Protein AF-0000000085277217 (afdb_homodimer)

Radius of gyration: 43.05 Å; Cα contacts (8 Å, |Δi|>4): 4128; chains: 2; bounding box: 99×146×86 Å

pLDDT: mean 88.27, std 9.99, range [45.19, 98.56]

InterPro domains:
  IPR000998 MAM domain [PF00629] (3-196)
  IPR000998 MAM domain [PF00629] (200-363)
  IPR000998 MAM domain [PF00629] (376-547)
  IPR000998 MAM domain [PF00629] (560-728)
  IPR000998 MAM domain [PS50060] (1-198)
  IPR000998 MAM domain [PS50060] (198-364)
  IPR000998 MAM domain [PS50060] (374-548)
  IPR000998 MAM domain [PS50060] (558-728)
  IPR000998 MAM domain [SM00137] (1-198)
  IPR000998 MAM domain [SM00137] (200-364)
  IPR000998 MAM domain [SM00137] (371-548)
  IPR000998 MAM domain [SM00137] (555-728)
  IPR000998 MAM domain [cd06263] (3-196)
  IPR000998 MAM domain [cd06263] (200-362)
  IPR000998 MAM domain [cd06263] (376-546)
  IPR000998 MAM domain [cd06263] (560-727)
  IPR013320 Concanavalin A-like lectin/glucanase domain superfamily [SSF49899] (2-193)
  IPR013320 Concanavalin A-like lectin/glucanase domain superfamily [SSF49899] (196-362)
  IPR013320 Concanavalin A-like lectin/glucanase domain superfamily [SSF49899] (373-546)
  IPR013320 Concanavalin A-like lectin/glucanase domain superfamily [SSF49899] (557-727)

Foldseek 3Di:
DKCQQAFPPRGDPPQKDKAQLEQFEKDKDFLVCCVPQNAANHGDPPRHRGGIWIKTKQLDDGDDDPVHRPHNKIKIKHPKDFFQALLFWKKKKKKAKDALWWFKKWKKKFAQPPVPDVDDDPNVSCVVPPCPRIDTQDMDGDHPNNDIFMDMTTDGDHGIIMMMIMTHTDDPPDPRSNIIIMMIMGTIDIDRSLVVQLWFQQQPHNRQKDWDPPFQDEKDKDAADPDPQADARGGQVCVVVVDPGGMWIKDQLDPPHAAFGKTKIKHPKDFFDDQAKWKKKKKKKAWGHQWAAKKWKWKQAPVPRDTDTFFMDGDHDDRHIDMWMTIDGGRGIIMIMIMGGTGHDRRHMMIMGGMDMGMDGFFTPPLVGRLLWCWDQCQVHNSQKDWDDPVVVPFDFEKDKDQLVVDPPPNAGDPVRHSRGIWIWTDQDQDDAFLGKYKIKHPKDAADQFKKKKKWKKAKAFPDADPLGFFFWKKWKWKWFQDPVRDIDTHTFWMDTGHDDRDTDMWMTMDHDRHIIMMMIMTGGTRPRGGIIIIIGTMGMDTGGHDTPPPVGGDFQQWFQCSPHRRQKDKPFPDPPKEKGWDDPVDDDPPDARSRNRHRTGWIKIFAAAPPDPKGKIKIKGPKGFFDPVQAKKKKKKKKWWWWADQWKKKWKWKAADDPPDPPPCRPGDTHTFDMDTCNVVPDPDIDIDMDMTIGRRNGIMMMMIMIIDNGIMMMIGGIDMGTHGDD/DKCQQAFPPRGDPPQKDKAQLEQFEKDKDFLVCCVPQRAANHGDPPRHRGGIWIKTKQLDDGDDDPPHHDHNKIKIKHPKDFFQALLFWKKKKKKAKDALWWFKKWKKKFAQPPVPDPDDDPRVSCVPPPCPRIDTQDMDGDHPNRDIDMDMTTDGDHGIIMMMIITHTDDNPDPSSNMIMMMIMGTIDIDRSLVVQLWFQCSNHNRQKDWDPPFQDEKDKDQADPDPQATAGGGQVCVVVVDDGGMWIKDFCDPPHAAFGKTKIKHDKDFFDDQAKWKKKKKKKAWGHQWAAKKWKWKQAPVVRDTDTQFMDTDHDDRHIDMWMTIDGGRGMIMIMIMGGTGHDRRHMMIMGGMDMGMDGFFTPPLVGRLQWCWDQCQVHNSQKDWDDPVVVPFDFEKDKDQLVPDPPPNAGDPVRHSRGIWIWTDQDQPDAFLGKYKIKHPKDAADQFKKKKKWKKAKAFPDADPLGFAFWKKWKWKWFQDPVRDIDTHTFWMDAGHDDRDIDMWMTMDHDRHTIMIMIMTGGTRPNGRIIIIIGTMGMGTGDHDTPPPVGGDFQQWFQCSPHRRQKDKPFPDPPKEKGWDDPVDDDPPDARSRRRHRTGWIKIFAAAQPDDWGKIKIKGDKGFFDPVQAKKKKKKKKWWDWDDQWKKKWKWKAADDPPDPPPCRPGDTHTFDMDTCNPPPDPDIDIDMDMTIGGRNHIMMMMIIIIDNGIMMMIGGIDMGTHGDD

Structure (mmCIF, N/CA/C/O backbone):
data_AF-0000000085277217-model_v1
#
loop_
_entity.id
_entity.type
_entity.pdbx_description
1 polymer 'MAM domain-containing protein'
#
loop_
_atom_site.group_PDB
_atom_site.id
_atom_site.type_symbol
_atom_site.label_atom_id
_atom_site.label_alt_id
_atom_site.label_comp_id
_atom_site.label_asym_id
_atom_site.label_entity_id
_atom_site.label_seq_id
_atom_site.pdbx_PDB_ins_code
_atom_site.Cartn_x
_atom_site.Cartn_y
_atom_site.Cartn_z
_atom_site.occupancy
_atom_site.B_iso_or_equiv
_atom_site.auth_seq_id
_atom_site.auth_comp_id
_atom_site.auth_asym_id
_atom_site.auth_atom_id
_atom_site.pdbx_PDB_model_num
ATOM 1 N N . ASP A 1 1 ? 28.391 7.121 17.609 1 71.56 1 ASP A N 1
ATOM 2 C CA . ASP A 1 1 ? 29.422 8.148 17.719 1 71.56 1 ASP A CA 1
ATOM 3 C C . ASP A 1 1 ? 28.812 9.547 17.609 1 71.56 1 ASP A C 1
ATOM 5 O O . ASP A 1 1 ? 28.188 9.883 16.594 1 71.56 1 ASP A O 1
ATOM 9 N N . THR A 1 2 ? 28.766 10.219 18.719 1 86.75 2 THR A N 1
ATOM 10 C C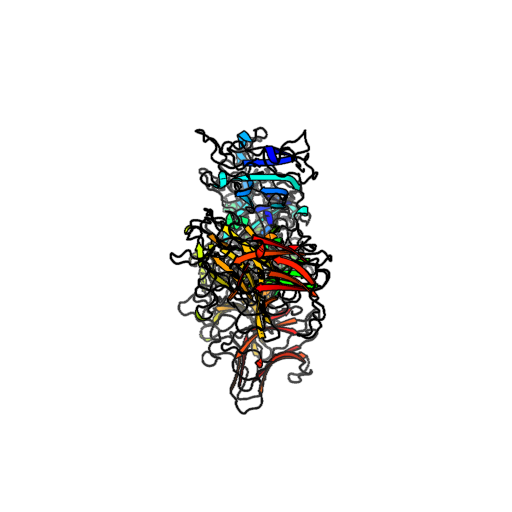A . THR A 1 2 ? 28.172 11.547 18.797 1 86.75 2 THR A CA 1
ATOM 11 C C . THR A 1 2 ? 29.25 12.625 18.719 1 86.75 2 THR A C 1
ATOM 13 O O . THR A 1 2 ? 30.281 12.516 19.375 1 86.75 2 THR A O 1
ATOM 16 N N . CYS A 1 3 ? 29.094 13.539 17.781 1 95.31 3 CYS A N 1
ATOM 17 C CA . CYS A 1 3 ? 29.922 14.734 17.734 1 95.31 3 CYS A CA 1
ATOM 18 C C . CYS A 1 3 ? 29.281 15.883 18.484 1 95.31 3 CYS A C 1
ATOM 20 O O . CYS A 1 3 ? 28.359 16.531 17.984 1 95.31 3 CYS A O 1
ATOM 22 N N . ASP A 1 4 ? 29.781 16.219 19.641 1 94.94 4 ASP A N 1
ATOM 23 C CA . ASP A 1 4 ? 29.266 17.328 20.422 1 94.94 4 ASP A CA 1
ATOM 24 C C . ASP A 1 4 ? 30.156 18.562 20.266 1 94.94 4 ASP A C 1
ATOM 26 O O . ASP A 1 4 ? 29.969 19.562 20.969 1 94.94 4 ASP A O 1
ATOM 30 N N . PHE A 1 5 ? 31.219 18.438 19.453 1 96.38 5 PHE A N 1
ATOM 31 C CA . PHE A 1 5 ? 32.125 19.484 19.031 1 96.38 5 PHE A CA 1
ATOM 32 C C . PHE A 1 5 ? 33.062 19.906 20.172 1 96.38 5 PHE A C 1
ATOM 34 O O . PHE A 1 5 ? 33.781 20.891 20.062 1 96.38 5 PHE A O 1
ATOM 41 N N . GLY A 1 6 ? 32.969 19.297 21.312 1 95.06 6 GLY A N 1
ATOM 42 C CA . GLY A 1 6 ? 33.906 19.484 22.406 1 95.06 6 GLY A CA 1
ATOM 43 C C . GLY A 1 6 ? 33.625 20.719 23.25 1 95.06 6 GLY A C 1
ATOM 44 O O . GLY A 1 6 ? 32.5 21.203 23.266 1 95.06 6 GLY A O 1
ATOM 45 N N . THR A 1 7 ? 34.625 21.031 24.031 1 94.81 7 THR A N 1
ATOM 46 C CA . THR A 1 7 ? 34.531 22.203 24.891 1 94.81 7 THR A CA 1
ATOM 47 C C . THR A 1 7 ? 35.781 23.062 24.766 1 94.81 7 THR A C 1
ATOM 49 O O . THR A 1 7 ? 36.875 22.547 24.5 1 94.81 7 THR A O 1
ATOM 52 N N . SER A 1 8 ? 35.562 24.375 24.906 1 90.62 8 SER A N 1
ATOM 53 C CA . SER A 1 8 ? 36.688 25.266 24.828 1 90.62 8 SER A CA 1
ATOM 54 C C . SER A 1 8 ? 37.781 24.875 25.828 1 90.62 8 SER A C 1
ATOM 56 O O . SER A 1 8 ? 37.469 24.578 26.984 1 90.62 8 SER A O 1
ATOM 58 N N . PRO A 1 9 ? 39.062 24.766 25.406 1 90.5 9 PRO A N 1
ATOM 59 C CA . PRO A 1 9 ? 39.594 25.312 24.141 1 90.5 9 PRO A CA 1
ATOM 60 C C . PRO A 1 9 ? 39.688 24.25 23.047 1 90.5 9 PRO A C 1
ATOM 62 O O . PRO A 1 9 ? 40.188 24.547 21.953 1 90.5 9 PRO A O 1
ATOM 65 N N . THR A 1 10 ? 39.219 23.062 23.312 1 93.69 10 THR A N 1
ATOM 66 C CA . THR A 1 10 ? 39.344 22 22.328 1 93.69 10 THR A CA 1
ATOM 67 C C . THR A 1 10 ? 38.062 21.844 21.531 1 93.69 10 THR A C 1
ATOM 69 O O . THR A 1 10 ? 37.344 20.859 21.656 1 93.69 10 THR A O 1
ATOM 72 N N . ILE A 1 11 ? 37.719 22.781 20.734 1 95 11 ILE A N 1
ATOM 73 C CA . ILE A 1 11 ? 36.531 22.75 19.875 1 95 11 ILE A CA 1
ATOM 74 C C . ILE A 1 11 ? 36.938 22.344 18.469 1 95 11 ILE A C 1
ATOM 76 O O . ILE A 1 11 ? 37.906 22.844 17.906 1 95 11 ILE A O 1
ATOM 80 N N . SER A 1 12 ? 36.312 21.375 17.938 1 95.56 12 SER A N 1
ATOM 81 C CA . SER A 1 12 ? 36.594 20.906 16.594 1 95.56 12 SER A CA 1
ATOM 82 C C . SER A 1 12 ? 35.344 20.406 15.898 1 95.56 12 SER A C 1
ATOM 84 O O . SER A 1 12 ? 34.281 20.281 16.531 1 95.56 12 SER A O 1
ATOM 86 N N . LEU A 1 13 ? 35.406 20.172 14.672 1 96.62 13 LEU A N 1
ATOM 87 C CA . LEU A 1 13 ? 34.281 19.641 13.883 1 96.62 13 LEU A CA 1
ATOM 88 C C . LEU A 1 13 ? 34.281 18.125 13.898 1 96.62 13 LEU A C 1
ATOM 90 O O . LEU A 1 13 ? 33.625 17.484 13.062 1 96.62 13 LEU A O 1
ATOM 94 N N . CYS A 1 14 ? 35.062 17.531 14.867 1 95.81 14 CYS A N 1
ATOM 95 C CA . CYS A 1 14 ? 35.156 16.078 14.992 1 95.81 14 CYS A CA 1
ATOM 96 C C . CYS A 1 14 ? 35.625 15.461 13.688 1 95.81 14 CYS A C 1
ATOM 98 O O . CYS A 1 14 ? 36.594 15.922 13.078 1 95.81 14 CYS A O 1
ATOM 100 N N . LYS A 1 15 ? 34.969 14.375 13.188 1 93.25 15 LYS A N 1
ATOM 101 C CA . LYS A 1 15 ? 35.344 13.703 11.953 1 93.25 15 LYS A CA 1
ATOM 102 C C . LYS A 1 15 ? 34.594 14.25 10.75 1 93.25 15 LYS A C 1
ATOM 104 O O . LYS A 1 15 ? 34.688 13.711 9.648 1 93.25 15 LYS A O 1
ATOM 109 N N . TRP A 1 16 ? 33.812 15.312 11.039 1 95.38 16 TRP A N 1
ATOM 110 C CA . TRP A 1 16 ? 33.094 15.945 9.938 1 95.38 16 TRP A CA 1
ATOM 111 C C . TRP A 1 16 ? 34 16.906 9.172 1 95.38 16 TRP A C 1
ATOM 113 O O . TRP A 1 16 ? 34.844 17.578 9.773 1 95.38 16 TRP A O 1
ATOM 123 N N . THR A 1 17 ? 33.75 17 7.805 1 93.75 17 THR A N 1
ATOM 124 C CA . THR A 1 17 ? 34.656 17.781 6.977 1 93.75 17 THR A CA 1
ATOM 125 C C . THR A 1 17 ? 33.906 18.781 6.109 1 93.75 17 THR A C 1
ATOM 127 O O . THR A 1 17 ? 32.844 18.453 5.551 1 93.75 17 THR A O 1
ATOM 130 N N . ASN A 1 18 ? 34.406 19.984 6.039 1 94.56 18 ASN A N 1
ATOM 131 C CA . ASN A 1 18 ? 33.875 20.969 5.117 1 94.56 18 ASN A CA 1
ATOM 132 C C . ASN A 1 18 ? 34.188 20.625 3.666 1 94.56 18 ASN A C 1
ATOM 134 O O . ASN A 1 18 ? 35.312 20.219 3.355 1 94.56 18 ASN A O 1
ATOM 138 N N . LEU A 1 19 ? 33.219 20.75 2.91 1 91.62 19 LEU A N 1
ATOM 139 C CA . LEU A 1 19 ? 33.469 20.531 1.488 1 91.62 19 LEU A CA 1
ATOM 140 C C . LEU A 1 19 ? 34.062 21.797 0.85 1 91.62 19 LEU A C 1
ATOM 142 O O . LEU A 1 19 ? 33.5 22.891 0.984 1 91.62 19 LEU A O 1
ATOM 146 N N . LYS A 1 20 ? 35.031 21.609 0.015 1 86.5 20 LYS A N 1
ATOM 147 C CA . LYS A 1 20 ? 35.75 22.734 -0.575 1 86.5 20 LYS A CA 1
ATOM 148 C C . LYS A 1 20 ? 35.031 23.25 -1.824 1 86.5 20 LYS A C 1
ATOM 150 O O . LYS A 1 20 ? 35.344 24.328 -2.328 1 86.5 20 LYS A O 1
ATOM 155 N N . VAL A 1 21 ? 34.094 22.531 -2.238 1 85.69 21 VAL A N 1
ATOM 156 C CA . VAL A 1 21 ? 33.375 22.938 -3.439 1 85.69 21 VAL A CA 1
ATOM 157 C C . VAL A 1 21 ? 32.438 24.094 -3.111 1 85.69 21 VAL A C 1
ATOM 159 O O . VAL A 1 21 ? 31.922 24.75 -4.016 1 85.69 21 VAL A O 1
ATOM 162 N N . THR A 1 22 ? 32.25 24.359 -1.837 1 87.88 22 THR A N 1
ATOM 163 C CA . THR A 1 22 ? 31.422 25.484 -1.436 1 87.88 22 THR A CA 1
ATOM 164 C C . THR A 1 22 ? 32.25 26.703 -1.111 1 87.88 22 THR A C 1
ATOM 166 O O . THR A 1 22 ? 33.406 26.578 -0.679 1 87.88 22 THR A O 1
ATOM 169 N N . GLN A 1 23 ? 31.672 27.859 -1.291 1 84.38 23 GLN A N 1
ATOM 170 C CA . GLN A 1 23 ? 32.375 29.109 -1.03 1 84.38 23 GLN A CA 1
ATOM 171 C C . GLN A 1 23 ? 32.406 29.422 0.465 1 84.38 23 GLN A C 1
ATOM 173 O O . GLN A 1 23 ? 33.344 30.078 0.941 1 84.38 23 GLN A O 1
ATOM 178 N N . LEU A 1 24 ? 31.406 29.031 1.042 1 89.31 24 LEU A N 1
ATOM 179 C CA . LEU A 1 24 ? 31.297 29.266 2.479 1 89.31 24 LEU A CA 1
ATOM 180 C C . LEU A 1 24 ? 31.453 27.969 3.256 1 89.31 24 LEU A C 1
ATOM 182 O O . LEU A 1 24 ? 31.297 26.875 2.697 1 89.31 24 LEU A O 1
ATOM 186 N N . GLN A 1 25 ? 31.844 28.156 4.59 1 92.5 25 GLN A N 1
ATOM 187 C CA . GLN A 1 25 ? 32.156 26.953 5.363 1 92.5 25 GLN A CA 1
ATOM 188 C C . GLN A 1 25 ? 31.562 27.047 6.77 1 92.5 25 GLN A C 1
ATOM 190 O O . GLN A 1 25 ? 31.312 28.141 7.273 1 92.5 25 GLN A O 1
ATOM 195 N N . TRP A 1 26 ? 31.344 25.875 7.285 1 96.69 26 TRP A N 1
ATOM 196 C CA . TRP A 1 26 ? 31.031 25.766 8.703 1 96.69 26 TRP A CA 1
ATOM 197 C C . TRP A 1 26 ? 32.281 25.984 9.555 1 96.69 26 TRP A C 1
ATOM 199 O O . TRP A 1 26 ? 33.406 25.703 9.109 1 96.69 26 TRP A O 1
ATOM 209 N N . GLN A 1 27 ? 32.094 26.484 10.727 1 95.81 27 GLN A N 1
ATOM 210 C CA . GLN A 1 27 ? 33.219 26.703 11.648 1 95.81 27 GLN A CA 1
ATOM 211 C C . GLN A 1 27 ? 32.875 26.219 13.055 1 95.81 27 GLN A C 1
ATOM 213 O O . GLN A 1 27 ? 31.719 26.344 13.484 1 95.81 27 GLN A O 1
ATOM 218 N N . ALA A 1 28 ? 33.875 25.656 13.719 1 96.69 28 ALA A N 1
ATOM 219 C CA . ALA A 1 28 ? 33.688 25.312 15.125 1 96.69 28 ALA A CA 1
ATOM 220 C C . ALA A 1 28 ? 33.75 26.547 16.016 1 96.69 28 ALA A C 1
ATOM 222 O O . ALA A 1 28 ? 34.594 27.422 15.82 1 96.69 28 ALA A O 1
ATOM 223 N N . SER A 1 29 ? 32.781 26.672 16.812 1 96.5 29 SER A N 1
ATOM 224 C CA . SER A 1 29 ? 32.688 27.828 17.703 1 96.5 29 SER A CA 1
ATOM 225 C C . SER A 1 29 ? 32.062 27.469 19.031 1 96.5 29 SER A C 1
ATOM 227 O O . SER A 1 29 ? 31.859 26.297 19.328 1 96.5 29 SER A O 1
ATOM 229 N N . SER A 1 30 ? 31.922 28.453 19.953 1 96.25 30 SER A N 1
ATOM 230 C CA . SER A 1 30 ? 31.297 28.281 21.266 1 96.25 30 SER A CA 1
ATOM 231 C C . SER A 1 30 ? 30.453 29.5 21.641 1 96.25 30 SER A C 1
ATOM 233 O O . SER A 1 30 ? 30.453 30.5 20.922 1 96.25 30 SER A O 1
ATOM 235 N N . GLY A 1 31 ? 29.812 29.391 22.75 1 94.75 31 GLY A N 1
ATOM 236 C CA . GLY A 1 31 ? 28.953 30.469 23.219 1 94.75 31 GLY A CA 1
ATOM 237 C C . GLY A 1 31 ? 29.703 31.75 23.516 1 94.75 31 GLY A C 1
ATOM 238 O O . GLY A 1 31 ? 29.141 32.844 23.406 1 94.75 31 GLY A O 1
ATOM 239 N N . GLN A 1 32 ? 30.922 31.625 23.766 1 94.56 32 GLN A N 1
ATOM 240 C CA . GLN A 1 32 ? 31.734 32.781 24.062 1 94.56 32 GLN A CA 1
ATOM 241 C C . GLN A 1 32 ? 31.891 33.688 22.844 1 94.56 32 GLN A C 1
ATOM 243 O O . GLN A 1 32 ? 32.094 34.906 22.984 1 94.56 32 GLN A O 1
ATOM 248 N N . ASN A 1 33 ? 31.734 33.125 21.766 1 93.75 33 ASN A N 1
ATOM 249 C CA . ASN A 1 33 ? 31.922 33.875 20.516 1 93.75 33 ASN A CA 1
ATOM 250 C C . ASN A 1 33 ? 30.594 34.344 19.938 1 93.75 33 ASN A C 1
ATOM 252 O O . ASN A 1 33 ? 30.531 34.812 18.797 1 93.75 33 ASN A O 1
ATOM 256 N N . ALA A 1 34 ? 29.562 34.156 20.672 1 93.94 34 ALA A N 1
ATOM 257 C CA . ALA A 1 34 ? 28.219 34.406 20.156 1 93.94 34 ALA A CA 1
ATOM 258 C C . ALA A 1 34 ? 28.094 35.812 19.609 1 93.94 34 ALA A C 1
ATOM 260 O O . ALA A 1 34 ? 27.438 36.062 18.594 1 93.94 34 ALA A O 1
ATOM 261 N N . PHE A 1 35 ? 28.719 36.781 20.297 1 90.75 35 PHE A N 1
ATOM 262 C CA . PHE A 1 35 ? 28.562 38.156 19.906 1 90.75 35 PHE A CA 1
ATOM 263 C C . PHE A 1 35 ? 29.703 38.625 19.016 1 90.75 35 PHE A C 1
ATOM 265 O O . PHE A 1 35 ? 29.625 39.656 18.375 1 90.75 35 PHE A O 1
ATOM 272 N N . TRP A 1 36 ? 30.688 37.812 18.938 1 90.88 36 TRP A N 1
ATOM 273 C CA . TRP A 1 36 ? 31.844 38.125 18.109 1 90.88 36 TRP A CA 1
ATOM 274 C C . TRP A 1 36 ? 31.688 37.531 16.703 1 90.88 36 TRP A C 1
ATOM 276 O O . TRP A 1 36 ? 31.766 38.281 15.719 1 90.88 36 TRP A O 1
ATOM 286 N N . LEU A 1 37 ? 31.359 36.312 16.578 1 88.94 37 LEU A N 1
ATOM 287 C CA . LEU A 1 37 ? 31.25 35.625 15.305 1 88.94 37 LEU A CA 1
ATOM 288 C C . LEU A 1 37 ? 29.797 35.281 14.984 1 88.94 37 LEU A C 1
ATOM 290 O O . LEU A 1 37 ? 29.469 35 13.828 1 88.94 37 LEU A O 1
ATOM 294 N N . GLY A 1 38 ? 28.984 35.375 15.945 1 90.62 38 GLY A N 1
ATOM 295 C CA . GLY A 1 38 ? 27.609 34.906 15.781 1 90.62 38 GLY A CA 1
ATOM 296 C C . GLY A 1 38 ? 27.391 33.531 16.344 1 90.62 38 GLY A C 1
ATOM 297 O O . GLY A 1 38 ? 28.344 32.812 16.688 1 90.62 38 GLY A O 1
ATOM 298 N N . GLY A 1 39 ? 26.078 33.125 16.484 1 94.44 39 GLY A N 1
ATOM 299 C CA . GLY A 1 39 ? 25.703 31.812 17 1 94.44 39 GLY A CA 1
ATOM 300 C C . GLY A 1 39 ? 24.984 31.875 18.344 1 94.44 39 GLY A C 1
ATOM 301 O O . GLY A 1 39 ? 24.875 32.938 18.938 1 94.44 39 GLY A O 1
ATOM 302 N N . PRO A 1 40 ? 24.641 30.703 18.797 1 96.06 40 PRO A N 1
ATOM 303 C CA . PRO A 1 40 ? 23.953 30.656 20.094 1 96.06 40 PRO A CA 1
ATOM 304 C C . PRO A 1 40 ? 24.891 30.891 21.266 1 96.06 40 PRO A C 1
ATOM 306 O O . PRO A 1 40 ? 26.094 30.625 21.172 1 96.06 40 PRO A O 1
ATOM 309 N N . GLN A 1 41 ? 24.328 31.266 22.375 1 95.44 41 GLN A N 1
ATOM 310 C CA . GLN A 1 41 ? 25.141 31.609 23.547 1 95.44 41 GLN A CA 1
ATOM 311 C C . GLN A 1 41 ? 25.531 30.359 24.328 1 95.44 41 GLN A C 1
ATOM 313 O O . GLN A 1 41 ? 26.453 30.391 25.141 1 95.44 41 GLN A O 1
ATOM 318 N N . GLU A 1 42 ? 24.781 29.344 24.078 1 95.88 42 GLU A N 1
ATOM 319 C CA . GLU A 1 42 ? 25.062 28.078 24.734 1 95.88 42 GLU A CA 1
ATOM 320 C C . GLU A 1 42 ? 24.906 26.906 23.766 1 95.88 42 GLU A C 1
ATOM 322 O O . GLU A 1 42 ? 24.219 27.016 22.75 1 95.88 42 GLU A O 1
ATOM 327 N N . ASP A 1 43 ? 25.625 25.859 24.047 1 95.06 43 ASP A N 1
ATOM 328 C CA . ASP A 1 43 ? 25.438 24.641 23.281 1 95.06 43 ASP A CA 1
ATOM 329 C C . ASP A 1 43 ? 24.406 23.734 23.969 1 95.06 43 ASP A C 1
ATOM 331 O O . ASP A 1 43 ? 23.891 24.062 25.031 1 95.06 43 ASP A O 1
ATOM 335 N N . VAL A 1 44 ? 24.031 22.734 23.328 1 95.19 44 VAL A N 1
ATOM 336 C CA . VAL A 1 44 ? 23.031 21.828 23.859 1 95.19 44 VAL A CA 1
ATOM 337 C C . VAL A 1 44 ? 23.703 20.812 24.797 1 95.19 44 VAL A C 1
ATOM 339 O O . VAL A 1 44 ? 23.141 20.453 25.828 1 95.19 44 VAL A O 1
ATOM 342 N N . SER A 1 45 ? 24.906 20.359 24.578 1 92.94 45 SER A N 1
ATOM 343 C CA . SER A 1 45 ? 25.594 19.281 25.266 1 92.94 45 SER A CA 1
ATOM 344 C C . SER A 1 45 ? 25.922 19.672 26.703 1 92.94 45 SER A C 1
ATOM 346 O O . SER A 1 45 ? 25.688 18.891 27.625 1 92.94 45 SER A O 1
ATOM 348 N N . TYR A 1 46 ? 26.422 20.828 26.875 1 91.62 46 TYR A N 1
ATOM 349 C CA . TYR A 1 46 ? 26.891 21.25 28.203 1 91.62 46 TYR A CA 1
ATOM 350 C C . TYR A 1 46 ? 25.984 22.328 28.781 1 91.62 46 TYR A C 1
ATOM 352 O O . TYR A 1 46 ? 25.984 22.547 29.984 1 91.62 46 TYR A O 1
ATOM 360 N N . GLY A 1 47 ? 25.344 23.047 27.938 1 93.06 47 GLY A N 1
ATOM 361 C CA . GLY A 1 47 ? 24.406 24.062 28.391 1 93.06 47 GLY A CA 1
ATOM 362 C C . GLY A 1 47 ? 25.078 25.297 28.938 1 93.06 47 GLY A C 1
ATOM 363 O O . GLY A 1 47 ? 24.547 25.969 29.828 1 93.06 47 GLY A O 1
ATOM 364 N N . ASP A 1 48 ? 26.328 25.469 28.469 1 92.88 48 ASP A N 1
ATOM 365 C CA . ASP A 1 48 ? 27.078 26.625 28.953 1 92.88 48 ASP A CA 1
ATOM 366 C C . ASP A 1 48 ? 27.766 27.344 27.797 1 92.88 48 ASP A C 1
ATOM 368 O O . ASP A 1 48 ? 27.562 27 26.625 1 92.88 48 ASP A O 1
ATOM 372 N N . THR A 1 49 ? 28.547 28.406 28.125 1 94.5 49 THR A N 1
ATOM 373 C CA . THR A 1 49 ? 29.156 29.25 27.094 1 94.5 49 THR A CA 1
ATOM 374 C C . THR A 1 49 ? 30.438 28.609 26.562 1 94.5 49 THR A C 1
ATOM 376 O O . THR A 1 49 ? 30.953 29.016 25.531 1 94.5 49 THR A O 1
ATOM 379 N N . LEU A 1 50 ? 30.906 27.562 27.234 1 95.56 50 LEU A N 1
ATOM 380 C CA . LEU A 1 50 ? 32.188 26.953 26.828 1 95.56 50 LEU A CA 1
ATOM 381 C C . LEU A 1 50 ? 31.938 25.812 25.844 1 95.56 50 LEU A C 1
ATOM 383 O O . LEU A 1 50 ? 32.844 25.406 25.125 1 95.56 50 LEU A O 1
ATOM 387 N N . GLY A 1 51 ? 30.75 25.344 25.906 1 95.94 51 GLY A N 1
ATOM 388 C CA . GLY A 1 51 ? 30.438 24.219 25.047 1 95.94 51 GLY A CA 1
ATOM 389 C C . GLY A 1 51 ? 30.531 24.562 23.562 1 95.94 51 GLY A C 1
ATOM 390 O O . GLY A 1 51 ? 30.172 25.656 23.156 1 95.94 51 GLY A O 1
ATOM 391 N N . GLY A 1 52 ? 30.984 23.625 22.797 1 96.25 52 GLY A N 1
ATOM 392 C CA . GLY A 1 52 ? 31.203 23.859 21.375 1 96.25 52 GLY A CA 1
ATOM 393 C C . GLY A 1 52 ? 30.016 23.469 20.516 1 96.25 52 GLY A C 1
ATOM 394 O O . GLY A 1 52 ? 29.203 22.641 20.922 1 96.25 52 GLY A O 1
ATOM 395 N N . TYR A 1 53 ? 29.859 24.062 19.359 1 97.81 53 TYR A N 1
ATOM 396 C CA . TYR A 1 53 ? 28.938 23.766 18.281 1 97.81 53 TYR A CA 1
ATOM 397 C C . TYR A 1 53 ? 29.5 24.203 16.938 1 97.81 53 TYR A C 1
ATOM 399 O O . TYR A 1 53 ? 30.547 24.859 16.875 1 97.81 53 TYR A O 1
ATOM 407 N N . SER A 1 54 ? 28.938 23.75 15.922 1 97.56 54 SER A N 1
ATOM 408 C CA . SER A 1 54 ? 29.312 24.234 14.594 1 97.56 54 SER A CA 1
ATOM 409 C C . SER A 1 54 ? 28.406 25.375 14.148 1 97.56 54 SER A C 1
ATOM 411 O O . SER A 1 54 ? 27.203 25.359 14.406 1 97.56 54 SER A O 1
ATOM 413 N N . VAL A 1 55 ? 28.984 26.406 13.531 1 97.31 55 VAL A N 1
ATOM 414 C CA . VAL A 1 55 ? 28.172 27.547 13.148 1 97.31 55 VAL A CA 1
ATOM 415 C C . VAL A 1 55 ? 28.562 28.016 11.75 1 97.31 55 VAL A C 1
ATOM 417 O O . VAL A 1 55 ? 29.734 27.906 11.359 1 97.31 55 VAL A O 1
ATOM 420 N N . PHE A 1 56 ? 27.625 28.422 11.008 1 95.25 56 PHE A N 1
ATOM 421 C CA . PHE A 1 56 ? 27.781 29.078 9.711 1 95.25 56 PHE A CA 1
ATOM 422 C C . PHE A 1 56 ? 27.188 30.484 9.758 1 95.25 56 PHE A C 1
ATOM 424 O O . PHE A 1 56 ? 25.969 30.656 9.898 1 95.25 56 PHE A O 1
ATOM 431 N N . GLU A 1 57 ? 28.078 31.422 9.711 1 92.69 57 GLU A N 1
ATOM 432 C CA . GLU A 1 57 ? 27.641 32.812 9.625 1 92.69 57 GLU A CA 1
ATOM 433 C C . GLU A 1 57 ? 27.156 33.156 8.219 1 92.69 57 GLU A C 1
ATOM 435 O O . GLU A 1 57 ? 27.938 33.188 7.277 1 92.69 57 GLU A O 1
ATOM 440 N N . THR A 1 58 ? 25.906 33.562 8.062 1 92.06 58 THR A N 1
ATOM 441 C CA . THR A 1 58 ? 25.25 33.5 6.766 1 92.06 58 THR A CA 1
ATOM 442 C C . THR A 1 58 ? 25.344 34.875 6.062 1 92.06 58 THR A C 1
ATOM 444 O O . THR A 1 58 ? 24.953 35 4.906 1 92.06 58 THR A O 1
ATOM 447 N N . SER A 1 59 ? 25.875 35.938 6.727 1 88.5 59 SER A N 1
ATOM 448 C CA . SER A 1 59 ? 25.922 37.25 6.086 1 88.5 59 SER A CA 1
ATOM 449 C C . SER A 1 59 ? 27.188 37.406 5.262 1 88.5 59 SER A C 1
ATOM 451 O O . SER A 1 59 ? 27.344 38.406 4.539 1 88.5 59 SER A O 1
ATOM 453 N N . GLN A 1 60 ? 28.016 36.406 5.324 1 84.25 60 GLN A N 1
ATOM 454 C CA . GLN A 1 60 ? 29.266 36.5 4.562 1 84.25 60 GLN A CA 1
ATOM 455 C C . GLN A 1 60 ? 28.984 36.438 3.061 1 84.25 60 GLN A C 1
ATOM 457 O O . GLN A 1 60 ? 28.172 35.656 2.602 1 84.25 60 GLN A O 1
ATOM 462 N N . ILE A 1 61 ? 29.594 37.375 2.34 1 80.88 61 ILE A N 1
ATOM 463 C CA . ILE A 1 61 ? 29.484 37.375 0.886 1 80.88 61 ILE A CA 1
ATOM 464 C C . ILE A 1 61 ? 30.781 36.875 0.26 1 80.88 61 ILE A C 1
ATOM 466 O O . ILE A 1 61 ? 31.859 37.406 0.519 1 80.88 61 ILE A O 1
ATOM 470 N N . PRO A 1 62 ? 30.547 35.75 -0.499 1 73.56 62 PRO A N 1
ATOM 471 C CA . PRO A 1 62 ? 31.781 35.25 -1.09 1 73.56 62 PRO A CA 1
ATOM 472 C C . PRO A 1 62 ? 32.375 36.188 -2.148 1 73.56 62 PRO A C 1
ATOM 474 O O . PRO A 1 62 ? 31.625 36.875 -2.842 1 73.56 62 PRO A O 1
ATOM 477 N N . GLU A 1 63 ? 33.625 36.344 -2.145 1 68.69 63 GLU A N 1
ATOM 478 C CA . GLU A 1 63 ? 34.312 37.062 -3.221 1 68.69 63 GLU A CA 1
ATOM 479 C C . GLU A 1 63 ? 34.406 36.188 -4.48 1 68.69 63 GLU A C 1
ATOM 481 O O . GLU A 1 63 ? 34.906 35.062 -4.434 1 68.69 63 GLU A O 1
ATOM 486 N N . ARG A 1 64 ? 33.5 36.344 -5.387 1 60.75 64 ARG A N 1
ATOM 487 C CA . ARG A 1 64 ? 33.5 35.562 -6.621 1 60.75 64 ARG A CA 1
ATOM 488 C C . ARG A 1 64 ? 34.875 35.594 -7.281 1 60.75 64 ARG A C 1
ATOM 490 O O . ARG A 1 64 ? 35.344 36.656 -7.691 1 60.75 64 ARG A O 1
ATOM 497 N N . LYS A 1 65 ? 35.688 34.75 -7.016 1 56.09 65 LYS A N 1
ATOM 498 C CA . LYS A 1 65 ? 36.875 34.625 -7.867 1 56.09 65 LYS A CA 1
ATOM 499 C C . LYS A 1 65 ? 36.594 33.719 -9.062 1 56.09 65 LYS A C 1
ATOM 501 O O . LYS A 1 65 ? 35.719 32.812 -8.984 1 56.09 65 LYS A O 1
ATOM 506 N N . ILE A 1 66 ? 37.156 34 -10.227 1 55.62 66 ILE A N 1
ATOM 507 C CA . ILE A 1 66 ? 37.125 33.156 -11.422 1 55.62 66 ILE A CA 1
ATOM 508 C C . ILE A 1 66 ? 37.531 31.734 -11.055 1 55.62 66 ILE A C 1
ATOM 510 O O . ILE A 1 66 ? 38.5 31.516 -10.359 1 55.62 66 ILE A O 1
ATOM 514 N N . GLY A 1 67 ? 36.688 30.641 -11.375 1 58.12 67 GLY A N 1
ATOM 515 C CA . GLY A 1 67 ? 36.938 29.234 -11.094 1 58.12 67 GLY A CA 1
ATOM 516 C C . GLY A 1 67 ? 36.281 28.781 -9.789 1 58.12 67 GLY A C 1
ATOM 517 O O . GLY A 1 67 ? 36.531 27.656 -9.328 1 58.12 67 GLY A O 1
ATOM 518 N N . GLN A 1 68 ? 35.75 29.719 -9.141 1 57.22 68 GLN A N 1
ATOM 519 C CA . GLN A 1 68 ? 35.25 29.484 -7.785 1 57.22 68 GLN A CA 1
ATOM 520 C C . GLN A 1 68 ? 34.062 28.562 -7.789 1 57.22 68 GLN A C 1
ATOM 522 O O . GLN A 1 68 ? 33.312 28.5 -8.766 1 57.22 68 GLN A O 1
ATOM 527 N N . PRO A 1 69 ? 33.969 28.016 -6.582 1 63 69 PRO A N 1
ATOM 528 C CA . PRO A 1 69 ? 32.938 27 -6.387 1 63 69 PRO A CA 1
ATOM 529 C C . PRO A 1 69 ? 31.516 27.531 -6.598 1 63 69 PRO A C 1
ATOM 531 O O . PRO A 1 69 ? 31.25 28.703 -6.316 1 63 69 PRO A O 1
ATOM 534 N N . ALA A 1 70 ? 30.703 26.734 -7.207 1 66.69 70 ALA A N 1
ATOM 535 C CA . ALA A 1 70 ? 29.406 27.047 -7.789 1 66.69 70 ALA A CA 1
ATOM 536 C C . ALA A 1 70 ? 28.344 27.234 -6.703 1 66.69 70 ALA A C 1
ATOM 538 O O . ALA A 1 70 ? 27.359 27.953 -6.902 1 66.69 70 ALA A O 1
ATOM 539 N N . PHE A 1 71 ? 28.641 26.797 -5.422 1 78.56 71 PHE A N 1
ATOM 540 C CA . PHE A 1 71 ? 27.531 26.828 -4.477 1 78.56 71 PHE A CA 1
ATOM 541 C C . PHE A 1 71 ? 27.75 27.875 -3.4 1 78.56 71 PHE A C 1
ATOM 543 O O . PHE A 1 71 ? 28.781 27.875 -2.732 1 78.56 71 PHE A O 1
ATOM 550 N N . GLU A 1 72 ? 26.875 28.828 -3.232 1 83 72 GLU A N 1
ATOM 551 C CA . GLU A 1 72 ? 26.953 29.828 -2.164 1 83 72 GLU A CA 1
ATOM 552 C C . GLU A 1 72 ? 26.438 29.25 -0.844 1 83 72 GLU A C 1
ATOM 554 O O . GLU A 1 72 ? 25.781 29.953 -0.074 1 83 72 GLU A O 1
ATOM 559 N N . SER A 1 73 ? 26.609 28.047 -0.519 1 91.62 73 SER A N 1
ATOM 560 C CA . SER A 1 73 ? 26.188 27.375 0.712 1 91.62 73 SER A CA 1
ATOM 561 C C . SER A 1 73 ? 27.391 26.812 1.476 1 91.62 73 SER A C 1
ATOM 563 O O . SER A 1 73 ? 28.531 26.984 1.051 1 91.62 73 SER A O 1
ATOM 565 N N . ALA A 1 74 ? 27.203 26.438 2.672 1 94.88 74 ALA A N 1
ATOM 566 C CA . ALA A 1 74 ? 28.188 25.703 3.465 1 94.88 74 ALA A CA 1
ATOM 567 C C . ALA A 1 74 ? 27.781 24.234 3.629 1 94.88 74 ALA A C 1
ATOM 569 O O . ALA A 1 74 ? 26.625 23.953 3.945 1 94.88 74 ALA A O 1
ATOM 570 N N . MET A 1 75 ? 28.734 23.406 3.348 1 96.12 75 MET A N 1
ATOM 571 C CA . MET A 1 75 ? 28.422 21.984 3.389 1 96.12 75 MET A CA 1
ATOM 572 C C . MET A 1 75 ? 29.359 21.25 4.328 1 96.12 75 MET A C 1
ATOM 574 O O . MET A 1 75 ? 30.594 21.344 4.188 1 96.12 75 MET A O 1
ATOM 578 N N . LEU A 1 76 ? 28.797 20.609 5.293 1 96.69 76 LEU A N 1
ATOM 579 C CA . LEU A 1 76 ? 29.531 19.781 6.246 1 96.69 76 LEU A CA 1
ATOM 580 C C . LEU A 1 76 ? 29.219 18.297 6.023 1 96.69 76 LEU A C 1
ATOM 582 O O . LEU A 1 76 ? 28.078 17.859 6.18 1 96.69 76 LEU A O 1
ATOM 586 N N . MET A 1 77 ? 30.25 17.516 5.727 1 96 77 MET A N 1
ATOM 587 C CA . MET A 1 77 ? 30.062 16.141 5.273 1 96 77 MET A CA 1
ATOM 588 C C . MET A 1 77 ? 30.5 15.156 6.348 1 96 77 MET A C 1
ATOM 590 O O . MET A 1 77 ? 31.516 15.359 7.008 1 96 77 MET A O 1
ATOM 594 N N . SER A 1 78 ? 29.75 14.086 6.531 1 95.69 78 SER A N 1
ATOM 595 C CA . SER A 1 78 ? 30.078 13.031 7.484 1 95.69 78 SER A CA 1
ATOM 596 C C . SER A 1 78 ? 31.109 12.07 6.91 1 95.69 78 SER A C 1
ATOM 598 O O . SER A 1 78 ? 31.375 12.078 5.703 1 95.69 78 SER A O 1
ATOM 600 N N . PRO A 1 79 ? 31.734 11.266 7.84 1 92.5 79 PRO A N 1
ATOM 601 C CA . PRO A 1 79 ? 32.531 10.156 7.305 1 92.5 79 PRO A CA 1
ATOM 602 C C . PRO A 1 79 ? 31.703 9.188 6.465 1 92.5 79 PRO A C 1
ATOM 604 O O . PRO A 1 79 ? 30.484 9.125 6.609 1 92.5 79 PRO A O 1
ATOM 607 N N . THR A 1 80 ? 32.375 8.477 5.613 1 92.5 80 THR A N 1
ATOM 608 C CA . THR A 1 80 ? 31.719 7.52 4.734 1 92.5 80 THR A CA 1
ATOM 609 C C . THR A 1 80 ? 31.078 6.391 5.543 1 92.5 80 THR A C 1
ATOM 611 O O . THR A 1 80 ? 31.672 5.902 6.504 1 92.5 80 THR A O 1
ATOM 614 N N . ARG A 1 81 ? 29.906 6.051 5.105 1 92.44 81 ARG A N 1
ATOM 615 C CA . ARG A 1 81 ? 29.172 4.957 5.742 1 92.44 81 ARG A CA 1
ATOM 616 C C . ARG A 1 81 ? 28.828 3.871 4.727 1 92.44 81 ARG A C 1
ATOM 618 O O . ARG A 1 81 ? 28.594 4.16 3.553 1 92.44 81 ARG A O 1
ATOM 625 N N . ASN A 1 82 ? 28.812 2.656 5.215 1 91.44 82 ASN A N 1
ATOM 626 C CA . ASN A 1 82 ? 28.391 1.551 4.363 1 91.44 82 ASN A CA 1
ATOM 627 C C . ASN A 1 82 ? 26.875 1.469 4.258 1 91.44 82 ASN A C 1
ATOM 629 O O . ASN A 1 82 ? 26.156 2.346 4.758 1 91.44 82 ASN A O 1
ATOM 633 N N . SER A 1 83 ? 26.375 0.431 3.527 1 89.5 83 SER A N 1
ATOM 634 C CA . SER A 1 83 ? 24.938 0.215 3.41 1 89.5 83 SER A CA 1
ATOM 635 C C . SER A 1 83 ? 24.281 0.112 4.781 1 89.5 83 SER A C 1
ATOM 637 O O . SER A 1 83 ? 24.844 -0.49 5.699 1 89.5 83 SER A O 1
ATOM 639 N N . THR A 1 84 ? 23.141 0.709 4.918 1 90.56 84 THR A N 1
ATOM 640 C CA . THR A 1 84 ? 22.438 0.688 6.195 1 90.56 84 THR A CA 1
ATOM 641 C C . THR A 1 84 ? 21.688 -0.627 6.375 1 90.56 84 THR A C 1
ATOM 643 O O . THR A 1 84 ? 21.297 -0.977 7.492 1 90.56 84 THR A O 1
ATOM 646 N N . GLY A 1 85 ? 21.453 -1.381 5.203 1 87.44 85 GLY A N 1
ATOM 647 C CA . GLY A 1 85 ? 20.531 -2.5 5.262 1 87.44 85 GLY A CA 1
ATOM 648 C C . GLY A 1 85 ? 19.078 -2.072 5.422 1 87.44 85 GLY A C 1
ATOM 649 O O . GLY A 1 85 ? 18.781 -0.876 5.465 1 87.44 85 GLY A O 1
ATOM 650 N N . PRO A 1 86 ? 18.203 -3.049 5.543 1 88.19 86 PRO A N 1
ATOM 651 C CA . PRO A 1 86 ? 16.781 -2.729 5.621 1 88.19 86 PRO A CA 1
ATOM 652 C C . PRO A 1 86 ? 16.391 -2.043 6.934 1 88.19 86 PRO A C 1
ATOM 654 O O . PRO A 1 86 ? 15.391 -1.33 6.992 1 88.19 86 PRO A O 1
ATOM 657 N N . LYS A 1 87 ? 17.141 -2.238 7.953 1 87.06 87 LYS A N 1
ATOM 658 C CA . LYS A 1 87 ? 16.828 -1.632 9.242 1 87.06 87 LYS A CA 1
ATOM 659 C C . LYS A 1 87 ? 17.047 -0.122 9.211 1 87.06 87 LYS A C 1
ATOM 661 O O . LYS A 1 87 ? 16.438 0.615 9.992 1 87.06 87 LYS A O 1
ATOM 666 N N . GLY A 1 88 ? 17.953 0.306 8.375 1 90.25 88 GLY A N 1
ATOM 667 C CA . GLY A 1 88 ? 18.203 1.73 8.211 1 90.25 88 GLY A CA 1
ATOM 668 C C . GLY A 1 88 ? 19.109 2.309 9.281 1 90.25 88 GLY A C 1
ATOM 669 O O . GLY A 1 88 ? 19.859 1.576 9.922 1 90.25 88 GLY A O 1
ATOM 670 N N . MET A 1 89 ? 19.094 3.637 9.32 1 92.31 89 MET A N 1
ATOM 671 C CA . MET A 1 89 ? 19.906 4.395 10.266 1 92.31 89 MET A CA 1
ATOM 672 C C . MET A 1 89 ? 19.156 5.629 10.766 1 92.31 89 MET A C 1
ATOM 674 O O . MET A 1 89 ? 18.266 6.137 10.078 1 92.31 89 MET A O 1
ATOM 678 N N . CYS A 1 90 ? 19.484 6 12.031 1 93.38 90 CYS A N 1
ATOM 679 C CA . CYS A 1 90 ? 18.891 7.191 12.633 1 93.38 90 CYS A CA 1
ATOM 680 C C . CYS A 1 90 ? 19.953 8.273 12.836 1 93.38 90 CYS A C 1
ATOM 682 O O . CYS A 1 90 ? 21 8.023 13.438 1 93.38 90 CYS A O 1
ATOM 684 N N . ILE A 1 91 ? 19.656 9.453 12.297 1 94.06 91 ILE A N 1
ATOM 685 C CA . ILE A 1 91 ? 20.516 10.594 12.57 1 94.06 91 ILE A CA 1
ATOM 686 C C . ILE A 1 91 ? 19.797 11.602 13.453 1 94.06 91 ILE A C 1
ATOM 688 O O . ILE A 1 91 ? 18.656 11.977 13.172 1 94.06 91 ILE A O 1
ATOM 692 N N . LYS A 1 92 ? 20.453 11.938 14.508 1 93.94 92 LYS A N 1
ATOM 693 C CA . LYS A 1 92 ? 19.938 12.953 15.422 1 93.94 92 LYS A CA 1
ATOM 694 C C . LYS A 1 92 ? 20.859 14.172 15.469 1 93.94 92 LYS A C 1
ATOM 696 O O . LYS A 1 92 ? 22.094 14.031 15.43 1 93.94 92 LYS A O 1
ATOM 701 N N . PHE A 1 93 ? 20.281 15.305 15.531 1 95.94 93 PHE A N 1
ATOM 702 C CA . PHE A 1 93 ? 21.047 16.547 15.617 1 95.94 93 PHE A CA 1
ATOM 703 C C . PHE A 1 93 ? 20.219 17.656 16.219 1 95.94 93 PHE A C 1
ATOM 705 O O . PHE A 1 93 ? 19 17.531 16.359 1 95.94 93 PHE A O 1
ATOM 712 N N . TRP A 1 94 ? 20.938 18.625 16.703 1 96.56 94 TRP A N 1
ATOM 713 C CA . TRP A 1 94 ? 20.297 19.859 17.156 1 96.56 94 TRP A CA 1
ATOM 714 C C . TRP A 1 94 ? 20.688 21.031 16.266 1 96.56 94 TRP A C 1
ATOM 716 O O . TRP A 1 94 ? 21.828 21.109 15.789 1 96.56 94 TRP A O 1
ATOM 726 N N . TYR A 1 95 ? 19.719 21.906 16.031 1 97.06 95 TYR A N 1
ATOM 727 C CA . TYR A 1 95 ? 20.016 23.047 15.18 1 97.06 95 TYR A CA 1
ATOM 728 C C . TYR A 1 95 ? 19.422 24.328 15.75 1 97.06 95 TYR A C 1
ATOM 730 O O . TYR A 1 95 ? 18.484 24.281 16.547 1 97.06 95 TYR A O 1
ATOM 738 N N . SER A 1 96 ? 20 25.391 15.422 1 96.75 96 SER A N 1
ATOM 739 C CA . SER A 1 96 ? 19.547 26.734 15.75 1 96.75 96 SER A CA 1
ATOM 740 C C . SER A 1 96 ? 19.75 27.688 14.578 1 96.75 96 SER A C 1
ATOM 742 O O . SER A 1 96 ? 20.812 27.688 13.945 1 96.75 96 SER A O 1
ATOM 744 N N . MET A 1 97 ? 18.734 28.422 14.227 1 95.38 97 MET A N 1
ATOM 745 C CA . MET A 1 97 ? 18.781 29.391 13.141 1 95.38 97 MET A CA 1
ATOM 746 C C . MET A 1 97 ? 18.219 30.734 13.586 1 95.38 97 MET A C 1
ATOM 748 O O . MET A 1 97 ? 17.078 30.812 14.078 1 95.38 97 MET A O 1
ATOM 752 N N . ALA A 1 98 ? 18.953 31.734 13.375 1 93.62 98 ALA A N 1
ATOM 753 C CA . ALA A 1 98 ? 18.484 33.062 13.766 1 93.62 98 ALA A CA 1
ATOM 754 C C . ALA A 1 98 ? 19.109 34.125 12.891 1 93.62 98 ALA A C 1
ATOM 756 O O . ALA A 1 98 ? 20.188 33.938 12.32 1 93.62 98 ALA A O 1
ATOM 757 N N . GLY A 1 99 ? 18.406 35.25 12.812 1 91.25 99 GLY A N 1
ATOM 758 C CA . GLY A 1 99 ? 18.859 36.375 12.008 1 91.25 99 GLY A CA 1
ATOM 759 C C . GLY A 1 99 ? 18.094 36.531 10.703 1 91.25 99 GLY A C 1
ATOM 760 O O . GLY A 1 99 ? 17.141 35.812 10.453 1 91.25 99 GLY A O 1
ATOM 761 N N . LEU A 1 100 ? 18.5 37.438 9.797 1 89.75 100 LEU A N 1
ATOM 762 C CA . LEU A 1 100 ? 17.75 37.719 8.586 1 89.75 100 LEU A CA 1
ATOM 763 C C . LEU A 1 100 ? 18.422 37.125 7.363 1 89.75 100 LEU A C 1
ATOM 765 O O . LEU A 1 100 ? 17.781 36.969 6.316 1 89.75 100 LEU A O 1
ATOM 769 N N . SER A 1 101 ? 19.672 36.656 7.566 1 92.62 101 SER A N 1
ATOM 770 C CA . SER A 1 101 ? 20.406 36.25 6.379 1 92.62 101 SER A CA 1
ATOM 771 C C . SER A 1 101 ? 20.281 34.75 6.129 1 92.62 101 SER A C 1
ATOM 773 O O . SER A 1 101 ? 20.625 34.281 5.051 1 92.62 101 SER A O 1
ATOM 775 N N . PRO A 1 102 ? 19.922 33.938 7.125 1 93.06 102 PRO A N 1
ATOM 776 C CA . PRO A 1 102 ? 19.719 32.5 6.824 1 93.06 102 PRO A CA 1
ATOM 777 C C . PRO A 1 102 ? 18.469 32.25 6 1 93.06 102 PRO A C 1
ATOM 779 O O . PRO A 1 102 ? 17.438 32.906 6.211 1 93.06 102 PRO A O 1
ATOM 782 N N . ASP A 1 103 ? 18.562 31.266 5.109 1 91.81 103 ASP A N 1
ATOM 783 C CA . ASP A 1 103 ? 17.406 30.859 4.32 1 91.81 103 ASP A CA 1
ATOM 784 C C . ASP A 1 103 ? 16.891 29.5 4.781 1 91.81 103 ASP A C 1
ATOM 786 O O . ASP A 1 103 ? 15.703 29.344 5.098 1 91.81 103 ASP A O 1
ATOM 790 N N . ARG A 1 104 ? 17.797 28.453 4.746 1 94.19 104 ARG A N 1
ATOM 791 C CA . ARG A 1 104 ? 17.328 27.125 5.129 1 94.19 104 ARG A CA 1
ATOM 792 C C . ARG A 1 104 ? 18.5 26.219 5.484 1 94.19 104 ARG A C 1
ATOM 794 O O . ARG A 1 104 ? 19.641 26.516 5.168 1 94.19 104 ARG A O 1
ATOM 801 N N . LEU A 1 105 ? 18.172 25.141 6.215 1 96.12 105 LEU A N 1
ATOM 802 C CA . LEU A 1 105 ? 19.078 24.031 6.535 1 96.12 105 LEU A CA 1
ATOM 803 C C . LEU A 1 105 ? 18.594 22.734 5.895 1 96.12 105 LEU A C 1
ATOM 805 O O . LEU A 1 105 ? 17.406 22.406 5.98 1 96.12 105 LEU A O 1
ATOM 809 N N . ARG A 1 106 ? 19.531 22.031 5.234 1 96.56 106 ARG A N 1
ATOM 810 C CA . ARG A 1 106 ? 19.188 20.766 4.59 1 96.56 106 ARG A CA 1
ATOM 811 C C . ARG A 1 106 ? 20.141 19.656 5.008 1 96.56 106 ARG A C 1
ATOM 813 O O . ARG A 1 106 ? 21.312 19.922 5.336 1 96.56 106 ARG A O 1
ATOM 820 N N . VAL A 1 107 ? 19.609 18.5 4.988 1 96.81 107 VAL A N 1
ATOM 821 C CA . VAL A 1 107 ? 20.438 17.297 5.133 1 96.81 107 VAL A CA 1
ATOM 822 C C . VAL A 1 107 ? 20.359 16.469 3.855 1 96.81 107 VAL A C 1
ATOM 824 O O . VAL A 1 107 ? 19.281 16.047 3.449 1 96.81 107 VAL A O 1
ATOM 827 N N . LEU A 1 108 ? 21.547 16.234 3.287 1 96.62 108 LEU A N 1
ATOM 828 C CA . LEU A 1 108 ? 21.625 15.547 1.999 1 96.62 108 LEU A CA 1
ATOM 829 C C . LEU A 1 108 ? 22.281 14.18 2.145 1 96.62 108 LEU A C 1
ATOM 831 O O . LEU A 1 108 ? 23.219 14.016 2.924 1 96.62 108 LEU A O 1
ATOM 835 N N . LEU A 1 109 ? 21.703 13.227 1.448 1 95.19 109 LEU A N 1
ATOM 836 C CA . LEU A 1 109 ? 22.359 11.938 1.271 1 95.19 109 LEU A CA 1
ATOM 837 C C . LEU A 1 109 ? 23.172 11.914 -0.025 1 95.19 109 LEU A C 1
ATOM 839 O O . LEU A 1 109 ? 22.625 12.156 -1.104 1 95.19 109 LEU A O 1
ATOM 843 N N . HIS A 1 110 ? 24.453 11.664 0.1 1 94.69 110 HIS A N 1
ATOM 844 C CA . HIS A 1 110 ? 25.344 11.625 -1.059 1 94.69 110 HIS A CA 1
ATOM 845 C C . HIS A 1 110 ? 25.844 10.211 -1.318 1 94.69 110 HIS A C 1
ATOM 847 O O . HIS A 1 110 ? 26.578 9.648 -0.505 1 94.69 110 HIS A O 1
ATOM 853 N N . PRO A 1 111 ? 25.516 9.625 -2.473 1 90.56 111 PRO A N 1
ATOM 854 C CA . PRO A 1 111 ? 26.031 8.305 -2.818 1 90.56 111 PRO A CA 1
ATOM 855 C C . PRO A 1 111 ? 27.531 8.32 -3.145 1 90.56 111 PRO A C 1
ATOM 857 O O . PRO A 1 111 ? 28 9.211 -3.85 1 90.56 111 PRO A O 1
ATOM 860 N N . MET A 1 112 ? 28.219 7.391 -2.49 1 87.81 112 MET A N 1
ATOM 861 C CA . MET A 1 112 ? 29.656 7.273 -2.771 1 87.81 112 MET A CA 1
ATOM 862 C C . MET A 1 112 ? 29.922 6.18 -3.799 1 87.81 112 MET A C 1
ATOM 864 O O . MET A 1 112 ? 29.391 5.07 -3.68 1 87.81 112 MET A O 1
ATOM 868 N N . MET A 1 113 ? 30.109 6.359 -5.086 1 70.44 113 MET A N 1
ATOM 869 C CA . MET A 1 113 ? 30.344 5.371 -6.133 1 70.44 113 MET A CA 1
ATOM 870 C C . MET A 1 113 ? 31.516 4.465 -5.785 1 70.44 113 MET A C 1
ATOM 872 O O . MET A 1 113 ? 32.469 4.906 -5.145 1 70.44 113 MET A O 1
ATOM 876 N N . GLY A 1 114 ? 31.422 3.1 -5.641 1 57.47 114 GLY A N 1
ATOM 877 C CA . GLY A 1 114 ? 32.281 1.984 -5.266 1 57.47 114 GLY A CA 1
ATOM 878 C C . GLY A 1 114 ? 33.75 2.215 -5.594 1 57.47 114 GLY A C 1
ATOM 879 O O . GLY A 1 114 ? 34.625 1.552 -5.043 1 57.47 114 GLY A O 1
ATOM 880 N N . ASN A 1 115 ? 34.094 2.773 -6.762 1 48.88 115 ASN A N 1
ATOM 881 C CA . ASN A 1 115 ? 35.5 2.711 -7.055 1 48.88 115 ASN A CA 1
ATOM 882 C C . ASN A 1 115 ? 36.312 3.65 -6.156 1 48.88 115 ASN A C 1
ATOM 884 O O . ASN A 1 115 ? 37.312 4.215 -6.582 1 48.88 115 ASN A O 1
ATOM 888 N N . VAL A 1 116 ? 35.75 4.098 -5.184 1 50.62 116 VAL A N 1
ATOM 889 C CA . VAL A 1 116 ? 36.625 5.012 -4.434 1 50.62 116 VAL A CA 1
ATOM 890 C C . VAL A 1 116 ? 37.781 4.242 -3.832 1 50.62 116 VAL A C 1
ATOM 892 O O . VAL A 1 116 ? 37.594 3.361 -2.99 1 50.62 116 VAL A O 1
ATOM 895 N N . SER A 1 117 ? 38.75 4.102 -4.406 1 45.19 117 SER A N 1
ATOM 896 C CA . SER A 1 117 ? 40.031 3.643 -3.865 1 45.19 117 SER A CA 1
ATOM 897 C C . SER A 1 117 ? 40.219 4.137 -2.438 1 45.19 117 SER A C 1
ATOM 899 O O . SER A 1 117 ? 39.969 5.305 -2.137 1 45.19 117 SER A O 1
ATOM 901 N N . SER A 1 118 ? 40.125 3.357 -1.35 1 49.62 118 SER A N 1
ATOM 902 C CA . SER A 1 118 ? 40.344 3.42 0.089 1 49.62 118 SER A CA 1
ATOM 903 C C . SER A 1 118 ? 41.25 4.609 0.456 1 49.62 118 SER A C 1
ATOM 905 O O . SER A 1 118 ? 41.344 4.969 1.63 1 49.62 118 SER A O 1
ATOM 907 N N . GLY A 1 119 ? 41.875 5.168 -0.572 1 52.72 119 GLY A N 1
ATOM 908 C CA . GLY A 1 119 ? 42.938 6.02 -0.057 1 52.72 119 GLY A CA 1
ATOM 909 C C . GLY A 1 119 ? 42.781 7.48 -0.44 1 52.72 119 GLY A C 1
ATOM 910 O O . GLY A 1 119 ? 43.656 8.305 -0.154 1 52.72 119 GLY A O 1
ATOM 911 N N . GLY A 1 120 ? 41.688 7.805 -1.125 1 59.66 120 GLY A N 1
ATOM 912 C CA . GLY A 1 120 ? 41.719 9.195 -1.538 1 59.66 120 GLY A CA 1
ATOM 913 C C . GLY A 1 120 ? 41.062 10.133 -0.555 1 59.66 120 GLY A C 1
ATOM 914 O O . GLY A 1 120 ? 40.25 9.703 0.275 1 59.66 120 GLY A O 1
ATOM 915 N N . SER A 1 121 ? 41.562 11.328 -0.357 1 74.25 121 SER A N 1
ATOM 916 C CA . SER A 1 121 ? 41 12.391 0.472 1 74.25 121 SER A CA 1
ATOM 917 C C . SER A 1 121 ? 39.594 12.766 0.012 1 74.25 121 SER A C 1
ATOM 919 O O . SER A 1 121 ? 39.25 12.555 -1.148 1 74.25 121 SER A O 1
ATOM 921 N N . VAL A 1 122 ? 38.688 13.109 0.934 1 79.38 122 VAL A N 1
ATOM 922 C CA . VAL A 1 122 ? 37.344 13.578 0.65 1 79.38 122 VAL A CA 1
ATOM 923 C C . VAL A 1 122 ? 37.375 14.602 -0.477 1 79.38 122 VAL A C 1
ATOM 925 O O . VAL A 1 122 ? 36.5 14.617 -1.343 1 79.38 122 VAL A O 1
ATOM 928 N N . ASP A 1 123 ? 38.438 15.352 -0.49 1 80.56 123 ASP A N 1
ATOM 929 C CA . ASP A 1 123 ? 38.562 16.391 -1.506 1 80.56 123 ASP A CA 1
ATOM 930 C C . ASP A 1 123 ? 38.688 15.781 -2.9 1 80.56 123 ASP A C 1
ATOM 932 O O . ASP A 1 123 ? 38.156 16.312 -3.871 1 80.56 123 ASP A O 1
ATOM 936 N N . ASP A 1 124 ? 39.312 14.75 -2.93 1 79.31 124 ASP A N 1
ATOM 937 C CA . ASP A 1 124 ? 39.531 14.086 -4.219 1 79.31 124 ASP A CA 1
ATOM 938 C C . ASP A 1 124 ? 38.219 13.414 -4.688 1 79.31 124 ASP A C 1
ATOM 940 O O . ASP A 1 124 ? 37.906 13.438 -5.879 1 79.31 124 ASP A O 1
ATOM 944 N N . MET A 1 125 ? 37.594 12.977 -3.738 1 82 125 MET A N 1
ATOM 945 C CA . MET A 1 125 ? 36.375 12.242 -4.059 1 82 125 MET A CA 1
ATOM 946 C C . MET A 1 125 ? 35.281 13.188 -4.52 1 82 125 MET A C 1
ATOM 948 O O . MET A 1 125 ? 34.406 12.797 -5.289 1 82 125 MET A O 1
ATOM 952 N N . MET A 1 126 ? 35.375 14.461 -4.082 1 85.81 126 MET A N 1
ATOM 953 C CA . MET A 1 126 ? 34.25 15.391 -4.309 1 85.81 126 MET A CA 1
ATOM 954 C C . MET A 1 126 ? 34.625 16.438 -5.348 1 85.81 126 MET A C 1
ATOM 956 O O . MET A 1 126 ? 33.938 17.469 -5.473 1 85.81 126 MET A O 1
ATOM 960 N N . ARG A 1 127 ? 35.688 16.281 -6.152 1 78.06 127 ARG A N 1
ATOM 961 C CA . ARG A 1 127 ? 36.188 17.25 -7.129 1 78.06 127 ARG A CA 1
ATOM 962 C C . ARG A 1 127 ? 35.125 17.547 -8.188 1 78.06 127 ARG A C 1
ATOM 964 O O . ARG A 1 127 ? 34.969 18.688 -8.617 1 78.06 127 ARG A O 1
ATOM 971 N N . ASN A 1 128 ? 34.312 16.531 -8.555 1 78.81 128 ASN A N 1
ATOM 972 C CA . ASN A 1 128 ? 33.312 16.734 -9.586 1 78.81 128 ASN A CA 1
ATOM 973 C C . ASN A 1 128 ? 31.906 16.797 -8.992 1 78.81 128 ASN A C 1
ATOM 975 O O . ASN A 1 128 ? 30.922 16.5 -9.672 1 78.81 128 ASN A O 1
ATOM 979 N N . TYR A 1 129 ? 31.875 17.25 -7.77 1 86.62 129 TYR A N 1
ATOM 980 C CA . TYR A 1 129 ? 30.594 17.344 -7.09 1 86.62 129 TYR A CA 1
ATOM 981 C C . TYR A 1 129 ? 29.703 18.406 -7.738 1 86.62 129 TYR A C 1
ATOM 983 O O . TYR A 1 129 ? 30.125 19.562 -7.91 1 86.62 129 TYR A O 1
ATOM 991 N N . ASP A 1 130 ? 28.5 18.062 -8.234 1 84.69 130 ASP A N 1
ATOM 992 C CA . ASP A 1 130 ? 27.562 19.016 -8.797 1 84.69 130 ASP A CA 1
ATOM 993 C C . ASP A 1 130 ? 26.203 18.953 -8.102 1 84.69 130 ASP A C 1
ATOM 995 O O . ASP A 1 130 ? 25.25 19.625 -8.508 1 84.69 130 ASP A O 1
ATOM 999 N N . GLY A 1 131 ? 26.125 18.094 -7.133 1 85.75 131 GLY A N 1
ATOM 1000 C CA . GLY A 1 131 ? 24.922 18 -6.324 1 85.75 131 GLY A CA 1
ATOM 1001 C C . GLY A 1 131 ? 23.828 17.188 -6.98 1 85.75 131 GLY A C 1
ATOM 1002 O O . GLY A 1 131 ? 22.781 16.922 -6.371 1 85.75 131 GLY A O 1
ATOM 1003 N N . SER A 1 132 ? 23.906 16.734 -8.172 1 83.69 132 SER A N 1
ATOM 1004 C CA . SER A 1 132 ? 22.859 16.062 -8.922 1 83.69 132 SER A CA 1
ATOM 1005 C C . SER A 1 132 ? 22.562 14.68 -8.336 1 83.69 132 SER A C 1
ATOM 1007 O O . SER A 1 132 ? 21.438 14.18 -8.438 1 83.69 132 SER A O 1
ATOM 1009 N N . GLY A 1 133 ? 23.469 14.102 -7.723 1 83.81 133 GLY A N 1
ATOM 1010 C CA . GLY A 1 133 ? 23.25 12.773 -7.168 1 83.81 133 GLY A CA 1
ATOM 1011 C C . GLY A 1 133 ? 22.766 12.805 -5.73 1 83.81 133 GLY A C 1
ATOM 1012 O O . GLY A 1 133 ? 22.438 11.758 -5.164 1 83.81 133 GLY A O 1
ATOM 1013 N N . ASP A 1 134 ? 22.609 13.984 -5.16 1 91.19 134 ASP A N 1
ATOM 1014 C CA . ASP A 1 134 ? 22.234 14.094 -3.754 1 91.19 134 ASP A CA 1
ATOM 1015 C C . ASP A 1 134 ? 20.719 13.953 -3.58 1 91.19 134 ASP A C 1
ATOM 1017 O O . ASP A 1 134 ? 19.953 14.344 -4.461 1 91.19 134 ASP A O 1
ATOM 1021 N N . GLU A 1 135 ? 20.422 13.344 -2.529 1 90.31 135 GLU A N 1
ATOM 1022 C CA . GLU A 1 135 ? 19.016 13.25 -2.141 1 90.31 135 GLU A CA 1
ATOM 1023 C C . GLU A 1 135 ? 18.734 14.062 -0.877 1 90.31 135 GLU A C 1
ATOM 1025 O O . GLU A 1 135 ? 19.438 13.914 0.125 1 90.31 135 GLU A O 1
ATOM 1030 N N . VAL A 1 136 ? 17.734 14.922 -0.94 1 92.25 136 VAL A N 1
ATOM 1031 C CA . VAL A 1 136 ? 17.375 15.711 0.235 1 92.25 136 VAL A CA 1
ATOM 1032 C C . VAL A 1 136 ? 16.562 14.852 1.2 1 92.25 136 VAL A C 1
ATOM 1034 O O . VAL A 1 136 ? 15.445 14.445 0.881 1 92.25 136 VAL A O 1
ATOM 1037 N N . LEU A 1 137 ? 17.062 14.641 2.373 1 91.12 137 LEU A N 1
ATOM 1038 C CA . LEU A 1 137 ? 16.391 13.836 3.381 1 91.12 137 LEU A CA 1
ATOM 1039 C C . LEU A 1 137 ? 15.523 14.703 4.289 1 91.12 137 LEU A C 1
ATOM 1041 O O . LEU A 1 137 ? 14.531 14.227 4.844 1 91.12 137 LEU A O 1
ATOM 1045 N N . TRP A 1 138 ? 15.992 15.922 4.48 1 91.81 138 TRP A N 1
ATOM 1046 C CA . TRP A 1 138 ? 15.359 16.812 5.445 1 91.81 138 TRP A CA 1
ATOM 1047 C C . TRP A 1 138 ? 15.664 18.281 5.117 1 91.81 138 TRP A C 1
ATOM 1049 O O . TRP A 1 138 ? 16.75 18.594 4.633 1 91.81 138 TRP A O 1
ATOM 1059 N N . GLU A 1 139 ? 14.711 19.109 5.395 1 92.06 139 GLU A N 1
ATOM 1060 C CA . GLU A 1 139 ? 14.883 20.531 5.16 1 92.06 139 GLU A CA 1
ATOM 1061 C C . GLU A 1 139 ? 14.078 21.359 6.16 1 92.06 139 GLU A C 1
ATOM 1063 O O . GLU A 1 139 ? 12.961 20.984 6.527 1 92.06 139 GLU A O 1
ATOM 1068 N N . GLU A 1 140 ? 14.664 22.422 6.637 1 91.94 140 GLU A N 1
ATOM 1069 C CA . GLU A 1 140 ? 14 23.344 7.539 1 91.94 140 GLU A CA 1
ATOM 1070 C C . GLU A 1 140 ? 14.273 24.797 7.141 1 91.94 140 GLU A C 1
ATOM 1072 O O . GLU A 1 140 ? 15.414 25.156 6.84 1 91.94 140 GLU A O 1
ATOM 1077 N N . ARG A 1 141 ? 13.211 25.609 7.137 1 89.5 141 ARG A N 1
ATOM 1078 C CA . ARG A 1 141 ? 13.352 27 6.746 1 89.5 141 ARG A CA 1
ATOM 1079 C C . ARG A 1 141 ? 12.977 27.938 7.895 1 89.5 141 ARG A C 1
ATOM 1081 O O . ARG A 1 141 ? 13.383 29.094 7.914 1 89.5 141 ARG A O 1
ATOM 1088 N N . ASP A 1 142 ? 12.266 27.438 8.852 1 84.44 142 ASP A N 1
ATOM 1089 C CA . ASP A 1 142 ? 11.781 28.281 9.93 1 84.44 142 ASP A CA 1
ATOM 1090 C C . ASP A 1 142 ? 12.898 28.641 10.906 1 84.44 142 ASP A C 1
ATOM 1092 O O . ASP A 1 142 ? 13.68 27.766 11.305 1 84.44 142 ASP A O 1
ATOM 1096 N N . MET A 1 143 ? 12.914 29.922 11.258 1 87.06 143 MET A N 1
ATOM 1097 C CA . MET A 1 143 ? 13.891 30.359 12.258 1 87.06 143 MET A CA 1
ATOM 1098 C C . MET A 1 143 ? 13.508 29.859 13.648 1 87.06 143 MET A C 1
ATOM 1100 O O . MET A 1 143 ? 12.328 29.75 13.969 1 87.06 143 MET A O 1
ATOM 1104 N N . THR A 1 144 ? 14.523 29.609 14.453 1 88.06 144 THR A N 1
ATOM 1105 C CA . THR A 1 144 ? 14.258 29.125 15.805 1 88.06 144 THR A CA 1
ATOM 1106 C C . THR A 1 144 ? 14.438 30.25 16.828 1 88.06 144 THR A C 1
ATOM 1108 O O . THR A 1 144 ? 14.398 30.016 18.031 1 88.06 144 THR A O 1
ATOM 1111 N N . ALA A 1 145 ? 14.688 31.391 16.375 1 81.19 145 ALA A N 1
ATOM 1112 C CA . ALA A 1 145 ? 14.875 32.562 17.234 1 81.19 145 ALA A CA 1
ATOM 1113 C C . ALA A 1 145 ? 15.961 32.312 18.266 1 81.19 145 ALA A C 1
ATOM 1115 O O . ALA A 1 145 ? 15.82 32.75 19.422 1 81.19 145 ALA A O 1
ATOM 1116 N N . GLY A 1 146 ? 16.922 31.531 17.859 1 85.88 146 GLY A N 1
ATOM 1117 C CA . GLY A 1 146 ? 18.062 31.328 18.734 1 85.88 146 GLY A CA 1
ATOM 1118 C C . GLY A 1 146 ? 17.922 30.078 19.594 1 85.88 146 GLY A C 1
ATOM 1119 O O . GLY A 1 146 ? 18.891 29.641 20.219 1 85.88 146 GLY A O 1
ATOM 1120 N N . ASP A 1 147 ? 16.719 29.516 19.688 1 89.38 147 ASP A N 1
ATOM 1121 C CA . ASP A 1 147 ? 16.516 28.297 20.469 1 89.38 147 ASP A CA 1
ATOM 1122 C C . ASP A 1 147 ? 17.062 27.078 19.734 1 89.38 147 ASP A C 1
ATOM 1124 O O . ASP A 1 147 ? 17.156 27.094 18.5 1 89.38 147 ASP A O 1
ATOM 1128 N N . TRP A 1 148 ? 17.516 26.094 20.547 1 94.5 148 TRP A N 1
ATOM 1129 C CA . TRP A 1 148 ? 17.922 24.828 19.953 1 94.5 148 TRP A CA 1
ATOM 1130 C C . TRP A 1 148 ? 16.734 23.906 19.734 1 94.5 148 TRP A C 1
ATOM 1132 O O . TRP A 1 148 ? 15.883 23.766 20.625 1 94.5 148 TRP A O 1
ATOM 1142 N N . LYS A 1 149 ? 16.594 23.406 18.547 1 91.81 149 LYS A N 1
ATOM 1143 C CA . LYS A 1 149 ? 15.562 22.422 18.219 1 91.81 149 LYS A CA 1
ATOM 1144 C C . LYS A 1 149 ? 16.188 21.109 17.766 1 91.81 149 LYS A C 1
ATOM 1146 O O . LYS A 1 149 ? 17.25 21.094 17.156 1 91.81 149 LYS A O 1
ATOM 1151 N N . GLU A 1 150 ? 15.508 20.062 18.094 1 91.62 150 GLU A N 1
ATOM 1152 C CA . GLU A 1 150 ? 16.031 18.75 17.75 1 91.62 150 GLU A CA 1
ATOM 1153 C C . GLU A 1 150 ? 15.523 18.297 16.375 1 91.62 150 GLU A C 1
ATOM 1155 O O . GLU A 1 150 ? 14.344 18.484 16.062 1 91.62 150 GLU A O 1
ATOM 1160 N N . GLY A 1 151 ? 16.422 17.812 15.562 1 91.12 151 GLY A N 1
ATOM 1161 C CA . GLY A 1 151 ? 16.094 17.141 14.312 1 91.12 151 GLY A CA 1
ATOM 1162 C C . GLY A 1 151 ? 16.391 15.664 14.336 1 91.12 151 GLY A C 1
ATOM 1163 O O . GLY A 1 151 ? 17.391 15.234 14.922 1 91.12 151 GLY A O 1
ATOM 1164 N N . GLN A 1 152 ? 15.484 14.867 13.789 1 91.31 152 GLN A N 1
ATOM 1165 C CA . GLN A 1 152 ? 15.68 13.43 13.648 1 91.31 152 GLN A CA 1
ATOM 1166 C C . GLN A 1 152 ? 15.32 12.969 12.234 1 91.31 152 GLN A C 1
ATOM 1168 O O . GLN A 1 152 ? 14.352 13.445 11.648 1 91.31 152 GLN A O 1
ATOM 1173 N N . ILE A 1 153 ? 16.172 12.102 11.742 1 91.31 153 ILE A N 1
ATOM 1174 C CA . ILE A 1 153 ? 15.953 11.57 10.398 1 91.31 153 ILE A CA 1
ATOM 1175 C C . ILE A 1 153 ? 16.188 10.055 10.406 1 91.31 153 ILE A C 1
ATOM 1177 O O . ILE A 1 153 ? 17.172 9.578 10.953 1 91.31 153 ILE A O 1
ATOM 1181 N N . ALA A 1 154 ? 15.25 9.312 9.93 1 91.5 154 ALA A N 1
ATOM 1182 C CA . ALA A 1 154 ? 15.445 7.891 9.656 1 91.5 154 ALA A CA 1
ATOM 1183 C C . ALA A 1 154 ? 15.57 7.633 8.156 1 91.5 154 ALA A C 1
ATOM 1185 O O . ALA A 1 1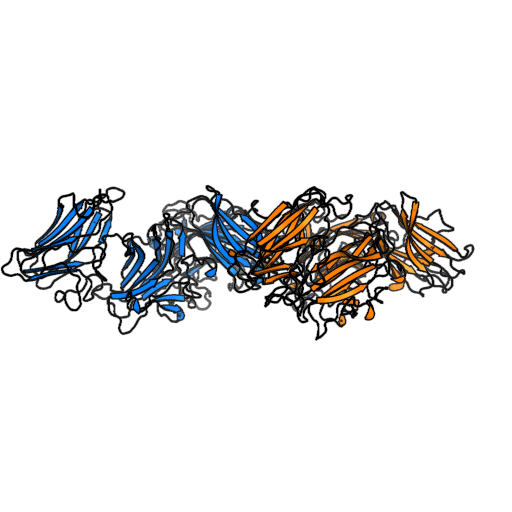54 ? 14.758 8.117 7.367 1 91.5 154 ALA A O 1
ATOM 1186 N N . TYR A 1 155 ? 16.641 6.918 7.727 1 90.44 155 TYR A N 1
ATOM 1187 C CA . TYR A 1 155 ? 16.812 6.652 6.305 1 90.44 155 TYR A CA 1
ATOM 1188 C C . TYR A 1 155 ? 17.422 5.277 6.078 1 90.44 155 TYR A C 1
ATOM 1190 O O . TYR A 1 155 ? 18.016 4.691 6.992 1 90.44 155 TYR A O 1
ATOM 1198 N N . ALA A 1 156 ? 17.156 4.727 4.902 1 89.62 156 ALA A N 1
ATOM 1199 C CA . ALA A 1 156 ? 17.781 3.484 4.445 1 89.62 156 ALA A CA 1
ATOM 1200 C C . ALA A 1 156 ? 18.406 3.662 3.07 1 89.62 156 ALA A C 1
ATOM 1202 O O . ALA A 1 156 ? 17.859 4.344 2.207 1 89.62 156 ALA A O 1
ATOM 1203 N N . TYR A 1 157 ? 19.625 3.199 2.992 1 90.12 157 TYR A N 1
ATOM 1204 C CA . TYR A 1 157 ? 20.344 3.301 1.725 1 90.12 157 TYR A CA 1
ATOM 1205 C C . TYR A 1 157 ? 21.188 2.053 1.468 1 90.12 157 TYR A C 1
ATOM 1207 O O . TYR A 1 157 ? 21.828 1.533 2.379 1 90.12 157 TYR A O 1
ATOM 1215 N N . GLY A 1 158 ? 21.219 1.553 0.249 1 86.5 158 GLY A N 1
ATOM 1216 C CA . GLY A 1 158 ? 21.766 0.24 -0.05 1 86.5 158 GLY A CA 1
ATOM 1217 C C . GLY A 1 158 ? 23.234 0.281 -0.437 1 86.5 158 GLY A C 1
ATOM 1218 O O . GLY A 1 158 ? 23.875 -0.762 -0.543 1 86.5 158 GLY A O 1
ATOM 1219 N N . ASN A 1 159 ? 23.797 1.485 -0.606 1 87.94 159 ASN A N 1
ATOM 1220 C CA . ASN A 1 159 ? 25.188 1.614 -1.029 1 87.94 159 ASN A CA 1
ATOM 1221 C C . ASN A 1 159 ? 25.984 2.475 -0.058 1 87.94 159 ASN A C 1
ATOM 1223 O O . ASN A 1 159 ? 25.438 3.006 0.908 1 87.94 159 ASN A O 1
ATOM 1227 N N . THR A 1 160 ? 27.266 2.49 -0.265 1 92.12 160 THR A N 1
ATOM 1228 C CA . THR A 1 160 ? 28.125 3.385 0.515 1 92.12 160 THR A CA 1
ATOM 1229 C C . THR A 1 160 ? 27.719 4.84 0.286 1 92.12 160 THR A C 1
ATOM 1231 O O . THR A 1 160 ? 27.438 5.242 -0.844 1 92.12 160 THR A O 1
ATOM 1234 N N . HIS A 1 161 ? 27.641 5.562 1.399 1 93.25 161 HIS A N 1
ATOM 1235 C CA . HIS A 1 161 ? 27.125 6.926 1.283 1 93.25 161 HIS A CA 1
ATOM 1236 C C . HIS A 1 161 ? 27.672 7.816 2.395 1 93.25 161 HIS A C 1
ATOM 1238 O O . HIS A 1 161 ? 28.391 7.34 3.281 1 93.25 161 HIS A O 1
ATOM 1244 N N . SER A 1 162 ? 27.406 9.109 2.256 1 95 162 SER A N 1
ATOM 1245 C CA . SER A 1 162 ? 27.688 10.125 3.271 1 95 162 SER A CA 1
ATOM 1246 C C . SER A 1 162 ? 26.516 11.094 3.408 1 95 162 SER A C 1
ATOM 1248 O O . SER A 1 162 ? 25.688 11.211 2.502 1 95 162 SER A O 1
ATOM 1250 N N . LEU A 1 163 ? 26.453 11.695 4.562 1 96.25 163 LEU A N 1
ATOM 1251 C CA . LEU A 1 163 ? 25.438 12.734 4.77 1 96.25 163 LEU A CA 1
ATOM 1252 C C . LEU A 1 163 ? 26.094 14.117 4.762 1 96.25 163 LEU A C 1
ATOM 1254 O O . LEU A 1 163 ? 27.203 14.289 5.242 1 96.25 163 LEU A O 1
ATOM 1258 N N . ILE A 1 164 ? 25.375 15.047 4.234 1 97 164 ILE A N 1
ATOM 1259 C CA . ILE A 1 164 ? 25.859 16.422 4.156 1 97 164 ILE A CA 1
ATOM 1260 C C . ILE A 1 164 ? 24.859 17.359 4.805 1 97 164 ILE A C 1
ATOM 1262 O O . ILE A 1 164 ? 23.672 17.359 4.438 1 97 164 ILE A O 1
ATOM 1266 N N . PHE A 1 165 ? 25.297 18.094 5.809 1 97.81 165 PHE A N 1
ATOM 1267 C CA . PHE A 1 165 ? 24.516 19.219 6.305 1 97.81 165 PHE A CA 1
ATOM 1268 C C . PHE A 1 165 ? 24.828 20.484 5.504 1 97.81 165 PHE A C 1
ATOM 1270 O O . PHE A 1 165 ? 25.969 20.969 5.508 1 97.81 165 PHE A O 1
ATOM 1277 N N . GLU A 1 166 ? 23.828 20.984 4.898 1 96.94 166 GLU A N 1
ATOM 1278 C CA . GLU A 1 166 ? 24.016 22.172 4.055 1 96.94 166 GLU A CA 1
ATOM 1279 C C . GLU A 1 166 ? 23.25 23.359 4.617 1 96.94 166 GLU A C 1
ATOM 1281 O O . GLU A 1 166 ? 22.031 23.312 4.777 1 96.94 166 GLU A O 1
ATOM 1286 N N . GLY A 1 167 ? 23.969 24.391 5.004 1 96.38 167 GLY A N 1
ATOM 1287 C CA . GLY A 1 167 ? 23.375 25.672 5.332 1 96.38 167 GLY A CA 1
ATOM 1288 C C . GLY A 1 167 ? 23.312 26.625 4.148 1 96.38 167 GLY A C 1
ATOM 1289 O O . GLY A 1 167 ? 24.312 26.844 3.471 1 96.38 167 GLY A O 1
ATOM 1290 N N . ILE A 1 168 ? 22.188 27.125 3.934 1 94.31 168 ILE A N 1
ATOM 1291 C CA . ILE A 1 168 ? 21.984 27.984 2.771 1 94.31 168 ILE A CA 1
ATOM 1292 C C . ILE A 1 168 ? 21.547 29.375 3.225 1 94.31 168 ILE A C 1
ATOM 1294 O O . ILE A 1 168 ? 20.547 29.516 3.92 1 94.31 168 ILE A O 1
ATOM 1298 N N . PRO A 1 169 ? 22.281 30.391 2.867 1 93.44 169 PRO A N 1
ATOM 1299 C CA . PRO A 1 169 ? 21.859 31.781 3.117 1 93.44 169 PRO A CA 1
ATOM 1300 C C . PRO A 1 169 ? 20.891 32.312 2.055 1 93.44 169 PRO A C 1
ATOM 1302 O O . PRO A 1 169 ? 20.719 31.672 1.011 1 93.44 169 PRO A O 1
ATOM 1305 N N . VAL A 1 170 ? 20.281 33.438 2.412 1 88.88 170 VAL A N 1
ATOM 1306 C CA . VAL A 1 170 ? 19.469 34.094 1.386 1 88.88 170 VAL A CA 1
ATOM 1307 C C . VAL A 1 170 ? 20.359 34.531 0.228 1 88.88 170 VAL A C 1
ATOM 1309 O O . VAL A 1 170 ? 21.578 34.656 0.386 1 88.88 170 VAL A O 1
ATOM 1312 N N . ASP A 1 171 ? 19.75 34.844 -0.843 1 86.19 171 ASP A N 1
ATOM 1313 C CA . ASP A 1 171 ? 20.5 35.219 -2.035 1 86.19 171 ASP A CA 1
ATOM 1314 C C . ASP A 1 171 ? 21.281 36.531 -1.799 1 86.19 171 ASP A C 1
ATOM 1316 O O . ASP A 1 171 ? 20.828 37.406 -1.058 1 86.19 171 ASP A O 1
ATOM 1320 N N . THR A 1 172 ? 22.391 36.625 -2.479 1 85.75 172 THR A N 1
ATOM 1321 C CA . THR A 1 172 ? 23.25 37.812 -2.328 1 85.75 172 THR A CA 1
ATOM 1322 C C . THR A 1 172 ? 22.516 39.062 -2.742 1 85.75 172 THR A C 1
ATOM 1324 O O . THR A 1 172 ? 22.844 40.156 -2.281 1 85.75 172 THR A O 1
ATOM 1327 N N . SER A 1 173 ? 21.594 38.906 -3.617 1 81.69 173 SER A N 1
ATOM 1328 C CA . SER A 1 173 ? 20.844 40.031 -4.117 1 81.69 173 SER A CA 1
ATOM 1329 C C . SER A 1 173 ? 19.766 40.469 -3.127 1 81.69 173 SER A C 1
ATOM 1331 O O . SER A 1 173 ? 19.234 41.594 -3.227 1 81.69 173 SER A O 1
ATOM 1333 N N . ASP A 1 174 ? 19.562 39.656 -2.158 1 82.44 174 ASP A N 1
ATOM 1334 C CA . ASP A 1 174 ? 18.547 39.969 -1.156 1 82.44 174 ASP A CA 1
ATOM 1335 C C . ASP A 1 174 ? 19.078 40.969 -0.127 1 82.44 174 ASP A C 1
ATOM 1337 O O . ASP A 1 174 ? 20.172 40.781 0.409 1 82.44 174 ASP A O 1
ATOM 1341 N N . LEU A 1 175 ? 18.312 41.969 0.14 1 80.88 175 LEU A N 1
ATOM 1342 C CA . LEU A 1 175 ? 18.719 43 1.071 1 80.88 175 LEU A CA 1
ATOM 1343 C C . LEU A 1 175 ? 18.953 42.438 2.465 1 80.88 175 LEU A C 1
ATOM 1345 O O . LEU A 1 175 ? 19.766 42.938 3.23 1 80.88 175 LEU A O 1
ATOM 1349 N N . SER A 1 176 ? 18.281 41.406 2.801 1 84.44 176 SER A N 1
ATOM 1350 C CA . SER A 1 176 ? 18.406 40.781 4.117 1 84.44 176 SER A CA 1
ATOM 1351 C C . SER A 1 176 ? 19.766 40.125 4.305 1 84.44 176 SER A C 1
ATOM 1353 O O . SER A 1 176 ? 20.172 39.844 5.434 1 84.44 176 SER A O 1
ATOM 1355 N N . ARG A 1 177 ? 20.422 39.938 3.229 1 87.44 177 ARG A N 1
ATOM 1356 C CA . ARG A 1 177 ? 21.734 39.344 3.295 1 87.44 177 ARG A CA 1
ATOM 1357 C C . ARG A 1 177 ? 22.703 40.188 4.105 1 87.44 177 ARG A C 1
ATOM 1359 O O . ARG A 1 177 ? 23.641 39.656 4.711 1 87.44 177 ARG A O 1
ATOM 1366 N N . ARG A 1 178 ? 22.453 41.469 4.113 1 84.19 178 ARG A N 1
ATOM 1367 C CA . ARG A 1 178 ? 23.359 42.375 4.77 1 84.19 178 ARG A CA 1
ATOM 1368 C C . ARG A 1 178 ? 23.188 42.344 6.281 1 84.19 178 ARG A C 1
ATOM 1370 O O . ARG A 1 178 ? 24.062 42.812 7.023 1 84.19 178 ARG A O 1
ATOM 1377 N N . PHE A 1 179 ? 22.141 41.75 6.629 1 86.5 179 PHE A N 1
ATOM 1378 C CA . PHE A 1 179 ? 21.875 41.656 8.062 1 86.5 179 PHE A CA 1
ATOM 1379 C C . PHE A 1 179 ? 22.375 40.344 8.625 1 86.5 179 PHE A C 1
ATOM 1381 O O . PHE A 1 179 ? 22.203 39.281 8.016 1 86.5 179 PHE A O 1
ATOM 1388 N N . ARG A 1 180 ? 23 40.438 9.703 1 89 180 ARG A N 1
ATOM 1389 C CA . ARG A 1 180 ? 23.688 39.312 10.289 1 89 180 ARG A CA 1
ATOM 1390 C C . ARG A 1 180 ? 22.688 38.188 10.656 1 89 180 ARG A C 1
ATOM 1392 O O . ARG A 1 180 ? 21.5 38.469 10.883 1 89 180 ARG A O 1
ATOM 1399 N N . GLY A 1 181 ? 23.188 36.938 10.633 1 93.5 181 GLY A N 1
ATOM 1400 C CA . GLY A 1 181 ? 22.469 35.719 11.008 1 93.5 181 GLY A CA 1
ATOM 1401 C C . GLY A 1 181 ? 23.359 34.5 11 1 93.5 181 GLY A C 1
ATOM 1402 O O . GLY A 1 181 ? 24.531 34.562 10.625 1 93.5 181 GLY A O 1
ATOM 1403 N N . TYR A 1 182 ? 22.797 33.344 11.547 1 95.94 182 TYR A N 1
ATOM 1404 C CA . TYR A 1 182 ? 23.609 32.156 11.609 1 95.94 182 TYR A CA 1
ATOM 1405 C C . TYR A 1 182 ? 22.75 30.891 11.523 1 95.94 182 TYR A C 1
ATOM 1407 O O . TYR A 1 182 ? 21.531 30.953 11.711 1 95.94 182 TYR A O 1
ATOM 1415 N N . ILE A 1 183 ? 23.297 29.828 11.164 1 97.12 183 ILE A N 1
ATOM 1416 C CA . ILE A 1 183 ? 22.812 28.453 11.32 1 97.12 183 ILE A CA 1
ATOM 1417 C C . ILE A 1 183 ? 23.812 27.641 12.141 1 97.12 183 ILE A C 1
ATOM 1419 O O . ILE A 1 183 ? 25.016 27.625 11.844 1 97.12 183 ILE A O 1
ATOM 1423 N N . ALA A 1 184 ? 23.344 27.031 13.203 1 98.12 184 ALA A N 1
ATOM 1424 C CA . ALA A 1 184 ? 24.25 26.281 14.086 1 98.12 184 ALA A CA 1
ATOM 1425 C C . ALA A 1 184 ? 23.781 24.844 14.25 1 98.12 184 ALA A C 1
ATOM 1427 O O . ALA A 1 184 ? 22.594 24.547 14.172 1 98.12 184 ALA A O 1
ATOM 1428 N N . LEU A 1 185 ? 24.734 23.953 14.406 1 97.88 185 LEU A N 1
ATOM 1429 C CA . LEU A 1 185 ? 24.5 22.531 14.625 1 97.88 185 LEU A CA 1
ATOM 1430 C C . LEU A 1 185 ? 25.203 22.047 15.891 1 97.88 185 LEU A C 1
ATOM 1432 O O . LEU A 1 185 ? 26.312 22.5 16.203 1 97.88 185 LEU A O 1
ATOM 1436 N N . ASP A 1 186 ? 24.562 21.172 16.562 1 97.75 186 ASP A N 1
ATOM 1437 C CA . ASP A 1 186 ? 25.156 20.562 17.75 1 97.75 186 ASP A CA 1
ATOM 1438 C C . ASP A 1 186 ? 24.703 19.109 17.906 1 97.75 186 ASP A C 1
ATOM 1440 O O . ASP A 1 186 ? 23.672 18.719 17.359 1 97.75 186 ASP A O 1
ATOM 1444 N N . GLU A 1 187 ? 25.531 18.312 18.484 1 96.62 187 GLU A N 1
ATOM 1445 C CA . GLU A 1 187 ? 25.25 16.922 18.844 1 96.62 187 GLU A CA 1
ATOM 1446 C C . GLU A 1 187 ? 24.859 16.109 17.625 1 96.62 187 GLU A C 1
ATOM 1448 O O . GLU A 1 187 ? 23.812 15.461 17.609 1 96.62 187 GLU A O 1
ATOM 1453 N N . LEU A 1 188 ? 25.734 16.078 16.656 1 96.62 188 LEU A N 1
ATOM 1454 C CA . LEU A 1 188 ? 25.516 15.219 15.5 1 96.62 188 LEU A CA 1
ATOM 1455 C C . LEU A 1 188 ? 25.781 13.758 15.844 1 96.62 188 LEU A C 1
ATOM 1457 O O . LEU A 1 188 ? 26.891 13.406 16.281 1 96.62 188 LEU A O 1
ATOM 1461 N N . SER A 1 189 ? 24.719 12.953 15.68 1 94.69 189 SER A N 1
ATOM 1462 C CA . SER A 1 189 ? 24.891 11.57 16.109 1 94.69 189 SER A CA 1
ATOM 1463 C C . SER A 1 189 ? 24.188 10.602 15.164 1 94.69 189 SER A C 1
ATOM 1465 O O . SER A 1 189 ? 23.047 10.82 14.781 1 94.69 189 SER A O 1
ATOM 1467 N N . PHE A 1 190 ? 24.984 9.555 14.734 1 94.25 190 PHE A N 1
ATOM 1468 C CA . PHE A 1 190 ? 24.375 8.391 14.102 1 94.25 190 PHE A CA 1
ATOM 1469 C C . PHE A 1 190 ? 23.969 7.359 15.148 1 94.25 190 PHE A C 1
ATOM 1471 O O . PHE A 1 190 ? 24.812 6.789 15.836 1 94.25 190 PHE A O 1
ATOM 1478 N N . ALA A 1 191 ? 22.703 7.211 15.227 1 91.56 191 ALA A N 1
ATOM 1479 C CA . ALA A 1 191 ? 22.188 6.352 16.297 1 91.56 191 ALA A CA 1
ATOM 1480 C C . ALA A 1 191 ? 21.547 5.086 15.719 1 91.56 191 ALA A C 1
ATOM 1482 O O . ALA A 1 191 ? 21.375 4.965 14.5 1 91.56 191 ALA A O 1
ATOM 1483 N N . ASP A 1 192 ? 21.281 4.16 16.672 1 89.31 192 ASP A N 1
ATOM 1484 C CA . ASP A 1 192 ? 20.562 2.945 16.312 1 89.31 192 ASP A CA 1
ATOM 1485 C C . ASP A 1 192 ? 19.172 3.275 15.766 1 89.31 192 ASP A C 1
ATOM 1487 O O . ASP A 1 192 ? 18.484 4.172 16.281 1 89.31 192 ASP A O 1
ATOM 1491 N N . PRO A 1 193 ? 18.812 2.533 14.766 1 87.19 193 PRO A N 1
ATOM 1492 C CA . PRO A 1 193 ? 17.5 2.814 14.156 1 87.19 193 PRO A CA 1
ATOM 1493 C C . PRO A 1 193 ? 16.359 2.758 15.156 1 87.19 193 PRO A C 1
ATOM 1495 O O . PRO A 1 193 ? 15.32 3.398 14.953 1 87.19 193 PRO A O 1
ATOM 1498 N N . THR A 1 194 ? 16.5 2.09 16.25 1 86.06 194 THR A N 1
ATOM 1499 C CA . THR A 1 194 ? 15.438 1.96 17.234 1 86.06 194 THR A CA 1
ATOM 1500 C C . THR A 1 194 ? 15.172 3.297 17.922 1 86.06 194 THR A C 1
ATOM 1502 O O . THR A 1 194 ? 14.094 3.506 18.5 1 86.06 194 THR A O 1
ATOM 1505 N N . GLN A 1 195 ? 16.094 4.207 17.828 1 86.75 195 GLN A N 1
ATOM 1506 C CA . GLN A 1 195 ? 15.93 5.512 18.453 1 86.75 195 GLN A CA 1
ATOM 1507 C C . GLN A 1 195 ? 15 6.41 17.641 1 86.75 195 GLN A C 1
ATOM 1509 O O . GLN A 1 195 ? 14.484 7.402 18.156 1 86.75 195 GLN A O 1
ATOM 1514 N N . CYS A 1 196 ? 14.852 6.094 16.375 1 86.31 196 CYS A N 1
ATOM 1515 C CA . CYS A 1 196 ? 13.922 6.805 15.516 1 86.31 196 CYS A CA 1
ATOM 1516 C C . CYS A 1 196 ? 12.781 5.895 15.062 1 86.31 196 CYS A C 1
ATOM 1518 O O . CYS A 1 196 ? 12.344 5.961 13.914 1 86.31 196 CYS A O 1
ATOM 1520 N N . SER A 1 197 ? 12.414 5.016 15.875 1 77.38 197 SER A N 1
ATOM 1521 C CA . SER A 1 197 ? 11.602 3.896 15.422 1 77.38 197 SER A CA 1
ATOM 1522 C C . SER A 1 197 ? 10.172 4.34 15.117 1 77.38 197 SER A C 1
ATOM 1524 O O . SER A 1 197 ? 9.383 3.572 14.562 1 77.38 197 SER A O 1
ATOM 1526 N N . VAL A 1 198 ? 9.828 5.59 15.484 1 86.12 198 VAL A N 1
ATOM 1527 C CA . VAL A 1 198 ? 8.5 6.066 15.109 1 86.12 198 VAL A CA 1
ATOM 1528 C C . VAL A 1 198 ? 8.484 6.438 13.633 1 86.12 198 VAL A C 1
ATOM 1530 O O . VAL A 1 198 ? 7.43 6.418 12.992 1 86.12 198 VAL A O 1
ATOM 1533 N N . PHE A 1 199 ? 9.68 6.816 13.211 1 90.75 199 PHE A N 1
ATOM 1534 C CA . PHE A 1 199 ? 9.812 6.977 11.766 1 90.75 199 PHE A CA 1
ATOM 1535 C C . PHE A 1 199 ? 9.82 5.621 11.07 1 90.75 199 PHE A C 1
ATOM 1537 O O . PHE A 1 199 ? 10.352 4.648 11.602 1 90.75 199 PHE A O 1
ATOM 1544 N N . CYS A 1 200 ? 9.156 5.551 9.945 1 92.62 200 CYS A N 1
ATOM 1545 C CA . CYS A 1 200 ? 9.141 4.23 9.328 1 92.62 200 CYS A CA 1
ATOM 1546 C C . CYS A 1 200 ? 9.094 4.344 7.805 1 92.62 200 CYS A C 1
ATOM 1548 O O . CYS A 1 200 ? 8.203 5.004 7.258 1 92.62 200 CYS A O 1
ATOM 1550 N N . ASN A 1 201 ? 10.047 3.768 7.105 1 90.69 201 ASN A N 1
ATOM 1551 C CA . ASN A 1 201 ? 10.047 3.648 5.652 1 90.69 201 ASN A CA 1
ATOM 1552 C C . ASN A 1 201 ? 9.617 2.254 5.203 1 90.69 201 ASN A C 1
ATOM 1554 O O . ASN A 1 201 ? 9.5 1.989 4.008 1 90.69 201 ASN A O 1
ATOM 1558 N N . PHE A 1 202 ? 9.461 1.269 6.105 1 92.81 202 PHE A N 1
ATOM 1559 C CA . PHE A 1 202 ? 8.891 -0.065 5.957 1 92.81 202 PHE A CA 1
ATOM 1560 C C . PHE A 1 202 ? 9.828 -0.97 5.168 1 92.81 202 PHE A C 1
ATOM 1562 O O . PHE A 1 202 ? 9.406 -1.997 4.633 1 92.81 202 PHE A O 1
ATOM 1569 N N . GLU A 1 203 ? 11.094 -0.604 5.059 1 89.62 203 GLU A N 1
ATOM 1570 C CA . GLU A 1 203 ? 12.07 -1.428 4.355 1 89.62 203 GLU A CA 1
ATOM 1571 C C . GLU A 1 203 ? 12.406 -2.686 5.152 1 89.62 203 GLU A C 1
ATOM 1573 O O . GLU A 1 203 ? 12.695 -3.734 4.57 1 89.62 203 GLU A O 1
ATOM 1578 N N . GLY A 1 204 ? 12.5 -2.545 6.457 1 86.88 204 GLY A N 1
ATOM 1579 C CA . GLY A 1 204 ? 12.867 -3.656 7.32 1 86.88 204 GLY A CA 1
ATOM 1580 C C . GLY A 1 204 ? 11.711 -4.18 8.148 1 86.88 204 GLY A C 1
ATOM 1581 O O . GLY A 1 204 ? 11.922 -4.887 9.133 1 86.88 204 GLY A O 1
ATOM 1582 N N . GLY A 1 205 ? 10.539 -3.799 7.762 1 90.44 205 GLY A N 1
ATOM 1583 C CA . GLY A 1 205 ? 9.375 -4.176 8.547 1 90.44 205 GLY A CA 1
ATOM 1584 C C . GLY A 1 205 ? 8.523 -2.99 8.961 1 90.44 205 GLY A C 1
ATOM 1585 O O . GLY A 1 205 ? 8.484 -1.974 8.266 1 90.44 205 GLY A O 1
ATOM 1586 N N . THR A 1 206 ? 7.766 -3.15 10.07 1 93.19 206 THR A N 1
ATOM 1587 C CA . THR A 1 206 ? 6.844 -2.107 10.5 1 93.19 206 THR A CA 1
ATOM 1588 C C . THR A 1 206 ? 7.488 -1.214 11.555 1 93.19 206 THR A C 1
ATOM 1590 O O . THR A 1 206 ? 6.793 -0.518 12.297 1 93.19 206 THR A O 1
ATOM 1593 N N . CYS A 1 207 ? 8.844 -1.318 11.641 1 92.25 207 CYS A N 1
ATOM 1594 C CA . CYS A 1 207 ? 9.555 -0.531 12.641 1 92.25 207 CYS A CA 1
ATOM 1595 C C . CYS A 1 207 ? 8.992 -0.773 14.031 1 92.25 207 CYS A C 1
ATOM 1597 O O . CYS A 1 207 ? 8.844 -1.92 14.453 1 92.25 207 CYS A O 1
ATOM 1599 N N . SER A 1 208 ? 8.609 0.261 14.766 1 93.75 208 SER A N 1
ATOM 1600 C CA . SER A 1 208 ? 8.07 0.048 16.094 1 93.75 208 SER A CA 1
ATOM 1601 C C . SER A 1 208 ? 6.543 0.049 16.078 1 93.75 208 SER A C 1
ATOM 1603 O O . SER A 1 208 ? 5.906 -0.014 17.141 1 93.75 208 SER A O 1
ATOM 1605 N N . TRP A 1 209 ? 5.957 0.151 14.914 1 96.31 209 TRP A N 1
ATOM 1606 C CA . TRP A 1 209 ? 4.5 0.112 14.805 1 96.31 209 TRP A CA 1
ATOM 1607 C C . TRP A 1 209 ? 3.982 -1.313 14.961 1 96.31 209 TRP A C 1
ATOM 1609 O O . TRP A 1 209 ? 4.586 -2.26 14.453 1 96.31 209 TRP A O 1
ATOM 1619 N N . THR A 1 210 ? 2.832 -1.47 15.617 1 97.06 210 THR A N 1
ATOM 1620 C CA . THR A 1 210 ? 2.291 -2.793 15.914 1 97.06 210 THR A CA 1
ATOM 1621 C C . THR A 1 210 ? 0.857 -2.916 15.406 1 97.06 210 THR A C 1
ATOM 1623 O O . THR A 1 210 ? 0.156 -1.911 15.258 1 97.06 210 THR A O 1
ATOM 1626 N N . GLN A 1 211 ? 0.459 -4.141 15.133 1 97.5 211 GLN A N 1
ATOM 1627 C CA . GLN A 1 211 ? -0.91 -4.422 14.711 1 97.5 211 GLN A CA 1
ATOM 1628 C C . GLN A 1 211 ? -1.881 -4.297 15.883 1 97.5 211 GLN A C 1
ATOM 1630 O O . GLN A 1 211 ? -1.584 -4.738 17 1 97.5 211 GLN A O 1
ATOM 1635 N N . ASP A 1 212 ? -2.934 -3.633 15.539 1 96 212 ASP A N 1
ATOM 1636 C CA . ASP A 1 212 ? -3.984 -3.529 16.547 1 96 212 ASP A CA 1
ATOM 1637 C C . ASP A 1 212 ? -4.82 -4.805 16.609 1 96 212 ASP A C 1
ATOM 1639 O O . ASP A 1 212 ? -4.859 -5.57 15.641 1 96 212 ASP A O 1
ATOM 1643 N N . THR A 1 213 ? -5.441 -5.098 17.688 1 92.5 213 THR A N 1
ATOM 1644 C CA . THR A 1 213 ? -6.285 -6.277 17.844 1 92.5 213 THR A CA 1
ATOM 1645 C C . THR A 1 213 ? -7.758 -5.91 17.688 1 92.5 213 THR A C 1
ATOM 1647 O O . THR A 1 213 ? -8.602 -6.785 17.484 1 92.5 213 THR A O 1
ATOM 1650 N N . ASN A 1 214 ? -8.016 -4.66 17.828 1 90.06 214 ASN A N 1
ATOM 1651 C CA . ASN A 1 214 ? -9.398 -4.203 17.703 1 90.06 214 ASN A CA 1
ATOM 1652 C C . ASN A 1 214 ? -9.742 -3.855 16.266 1 90.06 214 ASN A C 1
ATOM 1654 O O . ASN A 1 214 ? -10.102 -2.715 15.953 1 90.06 214 ASN A O 1
ATOM 1658 N N . ASP A 1 215 ? -9.578 -4.695 15.383 1 93.69 215 ASP A N 1
ATOM 1659 C CA . ASP A 1 215 ? -9.898 -4.512 13.969 1 93.69 215 ASP A CA 1
ATOM 1660 C C . ASP A 1 215 ? -10.266 -5.844 13.312 1 93.69 215 ASP A C 1
ATOM 1662 O O . ASP A 1 215 ? -10.531 -6.828 14 1 93.69 215 ASP A O 1
ATOM 1666 N N . ASP A 1 216 ? -10.445 -5.863 12.031 1 93.56 216 ASP A N 1
ATOM 1667 C CA . ASP A 1 216 ? -10.953 -7.035 11.32 1 93.56 216 ASP A CA 1
ATOM 1668 C C . ASP A 1 216 ? -9.82 -7.82 10.672 1 93.56 216 ASP A C 1
ATOM 1670 O O . ASP A 1 216 ? -9.953 -9.016 10.422 1 93.56 216 ASP A O 1
ATOM 1674 N N . PHE A 1 217 ? -8.734 -7.191 10.359 1 95.19 217 PHE A N 1
ATOM 1675 C CA . PHE A 1 217 ? -7.562 -7.809 9.75 1 95.19 217 PHE A CA 1
ATOM 1676 C C . PHE A 1 217 ? -6.332 -6.93 9.93 1 95.19 217 PHE A C 1
ATOM 1678 O O . PHE A 1 217 ? -6.359 -5.965 10.703 1 95.19 217 PHE A O 1
ATOM 1685 N N . ASP A 1 218 ? -5.199 -7.27 9.312 1 97.56 218 ASP A N 1
ATOM 1686 C CA . ASP A 1 218 ? -3.955 -6.578 9.625 1 97.56 218 ASP A CA 1
ATOM 1687 C C . ASP A 1 218 ? -3.369 -5.91 8.383 1 97.56 218 ASP A C 1
ATOM 1689 O O . ASP A 1 218 ? -3.664 -6.316 7.258 1 97.56 218 ASP A O 1
ATOM 1693 N N . TRP A 1 219 ? -2.619 -4.844 8.688 1 97.88 219 TRP A N 1
ATOM 1694 C CA . TRP A 1 219 ? -1.753 -4.305 7.641 1 97.88 219 TRP A CA 1
ATOM 1695 C C . TRP A 1 219 ? -0.666 -5.309 7.266 1 97.88 219 TRP A C 1
ATOM 1697 O O . TRP A 1 219 ? -0.231 -6.102 8.102 1 97.88 219 TRP A O 1
ATOM 1707 N N . THR A 1 220 ? -0.273 -5.312 6.004 1 95.44 220 THR A N 1
ATOM 1708 C CA . THR A 1 220 ? 0.78 -6.215 5.551 1 95.44 220 THR A CA 1
ATOM 1709 C C . THR A 1 220 ? 1.856 -5.445 4.789 1 95.44 220 THR A C 1
ATOM 1711 O O . THR A 1 220 ? 1.637 -4.305 4.375 1 95.44 220 THR A O 1
ATOM 1714 N N . LEU A 1 221 ? 3.033 -6.008 4.766 1 94.75 221 LEU A N 1
ATOM 1715 C CA . LEU A 1 221 ? 4.141 -5.402 4.035 1 94.75 221 LEU A CA 1
ATOM 1716 C C . LEU A 1 221 ? 4.203 -5.93 2.605 1 94.75 221 LEU A C 1
ATOM 1718 O O . LEU A 1 221 ? 3.824 -7.074 2.344 1 94.75 221 LEU A O 1
ATOM 1722 N N . SER A 1 222 ? 4.582 -5.031 1.678 1 92.69 222 SER A N 1
ATOM 1723 C CA . SER A 1 222 ? 4.719 -5.43 0.281 1 92.69 222 SER A CA 1
ATOM 1724 C C . SER A 1 222 ? 5.824 -4.641 -0.413 1 92.69 222 SER A C 1
ATOM 1726 O O . SER A 1 222 ? 6.262 -3.602 0.086 1 92.69 222 SER A O 1
ATOM 1728 N N . ARG A 1 223 ? 6.281 -5.176 -1.542 1 90.56 223 ARG A N 1
ATOM 1729 C CA . ARG A 1 223 ? 7.25 -4.496 -2.395 1 90.56 223 ARG A CA 1
ATOM 1730 C C . ARG A 1 223 ? 6.621 -4.078 -3.719 1 90.56 223 ARG A C 1
ATOM 1732 O O . ARG A 1 223 ? 7.25 -3.389 -4.523 1 90.56 223 ARG A O 1
ATOM 1739 N N . GLY A 1 224 ? 5.434 -4.516 -3.889 1 89.81 224 GLY A N 1
ATOM 1740 C CA . GLY A 1 224 ? 4.719 -4.207 -5.117 1 89.81 224 GLY A CA 1
ATOM 1741 C C . GLY A 1 224 ? 3.396 -4.938 -5.242 1 89.81 224 GLY A C 1
ATOM 1742 O O . GLY A 1 224 ? 3.285 -6.102 -4.844 1 89.81 224 GLY A O 1
ATOM 1743 N N . SER A 1 225 ? 2.482 -4.293 -5.949 1 90.56 225 SER A N 1
ATOM 1744 C CA . SER A 1 225 ? 1.161 -4.883 -6.141 1 90.56 225 SER A CA 1
ATOM 1745 C C . SER A 1 225 ? 1.188 -5.965 -7.215 1 90.56 225 SER A C 1
ATOM 1747 O O . SER A 1 225 ? 1.938 -5.859 -8.188 1 90.56 225 SER A O 1
ATOM 1749 N N . LEU A 1 226 ? 0.38 -7.023 -7.012 1 87.88 226 LEU A N 1
ATOM 1750 C CA . LEU A 1 226 ? 0.199 -8.07 -8.008 1 87.88 226 LEU A CA 1
ATOM 1751 C C . LEU A 1 226 ? -0.989 -7.758 -8.914 1 87.88 226 LEU A C 1
ATOM 1753 O O . LEU A 1 226 ? -1.334 -8.555 -9.789 1 87.88 226 LEU A O 1
ATOM 1757 N N . ASN A 1 227 ? -1.641 -6.637 -8.656 1 89.44 227 ASN A N 1
ATOM 1758 C CA . ASN A 1 227 ? -2.807 -6.188 -9.414 1 89.44 227 ASN A CA 1
ATOM 1759 C C . ASN A 1 227 ? -2.627 -4.758 -9.914 1 89.44 227 ASN A C 1
ATOM 1761 O O . ASN A 1 227 ? -2.633 -3.811 -9.125 1 89.44 227 ASN A O 1
ATOM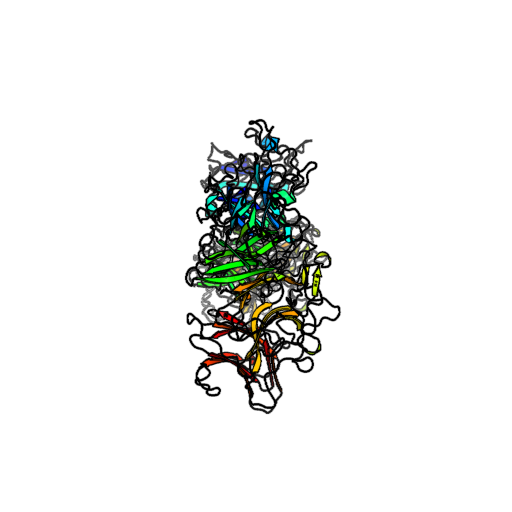 1765 N N . PRO A 1 228 ? -2.502 -4.621 -11.281 1 89.75 228 PRO A N 1
ATOM 1766 C CA . PRO A 1 228 ? -2.254 -3.287 -11.836 1 89.75 228 PRO A CA 1
ATOM 1767 C C . PRO A 1 228 ? -3.432 -2.336 -11.641 1 89.75 228 PRO A C 1
ATOM 1769 O O . PRO A 1 228 ? -3.305 -1.132 -11.875 1 89.75 228 PRO A O 1
ATOM 1772 N N . SER A 1 229 ? -4.562 -2.865 -11.211 1 92.56 229 SER A N 1
ATOM 1773 C CA . SER A 1 229 ? -5.758 -2.037 -11.078 1 92.56 229 SER A CA 1
ATOM 1774 C C . SER A 1 229 ? -5.91 -1.512 -9.656 1 92.56 229 SER A C 1
ATOM 1776 O O . SER A 1 229 ? -6.863 -0.79 -9.352 1 92.56 229 SER A O 1
ATOM 1778 N N . THR A 1 230 ? -5.008 -1.913 -8.789 1 93.69 230 THR A N 1
ATOM 1779 C CA . THR A 1 230 ? -5.02 -1.402 -7.426 1 93.69 230 THR A CA 1
ATOM 1780 C C . THR A 1 230 ? -3.652 -1.574 -6.77 1 93.69 230 THR A C 1
ATOM 1782 O O . THR A 1 230 ? -2.846 -2.395 -7.211 1 93.69 230 THR A O 1
ATOM 1785 N N . GLY A 1 231 ? -3.328 -0.748 -5.773 1 92.56 231 GLY A N 1
ATOM 1786 C CA . GLY A 1 231 ? -2.055 -0.815 -5.07 1 92.56 231 GLY A CA 1
ATOM 1787 C C . GLY A 1 231 ? -0.896 -0.273 -5.887 1 92.56 231 GLY A C 1
ATOM 1788 O O . GLY A 1 231 ? -0.935 -0.292 -7.121 1 92.56 231 GLY A O 1
ATOM 1789 N N . PRO A 1 232 ? 0.111 0.221 -5.219 1 94.06 232 PRO A N 1
ATOM 1790 C CA . PRO A 1 232 ? 1.266 0.774 -5.93 1 94.06 232 PRO A CA 1
ATOM 1791 C C . PRO A 1 232 ? 2.197 -0.307 -6.473 1 94.06 232 PRO A C 1
ATOM 1793 O O . PRO A 1 232 ? 2.412 -1.329 -5.816 1 94.06 232 PRO A O 1
ATOM 1796 N N . PRO A 1 233 ? 2.754 -0.062 -7.645 1 91.25 233 PRO A N 1
ATOM 1797 C CA . PRO A 1 233 ? 3.725 -1.019 -8.18 1 91.25 233 PRO A CA 1
ATOM 1798 C C . PRO A 1 233 ? 5.023 -1.052 -7.383 1 91.25 233 PRO A C 1
ATOM 1800 O O . PRO A 1 233 ? 5.723 -2.07 -7.375 1 91.25 233 PRO A O 1
ATOM 1803 N N . ARG A 1 234 ? 5.328 0.115 -6.762 1 92.12 234 ARG A N 1
ATOM 1804 C CA . ARG A 1 234 ? 6.562 0.271 -6 1 92.12 234 ARG A CA 1
ATOM 1805 C C . ARG A 1 234 ? 6.355 1.195 -4.805 1 92.12 234 ARG A C 1
ATOM 1807 O O . ARG A 1 234 ? 5.305 1.828 -4.676 1 92.12 234 ARG A O 1
ATOM 1814 N N . ASP A 1 235 ? 7.34 1.185 -3.895 1 91.69 235 ASP A N 1
ATOM 1815 C CA . ASP A 1 235 ? 7.277 2.111 -2.77 1 91.69 235 ASP A CA 1
ATOM 1816 C C . ASP A 1 235 ? 7.438 3.555 -3.236 1 91.69 235 ASP A C 1
ATOM 1818 O O . ASP A 1 235 ? 7.723 3.807 -4.41 1 91.69 235 ASP A O 1
ATOM 1822 N N . ARG A 1 236 ? 7.254 4.438 -2.369 1 89.06 236 ARG A N 1
ATOM 1823 C CA . ARG A 1 236 ? 7.25 5.852 -2.723 1 89.06 236 ARG A CA 1
ATOM 1824 C C . ARG A 1 236 ? 8.602 6.285 -3.275 1 89.06 236 ARG A C 1
ATOM 1826 O O . ARG A 1 236 ? 8.672 6.996 -4.281 1 89.06 236 ARG A O 1
ATOM 1833 N N . SER A 1 237 ? 9.734 5.941 -2.592 1 82 237 SER A N 1
ATOM 1834 C CA . SER A 1 237 ? 11.062 6.367 -3.01 1 82 237 SER A CA 1
ATOM 1835 C C . SER A 1 237 ? 11.414 5.809 -4.383 1 82 237 SER A C 1
ATOM 1837 O O . SER A 1 237 ? 11.914 6.539 -5.246 1 82 237 SER A O 1
ATOM 1839 N N . SER A 1 238 ? 11.094 4.504 -4.59 1 78.88 238 SER A N 1
ATOM 1840 C CA . SER A 1 238 ? 11.422 3.859 -5.859 1 78.88 238 SER A CA 1
ATOM 1841 C C . SER A 1 238 ? 10.453 4.281 -6.961 1 78.88 238 SER A C 1
ATOM 1843 O O . SER A 1 238 ? 10.828 4.328 -8.133 1 78.88 238 SER A O 1
ATOM 1845 N N . PHE A 1 239 ? 9.266 4.512 -6.59 1 73.56 239 PHE A N 1
ATOM 1846 C CA . PHE A 1 239 ? 8.266 4.98 -7.547 1 73.56 239 PHE A CA 1
ATOM 1847 C C . PHE A 1 239 ? 8.719 6.281 -8.203 1 73.56 239 PHE A C 1
ATOM 1849 O O . PHE A 1 239 ? 8.531 6.469 -9.406 1 73.56 239 PHE A O 1
ATOM 1856 N N . ALA A 1 240 ? 9.422 7.035 -7.43 1 66.56 240 ALA A N 1
ATOM 1857 C CA . ALA A 1 240 ? 9.875 8.336 -7.914 1 66.56 240 ALA A CA 1
ATOM 1858 C C . ALA A 1 240 ? 11.195 8.219 -8.656 1 66.56 240 ALA A C 1
ATOM 1860 O O . ALA A 1 240 ? 11.414 8.898 -9.664 1 66.56 240 ALA A O 1
ATOM 1861 N N . LYS A 1 241 ? 12.109 7.273 -8.219 1 69.25 241 LYS A N 1
ATOM 1862 C CA . LYS A 1 241 ? 13.469 7.234 -8.742 1 69.25 241 LYS A CA 1
ATOM 1863 C C . LYS A 1 241 ? 13.734 5.934 -9.492 1 69.25 241 LYS A C 1
ATOM 1865 O O . LYS A 1 241 ? 14.844 5.711 -9.984 1 69.25 241 LYS A O 1
ATOM 1870 N N . ASP A 1 242 ? 12.75 5.055 -9.609 1 66.5 242 ASP A N 1
ATOM 1871 C CA . ASP A 1 242 ? 12.859 3.756 -10.266 1 66.5 242 ASP A CA 1
ATOM 1872 C C . ASP A 1 242 ? 13.969 2.916 -9.633 1 66.5 242 ASP A C 1
ATOM 1874 O O . ASP A 1 242 ? 14.805 2.352 -10.336 1 66.5 242 ASP A O 1
ATOM 1878 N N . GLU A 1 243 ? 14 3.004 -8.289 1 73.62 243 GLU A N 1
ATOM 1879 C CA . GLU A 1 243 ? 14.969 2.213 -7.535 1 73.62 243 GLU A CA 1
ATOM 1880 C C . GLU A 1 243 ? 14.477 0.785 -7.324 1 73.62 243 GLU A C 1
ATOM 1882 O O . GLU A 1 243 ? 13.273 0.524 -7.391 1 73.62 243 GLU A O 1
ATOM 1887 N N . MET A 1 244 ? 15.461 -0.077 -7.074 1 72.25 244 MET A N 1
ATOM 1888 C CA . MET A 1 244 ? 15.164 -1.503 -6.988 1 72.25 244 MET A CA 1
ATOM 1889 C C . MET A 1 244 ? 14.734 -1.883 -5.574 1 72.25 244 MET A C 1
ATOM 1891 O O . MET A 1 244 ? 14.133 -2.938 -5.363 1 72.25 244 MET A O 1
ATOM 1895 N N . MET A 1 245 ? 14.977 -0.917 -4.676 1 78.56 245 MET A N 1
ATOM 1896 C CA . MET A 1 245 ? 14.797 -1.312 -3.281 1 78.56 245 MET A CA 1
ATOM 1897 C C . MET A 1 245 ? 13.602 -0.598 -2.664 1 78.56 245 MET A C 1
ATOM 1899 O O . MET A 1 245 ? 13.164 0.438 -3.166 1 78.56 245 MET A O 1
ATOM 1903 N N . GLY A 1 246 ? 13.078 -1.398 -1.654 1 87.25 246 GLY A N 1
ATOM 1904 C CA . GLY A 1 246 ? 12.125 -0.699 -0.804 1 87.25 246 GLY A CA 1
ATOM 1905 C C . GLY A 1 246 ? 10.789 -1.407 -0.696 1 87.25 246 GLY A C 1
ATOM 1906 O O . GLY A 1 246 ? 10.367 -2.098 -1.628 1 87.25 246 GLY A O 1
ATOM 1907 N N . GLY A 1 247 ? 10.188 -1.198 0.408 1 91.62 247 GLY A N 1
ATOM 1908 C CA . GLY A 1 247 ? 8.859 -1.731 0.673 1 91.62 247 GLY A CA 1
ATOM 1909 C C . GLY A 1 247 ? 7.91 -0.704 1.26 1 91.62 247 GLY A C 1
ATOM 1910 O O . GLY A 1 247 ? 8.273 0.463 1.421 1 91.62 247 GLY A O 1
ATOM 1911 N N . TYR A 1 248 ? 6.668 -1.062 1.423 1 95.88 248 TYR A N 1
ATOM 1912 C CA . TYR A 1 248 ? 5.625 -0.226 2.008 1 95.88 248 TYR A CA 1
ATOM 1913 C C . TYR A 1 248 ? 4.602 -1.072 2.756 1 95.88 248 TYR A C 1
ATOM 1915 O O . TYR A 1 248 ? 4.609 -2.301 2.652 1 95.88 248 TYR A O 1
ATOM 1923 N N . ALA A 1 249 ? 3.832 -0.448 3.537 1 97.56 249 ALA A N 1
ATOM 1924 C CA . ALA A 1 249 ? 2.723 -1.127 4.203 1 97.56 249 ALA A CA 1
ATOM 1925 C C . ALA A 1 249 ? 1.414 -0.909 3.449 1 97.56 249 ALA A C 1
ATOM 1927 O O . ALA A 1 249 ? 1.193 0.159 2.873 1 97.56 249 ALA A O 1
ATOM 1928 N N . PHE A 1 250 ? 0.557 -1.906 3.424 1 97.69 250 PHE A N 1
ATOM 1929 C CA . PHE A 1 250 ? -0.716 -1.729 2.734 1 97.69 250 PHE A CA 1
ATOM 1930 C C . PHE A 1 250 ? -1.779 -2.654 3.314 1 97.69 250 PHE A C 1
ATOM 1932 O O . PHE A 1 250 ? -1.459 -3.604 4.035 1 97.69 250 PHE A O 1
ATOM 1939 N N . ILE A 1 251 ? -3.018 -2.355 3.076 1 97.81 251 ILE A N 1
ATOM 1940 C CA . ILE A 1 251 ? -4.121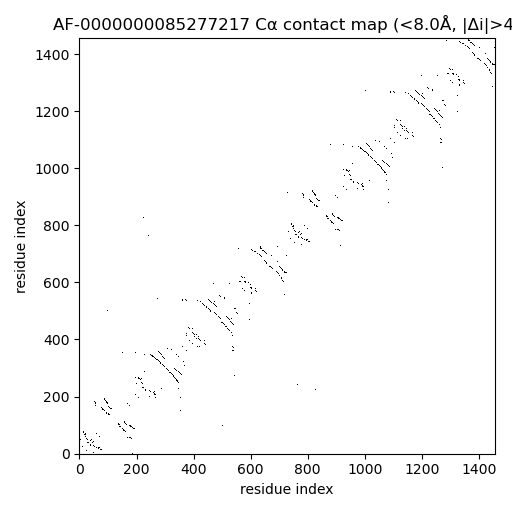 -3.27 3.361 1 97.81 251 ILE A CA 1
ATOM 1941 C C . ILE A 1 251 ? -4.535 -3.988 2.08 1 97.81 251 ILE A C 1
ATOM 1943 O O . ILE A 1 251 ? -4.621 -3.373 1.014 1 97.81 251 ILE A O 1
ATOM 1947 N N . ASP A 1 252 ? -4.625 -5.25 2.182 1 96.19 252 ASP A N 1
ATOM 1948 C CA . ASP A 1 252 ? -5.109 -6.078 1.081 1 96.19 252 ASP A CA 1
ATOM 1949 C C . ASP A 1 252 ? -6.633 -6.191 1.109 1 96.19 252 ASP A C 1
ATOM 1951 O O . ASP A 1 252 ? -7.195 -6.855 1.983 1 96.19 252 ASP A O 1
ATOM 1955 N N . SER A 1 253 ? -7.277 -5.605 0.126 1 95.5 253 SER A N 1
ATOM 1956 C CA . SER A 1 253 ? -8.734 -5.566 0.109 1 95.5 253 SER A CA 1
ATOM 1957 C C . SER A 1 253 ? -9.32 -6.824 -0.521 1 95.5 253 SER A C 1
ATOM 1959 O O . SER A 1 253 ? -10.539 -6.969 -0.622 1 95.5 253 SER A O 1
ATOM 1961 N N . GLY A 1 254 ? -8.547 -7.715 -0.923 1 91.94 254 GLY A N 1
ATOM 1962 C CA . GLY A 1 254 ? -9.016 -8.93 -1.562 1 91.94 254 GLY A CA 1
ATOM 1963 C C . GLY A 1 254 ? -9.672 -9.898 -0.594 1 91.94 254 GLY A C 1
ATOM 1964 O O . GLY A 1 254 ? -9.586 -9.719 0.623 1 91.94 254 GLY A O 1
ATOM 1965 N N . TYR A 1 255 ? -10.266 -10.969 -1.114 1 89.88 255 TYR A N 1
ATOM 1966 C CA . TYR A 1 255 ? -10.883 -12.023 -0.314 1 89.88 255 TYR A CA 1
ATOM 1967 C C . TYR A 1 255 ? -9.938 -12.5 0.78 1 89.88 255 TYR A C 1
ATOM 1969 O O . TYR A 1 255 ? -8.734 -12.672 0.541 1 89.88 255 TYR A O 1
ATOM 1977 N N . PRO A 1 256 ? -10.422 -12.578 1.993 1 91.12 256 PRO A N 1
ATOM 1978 C CA . PRO A 1 256 ? -11.82 -12.648 2.416 1 91.12 256 PRO A CA 1
ATOM 1979 C C . PRO A 1 256 ? -12.32 -11.336 3.006 1 91.12 256 PRO A C 1
ATOM 1981 O O . PRO A 1 256 ? -13.305 -11.328 3.756 1 91.12 256 PRO A O 1
ATOM 1984 N N . ARG A 1 257 ? -11.633 -10.312 2.652 1 92.56 257 ARG A N 1
ATOM 1985 C CA . ARG A 1 257 ? -12.07 -9.031 3.195 1 92.56 257 ARG A CA 1
ATOM 1986 C C . ARG A 1 257 ? -13.406 -8.609 2.596 1 92.56 257 ARG A C 1
ATOM 1988 O O . ARG A 1 257 ? -13.688 -8.891 1.429 1 92.56 257 ARG A O 1
ATOM 1995 N N . ARG A 1 258 ? -14.258 -7.844 3.479 1 92.31 258 ARG A N 1
ATOM 1996 C CA . ARG A 1 258 ? -15.586 -7.348 3.107 1 92.31 258 ARG A CA 1
ATOM 1997 C C . ARG A 1 258 ? -15.641 -5.824 3.18 1 92.31 258 ARG A C 1
ATOM 1999 O O . ARG A 1 258 ? -14.812 -5.199 3.848 1 92.31 258 ARG A O 1
ATOM 2006 N N . PRO A 1 259 ? -16.609 -5.316 2.346 1 92.81 259 PRO A N 1
ATOM 2007 C CA . PRO A 1 259 ? -16.75 -3.867 2.477 1 92.81 259 PRO A CA 1
ATOM 2008 C C . PRO A 1 259 ? -16.922 -3.42 3.928 1 92.81 259 PRO A C 1
ATOM 2010 O O . PRO A 1 259 ? -17.688 -4.016 4.676 1 92.81 259 PRO A O 1
ATOM 2013 N N . GLY A 1 260 ? -16.094 -2.422 4.336 1 93.81 260 GLY A N 1
ATOM 2014 C CA . GLY A 1 260 ? -16.219 -1.873 5.676 1 93.81 260 GLY A CA 1
ATOM 2015 C C . GLY A 1 260 ? -15.234 -2.471 6.66 1 93.81 260 GLY A C 1
ATOM 2016 O O . GLY A 1 260 ? -15.047 -1.94 7.758 1 93.81 260 GLY A O 1
ATOM 2017 N N . ASP A 1 261 ? -14.57 -3.617 6.246 1 95.31 261 ASP A N 1
ATOM 2018 C CA . ASP A 1 261 ? -13.547 -4.184 7.125 1 95.31 261 ASP A CA 1
ATOM 2019 C C . ASP A 1 261 ? -12.445 -3.17 7.406 1 95.31 261 ASP A C 1
ATOM 2021 O O . ASP A 1 261 ? -12.039 -2.42 6.52 1 95.31 261 ASP A O 1
ATOM 2025 N N . ARG A 1 262 ? -11.945 -3.207 8.633 1 96.62 262 ARG A N 1
ATOM 2026 C CA . ARG A 1 262 ? -10.961 -2.223 9.062 1 96.62 262 ARG A CA 1
ATOM 2027 C C . ARG A 1 262 ? -9.664 -2.898 9.492 1 96.62 262 ARG A C 1
ATOM 2029 O O . ARG A 1 262 ? -9.68 -3.963 10.117 1 96.62 262 ARG A O 1
ATOM 2036 N N . ALA A 1 263 ? -8.562 -2.32 9.133 1 98.25 263 ALA A N 1
ATOM 2037 C CA . ALA A 1 263 ? -7.234 -2.686 9.625 1 98.25 263 ALA A CA 1
ATOM 2038 C C . ALA A 1 263 ? -6.562 -1.508 10.328 1 98.25 263 ALA A C 1
ATOM 2040 O O . ALA A 1 263 ? -6.621 -0.375 9.844 1 98.25 263 ALA A O 1
ATOM 2041 N N . ARG A 1 264 ? -5.945 -1.75 11.484 1 98.38 264 ARG A N 1
ATOM 2042 C CA . ARG A 1 264 ? -5.367 -0.685 12.297 1 98.38 264 ARG A CA 1
ATOM 2043 C C . ARG A 1 264 ? -3.902 -0.964 12.609 1 98.38 264 ARG A C 1
ATOM 2045 O O . ARG A 1 264 ? -3.543 -2.082 12.977 1 98.38 264 ARG A O 1
ATOM 2052 N N . LEU A 1 265 ? -3.041 -0.059 12.336 1 98.31 265 LEU A N 1
ATOM 2053 C CA . LEU A 1 265 ? -1.625 -0.057 12.688 1 98.31 265 LEU A CA 1
ATOM 2054 C C . LEU A 1 265 ? -1.323 1.019 13.727 1 98.31 265 LEU A C 1
ATOM 2056 O O . LEU A 1 265 ? -1.623 2.195 13.516 1 98.31 265 LEU A O 1
ATOM 2060 N N . MET A 1 266 ? -0.65 0.672 14.844 1 97.88 266 MET A N 1
ATOM 2061 C CA . MET A 1 266 ? -0.523 1.576 15.984 1 97.88 266 MET A CA 1
ATOM 2062 C C . MET A 1 266 ? 0.94 1.913 16.25 1 97.88 266 MET A C 1
ATOM 2064 O O . MET A 1 266 ? 1.805 1.037 16.188 1 97.88 266 MET A O 1
ATOM 2068 N N . SER A 1 267 ? 1.164 3.174 16.594 1 96.75 267 SER A N 1
ATOM 2069 C CA . SER A 1 267 ? 2.492 3.619 17 1 96.75 267 SER A CA 1
ATOM 2070 C C . SER A 1 267 ? 2.793 3.213 18.438 1 96.75 267 SER A C 1
ATOM 2072 O O . SER A 1 267 ? 1.904 2.756 19.172 1 96.75 267 SER A O 1
ATOM 2074 N N . PRO A 1 268 ? 4.109 3.355 18.828 1 94.5 268 PRO A N 1
ATOM 2075 C CA . PRO A 1 268 ? 4.375 3.289 20.266 1 94.5 268 PRO A CA 1
ATOM 2076 C C . PRO A 1 268 ? 3.693 4.414 21.047 1 94.5 268 PRO A C 1
ATOM 2078 O O . PRO A 1 268 ? 3.18 5.359 20.438 1 94.5 268 PRO A O 1
ATOM 2081 N N . GLU A 1 269 ? 3.656 4.215 22.312 1 95.44 269 GLU A N 1
ATOM 2082 C CA . GLU A 1 269 ? 3.004 5.203 23.156 1 95.44 269 GLU A CA 1
ATOM 2083 C C . GLU A 1 269 ? 3.822 6.488 23.234 1 95.44 269 GLU A C 1
ATOM 2085 O O . GLU A 1 269 ? 5.043 6.445 23.391 1 95.44 269 GLU A O 1
ATOM 2090 N N . PHE A 1 270 ? 3.148 7.629 22.984 1 94 270 PHE A N 1
ATOM 2091 C CA . PHE A 1 270 ? 3.711 8.961 23.172 1 94 270 PHE A CA 1
ATOM 2092 C C . PHE A 1 270 ? 3.273 9.547 24.516 1 94 270 PHE A C 1
ATOM 2094 O O . PHE A 1 270 ? 2.182 9.242 25 1 94 270 PHE A O 1
ATOM 2101 N N . GLN A 1 271 ? 4.164 10.336 24.984 1 93.19 271 GLN A N 1
ATOM 2102 C CA . GLN A 1 271 ? 3.729 11.172 26.094 1 93.19 271 GLN A CA 1
ATOM 2103 C C . GLN A 1 271 ? 2.924 12.367 25.609 1 93.19 271 GLN A C 1
ATOM 2105 O O . GLN A 1 271 ? 2.855 12.625 24.406 1 93.19 271 GLN A O 1
ATOM 2110 N N . ASN A 1 272 ? 2.352 13.062 26.547 1 92.88 272 ASN A N 1
ATOM 2111 C CA . ASN A 1 272 ? 1.618 14.273 26.188 1 92.88 272 ASN A CA 1
ATOM 2112 C C . ASN A 1 272 ? 2.521 15.289 25.5 1 92.88 272 ASN A C 1
ATOM 2114 O O . ASN A 1 272 ? 3.715 15.375 25.797 1 92.88 272 ASN A O 1
ATOM 2118 N N . THR A 1 273 ? 2.002 16 24.594 1 91.06 273 THR A N 1
ATOM 2119 C CA . THR A 1 273 ? 2.76 17.062 23.938 1 91.06 273 THR A CA 1
ATOM 2120 C C . THR A 1 273 ? 2.793 18.328 24.781 1 91.06 273 THR A C 1
ATOM 2122 O O . THR A 1 273 ? 1.872 18.578 25.562 1 91.06 273 THR A O 1
ATOM 2125 N N . ASN A 1 274 ? 3.908 19.047 24.594 1 88.44 274 ASN A N 1
ATOM 2126 C CA . ASN A 1 274 ? 3.91 20.391 25.156 1 88.44 274 ASN A CA 1
ATOM 2127 C C . ASN A 1 274 ? 2.865 21.281 24.5 1 88.44 274 ASN A C 1
ATOM 2129 O O . ASN A 1 274 ? 2.771 21.312 23.266 1 88.44 274 ASN A O 1
ATOM 2133 N N . PRO A 1 275 ? 2.062 21.875 25.312 1 85.69 275 PRO A N 1
ATOM 2134 C CA . PRO A 1 275 ? 0.997 22.703 24.734 1 85.69 275 PRO A CA 1
ATOM 2135 C C . PRO A 1 275 ? 1.513 23.703 23.703 1 85.69 275 PRO A C 1
ATOM 2137 O O . PRO A 1 275 ? 0.805 24.016 22.734 1 85.69 275 PRO A O 1
ATOM 2140 N N . ASP A 1 276 ? 2.678 24.203 23.844 1 87 276 ASP A N 1
ATOM 2141 C CA . ASP A 1 276 ? 3.227 25.203 22.938 1 87 276 ASP A CA 1
ATOM 2142 C C . ASP A 1 276 ? 4.066 24.547 21.844 1 87 276 ASP A C 1
ATOM 2144 O O . ASP A 1 276 ? 4.691 25.234 21.047 1 87 276 ASP A O 1
ATOM 2148 N N . SER A 1 277 ? 4.086 23.234 21.984 1 85.88 277 SER A N 1
ATOM 2149 C CA . SER A 1 277 ? 4.957 22.562 21.031 1 85.88 277 SER A CA 1
ATOM 2150 C C . SER A 1 277 ? 4.285 21.312 20.453 1 85.88 277 SER A C 1
ATOM 2152 O O . SER A 1 277 ? 4.738 20.188 20.703 1 85.88 277 SER A O 1
ATOM 2154 N N . PRO A 1 278 ? 3.289 21.516 19.641 1 91 278 PRO A N 1
ATOM 2155 C CA . PRO A 1 278 ? 2.709 20.375 18.953 1 91 278 PRO A CA 1
ATOM 2156 C C . PRO A 1 278 ? 3.676 19.719 17.953 1 91 278 PRO A C 1
ATOM 2158 O O . PRO A 1 278 ? 4.781 20.234 17.75 1 91 278 PRO A O 1
ATOM 2161 N N . ILE A 1 279 ? 3.273 18.562 17.484 1 91.44 279 ILE A N 1
ATOM 2162 C CA . ILE A 1 279 ? 4.141 17.906 16.516 1 91.44 279 ILE A CA 1
ATOM 2163 C C . ILE A 1 279 ? 3.404 17.781 15.18 1 91.44 279 ILE A C 1
ATOM 2165 O O . ILE A 1 279 ? 2.174 17.844 15.133 1 91.44 279 ILE A O 1
ATOM 2169 N N . CYS A 1 280 ? 4.184 17.672 14.164 1 92.38 280 CYS A N 1
ATOM 2170 C CA . CYS A 1 280 ? 3.658 17.484 12.812 1 92.38 280 CYS A CA 1
ATOM 2171 C C . CYS A 1 280 ? 4.055 16.125 12.258 1 92.38 280 CYS A C 1
ATOM 2173 O O . CYS A 1 280 ? 5.242 15.812 12.156 1 92.38 280 CYS A O 1
ATOM 2175 N N . MET A 1 281 ? 3.076 15.305 11.906 1 95.12 281 MET A N 1
ATOM 2176 C CA . MET A 1 281 ? 3.361 14.023 11.266 1 95.12 281 MET A CA 1
ATOM 2177 C C . MET A 1 281 ? 3.135 14.102 9.758 1 95.12 281 MET A C 1
ATOM 2179 O O . MET A 1 281 ? 2.111 14.609 9.305 1 95.12 281 MET A O 1
ATOM 2183 N N . ARG A 1 282 ? 4.098 13.641 9.086 1 94.75 282 ARG A N 1
ATOM 2184 C CA . ARG A 1 282 ? 4.016 13.539 7.629 1 94.75 282 ARG A CA 1
ATOM 2185 C C . ARG A 1 282 ? 4.156 12.094 7.172 1 94.75 282 ARG A C 1
ATOM 2187 O O . ARG A 1 282 ? 4.93 11.328 7.746 1 94.75 282 ARG A O 1
ATOM 2194 N N . PHE A 1 283 ? 3.416 11.656 6.176 1 96.5 283 PHE A N 1
ATOM 2195 C CA . PHE A 1 283 ? 3.471 10.312 5.605 1 96.5 283 PHE A CA 1
ATOM 2196 C C . PHE A 1 283 ? 3.047 10.328 4.141 1 96.5 283 PHE A C 1
ATOM 2198 O O . PHE A 1 283 ? 2.58 11.359 3.637 1 96.5 283 PHE A O 1
ATOM 2205 N N . TRP A 1 284 ? 3.342 9.281 3.48 1 96.44 284 TRP A N 1
ATOM 2206 C CA . TRP A 1 284 ? 2.883 9.133 2.102 1 96.44 284 TRP A CA 1
ATOM 2207 C C . TRP A 1 284 ? 1.833 8.031 1.994 1 96.44 284 TRP A C 1
ATOM 2209 O O . TRP A 1 284 ? 1.904 7.027 2.703 1 96.44 284 TRP A O 1
ATOM 2219 N N . THR A 1 285 ? 0.84 8.25 1.123 1 97.69 285 THR A N 1
ATOM 2220 C CA . THR A 1 285 ? -0.212 7.258 0.944 1 97.69 285 THR A CA 1
ATOM 2221 C C . THR A 1 285 ? -0.507 7.043 -0.538 1 97.69 285 THR A C 1
ATOM 2223 O O . THR A 1 285 ? -0.206 7.906 -1.367 1 97.69 285 THR A O 1
ATOM 2226 N N . HIS A 1 286 ? -0.879 5.914 -0.925 1 97.44 286 HIS A N 1
ATOM 2227 C CA . HIS A 1 286 ? -1.323 5.492 -2.25 1 97.44 286 HIS A CA 1
ATOM 2228 C C . HIS A 1 286 ? -2.707 4.855 -2.189 1 97.44 286 HIS A C 1
ATOM 2230 O O . HIS A 1 286 ? -2.9 3.844 -1.513 1 97.44 286 HIS A O 1
ATOM 2236 N N . MET A 1 287 ? -3.65 5.473 -2.814 1 97.31 287 MET A N 1
ATOM 2237 C CA . MET A 1 287 ? -5.047 5.043 -2.797 1 97.31 287 MET A CA 1
ATOM 2238 C C . MET A 1 287 ? -5.598 4.934 -4.215 1 97.31 287 MET A C 1
ATOM 2240 O O . MET A 1 287 ? -6.457 5.727 -4.613 1 97.31 287 MET A O 1
ATOM 2244 N N . PHE A 1 288 ? -5.152 3.891 -4.941 1 96.06 288 PHE A N 1
ATOM 2245 C CA . PHE A 1 288 ? -5.547 3.684 -6.332 1 96.06 288 PHE A CA 1
ATOM 2246 C C . PHE A 1 288 ? -6.414 2.438 -6.469 1 96.06 288 PHE A C 1
ATOM 2248 O O . PHE A 1 288 ? -6.023 1.354 -6.031 1 96.06 288 PHE A O 1
ATOM 2255 N N . GLY A 1 289 ? -7.562 2.662 -7.113 1 95.56 289 GLY A N 1
ATOM 2256 C CA . GLY A 1 289 ? -8.484 1.576 -7.398 1 95.56 289 GLY A CA 1
ATOM 2257 C C . GLY A 1 289 ? -9.938 1.956 -7.184 1 95.56 289 GLY A C 1
ATOM 2258 O O . GLY A 1 289 ? -10.242 2.789 -6.328 1 95.56 289 GLY A O 1
ATOM 2259 N N . ASN A 1 290 ? -10.82 1.294 -7.844 1 92.94 290 ASN A N 1
ATOM 2260 C CA . ASN A 1 290 ? -12.25 1.586 -7.797 1 92.94 290 ASN A CA 1
ATOM 2261 C C . ASN A 1 290 ? -12.844 1.266 -6.43 1 92.94 290 ASN A C 1
ATOM 2263 O O . ASN A 1 290 ? -13.82 1.884 -6.012 1 92.94 290 ASN A O 1
ATOM 2267 N N . GLY A 1 291 ? -12.195 0.376 -5.68 1 94.56 291 GLY A N 1
ATOM 2268 C CA . GLY A 1 291 ? -12.742 -0.081 -4.414 1 94.56 291 GLY A CA 1
ATOM 2269 C C . GLY A 1 291 ? -12.062 0.541 -3.209 1 94.56 291 GLY A C 1
ATOM 2270 O O . GLY A 1 291 ? -12.078 -0.032 -2.117 1 94.56 291 GLY A O 1
ATOM 2271 N N . ILE A 1 292 ? -11.461 1.646 -3.359 1 96.38 292 ILE A N 1
ATOM 2272 C CA . ILE A 1 292 ? -10.797 2.297 -2.238 1 96.38 292 ILE A CA 1
ATOM 2273 C C . ILE A 1 292 ? -11.836 2.787 -1.233 1 96.38 292 ILE A C 1
ATOM 2275 O O . ILE A 1 292 ? -12.828 3.412 -1.613 1 96.38 292 ILE A O 1
ATOM 2279 N N . GLY A 1 293 ? -11.672 2.49 0.016 1 97.38 293 GLY A N 1
ATOM 2280 C CA . GLY A 1 293 ? -12.531 2.988 1.082 1 97.38 293 GLY A CA 1
ATOM 2281 C C . GLY A 1 293 ? -12.023 4.277 1.701 1 97.38 293 GLY A C 1
ATOM 2282 O O . GLY A 1 293 ? -11.977 5.316 1.04 1 97.38 293 GLY A O 1
ATOM 2283 N N . THR A 1 294 ? -11.594 4.07 3.016 1 98 294 THR A N 1
ATOM 2284 C CA . THR A 1 294 ? -11.203 5.262 3.756 1 98 294 THR A CA 1
ATOM 2285 C C . THR A 1 294 ? -9.883 5.035 4.488 1 98 294 THR A C 1
ATOM 2287 O O . THR A 1 294 ? -9.625 3.938 4.98 1 98 294 THR A O 1
ATOM 2290 N N . LEU A 1 295 ? -8.992 5.969 4.477 1 98.19 295 LEU A N 1
ATOM 2291 C CA . LEU A 1 295 ? -7.816 6.02 5.336 1 98.19 295 LEU A CA 1
ATOM 2292 C C . LEU A 1 295 ? -7.98 7.078 6.422 1 98.19 295 LEU A C 1
ATOM 2294 O O . LEU A 1 295 ? -8.336 8.227 6.125 1 98.19 295 LEU A O 1
ATOM 2298 N N . ARG A 1 296 ? -7.73 6.719 7.684 1 97.88 296 ARG A N 1
ATOM 2299 C CA . ARG A 1 296 ? -7.848 7.641 8.805 1 97.88 296 ARG A CA 1
ATOM 2300 C C . ARG A 1 296 ? -6.57 7.648 9.641 1 97.88 296 ARG A C 1
ATOM 2302 O O . ARG A 1 296 ? -5.871 6.633 9.727 1 97.88 296 ARG A O 1
ATOM 2309 N N . VAL A 1 297 ? -6.25 8.773 10.148 1 97.5 297 VAL A N 1
ATOM 2310 C CA . VAL A 1 297 ? -5.293 8.906 11.242 1 97.5 297 VAL A CA 1
ATOM 2311 C C . VAL A 1 297 ? -6.027 9.227 12.539 1 97.5 297 VAL A C 1
ATOM 2313 O O . VAL A 1 297 ? -6.781 10.203 12.609 1 97.5 297 VAL A O 1
ATOM 2316 N N . ILE A 1 298 ? -5.758 8.438 13.547 1 97.19 298 ILE A N 1
ATOM 2317 C CA . ILE A 1 298 ? -6.52 8.508 14.789 1 97.19 298 ILE A CA 1
ATOM 2318 C C . ILE A 1 298 ? -5.566 8.688 15.969 1 97.19 298 ILE A C 1
ATOM 2320 O O . ILE A 1 298 ? -4.496 8.078 16.016 1 97.19 298 ILE A O 1
ATOM 2324 N N . ILE A 1 299 ? -5.934 9.562 16.859 1 95.62 299 ILE A N 1
ATOM 2325 C CA . ILE A 1 299 ? -5.258 9.641 18.156 1 95.62 299 ILE A CA 1
ATOM 2326 C C . ILE A 1 299 ? -5.996 8.773 19.172 1 95.62 299 ILE A C 1
ATOM 2328 O O . ILE A 1 299 ? -7.168 9.023 19.469 1 95.62 299 ILE A O 1
ATOM 2332 N N . TYR A 1 300 ? -5.312 7.766 19.609 1 97.19 300 TYR A N 1
ATOM 2333 C CA . TYR A 1 300 ? -5.832 6.891 20.672 1 97.19 300 TYR A CA 1
ATOM 2334 C C . TYR A 1 300 ? -5.387 7.371 22.047 1 97.19 300 TYR A C 1
ATOM 2336 O O . TYR A 1 300 ? -4.199 7.312 22.375 1 97.19 300 TYR A O 1
ATOM 2344 N N . ASP A 1 301 ? -6.336 7.75 22.828 1 95.94 301 ASP A N 1
ATOM 2345 C CA . ASP A 1 301 ? -6.027 8.195 24.188 1 95.94 301 ASP A CA 1
ATOM 2346 C C . ASP A 1 301 ? -5.793 7 25.109 1 95.94 301 ASP A C 1
ATOM 2348 O O . ASP A 1 301 ? -6.719 6.238 25.406 1 95.94 301 ASP A O 1
ATOM 2352 N N . VAL A 1 302 ? -4.641 6.871 25.609 1 96 302 VAL A N 1
ATOM 2353 C CA . VAL A 1 302 ? -4.25 5.703 26.391 1 96 302 VAL A CA 1
ATOM 2354 C C . VAL A 1 302 ? -5.035 5.668 27.703 1 96 302 VAL A C 1
ATOM 2356 O O . VAL A 1 302 ? -5.379 4.594 28.203 1 96 302 VAL A O 1
ATOM 2359 N N . ASN A 1 303 ? -5.348 6.797 28.25 1 94.94 303 ASN A N 1
ATOM 2360 C CA . ASN A 1 303 ? -6.047 6.875 29.516 1 94.94 303 ASN A CA 1
ATOM 2361 C C . ASN A 1 303 ? -7.523 6.52 29.375 1 94.94 303 ASN A C 1
ATOM 2363 O O . ASN A 1 303 ? -8.07 5.754 30.172 1 94.94 303 ASN A O 1
ATOM 2367 N N . THR A 1 304 ? -8.211 7.012 28.391 1 94.25 304 THR A N 1
ATOM 2368 C CA . THR A 1 304 ? -9.648 6.836 28.234 1 94.25 304 THR A CA 1
ATOM 2369 C C . THR A 1 304 ? -9.961 5.691 27.281 1 94.25 304 THR A C 1
ATOM 2371 O O . THR A 1 304 ? -11.078 5.172 27.266 1 94.25 304 THR A O 1
ATOM 2374 N N . GLY A 1 305 ? -9.023 5.387 26.438 1 93.81 305 GLY A N 1
ATOM 2375 C CA . GLY A 1 305 ? -9.258 4.363 25.438 1 93.81 305 GLY A CA 1
ATOM 2376 C C . GLY A 1 305 ? -10.109 4.848 24.281 1 93.81 305 GLY A C 1
ATOM 2377 O O . GLY A 1 305 ? -10.664 4.043 23.531 1 93.81 305 GLY A O 1
ATOM 2378 N N . LYS A 1 306 ? -10.227 6.074 24.156 1 94.5 306 LYS A N 1
ATOM 2379 C CA . LYS A 1 306 ? -11.102 6.633 23.141 1 94.5 306 LYS A CA 1
ATOM 2380 C C . LYS A 1 306 ? -10.312 6.992 21.875 1 94.5 306 LYS A C 1
ATOM 2382 O O . LYS A 1 306 ? -9.148 7.391 21.969 1 94.5 306 LYS A O 1
ATOM 2387 N N . ASP A 1 307 ? -10.977 6.906 20.75 1 95.19 307 ASP A N 1
ATOM 2388 C CA . ASP A 1 307 ? -10.43 7.258 19.438 1 95.19 307 ASP A CA 1
ATOM 2389 C C . ASP A 1 307 ? -10.875 8.656 19.016 1 95.19 307 ASP A C 1
ATOM 2391 O O . ASP A 1 307 ? -12.047 9.016 19.172 1 95.19 307 ASP A O 1
ATOM 2395 N N . ASN A 1 308 ? -9.938 9.492 18.547 1 92.38 308 ASN A N 1
ATOM 2396 C CA . ASN A 1 308 ? -10.227 10.781 17.938 1 92.38 308 ASN A CA 1
ATOM 2397 C C . ASN A 1 308 ? -9.656 10.891 16.531 1 92.38 308 ASN A C 1
ATOM 2399 O O . ASN A 1 308 ? -8.438 10.945 16.359 1 92.38 308 ASN A O 1
ATOM 2403 N N . VAL A 1 309 ? -10.531 10.938 15.562 1 94.06 309 VAL A N 1
ATOM 2404 C CA . VAL A 1 309 ? -10.086 11.031 14.172 1 94.06 309 VAL A CA 1
ATOM 2405 C C . VAL A 1 309 ? -9.586 12.438 13.883 1 94.06 309 VAL A C 1
ATOM 2407 O O . VAL A 1 309 ? -10.328 13.414 14.023 1 94.06 309 VAL A O 1
ATOM 2410 N N . ILE A 1 310 ? -8.297 12.578 13.391 1 92 310 ILE A N 1
ATOM 2411 C CA . ILE A 1 310 ? -7.734 13.914 13.18 1 92 310 ILE A CA 1
ATOM 2412 C C . ILE A 1 310 ? -7.438 14.117 11.695 1 92 310 ILE A C 1
ATOM 2414 O O . ILE A 1 310 ? -7.152 15.234 11.258 1 92 310 ILE A O 1
ATOM 2418 N N . TRP A 1 311 ? -7.465 13.109 10.922 1 94.75 311 TRP A N 1
ATOM 2419 C CA . TRP A 1 311 ? -7.203 13.133 9.484 1 94.75 311 TRP A CA 1
ATOM 2420 C C . TRP A 1 311 ? -7.973 12.023 8.773 1 94.75 311 TRP A C 1
ATOM 2422 O O . TRP A 1 311 ? -8.039 10.891 9.266 1 94.75 311 TRP A O 1
ATOM 2432 N N . LYS A 1 312 ? -8.641 12.328 7.656 1 95.94 312 LYS A N 1
ATOM 2433 C CA . LYS A 1 312 ? -9.445 11.312 6.965 1 95.94 312 LYS A CA 1
ATOM 2434 C C . LYS A 1 312 ? -9.555 11.625 5.477 1 95.94 312 LYS A C 1
ATOM 2436 O O . LYS A 1 312 ? -9.844 12.766 5.094 1 95.94 312 LYS A O 1
ATOM 2441 N N . ILE A 1 313 ? -9.297 10.625 4.652 1 95.56 313 ILE A N 1
ATOM 2442 C CA . ILE A 1 313 ? -9.516 10.727 3.213 1 95.56 313 ILE A CA 1
ATOM 2443 C C . ILE A 1 313 ? -10.25 9.492 2.711 1 95.56 313 ILE A C 1
ATOM 2445 O O . ILE A 1 313 ? -9.969 8.375 3.145 1 95.56 313 ILE A O 1
ATOM 2449 N N . SER A 1 314 ? -11.25 9.695 1.822 1 95.75 314 SER A N 1
ATOM 2450 C CA . SER A 1 314 ? -12.016 8.602 1.24 1 95.75 314 SER A CA 1
ATOM 2451 C C . SER A 1 314 ? -11.969 8.641 -0.284 1 95.75 314 SER A C 1
ATOM 2453 O O . SER A 1 314 ? -11.875 9.719 -0.877 1 95.75 314 SER A O 1
ATOM 2455 N N . GLY A 1 315 ? -11.992 7.445 -0.889 1 93.94 315 GLY A N 1
ATOM 2456 C CA . GLY A 1 315 ? -12.117 7.348 -2.336 1 93.94 315 GLY A CA 1
ATOM 2457 C C . GLY A 1 315 ? -10.773 7.273 -3.045 1 93.94 315 GLY A C 1
ATOM 2458 O O . GLY A 1 315 ? -9.727 7.445 -2.422 1 93.94 315 GLY A O 1
ATOM 2459 N N . GLU A 1 316 ? -10.781 6.973 -4.281 1 92.5 316 GLU A N 1
ATOM 2460 C CA . GLU A 1 316 ? -9.586 6.777 -5.09 1 92.5 316 GLU A CA 1
ATOM 2461 C C . GLU A 1 316 ? -8.906 8.109 -5.402 1 92.5 316 GLU A C 1
ATOM 2463 O O . GLU A 1 316 ? -9.578 9.125 -5.57 1 92.5 316 GLU A O 1
ATOM 2468 N N . ALA A 1 317 ? -7.547 8.109 -5.422 1 90.38 317 ALA A N 1
ATOM 2469 C CA . ALA A 1 317 ? -6.777 9.312 -5.707 1 90.38 317 ALA A CA 1
ATOM 2470 C C . ALA A 1 317 ? -5.781 9.078 -6.84 1 90.38 317 ALA A C 1
ATOM 2472 O O . ALA A 1 317 ? -4.684 9.641 -6.836 1 90.38 317 ALA A O 1
ATOM 2473 N N . GLY A 1 318 ? -6.07 8.188 -7.773 1 90.56 318 GLY A N 1
ATOM 2474 C CA . GLY A 1 318 ? -5.191 7.961 -8.906 1 90.56 318 GLY A CA 1
ATOM 2475 C C . GLY A 1 318 ? -3.988 7.098 -8.578 1 90.56 318 GLY A C 1
ATOM 2476 O O . GLY A 1 318 ? -3.719 6.828 -7.402 1 90.56 318 GLY A O 1
ATOM 2477 N N . ASN A 1 319 ? -3.193 6.75 -9.594 1 91.75 319 ASN A N 1
ATOM 2478 C CA . ASN A 1 319 ? -2.043 5.867 -9.445 1 91.75 319 ASN A CA 1
ATOM 2479 C C . ASN A 1 319 ? -0.769 6.648 -9.141 1 91.75 319 ASN A C 1
ATOM 2481 O O . ASN A 1 319 ? 0.174 6.641 -9.938 1 91.75 319 ASN A O 1
ATOM 2485 N N . ALA A 1 320 ? -0.761 7.289 -8.023 1 94.5 320 ALA A N 1
ATOM 2486 C CA . ALA A 1 320 ? 0.375 8.078 -7.555 1 94.5 320 ALA A CA 1
ATOM 2487 C C . ALA A 1 320 ? 0.425 8.125 -6.031 1 94.5 320 ALA A C 1
ATOM 2489 O O . ALA A 1 320 ? -0.584 7.891 -5.363 1 94.5 320 ALA A O 1
ATOM 2490 N N . TRP A 1 321 ? 1.663 8.328 -5.512 1 95.25 321 TRP A N 1
ATOM 2491 C CA . TRP A 1 321 ? 1.827 8.547 -4.082 1 95.25 321 TRP A CA 1
ATOM 2492 C C . TRP A 1 321 ? 1.547 10 -3.719 1 95.25 321 TRP A C 1
ATOM 2494 O O . TRP A 1 321 ? 1.937 10.914 -4.449 1 95.25 321 TRP A O 1
ATOM 2504 N N . TYR A 1 322 ? 0.832 10.227 -2.602 1 94.5 322 TYR A N 1
ATOM 2505 C CA . TYR A 1 322 ? 0.524 11.578 -2.131 1 94.5 322 TYR A CA 1
ATOM 2506 C C . TYR A 1 322 ? 0.998 11.773 -0.696 1 94.5 322 TYR A C 1
ATOM 2508 O O . TYR A 1 322 ? 0.952 10.844 0.113 1 94.5 322 TYR A O 1
ATOM 2516 N N . GLN A 1 323 ? 1.406 12.969 -0.476 1 93.75 323 GLN A N 1
ATOM 2517 C CA . GLN A 1 323 ? 1.877 13.281 0.869 1 93.75 323 GLN A CA 1
ATOM 2518 C C . GLN A 1 323 ? 0.721 13.703 1.771 1 93.75 323 GLN A C 1
ATOM 2520 O O . GLN A 1 323 ? -0.088 14.555 1.396 1 93.75 323 GLN A O 1
ATOM 2525 N N . GLY A 1 324 ? 0.583 13.062 2.906 1 94.31 324 GLY A N 1
ATOM 2526 C CA . GLY A 1 324 ? -0.308 13.477 3.979 1 94.31 324 GLY A CA 1
ATOM 2527 C C . GLY A 1 324 ? 0.42 14.117 5.141 1 94.31 324 GLY A C 1
ATOM 2528 O O . GLY A 1 324 ? 1.57 13.781 5.426 1 94.31 324 GLY A O 1
ATOM 2529 N N . GLN A 1 325 ? -0.266 15.062 5.742 1 94.12 325 GLN A N 1
ATOM 2530 C CA . GLN A 1 325 ? 0.287 15.734 6.914 1 94.12 325 GLN A CA 1
ATOM 2531 C C . GLN A 1 325 ? -0.812 16.094 7.906 1 94.12 325 GLN A C 1
ATOM 2533 O O . GLN A 1 325 ? -1.935 16.422 7.508 1 94.12 325 GLN A O 1
ATOM 2538 N N . VAL A 1 326 ? -0.47 16.062 9.18 1 94.06 326 VAL A N 1
ATOM 2539 C CA . VAL A 1 326 ? -1.47 16.375 10.203 1 94.06 326 VAL A CA 1
ATOM 2540 C C . VAL A 1 326 ? -0.778 16.844 11.484 1 94.06 326 VAL A C 1
ATOM 2542 O O . VAL A 1 326 ? 0.235 16.266 11.891 1 94.06 326 VAL A O 1
ATOM 2545 N N . PRO A 1 327 ? -1.236 17.984 12.047 1 92.88 327 PRO A N 1
ATOM 2546 C CA . PRO A 1 327 ? -0.724 18.375 13.359 1 92.88 327 PRO A CA 1
ATOM 2547 C C . PRO A 1 327 ? -1.249 17.5 14.492 1 92.88 327 PRO A C 1
ATOM 2549 O O . PRO A 1 327 ? -2.41 17.078 14.469 1 92.88 327 PRO A O 1
ATOM 2552 N N . ILE A 1 328 ? -0.424 17.25 15.43 1 93.25 328 ILE A N 1
ATOM 2553 C CA . ILE A 1 328 ? -0.813 16.391 16.547 1 93.25 328 ILE A CA 1
ATOM 2554 C C . ILE A 1 328 ? -0.53 17.094 17.859 1 93.25 328 ILE A C 1
ATOM 2556 O O . ILE A 1 328 ? 0.581 17.594 18.094 1 93.25 328 ILE A O 1
ATOM 2560 N N . SER A 1 329 ? -1.503 17.188 18.609 1 91.94 329 SER A N 1
ATOM 2561 C CA . SER A 1 329 ? -1.426 17.719 19.969 1 91.94 329 SER A CA 1
ATOM 2562 C C . SER A 1 329 ? -2.311 16.906 20.922 1 91.94 329 SER A C 1
ATOM 2564 O O . SER A 1 329 ? -3.42 16.516 20.562 1 91.94 329 SER A O 1
ATOM 2566 N N . SER A 1 330 ? -1.739 16.562 22.094 1 92.19 330 SER A N 1
ATOM 2567 C CA . SER A 1 330 ? -2.506 15.805 23.078 1 92.19 330 SER A CA 1
ATOM 2568 C C . SER A 1 330 ? -2.092 16.156 24.5 1 92.19 330 SER A C 1
ATOM 2570 O O . SER A 1 330 ? -0.9 16.297 24.797 1 92.19 330 SER A O 1
ATOM 2572 N N . SER A 1 331 ? -3.068 16.328 25.391 1 90.06 331 SER A N 1
ATOM 2573 C CA . SER A 1 331 ? -2.805 16.641 26.797 1 90.06 331 SER A CA 1
ATOM 2574 C C . SER A 1 331 ? -2.57 15.375 27.609 1 90.06 331 SER A C 1
ATOM 2576 O O . SER A 1 331 ? -2.18 15.438 28.766 1 90.06 331 SER A O 1
ATOM 2578 N N . SER A 1 332 ? -2.803 14.258 26.984 1 92.94 332 SER A N 1
ATOM 2579 C CA . SER A 1 332 ? -2.594 12.961 27.609 1 92.94 332 SER A CA 1
ATOM 2580 C C . SER A 1 332 ? -1.729 12.055 26.734 1 92.94 332 SER A C 1
ATOM 2582 O O . SER A 1 332 ? -1.558 12.32 25.547 1 92.94 332 SER A O 1
ATOM 2584 N N . PRO A 1 333 ? -1.171 11 27.422 1 96.25 333 PRO A N 1
ATOM 2585 C CA . PRO A 1 333 ? -0.456 10.031 26.594 1 96.25 333 PRO A CA 1
ATOM 2586 C C . PRO A 1 333 ? -1.335 9.43 25.484 1 96.25 333 PRO A C 1
ATOM 2588 O O . PRO A 1 333 ? -2.529 9.211 25.703 1 96.25 333 PRO A O 1
ATOM 2591 N N . PHE A 1 334 ? -0.651 9.188 24.406 1 96.56 334 PHE A N 1
ATOM 2592 C CA . PHE A 1 334 ? -1.475 8.766 23.281 1 96.56 334 PHE A CA 1
ATOM 2593 C C . PHE A 1 334 ? -0.683 7.863 22.328 1 96.56 334 PHE A C 1
ATOM 2595 O O . PHE A 1 334 ? 0.531 7.711 22.484 1 96.56 334 PHE A O 1
ATOM 2602 N N . LYS A 1 335 ? -1.453 7.203 21.453 1 97.19 335 LYS A N 1
ATOM 2603 C CA . LYS A 1 335 ? -0.906 6.492 20.297 1 97.19 335 LYS A CA 1
ATOM 2604 C C . LYS A 1 335 ? -1.517 7 19 1 97.19 335 LYS A C 1
ATOM 2606 O O . LYS A 1 335 ? -2.629 7.531 19 1 97.19 335 LYS A O 1
ATOM 2611 N N . ILE A 1 336 ? -0.747 6.961 18 1 97.5 336 ILE A N 1
ATOM 2612 C CA . ILE A 1 336 ? -1.245 7.289 16.672 1 97.5 336 ILE A CA 1
ATOM 2613 C C . ILE A 1 336 ? -1.677 6.012 15.953 1 97.5 336 ILE A C 1
ATOM 2615 O O . ILE A 1 336 ? -0.951 5.016 15.953 1 97.5 336 ILE A O 1
ATOM 2619 N N . VAL A 1 337 ? -2.834 6.004 15.336 1 98.31 337 VAL A N 1
ATOM 2620 C CA . VAL A 1 337 ? -3.355 4.82 14.664 1 98.31 337 VAL A CA 1
ATOM 2621 C C . VAL A 1 337 ? -3.641 5.141 13.195 1 98.31 337 VAL A C 1
ATOM 2623 O O . VAL A 1 337 ? -4.34 6.109 12.891 1 98.31 337 VAL A O 1
ATOM 2626 N N . PHE A 1 338 ? -3.074 4.375 12.289 1 98.56 338 PHE A N 1
ATOM 2627 C CA . PHE A 1 338 ? -3.514 4.363 10.898 1 98.56 338 PHE A CA 1
ATOM 2628 C C . PHE A 1 338 ? -4.605 3.322 10.688 1 98.56 338 PHE A C 1
ATOM 2630 O O . PHE A 1 338 ? -4.387 2.129 10.906 1 98.56 338 PHE A O 1
ATOM 2637 N N . GLU A 1 339 ? -5.742 3.746 10.258 1 98.56 339 GLU A N 1
ATOM 2638 C CA . GLU A 1 339 ? -6.84 2.824 9.992 1 98.56 339 GLU A CA 1
ATOM 2639 C C . GLU A 1 339 ? -7.223 2.83 8.516 1 98.56 339 GLU A C 1
ATOM 2641 O O . GLU A 1 339 ? -7.527 3.883 7.953 1 98.56 339 GLU A O 1
ATOM 2646 N N . GLY A 1 340 ? -7.117 1.719 7.891 1 98.38 340 GLY A N 1
ATOM 2647 C CA . GLY A 1 340 ? -7.621 1.526 6.539 1 98.38 340 GLY A CA 1
ATOM 2648 C C . GLY A 1 340 ? -8.938 0.768 6.496 1 98.38 340 GLY A C 1
ATOM 2649 O O . GLY A 1 340 ? -9.094 -0.246 7.176 1 98.38 340 GLY A O 1
ATOM 2650 N N . VAL A 1 341 ? -9.82 1.264 5.719 1 98 341 VAL A N 1
ATOM 2651 C CA . VAL A 1 341 ? -11.133 0.644 5.582 1 98 341 VAL A CA 1
ATOM 2652 C C . VAL A 1 341 ? -11.336 0.173 4.141 1 98 341 VAL A C 1
ATOM 2654 O O . VAL A 1 341 ? -11.094 0.925 3.195 1 98 341 VAL A O 1
ATOM 2657 N N . VAL A 1 342 ? -11.812 -1.063 4.02 1 97 342 VAL A N 1
ATOM 2658 C CA . VAL A 1 342 ? -12.055 -1.639 2.699 1 97 342 VAL A CA 1
ATOM 2659 C C . VAL A 1 342 ? -13.305 -1.005 2.082 1 97 342 VAL A C 1
ATOM 2661 O O . VAL A 1 342 ? -14.312 -0.808 2.766 1 97 342 VAL A O 1
ATOM 2664 N N . GLY A 1 343 ? -13.219 -0.666 0.79 1 95.56 343 GLY A N 1
ATOM 2665 C CA . GLY A 1 343 ? -14.336 -0.086 0.065 1 95.56 343 GLY A CA 1
ATOM 2666 C C . GLY A 1 343 ? -15.305 -1.125 -0.477 1 95.56 343 GLY A C 1
ATOM 2667 O O . GLY A 1 343 ? -15.5 -2.176 0.138 1 95.56 343 GLY A O 1
ATOM 2668 N N . ASN A 1 344 ? -15.867 -0.82 -1.628 1 90.31 344 ASN A N 1
ATOM 2669 C CA . ASN A 1 344 ? -17.031 -1.563 -2.109 1 90.31 344 ASN A CA 1
ATOM 2670 C C . ASN A 1 344 ? -16.609 -2.842 -2.832 1 90.31 344 ASN A C 1
ATOM 2672 O O . ASN A 1 344 ? -17.438 -3.719 -3.074 1 90.31 344 ASN A O 1
ATOM 2676 N N . ASN A 1 345 ? -15.398 -2.906 -3.236 1 90.81 345 ASN A N 1
ATOM 2677 C CA . ASN A 1 345 ? -14.922 -4.102 -3.924 1 90.81 345 ASN A CA 1
ATOM 2678 C C . ASN A 1 345 ? -13.453 -4.379 -3.613 1 90.81 345 ASN A C 1
ATOM 2680 O O . ASN A 1 345 ? -12.867 -3.752 -2.727 1 90.81 345 ASN A O 1
ATOM 2684 N N . ASN A 1 346 ? -12.875 -5.336 -4.301 1 92.12 346 ASN A N 1
ATOM 2685 C CA . ASN A 1 346 ? -11.547 -5.828 -3.924 1 92.12 346 ASN A CA 1
ATOM 2686 C C . ASN A 1 346 ? -10.438 -5 -4.566 1 92.12 346 ASN A C 1
ATOM 2688 O O . ASN A 1 346 ? -9.266 -5.375 -4.508 1 92.12 346 ASN A O 1
ATOM 2692 N N . LEU A 1 347 ? -10.812 -3.922 -5.262 1 94.75 347 LEU A N 1
ATOM 2693 C CA . LEU A 1 347 ? -9.828 -3.025 -5.855 1 94.75 347 LEU A CA 1
ATOM 2694 C C . LEU A 1 347 ? -9.609 -1.803 -4.973 1 94.75 347 LEU A C 1
ATOM 2696 O O . LEU A 1 347 ? -9.688 -0.667 -5.445 1 94.75 347 LEU A O 1
ATOM 2700 N N . GLY A 1 348 ? -9.289 -2.121 -3.715 1 96.25 348 GLY A N 1
ATOM 2701 C CA . GLY A 1 348 ? -9.227 -1.03 -2.754 1 96.25 348 GLY A CA 1
ATOM 2702 C C . GLY A 1 348 ? -8.016 -1.109 -1.845 1 96.25 348 GLY A C 1
ATOM 2703 O O . GLY A 1 348 ? -8.117 -0.87 -0.64 1 96.25 348 GLY A O 1
ATOM 2704 N N . ASP A 1 349 ? -6.844 -1.5 -2.373 1 97.31 349 ASP A N 1
ATOM 2705 C CA . ASP A 1 349 ? -5.625 -1.54 -1.569 1 97.31 349 ASP A CA 1
ATOM 2706 C C . ASP A 1 349 ? -5.16 -0.131 -1.207 1 97.31 349 ASP A C 1
ATOM 2708 O O . ASP A 1 349 ? -5.051 0.734 -2.078 1 97.31 349 ASP A O 1
ATOM 2712 N N . ILE A 1 350 ? -4.988 0.128 0.061 1 98.31 350 ILE A N 1
ATOM 2713 C CA . ILE A 1 350 ? -4.473 1.398 0.563 1 98.31 350 ILE A CA 1
ATOM 2714 C C . ILE A 1 350 ? -3.066 1.202 1.12 1 98.31 350 ILE A C 1
ATOM 2716 O O . ILE A 1 350 ? -2.834 0.309 1.938 1 98.31 350 ILE A O 1
ATOM 2720 N N . ALA A 1 351 ? -2.141 1.999 0.636 1 98.19 351 ALA A N 1
ATOM 2721 C CA . ALA A 1 351 ? -0.756 1.842 1.074 1 98.19 351 ALA A CA 1
ATOM 2722 C C . ALA A 1 351 ? -0.256 3.1 1.777 1 98.19 351 ALA A C 1
ATOM 2724 O O . ALA A 1 351 ? -0.741 4.203 1.512 1 98.19 351 ALA A O 1
ATOM 2725 N N . ILE A 1 352 ? 0.636 2.982 2.748 1 98.06 352 ILE A N 1
ATOM 2726 C CA . ILE A 1 352 ? 1.322 4.082 3.414 1 98.06 352 ILE A CA 1
ATOM 2727 C C . ILE A 1 352 ? 2.83 3.844 3.389 1 98.06 352 ILE A C 1
ATOM 2729 O O . ILE A 1 352 ? 3.281 2.695 3.338 1 98.06 352 ILE A O 1
ATOM 2733 N N . ASP A 1 353 ? 3.553 4.891 3.352 1 96.31 353 ASP A N 1
ATOM 2734 C CA . ASP A 1 353 ? 5.012 4.824 3.307 1 96.31 353 ASP A CA 1
ATOM 2735 C C . ASP A 1 353 ? 5.637 6.086 3.898 1 96.31 353 ASP A C 1
ATOM 2737 O O . ASP A 1 353 ? 4.984 7.129 3.979 1 96.31 353 ASP A O 1
ATOM 2741 N N . GLU A 1 354 ? 6.801 5.973 4.434 1 93.06 354 GLU A N 1
ATOM 2742 C CA . GLU A 1 354 ? 7.652 7.07 4.879 1 93.06 354 GLU A CA 1
ATOM 2743 C C . GLU A 1 354 ? 6.938 7.941 5.91 1 93.06 354 GLU A C 1
ATOM 2745 O O . GLU A 1 354 ? 6.699 9.125 5.672 1 93.06 354 GLU A O 1
ATOM 2750 N N . ILE A 1 355 ? 6.781 7.453 7.086 1 95.56 355 ILE A N 1
ATOM 2751 C CA . ILE A 1 355 ? 6.215 8.195 8.211 1 95.56 355 ILE A CA 1
ATOM 2752 C C . ILE A 1 355 ? 7.312 8.984 8.914 1 95.56 355 ILE A C 1
ATOM 2754 O O . ILE A 1 355 ? 8.328 8.43 9.32 1 95.56 355 ILE A O 1
ATOM 2758 N N . THR A 1 356 ? 7.117 10.289 9.031 1 92.75 356 THR A N 1
ATOM 2759 C CA . THR A 1 356 ? 8.062 11.156 9.727 1 92.75 356 THR A CA 1
ATOM 2760 C C . THR A 1 356 ? 7.34 12.086 10.688 1 92.75 356 THR A C 1
ATOM 2762 O O . THR A 1 356 ? 6.18 12.438 10.461 1 92.75 356 THR A O 1
ATOM 2765 N N . ILE A 1 357 ? 7.992 12.469 11.766 1 91.19 357 ILE A N 1
ATOM 2766 C CA . ILE A 1 357 ? 7.445 13.383 12.758 1 91.19 357 ILE A CA 1
ATOM 2767 C C . ILE A 1 357 ? 8.445 14.516 13.023 1 91.19 357 ILE A C 1
ATOM 2769 O O . ILE A 1 357 ? 9.633 14.266 13.227 1 91.19 357 ILE A O 1
ATOM 2773 N N . LYS A 1 358 ? 7.953 15.703 12.977 1 86.69 358 LYS A N 1
ATOM 2774 C CA . LYS A 1 358 ? 8.781 16.875 13.266 1 86.69 358 LYS A CA 1
ATOM 2775 C C . LYS A 1 358 ? 8.141 17.734 14.352 1 86.69 358 LYS A C 1
ATOM 2777 O O . LYS A 1 358 ? 6.93 17.688 14.555 1 86.69 358 LYS A O 1
ATOM 2782 N N . GLN A 1 359 ? 8.992 18.484 14.93 1 84.31 359 GLN A N 1
ATOM 2783 C CA . GLN A 1 359 ? 8.492 19.438 15.922 1 84.31 359 GLN A CA 1
ATOM 2784 C C . GLN A 1 359 ? 7.84 20.641 15.258 1 84.31 359 GLN A C 1
ATOM 2786 O O . GLN A 1 359 ? 8.328 21.125 14.234 1 84.31 359 GLN A O 1
ATOM 2791 N N . GLY A 1 360 ? 6.785 21.031 15.93 1 84.88 360 GLY A N 1
ATOM 2792 C CA . GLY A 1 360 ? 6.059 22.172 15.398 1 84.88 360 GLY A CA 1
ATOM 2793 C C . GLY A 1 360 ? 4.754 21.781 14.727 1 84.88 360 GLY A C 1
ATOM 2794 O O . GLY A 1 360 ? 4.559 20.625 14.359 1 84.88 360 GLY A O 1
ATOM 2795 N N . ALA A 1 361 ? 3.939 22.734 14.508 1 87.31 361 ALA A N 1
ATOM 2796 C CA . ALA A 1 361 ? 2.648 22.469 13.875 1 87.31 361 ALA A CA 1
ATOM 2797 C C . ALA A 1 361 ? 2.746 22.594 12.359 1 87.31 361 ALA A C 1
ATOM 2799 O O . ALA A 1 361 ? 3.66 23.234 11.836 1 87.31 361 ALA A O 1
ATOM 2800 N N . CYS A 1 362 ? 1.844 21.922 11.695 1 90.31 362 CYS A N 1
ATOM 2801 C CA . CYS A 1 362 ? 1.69 22.047 10.25 1 90.31 362 CYS A CA 1
ATOM 2802 C C . CYS A 1 362 ? 0.225 21.938 9.852 1 90.31 362 CYS A C 1
ATOM 2804 O O . CYS A 1 362 ? -0.544 21.219 10.477 1 90.31 362 CYS A O 1
ATOM 2806 N N . PRO A 1 363 ? -0.069 22.734 8.828 1 92.19 363 PRO A N 1
ATOM 2807 C CA . PRO A 1 363 ? -1.443 22.578 8.352 1 92.19 363 PRO A CA 1
ATOM 2808 C C . PRO A 1 363 ? -1.7 21.188 7.758 1 92.19 363 PRO A C 1
ATOM 2810 O O . PRO A 1 363 ? -0.829 20.625 7.09 1 92.19 363 PRO A O 1
ATOM 2813 N N . SER A 1 364 ? -2.859 20.703 7.984 1 92.56 364 SER A N 1
ATOM 2814 C CA . SER A 1 364 ? -3.213 19.391 7.438 1 92.56 364 SER A CA 1
ATOM 2815 C C . SER A 1 364 ? -3.164 19.406 5.914 1 92.56 364 SER A C 1
ATOM 2817 O O . SER A 1 364 ? -3.529 20.391 5.281 1 92.56 364 SER A O 1
ATOM 2819 N N . ALA A 1 365 ? -2.666 18.391 5.371 1 90.75 365 ALA A N 1
ATOM 2820 C CA . ALA A 1 365 ? -2.641 18.203 3.924 1 90.75 365 ALA A CA 1
ATOM 2821 C C . ALA A 1 365 ? -3.07 16.781 3.559 1 90.75 365 ALA A C 1
ATOM 2823 O O . ALA A 1 365 ? -2.666 15.812 4.211 1 90.75 365 ALA A O 1
ATOM 2824 N N . PRO A 1 366 ? -3.852 16.453 2.506 1 89.81 366 PRO A N 1
ATOM 2825 C CA . PRO A 1 366 ? -4.539 17.516 1.782 1 89.81 366 PRO A CA 1
ATOM 2826 C C . PRO A 1 366 ? -5.582 18.234 2.639 1 89.81 366 PRO A C 1
ATOM 2828 O O . PRO A 1 366 ? -6.012 17.703 3.666 1 89.81 366 PRO A O 1
ATOM 2831 N N . GLN A 1 367 ? -5.945 19.359 2.229 1 84.38 367 GLN A N 1
ATOM 2832 C CA . GLN A 1 367 ? -6.848 20.203 3.016 1 84.38 367 GLN A CA 1
ATOM 2833 C C . GLN A 1 367 ? -8.18 19.484 3.262 1 84.38 367 GLN A C 1
ATOM 2835 O O . GLN A 1 367 ? -8.781 19.656 4.324 1 84.38 367 GLN A O 1
ATOM 2840 N N . VAL A 1 368 ? -8.562 18.719 2.334 1 85 368 VAL A N 1
ATOM 2841 C CA . VAL A 1 368 ? -9.867 18.062 2.412 1 85 368 VAL A CA 1
ATOM 2842 C C . VAL A 1 368 ? -9.852 17.016 3.521 1 85 368 VAL A C 1
ATOM 2844 O O . VAL A 1 368 ? -10.906 16.594 4 1 85 368 VAL A O 1
ATOM 2847 N N . ALA A 1 369 ? -8.711 16.578 3.92 1 89.38 369 ALA A N 1
ATOM 2848 C CA . ALA A 1 369 ? -8.594 15.531 4.93 1 89.38 369 ALA A CA 1
ATOM 2849 C C . ALA A 1 369 ? -9 16.047 6.309 1 89.38 369 ALA A C 1
ATOM 2851 O O . ALA A 1 369 ? -9.328 15.266 7.199 1 89.38 369 ALA A O 1
ATOM 2852 N N . ALA A 1 370 ? -8.828 17.344 6.551 1 79.31 370 ALA A N 1
ATOM 2853 C CA . ALA A 1 370 ? -9.211 17.953 7.82 1 79.31 370 ALA A CA 1
ATOM 2854 C C . ALA A 1 370 ? -10.336 18.969 7.617 1 79.31 370 ALA A C 1
ATOM 2856 O O . ALA A 1 370 ? -10.273 20.094 8.125 1 79.31 370 ALA A O 1
ATOM 2857 N N . ALA A 1 371 ? -11.289 18.547 7.004 1 62.34 371 ALA A N 1
ATOM 2858 C CA . ALA A 1 371 ? -12.336 19.469 6.582 1 62.34 371 ALA A CA 1
ATOM 2859 C C . ALA A 1 371 ? -12.914 20.234 7.773 1 62.34 371 ALA A C 1
ATOM 2861 O O . ALA A 1 371 ? -13.336 21.375 7.645 1 62.34 371 ALA A O 1
ATOM 2862 N N . LYS A 1 372 ? -12.805 19.641 8.805 1 64.75 372 LYS A N 1
ATOM 2863 C CA . LYS A 1 372 ? -13.422 20.344 9.93 1 64.75 372 LYS A CA 1
ATOM 2864 C C . LYS A 1 372 ? -12.406 21.203 10.664 1 64.75 372 LYS A C 1
ATOM 2866 O O . LYS A 1 372 ? -12.758 21.953 11.578 1 64.75 372 LYS A O 1
ATOM 2871 N N . SER A 1 373 ? -11.172 21.062 10.094 1 71.06 373 SER A N 1
ATOM 2872 C CA . SER A 1 373 ? -10.148 21.875 10.727 1 71.06 373 SER A CA 1
ATOM 2873 C C . SER A 1 373 ? -9.93 23.172 9.969 1 71.06 373 SER A C 1
ATOM 2875 O O . SER A 1 373 ? -10.219 23.266 8.773 1 71.06 373 SER A O 1
ATOM 2877 N N . GLY A 1 374 ? -10.109 24.391 10.562 1 83.94 374 GLY A N 1
ATOM 2878 C CA . GLY A 1 374 ? -9.773 25.719 10.047 1 83.94 374 GLY A CA 1
ATOM 2879 C C . GLY A 1 374 ? -8.367 25.812 9.5 1 83.94 374 GLY A C 1
ATOM 2880 O O . GLY A 1 374 ? -7.863 26.906 9.242 1 83.94 374 GLY A O 1
ATOM 2881 N N . ASP A 1 375 ? -7.711 24.578 9.078 1 90 375 ASP A N 1
ATOM 2882 C CA . ASP A 1 375 ? -6.355 24.578 8.539 1 90 375 ASP A CA 1
ATOM 2883 C C . ASP A 1 375 ? -6.34 25.094 7.102 1 90 375 ASP A C 1
ATOM 2885 O O . ASP A 1 375 ? -7.238 24.781 6.316 1 90 375 ASP A O 1
ATOM 2889 N N . CYS A 1 376 ? -5.27 25.906 6.824 1 93.12 376 CYS A N 1
ATOM 2890 C CA . CYS A 1 376 ? -5.219 26.406 5.453 1 93.12 376 CYS A CA 1
ATOM 2891 C C . CYS A 1 376 ? -3.812 26.859 5.086 1 93.12 376 CYS A C 1
ATOM 2893 O O . CYS A 1 376 ? -3.201 27.641 5.809 1 93.12 376 CYS A O 1
ATOM 2895 N N . THR A 1 377 ? -3.273 26.359 4.008 1 92.75 377 THR A N 1
ATOM 2896 C CA . THR A 1 377 ? -2.012 26.844 3.455 1 92.75 377 THR A CA 1
ATOM 2897 C C . THR A 1 377 ? -2.262 27.875 2.359 1 92.75 377 THR A C 1
ATOM 2899 O O . THR A 1 377 ? -1.338 28.578 1.938 1 92.75 377 THR A O 1
ATOM 2902 N N . PHE A 1 378 ? -3.52 27.922 1.814 1 94.19 378 PHE A N 1
ATOM 2903 C CA . PHE A 1 378 ? -4.004 28.859 0.803 1 94.19 378 PHE A CA 1
ATOM 2904 C C . PHE A 1 378 ? -3.414 28.531 -0.563 1 94.19 378 PHE A C 1
ATOM 2906 O O . PHE A 1 378 ? -3.525 29.312 -1.501 1 94.19 378 PHE A O 1
ATOM 2913 N N . GLU A 1 379 ? -2.752 27.344 -0.717 1 92.75 379 GLU A N 1
ATOM 2914 C CA . GLU A 1 379 ? -2.113 26.984 -1.979 1 92.75 379 GLU A CA 1
ATOM 2915 C C . GLU A 1 379 ? -3.15 26.625 -3.041 1 92.75 379 GLU A C 1
ATOM 2917 O O . GLU A 1 379 ? -2.926 26.859 -4.234 1 92.75 379 GLU A O 1
ATOM 2922 N N . VAL A 1 380 ? -4.242 26.016 -2.641 1 89.19 380 VAL A N 1
ATOM 2923 C CA . VAL A 1 380 ? -5.262 25.562 -3.574 1 89.19 380 VAL A CA 1
ATOM 2924 C C . VAL A 1 380 ? -6.438 26.531 -3.582 1 89.19 380 VAL A C 1
ATOM 2926 O O . VAL A 1 380 ? -6.91 26.938 -4.645 1 89.19 380 VAL A O 1
ATOM 2929 N N . ASP A 1 381 ? -6.93 26.891 -2.416 1 92.06 381 ASP A N 1
ATOM 2930 C CA . ASP A 1 381 ? -8.031 27.812 -2.219 1 92.06 381 ASP A CA 1
ATOM 2931 C C . ASP A 1 381 ? -8.023 28.391 -0.805 1 92.06 381 ASP A C 1
ATOM 2933 O O . ASP A 1 381 ? -6.988 28.391 -0.134 1 92.06 381 ASP A O 1
ATOM 2937 N N . GLU A 1 382 ? -9.086 29 -0.402 1 93.44 382 GLU A N 1
ATOM 2938 C CA . GLU A 1 382 ? -9.141 29.672 0.897 1 93.44 382 GLU A CA 1
ATOM 2939 C C . GLU A 1 382 ? -9.68 28.734 1.975 1 93.44 382 GLU A C 1
ATOM 2941 O O . GLU A 1 382 ? -9.938 29.156 3.104 1 93.44 382 GLU A O 1
ATOM 2946 N N . CYS A 1 383 ? -9.82 27.531 1.707 1 91.06 383 CYS A N 1
ATOM 2947 C CA . CYS A 1 383 ? -10.125 26.453 2.641 1 91.06 383 CYS A CA 1
ATOM 2948 C C . CYS A 1 383 ? -11.398 26.75 3.422 1 91.06 383 CYS A C 1
ATOM 2950 O O . CYS A 1 383 ? -11.492 26.438 4.609 1 91.06 383 CYS A O 1
ATOM 2952 N N . GLY A 1 384 ? -12.312 27.438 2.891 1 89.69 384 GLY A N 1
ATOM 2953 C CA . GLY A 1 384 ? -13.562 27.719 3.562 1 89.69 384 GLY A CA 1
ATOM 2954 C C . GLY A 1 384 ? -13.562 29.062 4.273 1 89.69 384 GLY A C 1
ATOM 2955 O O . GLY A 1 384 ? -14.602 29.531 4.754 1 89.69 384 GLY A O 1
ATOM 2956 N N . TRP A 1 385 ? -12.352 29.688 4.441 1 94.25 385 TRP A N 1
ATOM 2957 C CA . TRP A 1 385 ? -12.336 31.062 4.949 1 94.25 385 TRP A CA 1
ATOM 2958 C C . TRP A 1 385 ? -12.992 32 3.961 1 94.25 385 TRP A C 1
ATOM 2960 O O . TRP A 1 385 ? -12.812 31.891 2.748 1 94.25 385 TRP A O 1
ATOM 2970 N N . THR A 1 386 ? -13.758 33 4.547 1 95 386 THR A N 1
ATOM 2971 C CA . THR A 1 386 ? -14.523 33.875 3.645 1 95 386 THR A CA 1
ATOM 2972 C C . THR A 1 386 ? -14.477 35.312 4.102 1 95 386 THR A C 1
ATOM 2974 O O . THR A 1 386 ? -14.281 35.594 5.289 1 95 386 THR A O 1
ATOM 2977 N N . ASN A 1 387 ? -14.586 36.125 3.096 1 95.94 387 ASN A N 1
ATOM 2978 C CA . ASN A 1 387 ? -14.797 37.562 3.363 1 95.94 387 ASN A CA 1
ATOM 2979 C C . ASN A 1 387 ? -16.266 37.875 3.617 1 95.94 387 ASN A C 1
ATOM 2981 O O . ASN A 1 387 ? -17.156 37.281 2.979 1 95.94 387 ASN A O 1
ATOM 2985 N N . PRO A 1 388 ? -16.438 38.688 4.586 1 92.81 388 PRO A N 1
ATOM 2986 C CA . PRO A 1 388 ? -17.844 39.062 4.766 1 92.81 388 PRO A CA 1
ATOM 2987 C C . PRO A 1 388 ? -18.422 39.781 3.562 1 92.81 388 PRO A C 1
ATOM 2989 O O . PRO A 1 388 ? -17.703 40.531 2.877 1 92.81 388 PRO A O 1
ATOM 2992 N N . GLY A 1 389 ? -19.781 39.625 3.34 1 87.62 389 GLY A N 1
ATOM 2993 C CA . GLY A 1 389 ? -20.438 40.312 2.242 1 87.62 389 GLY A CA 1
ATOM 2994 C C . GLY A 1 389 ? -20.531 41.812 2.447 1 87.62 389 GLY A C 1
ATOM 2995 O O . GLY A 1 389 ? -20.484 42.281 3.582 1 87.62 389 GLY A O 1
ATOM 2996 N N . PRO A 1 390 ? -20.672 42.5 1.374 1 83.25 390 PRO A N 1
ATOM 2997 C CA . PRO A 1 390 ? -20.812 43.938 1.5 1 83.25 390 PRO A CA 1
ATOM 2998 C C . PRO A 1 390 ? -22.031 44.375 2.312 1 83.25 390 PRO A C 1
ATOM 3000 O O . PRO A 1 390 ? -22.031 45.438 2.938 1 83.25 390 PRO A O 1
ATOM 3003 N N . ARG A 1 391 ? -23 43.594 2.436 1 74.75 391 ARG A N 1
ATOM 3004 C CA . ARG A 1 391 ? -24.25 43.938 3.125 1 74.75 391 ARG A CA 1
ATOM 3005 C C . ARG A 1 391 ? -24.062 43.875 4.637 1 74.75 391 ARG A C 1
ATOM 3007 O O . ARG A 1 391 ? -24.812 44.5 5.387 1 74.75 391 ARG A O 1
ATOM 3014 N N . ASP A 1 392 ? -23.047 43.219 5.027 1 78.19 392 ASP A N 1
ATOM 3015 C CA . ASP A 1 392 ? -22.828 43.031 6.461 1 78.19 392 ASP A CA 1
ATOM 3016 C C . ASP A 1 392 ? -22.141 44.281 7.062 1 78.19 392 ASP A C 1
ATOM 3018 O O . ASP A 1 392 ? -22.203 44.469 8.273 1 78.19 392 ASP A O 1
ATOM 3022 N N . ARG A 1 393 ? -21.641 45.156 6.34 1 79.12 393 ARG A N 1
ATOM 3023 C CA . ARG A 1 393 ? -20.953 46.375 6.723 1 79.12 393 ARG A CA 1
ATOM 3024 C C . ARG A 1 393 ? -19.953 46.125 7.84 1 79.12 393 ARG A C 1
ATOM 3026 O O . ARG A 1 393 ? -19.875 46.906 8.797 1 79.12 393 ARG A O 1
ATOM 3033 N N . MET A 1 394 ? -19.297 44.969 7.738 1 81.25 394 MET A N 1
ATOM 3034 C CA . MET A 1 394 ? -18.328 44.594 8.773 1 81.25 394 MET A CA 1
ATOM 3035 C C . MET A 1 394 ? -16.938 45.125 8.445 1 81.25 394 MET A C 1
ATOM 3037 O O . MET A 1 394 ? -16.109 45.312 9.344 1 81.25 394 MET A O 1
ATOM 3041 N N . ASP A 1 395 ? -16.672 45.281 7.133 1 83.81 395 ASP A N 1
ATOM 3042 C CA . ASP A 1 395 ? -15.344 45.75 6.719 1 83.81 395 ASP A CA 1
ATOM 3043 C C . ASP A 1 395 ? -15.43 46.594 5.445 1 83.81 395 ASP A C 1
ATOM 3045 O O . ASP A 1 395 ? -16.5 46.688 4.836 1 83.81 395 ASP A O 1
ATOM 3049 N N . GLU A 1 396 ? -14.398 47.281 5.184 1 84.62 396 GLU A N 1
ATOM 3050 C CA . GLU A 1 396 ? -14.352 48.219 4.047 1 84.62 396 GLU A CA 1
ATOM 3051 C C . GLU A 1 396 ? -13.664 47.562 2.848 1 84.62 396 GLU A C 1
ATOM 3053 O O . GLU A 1 396 ? -13.836 48.031 1.713 1 84.62 396 GLU A O 1
ATOM 3058 N N . MET A 1 397 ? -12.883 46.531 3.133 1 89.56 397 MET A N 1
ATOM 3059 C CA . MET A 1 397 ? -12.156 45.844 2.07 1 89.56 397 MET A CA 1
ATOM 3060 C C . MET A 1 397 ? -12.07 44.344 2.355 1 89.56 397 MET A C 1
ATOM 3062 O O . MET A 1 397 ? -12.492 43.875 3.418 1 89.56 397 MET A O 1
ATOM 3066 N N . ASP A 1 398 ? -11.555 43.625 1.361 1 92.69 398 ASP A N 1
ATOM 3067 C CA . ASP A 1 398 ? -11.492 42.188 1.503 1 92.69 398 ASP A CA 1
ATOM 3068 C C . ASP A 1 398 ? -10.047 41.688 1.405 1 92.69 398 ASP A C 1
ATOM 3070 O O . ASP A 1 398 ? -9.234 42.281 0.695 1 92.69 398 ASP A O 1
ATOM 3074 N N . TRP A 1 399 ? -9.797 40.688 2.223 1 95.62 399 TRP A N 1
ATOM 3075 C CA . TRP A 1 399 ? -8.547 39.969 2.002 1 95.62 399 TRP A CA 1
ATOM 3076 C C . TRP A 1 399 ? -8.516 39.344 0.611 1 95.62 399 TRP A C 1
ATOM 3078 O O . TRP A 1 399 ? -9.547 38.875 0.103 1 95.62 399 TRP A O 1
ATOM 3088 N N . VAL A 1 400 ? -7.324 39.25 0.012 1 95.5 400 VAL A N 1
ATOM 3089 C CA . VAL A 1 400 ? -7.203 38.688 -1.329 1 95.5 400 VAL A CA 1
ATOM 3090 C C . VAL A 1 400 ? -6.109 37.625 -1.347 1 95.5 400 VAL A C 1
ATOM 3092 O O . VAL A 1 400 ? -5.012 37.844 -0.835 1 95.5 400 VAL A O 1
ATOM 3095 N N . ARG A 1 401 ? -6.461 36.438 -1.795 1 96.25 401 ARG A N 1
ATOM 3096 C CA . ARG A 1 401 ? -5.469 35.406 -2.035 1 96.25 401 ARG A CA 1
ATOM 3097 C C . ARG A 1 401 ? -4.551 35.781 -3.193 1 96.25 401 ARG A C 1
ATOM 3099 O O . ARG A 1 401 ? -5.02 36.031 -4.305 1 96.25 401 ARG A O 1
ATOM 3106 N N . THR A 1 402 ? -3.266 35.812 -2.992 1 95.44 402 THR A N 1
ATOM 3107 C CA . THR A 1 402 ? -2.309 36.312 -3.967 1 95.44 402 THR A CA 1
ATOM 3108 C C . THR A 1 402 ? -1.121 35.375 -4.109 1 95.44 402 THR A C 1
ATOM 3110 O O . THR A 1 402 ? -0.639 34.812 -3.121 1 95.44 402 THR A O 1
ATOM 3113 N N . VAL A 1 403 ? -0.704 35.188 -5.312 1 95.38 403 VAL A N 1
ATOM 3114 C CA . VAL A 1 403 ? 0.524 34.438 -5.555 1 95.38 403 VAL A CA 1
ATOM 3115 C C . VAL A 1 403 ? 1.734 35.344 -5.273 1 95.38 403 VAL A C 1
ATOM 3117 O O . VAL A 1 403 ? 1.731 36.531 -5.605 1 95.38 403 VAL A O 1
ATOM 3120 N N . ALA A 1 404 ? 2.73 34.844 -4.699 1 92.31 404 ALA A N 1
ATOM 3121 C CA . ALA A 1 404 ? 3.887 35.625 -4.27 1 92.31 404 ALA A CA 1
ATOM 3122 C C . ALA A 1 404 ? 4.57 36.281 -5.461 1 92.31 404 ALA A C 1
ATOM 3124 O O . ALA A 1 404 ? 5.113 37.375 -5.34 1 92.31 404 ALA A O 1
ATOM 3125 N N . ALA A 1 405 ? 4.566 35.656 -6.555 1 90.75 405 ALA A N 1
ATOM 3126 C CA . ALA A 1 405 ? 5.211 36.188 -7.758 1 90.75 405 ALA A CA 1
ATOM 3127 C C . ALA A 1 405 ? 4.613 37.531 -8.164 1 90.75 405 ALA A C 1
ATOM 3129 O O . ALA A 1 405 ? 5.297 38.344 -8.766 1 90.75 405 ALA A O 1
ATOM 3130 N N . ASP A 1 406 ? 3.453 37.781 -7.816 1 89.38 406 ASP A N 1
ATOM 3131 C CA . ASP A 1 406 ? 2.756 39 -8.219 1 89.38 406 ASP A CA 1
ATOM 3132 C C . ASP A 1 406 ? 2.914 40.094 -7.168 1 89.38 406 ASP A C 1
ATOM 3134 O O . ASP A 1 406 ? 2.396 41.188 -7.336 1 89.38 406 ASP A O 1
ATOM 3138 N N . SER A 1 407 ? 3.549 39.75 -6.117 1 86.69 407 SER A N 1
ATOM 3139 C CA . SER A 1 407 ? 3.691 40.719 -5.035 1 86.69 407 SER A CA 1
ATOM 3140 C C . SER A 1 407 ? 5.141 41.156 -4.879 1 86.69 407 SER A C 1
ATOM 3142 O O . SER A 1 407 ? 6.066 40.375 -5.094 1 86.69 407 SER A O 1
ATOM 3144 N N . ARG A 1 408 ? 5.301 42.344 -4.562 1 83.06 408 ARG A N 1
ATOM 3145 C CA . ARG A 1 408 ? 6.645 42.844 -4.301 1 83.06 408 ARG A CA 1
ATOM 3146 C C . ARG A 1 408 ? 7.184 42.312 -2.977 1 83.06 408 ARG A C 1
ATOM 3148 O O . ARG A 1 408 ? 8.375 42.062 -2.85 1 83.06 408 ARG A O 1
ATOM 3155 N N . VAL A 1 409 ? 6.328 42.375 -1.995 1 86.81 409 VAL A N 1
ATOM 3156 C CA . VAL A 1 409 ? 6.633 41.844 -0.67 1 86.81 409 VAL A CA 1
ATOM 3157 C C . VAL A 1 409 ? 5.367 41.25 -0.041 1 86.81 409 VAL A C 1
ATOM 3159 O O . VAL A 1 409 ? 4.301 41.875 -0.11 1 86.81 409 VAL A O 1
ATOM 3162 N N . PRO A 1 410 ? 5.523 40.125 0.59 1 89.38 410 PRO A N 1
ATOM 3163 C CA . PRO A 1 410 ? 6.648 39.188 0.606 1 89.38 410 PRO A CA 1
ATOM 3164 C C . PRO A 1 410 ? 6.844 38.469 -0.731 1 89.38 410 PRO A C 1
ATOM 3166 O O . PRO A 1 410 ? 5.867 38.188 -1.427 1 89.38 410 PRO A O 1
ATOM 3169 N N . ILE A 1 411 ? 8.039 38.094 -1.051 1 88 411 ILE A N 1
ATOM 3170 C CA . ILE A 1 411 ? 8.352 37.562 -2.371 1 88 411 ILE A CA 1
ATOM 3171 C C . ILE A 1 411 ? 8.156 36.062 -2.369 1 88 411 ILE A C 1
ATOM 3173 O O . ILE A 1 411 ? 8.242 35.406 -3.418 1 88 411 ILE A O 1
ATOM 3177 N N . ARG A 1 412 ? 7.945 35.531 -1.205 1 90.25 412 ARG A N 1
ATOM 3178 C CA . ARG A 1 412 ? 7.695 34.094 -1.061 1 90.25 412 ARG A CA 1
ATOM 3179 C C . ARG A 1 412 ? 6.598 33.812 -0.034 1 90.25 412 ARG A C 1
ATOM 3181 O O . ARG A 1 412 ? 6.438 34.594 0.921 1 90.25 412 ARG A O 1
ATOM 3188 N N . ASP A 1 413 ? 5.906 32.781 -0.24 1 93.06 413 ASP A N 1
ATOM 3189 C CA . ASP A 1 413 ? 4.961 32.344 0.789 1 93.06 413 ASP A CA 1
ATOM 3190 C C . ASP A 1 413 ? 5.66 31.547 1.884 1 93.06 413 ASP A C 1
ATOM 3192 O O . ASP A 1 413 ? 6.855 31.266 1.786 1 93.06 413 ASP A O 1
ATOM 3196 N N . HIS A 1 414 ? 4.996 31.281 2.855 1 91.94 414 HIS A N 1
ATOM 3197 C CA . HIS A 1 414 ? 5.609 30.516 3.941 1 91.94 414 HIS A CA 1
ATOM 3198 C C . HIS A 1 414 ? 5.543 29.016 3.672 1 91.94 414 HIS A C 1
ATOM 3200 O O . HIS A 1 414 ? 6.445 28.281 4.059 1 91.94 414 HIS A O 1
ATOM 3206 N N . SER A 1 415 ? 4.523 28.531 3.098 1 89.81 415 SER A N 1
ATOM 3207 C CA . SER A 1 415 ? 4.262 27.109 2.898 1 89.81 415 SER A CA 1
ATOM 3208 C C . SER A 1 415 ? 5.309 26.484 1.987 1 89.81 415 SER A C 1
ATOM 3210 O O . SER A 1 415 ? 6.055 25.594 2.412 1 89.81 415 SER A O 1
ATOM 3212 N N . MET A 1 416 ? 5.457 26.938 0.762 1 86.44 416 MET A N 1
ATOM 3213 C CA . MET A 1 416 ? 6.371 26.375 -0.233 1 86.44 416 MET A CA 1
ATOM 3214 C C . MET A 1 416 ? 7.734 27.062 -0.162 1 86.44 416 MET A C 1
ATOM 3216 O O . MET A 1 416 ? 8.742 26.5 -0.595 1 86.44 416 MET A O 1
ATOM 3220 N N . GLY A 1 417 ? 7.684 28.234 0.301 1 87.06 417 GLY A N 1
ATOM 3221 C CA . GLY A 1 417 ? 8.914 29 0.341 1 87.06 417 GLY A CA 1
ATOM 3222 C C . GLY A 1 417 ? 9.398 29.438 -1.032 1 87.06 417 GLY A C 1
ATOM 3223 O O . GLY A 1 417 ? 10.594 29.625 -1.246 1 87.06 417 GLY A O 1
ATOM 3224 N N . THR A 1 418 ? 8.5 29.469 -1.966 1 87.94 418 THR A N 1
ATOM 3225 C CA . THR A 1 418 ? 8.859 29.844 -3.33 1 87.94 418 THR A CA 1
ATOM 3226 C C . THR A 1 418 ? 7.922 30.922 -3.85 1 87.94 418 THR A C 1
ATOM 3228 O O . THR A 1 418 ? 6.953 31.297 -3.182 1 87.94 418 THR A O 1
ATOM 3231 N N . GLN A 1 419 ? 8.188 31.375 -5.074 1 91.75 419 GLN A N 1
ATOM 3232 C CA . GLN A 1 419 ? 7.395 32.438 -5.695 1 91.75 419 GLN A CA 1
ATOM 3233 C C . GLN A 1 419 ? 6.074 31.875 -6.23 1 91.75 419 GLN A C 1
ATOM 3235 O O . GLN A 1 419 ? 5.148 32.656 -6.516 1 91.75 419 GLN A O 1
ATOM 3240 N N . GLN A 1 420 ? 6.031 30.641 -6.238 1 92.62 420 GLN A N 1
ATOM 3241 C CA . GLN A 1 420 ? 4.82 30.016 -6.766 1 92.62 420 GLN A CA 1
ATOM 3242 C C . GLN A 1 420 ? 3.781 29.812 -5.668 1 92.62 420 GLN A C 1
ATOM 3244 O O . GLN A 1 420 ? 2.627 29.484 -5.949 1 92.62 420 GLN A O 1
ATOM 3249 N N . GLY A 1 421 ? 4.148 30.047 -4.477 1 94.31 421 GLY A N 1
ATOM 3250 C CA . GLY A 1 421 ? 3.234 29.844 -3.367 1 94.31 421 GLY A CA 1
ATOM 3251 C C . GLY A 1 421 ? 2.215 30.953 -3.213 1 94.31 421 GLY A C 1
ATOM 3252 O O . GLY A 1 421 ? 2.404 32.062 -3.736 1 94.31 421 GLY A O 1
ATOM 3253 N N . TYR A 1 422 ? 1.123 30.656 -2.496 1 95.75 422 TYR A N 1
ATOM 3254 C CA . TYR A 1 422 ? 0.035 31.609 -2.291 1 95.75 422 TYR A CA 1
ATOM 3255 C C . TYR A 1 422 ? -0.09 31.984 -0.82 1 95.75 422 TYR A C 1
ATOM 3257 O O . TYR A 1 422 ? 0.286 31.203 0.061 1 95.75 422 TYR A O 1
ATOM 3265 N N . TYR A 1 423 ? -0.532 33.156 -0.573 1 96.75 423 TYR A N 1
ATOM 3266 C CA . TYR A 1 423 ? -0.877 33.656 0.756 1 96.75 423 TYR A CA 1
ATOM 3267 C C . TYR A 1 423 ? -2.006 34.688 0.683 1 96.75 423 TYR A C 1
ATOM 3269 O O . TYR A 1 423 ? -2.438 35.062 -0.407 1 96.75 423 TYR A O 1
ATOM 3277 N N . MET A 1 424 ? -2.572 35.094 1.809 1 97.06 424 MET A N 1
ATOM 3278 C CA . MET A 1 424 ? -3.609 36.125 1.871 1 97.06 424 MET A CA 1
ATOM 3279 C C . MET A 1 424 ? -3.006 37.5 2.188 1 97.06 424 MET A C 1
ATOM 3281 O O . MET A 1 424 ? -2.117 37.594 3.035 1 97.06 424 MET A O 1
ATOM 3285 N N . THR A 1 425 ? -3.436 38.469 1.482 1 95.62 425 THR A N 1
ATOM 3286 C CA . THR A 1 425 ? -2.961 39.844 1.747 1 95.62 425 THR A CA 1
ATOM 3287 C C . THR A 1 425 ? -4.098 40.844 1.601 1 95.62 425 THR A C 1
ATOM 3289 O O . THR A 1 425 ? -5.184 40.5 1.138 1 95.62 425 THR A O 1
ATOM 3292 N N . MET A 1 426 ? -3.857 42 2.156 1 90.94 426 MET A N 1
ATOM 3293 C CA . MET A 1 426 ? -4.809 43.094 2.021 1 90.94 426 MET A CA 1
ATOM 3294 C C . MET A 1 426 ? -4.484 43.969 0.8 1 90.94 426 MET A C 1
ATOM 3296 O O . MET A 1 426 ? -3.318 44.25 0.533 1 90.94 426 MET A O 1
ATOM 3300 N N . PRO A 1 427 ? -5.547 44.25 0.037 1 83.69 427 PRO A N 1
ATOM 3301 C CA . PRO A 1 427 ? -5.289 45.062 -1.15 1 83.69 427 PRO A CA 1
ATOM 3302 C C . PRO A 1 427 ? -4.742 46.438 -0.806 1 83.69 427 PRO A C 1
ATOM 3304 O O . PRO A 1 427 ? -5.082 47 0.239 1 83.69 427 PRO A O 1
ATOM 3307 N N . ARG A 1 428 ? -3.801 46.875 -1.773 1 77.88 428 ARG A N 1
ATOM 3308 C CA . ARG A 1 428 ? -3.215 48.188 -1.632 1 77.88 428 ARG A CA 1
ATOM 3309 C C . ARG A 1 428 ? -3.811 49.156 -2.645 1 77.88 428 ARG A C 1
ATOM 3311 O O . ARG A 1 428 ? -3.77 48.938 -3.852 1 77.88 428 ARG A O 1
ATOM 3318 N N . GLY A 1 429 ? -4.988 49.688 -2.422 1 64.5 429 GLY A N 1
ATOM 3319 C CA . GLY A 1 429 ? -5.586 50.594 -3.4 1 64.5 429 GLY A CA 1
ATOM 3320 C C . GLY A 1 429 ? -5.223 52.031 -3.176 1 64.5 429 GLY A C 1
ATOM 3321 O O . GLY A 1 429 ? -4.633 52.375 -2.148 1 64.5 429 GLY A O 1
ATOM 3322 N N . THR A 1 430 ? -5.336 52.875 -4.258 1 58.81 430 THR A N 1
ATOM 3323 C CA . THR A 1 430 ? -5.035 54.312 -4.289 1 58.81 430 THR A CA 1
ATOM 3324 C C . THR A 1 430 ? -5.883 55.062 -3.264 1 58.81 430 THR A C 1
ATOM 3326 O O . THR A 1 430 ? -5.492 56.156 -2.797 1 58.81 430 THR A O 1
ATOM 3329 N N . VAL A 1 431 ? -6.969 54.594 -2.859 1 59.62 431 VAL A N 1
ATOM 3330 C CA . VAL A 1 431 ? -7.887 55.375 -2.049 1 59.62 431 VAL A CA 1
ATOM 3331 C C . VAL A 1 431 ? -7.949 54.812 -0.633 1 59.62 431 VAL A C 1
ATOM 3333 O O . VAL A 1 431 ? -8.938 55 0.081 1 59.62 431 VAL A O 1
ATOM 3336 N N . GLN A 1 432 ? -6.934 54.25 -0.124 1 62.91 432 GLN A N 1
ATOM 3337 C CA . GLN A 1 432 ? -7.023 53.656 1.198 1 62.91 432 GLN A CA 1
ATOM 3338 C C . GLN A 1 432 ? -6.867 54.688 2.299 1 62.91 432 GLN A C 1
ATOM 3340 O O . GLN A 1 432 ? -6 55.562 2.219 1 62.91 432 GLN A O 1
ATOM 3345 N N . ARG A 1 433 ? -8.016 54.719 3.129 1 71.81 433 ARG A N 1
ATOM 3346 C CA . ARG A 1 433 ? -8 55.625 4.27 1 71.81 433 ARG A CA 1
ATOM 3347 C C . ARG A 1 433 ? -7.551 54.906 5.539 1 71.81 433 ARG A C 1
ATOM 3349 O O . ARG A 1 433 ? -7.789 53.719 5.699 1 71.81 433 ARG A O 1
ATOM 3356 N N . GLY A 1 434 ? -6.785 55.562 6.289 1 75.12 434 GLY A N 1
ATOM 3357 C CA . GLY A 1 434 ? -6.469 55.031 7.605 1 75.12 434 GLY A CA 1
ATOM 3358 C C . GLY A 1 434 ? -7.695 54.594 8.383 1 75.12 434 GLY A C 1
ATOM 3359 O O . GLY A 1 434 ? -8.711 55.281 8.398 1 75.12 434 GLY A O 1
ATOM 3360 N N . GLY A 1 435 ? -7.645 53.188 8.867 1 77.44 435 GLY A N 1
ATOM 3361 C CA . GLY A 1 435 ? -8.766 52.656 9.633 1 77.44 435 GLY A CA 1
ATOM 3362 C C . GLY A 1 435 ? -9.594 51.656 8.859 1 77.44 435 GLY A C 1
ATOM 3363 O O . GLY A 1 435 ? -10.445 50.969 9.438 1 77.44 435 GLY A O 1
ATOM 3364 N N . ASP A 1 436 ? -9.312 51.625 7.543 1 82.62 436 ASP A N 1
ATOM 3365 C CA . ASP A 1 436 ? -10.047 50.656 6.762 1 82.62 436 ASP A CA 1
ATOM 3366 C C . ASP A 1 436 ? -9.75 49.219 7.258 1 82.62 436 ASP A C 1
ATOM 3368 O O . ASP A 1 436 ? -8.602 48.906 7.586 1 82.62 436 ASP A O 1
ATOM 3372 N N . ARG A 1 437 ? -10.812 48.469 7.266 1 89.19 437 ARG A N 1
ATOM 3373 C CA . ARG A 1 437 ? -10.695 47.125 7.816 1 89.19 437 ARG A CA 1
ATOM 3374 C C . ARG A 1 437 ? -10.969 46.062 6.75 1 89.19 437 ARG A C 1
ATOM 3376 O O . ARG A 1 437 ? -11.727 46.312 5.809 1 89.19 437 ARG A O 1
ATOM 3383 N N . ALA A 1 438 ? -10.266 44.969 6.961 1 92.81 438 ALA A N 1
ATOM 3384 C CA . ALA A 1 438 ? -10.555 43.75 6.207 1 92.81 438 ALA A CA 1
ATOM 3385 C C . ALA A 1 438 ? -10.727 42.562 7.137 1 92.81 438 ALA A C 1
ATOM 3387 O O . ALA A 1 438 ? -9.898 42.312 8.016 1 92.81 438 ALA A O 1
ATOM 3388 N N . TRP A 1 439 ? -11.844 41.812 6.879 1 94.94 439 TRP A N 1
ATOM 3389 C CA . TRP A 1 439 ? -12.117 40.656 7.719 1 94.94 439 TRP A CA 1
ATOM 3390 C C . TRP A 1 439 ? -11.977 39.375 6.922 1 94.94 439 TRP A C 1
ATOM 3392 O O . TRP A 1 439 ? -12.312 39.312 5.738 1 94.94 439 TRP A O 1
ATOM 3402 N N . LEU A 1 440 ? -11.414 38.406 7.508 1 96.62 440 LEU A N 1
ATOM 3403 C CA . LEU A 1 440 ? -11.391 37.031 7.027 1 96.62 440 LEU A CA 1
ATOM 3404 C C . LEU A 1 440 ? -11.969 36.062 8.07 1 96.62 440 LEU A C 1
ATOM 3406 O O . LEU A 1 440 ? -11.414 35.906 9.156 1 96.62 440 LEU A O 1
ATOM 3410 N N . LEU A 1 441 ? -13.039 35.406 7.699 1 96.06 441 LEU A N 1
ATOM 3411 C CA . LEU A 1 441 ? -13.812 34.625 8.672 1 96.06 441 LEU A CA 1
ATOM 3412 C C . LEU A 1 441 ? -13.633 33.125 8.469 1 96.06 441 LEU A C 1
ATOM 3414 O O . LEU A 1 441 ? -13.594 32.656 7.332 1 96.06 441 LEU A O 1
ATOM 3418 N N . SER A 1 442 ? -13.531 32.469 9.602 1 94.94 442 SER A N 1
ATOM 3419 C CA . SER A 1 442 ? -13.516 31.016 9.555 1 94.94 442 SER A CA 1
ATOM 3420 C C . SER A 1 442 ? -14.922 30.453 9.461 1 94.94 442 SER A C 1
ATOM 3422 O O . SER A 1 442 ? -15.906 31.188 9.555 1 94.94 442 SER A O 1
ATOM 3424 N N . ARG A 1 443 ? -15.039 29.109 9.266 1 89.81 443 ARG A N 1
ATOM 3425 C CA . ARG A 1 443 ? -16.297 28.406 9.477 1 89.81 443 ARG A CA 1
ATOM 3426 C C . ARG A 1 443 ? -16.656 28.359 10.961 1 89.81 443 ARG A C 1
ATOM 3428 O O . ARG A 1 443 ? -15.82 28.641 11.812 1 89.81 443 ARG A O 1
ATOM 3435 N N . THR A 1 444 ? -17.875 28.062 11.172 1 92.81 444 THR A N 1
ATOM 3436 C CA . THR A 1 444 ? -18.312 27.984 12.562 1 92.81 444 THR A CA 1
ATOM 3437 C C . THR A 1 444 ? -17.594 26.844 13.289 1 92.81 444 THR A C 1
ATOM 3439 O O . THR A 1 444 ? -17.578 25.703 12.805 1 92.81 444 THR A O 1
ATOM 3442 N N . ILE A 1 445 ? -16.984 27.203 14.352 1 91.75 445 ILE A N 1
ATOM 3443 C CA . ILE A 1 445 ? -16.312 26.219 15.203 1 91.75 445 ILE A CA 1
ATOM 3444 C C . ILE A 1 445 ? -17.203 25.875 16.391 1 91.75 445 ILE A C 1
ATOM 3446 O O . ILE A 1 445 ? -17.734 26.766 17.062 1 91.75 445 ILE A O 1
ATOM 3450 N N . GLU A 1 446 ? -17.328 24.609 16.625 1 89.69 446 GLU A N 1
ATOM 3451 C CA . GLU A 1 446 ? -18.172 24.156 17.734 1 89.69 446 GLU A CA 1
ATOM 3452 C C . GLU A 1 446 ? -17.562 24.5 19.078 1 89.69 446 GLU A C 1
ATOM 3454 O O . GLU A 1 446 ? -16.359 24.297 19.297 1 89.69 446 GLU A O 1
ATOM 3459 N N . GLY A 1 447 ? -18.438 25.031 19.906 1 88.94 447 GLY A N 1
ATOM 3460 C CA . GLY A 1 447 ? -17.984 25.391 21.234 1 88.94 447 GLY A CA 1
ATOM 3461 C C . GLY A 1 447 ? -17.594 24.188 22.078 1 88.94 447 GLY A C 1
ATOM 3462 O O . GLY A 1 447 ? -18.125 23.094 21.906 1 88.94 447 GLY A O 1
ATOM 3463 N N . SER A 1 448 ? -16.562 24.453 22.922 1 87.69 448 SER A N 1
ATOM 3464 C CA . SER A 1 448 ? -16.094 23.406 23.812 1 87.69 448 SER A CA 1
ATOM 3465 C C . SER A 1 448 ? -15.492 24 25.094 1 87.69 448 SER A C 1
ATOM 3467 O O . SER A 1 448 ? -15.07 25.156 25.094 1 87.69 448 SER A O 1
ATOM 3469 N N . ASP A 1 449 ? -15.516 23.188 26.094 1 88.06 449 ASP A N 1
ATOM 3470 C CA . ASP A 1 449 ? -14.867 23.609 27.344 1 88.06 449 ASP A CA 1
ATOM 3471 C C . ASP A 1 449 ? -13.352 23.391 27.266 1 88.06 449 ASP A C 1
ATOM 3473 O O . ASP A 1 449 ? -12.602 23.969 28.062 1 88.06 449 ASP A O 1
ATOM 3477 N N . GLN A 1 450 ? -13.008 22.625 26.359 1 86.81 450 GLN A N 1
ATOM 3478 C CA . GLN A 1 450 ? -11.578 22.406 26.156 1 86.81 450 GLN A CA 1
ATOM 3479 C C . GLN A 1 450 ? -10.977 23.453 25.234 1 86.81 450 GLN A C 1
ATOM 3481 O O . GLN A 1 450 ? -11.578 23.797 24.219 1 86.81 450 GLN A O 1
ATOM 3486 N N . PRO A 1 451 ? -9.836 23.969 25.578 1 90.75 451 PRO A N 1
ATOM 3487 C CA . PRO A 1 451 ? -9.234 25 24.734 1 90.75 451 PRO A CA 1
ATOM 3488 C C . PRO A 1 451 ? -8.711 24.453 23.406 1 90.75 451 PRO A C 1
ATOM 3490 O O . PRO A 1 451 ? -8.43 23.266 23.297 1 90.75 451 PRO A O 1
ATOM 3493 N N . MET A 1 452 ? -8.664 25.359 22.5 1 91.81 452 MET A N 1
ATOM 3494 C CA . MET A 1 452 ? -8.016 25.109 21.219 1 91.81 452 MET A CA 1
ATOM 3495 C C . MET A 1 452 ? -6.91 26.125 20.953 1 91.81 452 MET A C 1
ATOM 3497 O O . MET A 1 452 ? -6.852 27.172 21.609 1 91.81 452 MET A O 1
ATOM 3501 N N . CYS A 1 453 ? -6.066 25.719 20.094 1 93.75 453 CYS A N 1
ATOM 3502 C CA . CYS A 1 453 ? -4.965 26.609 19.734 1 93.75 453 CYS A CA 1
ATOM 3503 C C . CYS A 1 453 ? -4.941 26.875 18.234 1 93.75 453 CYS A C 1
ATOM 3505 O O . CYS A 1 453 ? -5.16 25.953 17.438 1 93.75 453 CYS A O 1
ATOM 3507 N N . MET A 1 454 ? -4.766 28.078 17.875 1 95.31 454 MET A N 1
ATOM 3508 C CA . MET A 1 454 ? -4.609 28.438 16.484 1 95.31 454 MET A CA 1
ATOM 3509 C C . MET A 1 454 ? -3.215 29 16.219 1 95.31 454 MET A C 1
ATOM 3511 O O . MET A 1 454 ? -2.768 29.906 16.922 1 95.31 454 MET A O 1
ATOM 3515 N N . ILE A 1 455 ? -2.559 28.469 15.289 1 94.81 455 ILE A N 1
ATOM 3516 C CA . ILE A 1 455 ? -1.252 28.938 14.836 1 94.81 455 ILE A CA 1
ATOM 3517 C C . ILE A 1 455 ? -1.36 29.469 13.414 1 94.81 455 ILE A C 1
ATOM 3519 O O . ILE A 1 455 ? -2.111 28.938 12.594 1 94.81 455 ILE A O 1
ATOM 3523 N N . PHE A 1 456 ? -0.667 30.516 13.141 1 96.44 456 PHE A N 1
ATOM 3524 C CA . PHE A 1 456 ? -0.632 31.094 11.805 1 96.44 456 PHE A CA 1
ATOM 3525 C C . PHE A 1 456 ? 0.669 31.859 11.57 1 96.44 456 PHE A C 1
ATOM 3527 O O . PHE A 1 456 ? 1.403 32.125 12.523 1 96.44 456 PHE A O 1
ATOM 3534 N N . TRP A 1 457 ? 0.97 32.031 10.367 1 96.31 457 TRP A N 1
ATOM 3535 C CA . TRP A 1 457 ? 2.131 32.844 10.008 1 96.31 457 TRP A CA 1
ATOM 3536 C C . TRP A 1 457 ? 1.699 34.188 9.422 1 96.31 457 TRP A C 1
ATOM 3538 O O . TRP A 1 457 ? 0.811 34.25 8.57 1 96.31 457 TRP A O 1
ATOM 3548 N N . TYR A 1 458 ? 2.285 35.25 9.914 1 97.06 458 TYR A N 1
ATOM 3549 C CA . TYR A 1 458 ? 1.894 36.594 9.469 1 97.06 458 TYR A CA 1
ATOM 3550 C C . TYR A 1 458 ? 3.104 37.375 8.984 1 97.06 458 TYR A C 1
ATOM 3552 O O . TYR A 1 458 ? 4.246 37.031 9.281 1 97.06 458 TYR A O 1
ATOM 3560 N N . PHE A 1 459 ? 2.834 38.344 8.203 1 95.31 459 PHE A N 1
ATOM 3561 C CA . PHE A 1 459 ? 3.807 39.281 7.652 1 95.31 459 PHE A CA 1
ATOM 3562 C C . PHE A 1 459 ? 3.338 40.719 7.836 1 95.31 459 PHE A C 1
ATOM 3564 O O . PHE A 1 459 ? 2.285 41.094 7.324 1 95.31 459 PHE A O 1
ATOM 3571 N N . MET A 1 460 ? 4 41.531 8.641 1 94.81 460 MET A N 1
ATOM 3572 C CA . MET A 1 460 ? 3.732 42.938 8.875 1 94.81 460 MET A CA 1
ATOM 3573 C C . MET A 1 460 ? 4.996 43.75 8.695 1 94.81 460 MET A C 1
ATOM 3575 O O . MET A 1 460 ? 5.836 43.844 9.594 1 94.81 460 MET A O 1
ATOM 3579 N N . TYR A 1 461 ? 5.055 44.438 7.613 1 91.75 461 TYR A N 1
ATOM 3580 C CA . TYR A 1 461 ? 6.297 45.125 7.242 1 91.75 461 TYR A CA 1
ATOM 3581 C C . TYR A 1 461 ? 6.023 46.5 6.668 1 91.75 461 TYR A C 1
ATOM 3583 O O . TYR A 1 461 ? 5.203 46.656 5.758 1 91.75 461 TYR A O 1
ATOM 3591 N N . GLU A 1 462 ? 6.621 47.438 7.27 1 90.56 462 GLU A N 1
ATOM 3592 C CA . GLU A 1 462 ? 6.617 48.844 6.801 1 90.56 462 GLU A CA 1
ATOM 3593 C C . GLU A 1 462 ? 8.023 49.312 6.438 1 90.56 462 GLU A C 1
ATOM 3595 O O . GLU A 1 462 ? 8.758 49.812 7.293 1 90.56 462 GLU A O 1
ATOM 3600 N N . PRO A 1 463 ? 8.422 49.312 5.168 1 86 463 PRO A N 1
ATOM 3601 C CA . PRO A 1 463 ? 9.797 49.625 4.754 1 86 463 PRO A CA 1
ATOM 3602 C C . PRO A 1 463 ? 10.219 51.062 5.121 1 86 463 PRO A C 1
ATOM 3604 O O . PRO A 1 463 ? 11.398 51.281 5.383 1 86 463 PRO A O 1
ATOM 3607 N N . PHE A 1 464 ? 9.289 52 5.02 1 86.31 464 PHE A N 1
ATOM 3608 C CA . PHE A 1 464 ? 9.594 53.375 5.332 1 86.31 464 PHE A CA 1
ATOM 3609 C C . PHE A 1 464 ? 8.719 53.906 6.469 1 86.31 464 PHE A C 1
ATOM 3611 O O . PHE A 1 464 ? 7.488 53.844 6.383 1 86.31 464 PHE A O 1
ATOM 3618 N N . ILE A 1 465 ? 9.336 54.281 7.523 1 86.56 465 ILE A N 1
ATOM 3619 C CA . ILE A 1 465 ? 8.617 54.812 8.68 1 86.56 465 ILE A CA 1
ATOM 3620 C C . ILE A 1 465 ? 8.703 56.312 8.695 1 86.56 465 ILE A C 1
ATOM 3622 O O . ILE A 1 465 ? 9.797 56.875 8.711 1 86.56 465 ILE A O 1
ATOM 3626 N N . ASP A 1 466 ? 7.609 56.938 8.797 1 80.69 466 ASP A N 1
ATOM 3627 C CA . ASP A 1 466 ? 7.531 58.406 8.836 1 80.69 466 ASP A CA 1
ATOM 3628 C C . ASP A 1 466 ? 8.039 58.938 10.18 1 80.69 466 ASP A C 1
ATOM 3630 O O . ASP A 1 466 ? 7.996 58.25 11.188 1 80.69 466 ASP A O 1
ATOM 3634 N N . PRO A 1 467 ? 8.469 60.219 10.164 1 79.5 467 PRO A N 1
ATOM 3635 C CA . PRO A 1 467 ? 8.938 60.844 11.406 1 79.5 467 PRO A CA 1
ATOM 3636 C C . PRO A 1 467 ? 7.863 60.875 12.492 1 79.5 467 PRO A C 1
ATOM 3638 O O . PRO A 1 467 ? 8.188 60.875 13.688 1 79.5 467 PRO A O 1
ATOM 3641 N N . SER A 1 468 ? 6.559 60.812 12.094 1 73.38 468 SER A N 1
ATOM 3642 C CA . SER A 1 468 ? 5.457 60.844 13.047 1 73.38 468 SER A CA 1
ATOM 3643 C C . SER A 1 468 ? 5.297 59.469 13.719 1 73.38 468 SER A C 1
ATOM 3645 O O . SER A 1 468 ? 4.621 59.344 14.742 1 73.38 468 SER A O 1
ATOM 3647 N N . GLY A 1 469 ? 6.035 58.469 13.234 1 79.12 469 GLY A N 1
ATOM 3648 C CA . GLY A 1 469 ? 5.977 57.156 13.828 1 79.12 469 GLY A CA 1
ATOM 3649 C C . GLY A 1 469 ? 5.434 56.094 12.875 1 79.12 469 GLY A C 1
ATOM 3650 O O . GLY A 1 469 ? 5.023 56.406 11.758 1 79.12 469 GLY A O 1
ATOM 3651 N N . PRO A 1 470 ? 5.465 54.875 13.359 1 84.94 470 PRO A N 1
ATOM 3652 C CA . PRO A 1 470 ? 4.902 53.812 12.523 1 84.94 470 PRO A CA 1
ATOM 3653 C C . PRO A 1 470 ? 3.395 53.938 12.328 1 84.94 470 PRO A C 1
ATOM 3655 O O . PRO A 1 470 ? 2.684 54.344 13.258 1 84.94 470 PRO A O 1
ATOM 3658 N N . SER A 1 471 ? 2.912 53.625 11.133 1 85.44 471 SER A N 1
ATOM 3659 C CA . SER A 1 471 ? 1.504 53.812 10.797 1 85.44 471 SER A CA 1
ATOM 3660 C C . SER A 1 471 ? 1.033 52.719 9.836 1 85.44 471 SER A C 1
ATOM 3662 O O . SER A 1 471 ? 0.257 53 8.914 1 85.44 471 SER A O 1
ATOM 3664 N N . LEU A 1 472 ? 1.653 51.531 9.914 1 88.56 472 LEU A N 1
ATOM 3665 C CA . LEU A 1 472 ? 1.279 50.438 9.023 1 88.56 472 LEU A CA 1
ATOM 3666 C C . LEU A 1 472 ? -0.178 50.062 9.234 1 88.56 472 LEU A C 1
ATOM 3668 O O . LEU A 1 472 ? -0.947 49.969 8.273 1 88.56 472 LEU A O 1
ATOM 3672 N N . GLY A 1 473 ? -0.519 49.781 10.438 1 90.19 473 GLY A N 1
ATOM 3673 C CA . GLY A 1 473 ? -1.822 49.25 10.797 1 90.19 473 GLY A CA 1
ATOM 3674 C C . GLY A 1 473 ? -1.746 48.125 11.828 1 90.19 473 GLY A C 1
ATOM 3675 O O . GLY A 1 473 ? -0.826 48.094 12.648 1 90.19 473 GLY A O 1
ATOM 3676 N N . SER A 1 474 ? -2.842 47.375 11.859 1 91.88 474 SER A N 1
ATOM 3677 C CA . SER A 1 474 ? -2.877 46.344 12.883 1 91.88 474 SER A CA 1
ATOM 3678 C C . SER A 1 474 ? -3.439 45.031 12.32 1 91.88 474 SER A C 1
ATOM 3680 O O . SER A 1 474 ? -4.105 45.031 11.281 1 91.88 474 SER A O 1
ATOM 3682 N N . LEU A 1 475 ? -3.031 43.969 12.836 1 95.56 475 LEU A N 1
ATOM 3683 C CA . LEU A 1 475 ? -3.582 42.625 12.617 1 95.56 475 LEU A CA 1
ATOM 3684 C C . LEU A 1 475 ? -4.156 42.062 13.914 1 95.56 475 LEU A C 1
ATOM 3686 O O . LEU A 1 475 ? -3.457 42 14.93 1 95.56 475 LEU A O 1
ATOM 3690 N N . LEU A 1 476 ? -5.422 41.719 13.867 1 95.12 476 LEU A N 1
ATOM 3691 C CA . LEU A 1 476 ? -6.117 41.25 15.055 1 95.12 476 LEU A CA 1
ATOM 3692 C C . LEU A 1 476 ? -6.82 39.906 14.781 1 95.12 476 LEU A C 1
ATOM 3694 O O . LEU A 1 476 ? -7.156 39.625 13.641 1 95.12 476 LEU A O 1
ATOM 3698 N N . VAL A 1 477 ? -6.973 39.125 15.844 1 96.62 477 VAL A N 1
ATOM 3699 C CA . VAL A 1 477 ? -7.797 37.938 15.82 1 96.62 477 VAL A CA 1
ATOM 3700 C C . VAL A 1 477 ? -8.898 38.031 16.875 1 96.62 477 VAL A C 1
ATOM 3702 O O . VAL A 1 477 ? -8.625 38.375 18.031 1 96.62 477 VAL A O 1
ATOM 3705 N N . HIS A 1 478 ? -10.133 37.781 16.391 1 93.88 478 HIS A N 1
ATOM 3706 C CA . HIS A 1 478 ? -11.297 37.844 17.266 1 93.88 478 HIS A CA 1
ATOM 3707 C C . HIS A 1 478 ? -12.055 36.531 17.266 1 93.88 478 HIS A C 1
ATOM 3709 O O . HIS A 1 478 ? -12.039 35.812 16.266 1 93.88 478 HIS A O 1
ATOM 3715 N N . MET A 1 479 ? -12.617 36.281 18.375 1 94.75 479 MET A N 1
ATOM 3716 C CA . MET A 1 479 ? -13.688 35.281 18.406 1 94.75 479 MET A CA 1
ATOM 3717 C C . MET A 1 479 ? -15.055 35.938 18.422 1 94.75 479 MET A C 1
ATOM 3719 O O . MET A 1 479 ? -15.312 36.812 19.25 1 94.75 479 MET A O 1
ATOM 3723 N N . ARG A 1 480 ? -15.812 35.625 17.5 1 93.81 480 ARG A N 1
ATOM 3724 C CA . ARG A 1 480 ? -17.156 36.188 17.406 1 93.81 480 ARG A CA 1
ATOM 3725 C C . ARG A 1 480 ? -18.203 35.125 17.781 1 93.81 480 ARG A C 1
ATOM 3727 O O . ARG A 1 480 ? -18.234 34.062 17.188 1 93.81 480 ARG A O 1
ATOM 3734 N N . TYR A 1 481 ? -18.969 35.406 18.75 1 94.56 481 TYR A N 1
ATOM 3735 C CA . TYR A 1 481 ? -19.984 34.469 19.203 1 94.56 481 TYR A CA 1
ATOM 3736 C C . TYR A 1 481 ? -21.203 35.188 19.75 1 94.56 481 TYR A C 1
ATOM 3738 O O . TYR A 1 481 ? -21.188 36.406 19.938 1 94.56 481 TYR A O 1
ATOM 3746 N N . GLU A 1 482 ? -22.25 34.438 19.859 1 92.62 482 GLU A N 1
ATOM 3747 C CA . GLU A 1 482 ? -23.484 34.969 20.422 1 92.62 482 GLU A CA 1
ATOM 3748 C C . GLU A 1 482 ? -23.562 34.688 21.922 1 92.62 482 GLU A C 1
ATOM 3750 O O . GLU A 1 482 ? -23.469 33.531 22.344 1 92.62 482 GLU A O 1
ATOM 3755 N N . ASN A 1 483 ? -23.688 35.812 22.688 1 86.12 483 ASN A N 1
ATOM 3756 C CA . ASN A 1 483 ? -23.781 35.594 24.141 1 86.12 483 ASN A CA 1
ATOM 3757 C C . ASN A 1 483 ? -25.156 35.094 24.547 1 86.12 483 ASN A C 1
ATOM 3759 O O . ASN A 1 483 ? -26.016 34.844 23.703 1 86.12 483 ASN A O 1
ATOM 3763 N N . ALA A 1 484 ? -25.297 34.844 25.891 1 83.94 484 ALA A N 1
ATOM 3764 C CA . ALA A 1 484 ? -26.531 34.281 26.438 1 83.94 484 ALA A CA 1
ATOM 3765 C C . ALA A 1 484 ? -27.719 35.219 26.188 1 83.94 484 ALA A C 1
ATOM 3767 O O . ALA A 1 484 ? -28.859 34.75 26.047 1 83.94 484 ALA A O 1
ATOM 3768 N N . GLU A 1 485 ? -27.469 36.531 26.047 1 83.06 485 GLU A N 1
ATOM 3769 C CA . GLU A 1 485 ? -28.516 37.531 25.828 1 83.06 485 GLU A CA 1
ATOM 3770 C C . GLU A 1 485 ? -28.844 37.688 24.344 1 83.06 485 GLU A C 1
ATOM 3772 O O . GLU A 1 485 ? -29.766 38.406 23.969 1 83.06 485 GLU A O 1
ATOM 3777 N N . GLY A 1 486 ? -28.172 37 23.5 1 84.88 486 GLY A N 1
ATOM 3778 C CA . GLY A 1 486 ? -28.422 37 22.062 1 84.88 486 GLY A CA 1
ATOM 3779 C C . GLY A 1 486 ? -27.641 38.062 21.328 1 84.88 486 GLY A C 1
ATOM 3780 O O . GLY A 1 486 ? -27.828 38.281 20.141 1 84.88 486 GLY A O 1
ATOM 3781 N N . ASP A 1 487 ? -26.734 38.75 22.031 1 85 487 ASP A N 1
ATOM 3782 C CA . ASP A 1 487 ? -25.906 39.781 21.406 1 85 487 ASP A CA 1
ATOM 3783 C C . ASP A 1 487 ? -24.625 39.188 20.828 1 85 487 ASP A C 1
ATOM 3785 O O . ASP A 1 487 ? -24.047 38.25 21.406 1 85 487 ASP A O 1
ATOM 3789 N N . MET A 1 488 ? -24.281 39.781 19.734 1 87.12 488 MET A N 1
ATOM 3790 C CA . MET A 1 488 ? -23.016 39.344 19.125 1 87.12 488 MET A CA 1
ATOM 3791 C C . MET A 1 488 ? -21.828 40 19.828 1 87.12 488 MET A C 1
ATOM 3793 O O . MET A 1 488 ? -21.781 41.219 19.969 1 87.12 488 MET A O 1
ATOM 3797 N N . VAL A 1 489 ? -20.938 39.188 20.297 1 84.56 489 VAL A N 1
ATOM 3798 C CA . VAL A 1 489 ? -19.766 39.656 21.031 1 84.56 489 VAL A CA 1
ATOM 3799 C C . VAL A 1 489 ? -18.516 39.406 20.203 1 84.56 489 VAL A C 1
ATOM 3801 O O . VAL A 1 489 ? -18.391 38.375 19.547 1 84.56 489 VAL A O 1
ATOM 3804 N N . LEU A 1 490 ? -17.688 40.375 20.188 1 88.19 490 LEU A N 1
ATOM 3805 C CA . LEU A 1 490 ? -16.375 40.25 19.578 1 88.19 490 LEU A CA 1
ATOM 3806 C C . LEU A 1 490 ? -15.273 40.281 20.641 1 88.19 490 LEU A C 1
ATOM 3808 O O . LEU A 1 490 ? -14.953 41.312 21.188 1 88.19 490 LEU A O 1
ATOM 3812 N N . GLN A 1 491 ? -14.648 39.156 20.828 1 87.19 491 GLN A N 1
ATOM 3813 C CA . GLN A 1 491 ? -13.609 39.031 21.844 1 87.19 491 GLN A CA 1
ATOM 3814 C C . GLN A 1 491 ? -12.227 38.969 21.203 1 87.19 491 GLN A C 1
ATOM 3816 O O . GLN A 1 491 ? -11.898 38 20.484 1 87.19 491 GLN A O 1
ATOM 3821 N N . PRO A 1 492 ? -11.461 39.969 21.422 1 90.69 492 PRO A N 1
ATOM 3822 C CA . PRO A 1 492 ? -10.094 39.906 20.891 1 90.69 492 PRO A CA 1
ATOM 3823 C C . PRO A 1 492 ? -9.234 38.844 21.594 1 90.69 492 PRO A C 1
ATOM 3825 O O . PRO A 1 492 ? -9.242 38.781 22.828 1 90.69 492 PRO A O 1
ATOM 3828 N N . VAL A 1 493 ? -8.5 38.094 20.875 1 94.12 493 VAL A N 1
ATOM 3829 C CA . VAL A 1 493 ? -7.672 37.062 21.484 1 94.12 493 VAL A CA 1
ATOM 3830 C C . VAL A 1 493 ? -6.215 37.25 21.062 1 94.12 493 VAL A C 1
ATOM 3832 O O . VAL A 1 493 ? -5.309 36.688 21.688 1 94.12 493 VAL A O 1
ATOM 3835 N N . TRP A 1 494 ? -5.918 38 20.109 1 95.94 494 TRP A N 1
ATOM 3836 C CA . TRP A 1 494 ? -4.574 38.25 19.594 1 95.94 494 TRP A CA 1
ATOM 3837 C C . TRP A 1 494 ? -4.527 39.594 18.844 1 95.94 494 TRP A C 1
ATOM 3839 O O . TRP A 1 494 ? -5.441 39.906 18.078 1 95.94 494 TRP A O 1
ATOM 3849 N N . SER A 1 495 ? -3.531 40.469 19.094 1 94.19 495 SER A N 1
ATOM 3850 C CA . SER A 1 495 ? -3.467 41.75 18.422 1 94.19 495 SER A CA 1
ATOM 3851 C C . SER A 1 495 ? -2.027 42.219 18.281 1 94.19 495 SER A C 1
ATOM 3853 O O . SER A 1 495 ? -1.256 42.188 19.25 1 94.19 495 SER A O 1
ATOM 3855 N N . LEU A 1 496 ? -1.64 42.656 17.125 1 94.06 496 LEU A N 1
ATOM 3856 C CA .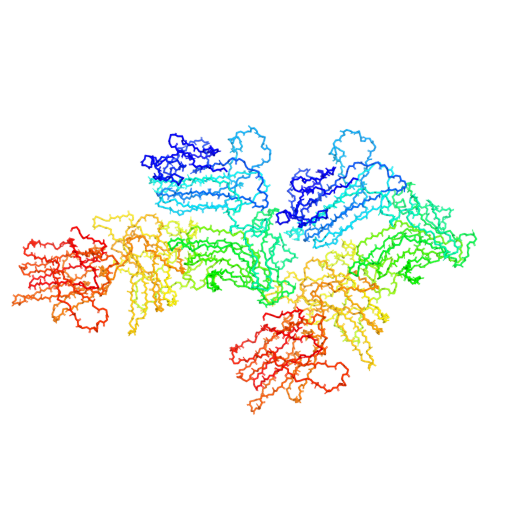 LEU A 1 496 ? -0.351 43.281 16.859 1 94.06 496 LEU A CA 1
ATOM 3857 C C . LEU A 1 496 ? -0.528 44.562 16.047 1 94.06 496 LEU A C 1
ATOM 3859 O O . LEU A 1 496 ? -1.405 44.625 15.18 1 94.06 496 LEU A O 1
ATOM 3863 N N . LYS A 1 497 ? 0.382 45.5 16.344 1 90.88 497 LYS A N 1
ATOM 3864 C CA . LYS A 1 497 ? 0.277 46.781 15.641 1 90.88 497 LYS A CA 1
ATOM 3865 C C . LYS A 1 497 ? 1.585 47.125 14.938 1 90.88 497 LYS A C 1
ATOM 3867 O O . LYS A 1 497 ? 2.668 46.844 15.461 1 90.88 497 LYS A O 1
ATOM 3872 N N . ASN A 1 498 ? 1.409 47.562 13.805 1 90.88 498 ASN A N 1
ATOM 3873 C CA . ASN A 1 498 ? 2.445 48.25 13.047 1 90.88 498 ASN A CA 1
ATOM 3874 C C . ASN A 1 498 ? 3.598 47.312 12.695 1 90.88 498 ASN A C 1
ATOM 3876 O O . ASN A 1 498 ? 3.426 46.094 12.664 1 90.88 498 ASN A O 1
ATOM 3880 N N . HIS A 1 499 ? 4.742 47.812 12.328 1 90.81 499 HIS A N 1
ATOM 3881 C CA . HIS A 1 499 ? 5.887 47.125 11.734 1 90.81 499 HIS A CA 1
ATOM 3882 C C . HIS A 1 499 ? 6.445 46.062 12.672 1 90.81 499 HIS A C 1
ATOM 3884 O O . HIS A 1 499 ? 6.703 46.344 13.844 1 90.81 499 HIS A O 1
ATOM 3890 N N . GLN A 1 500 ? 6.629 44.844 12.148 1 90.81 500 GLN A N 1
ATOM 3891 C CA . GLN A 1 500 ? 7.199 43.75 12.922 1 90.81 500 GLN A CA 1
ATOM 3892 C C . GLN A 1 500 ? 8.508 43.25 12.305 1 90.81 500 GLN A C 1
ATOM 3894 O O . GLN A 1 500 ? 9.305 42.594 12.969 1 90.81 500 GLN A O 1
ATOM 3899 N N . GLY A 1 501 ? 8.773 43.469 11.039 1 87.5 501 GLY A N 1
ATOM 3900 C CA . GLY A 1 501 ? 9.984 43.062 10.359 1 87.5 501 GLY A CA 1
ATOM 3901 C C . GLY A 1 501 ? 9.719 42.5 8.969 1 87.5 501 GLY A C 1
ATOM 3902 O O . GLY A 1 501 ? 8.57 42.219 8.617 1 87.5 501 GLY A O 1
ATOM 3903 N N . PRO A 1 502 ? 10.742 42.25 8.219 1 88.25 502 PRO A N 1
ATOM 3904 C CA . PRO A 1 502 ? 10.586 41.812 6.828 1 88.25 502 PRO A CA 1
ATOM 3905 C C . PRO A 1 502 ? 10.594 40.312 6.68 1 88.25 502 PRO A C 1
ATOM 3907 O O . PRO A 1 502 ? 11.211 39.781 5.75 1 88.25 502 PRO A O 1
ATOM 3910 N N . ASN A 1 503 ? 10.086 39.562 7.648 1 88.44 503 ASN A N 1
ATOM 3911 C CA . ASN A 1 503 ? 10.031 38.125 7.605 1 88.44 503 ASN A CA 1
ATOM 3912 C C . ASN A 1 503 ? 8.664 37.594 8.016 1 88.44 503 ASN A C 1
ATOM 3914 O O . ASN A 1 503 ? 7.895 38.281 8.68 1 88.44 503 ASN A O 1
ATOM 3918 N N . TRP A 1 504 ? 8.453 36.344 7.473 1 91.75 504 TRP A N 1
ATOM 3919 C CA . TRP A 1 504 ? 7.285 35.656 8 1 91.75 504 TRP A CA 1
ATOM 3920 C C . TRP A 1 504 ? 7.469 35.312 9.477 1 91.75 504 TRP A C 1
ATOM 3922 O O . TRP A 1 504 ? 8.508 34.781 9.867 1 91.75 504 TRP A O 1
ATOM 3932 N N . MET A 1 505 ? 6.496 35.688 10.234 1 93.12 505 MET A N 1
ATOM 3933 C CA . MET A 1 505 ? 6.602 35.5 11.68 1 93.12 505 MET A CA 1
ATOM 3934 C C . MET A 1 505 ? 5.523 34.531 12.188 1 93.12 505 MET A C 1
ATOM 3936 O O . MET A 1 505 ? 4.457 34.438 11.586 1 93.12 505 MET A O 1
ATOM 3940 N N . TYR A 1 506 ? 5.883 33.938 13.328 1 93.12 506 TYR A N 1
ATOM 3941 C CA . TYR A 1 506 ? 5.031 32.938 13.953 1 93.12 506 TYR A CA 1
ATOM 3942 C C . TYR A 1 506 ? 4.023 33.562 14.898 1 93.12 506 TYR A C 1
ATOM 3944 O O . TYR A 1 506 ? 4.383 34.406 15.719 1 93.12 506 TYR A O 1
ATOM 3952 N N . GLY A 1 507 ? 2.727 33.25 14.703 1 95.69 507 GLY A N 1
ATOM 3953 C CA . GLY A 1 507 ? 1.671 33.688 15.602 1 95.69 507 GLY A CA 1
ATOM 3954 C C . GLY A 1 507 ? 0.909 32.531 16.234 1 95.69 507 GLY A C 1
ATOM 3955 O O . GLY A 1 507 ? 0.714 31.5 15.602 1 95.69 507 GLY A O 1
ATOM 3956 N N . GLN A 1 508 ? 0.485 32.75 17.453 1 96 508 GLN A N 1
ATOM 3957 C CA . GLN A 1 508 ? -0.262 31.75 18.203 1 96 508 GLN A CA 1
ATOM 3958 C C . GLN A 1 508 ? -1.321 32.406 19.078 1 96 508 GLN A C 1
ATOM 3960 O O . GLN A 1 508 ? -1.042 33.375 19.781 1 96 508 GLN A O 1
ATOM 3965 N N . ALA A 1 509 ? -2.514 31.891 19.016 1 96.12 509 ALA A N 1
ATOM 3966 C CA . ALA A 1 509 ? -3.621 32.406 19.812 1 96.12 509 ALA A CA 1
ATOM 3967 C C . ALA A 1 509 ? -4.418 31.297 20.453 1 96.12 509 ALA A C 1
ATOM 3969 O O . ALA A 1 509 ? -4.695 30.266 19.828 1 96.12 509 ALA A O 1
ATOM 3970 N N . LYS A 1 510 ? -4.781 31.5 21.688 1 94.81 510 LYS A N 1
ATOM 3971 C CA . LYS A 1 510 ? -5.633 30.562 22.391 1 94.81 510 LYS A CA 1
ATOM 3972 C C . LYS A 1 510 ? -7.105 30.797 22.078 1 94.81 510 LYS A C 1
ATOM 3974 O O . LYS A 1 510 ? -7.574 31.938 22.094 1 94.81 510 LYS A O 1
ATOM 3979 N N . LEU A 1 511 ? -7.809 29.703 21.734 1 93.69 511 LEU A N 1
ATOM 3980 C CA . LEU A 1 511 ? -9.234 29.766 21.453 1 93.69 511 LEU A CA 1
ATOM 3981 C C . LEU A 1 511 ? -10.031 28.984 22.484 1 93.69 511 LEU A C 1
ATOM 3983 O O . LEU A 1 511 ? -9.906 27.75 22.562 1 93.69 511 LEU A O 1
ATOM 3987 N N . GLN A 1 512 ? -10.75 29.656 23.219 1 92.06 512 GLN A N 1
ATOM 3988 C CA . GLN A 1 512 ? -11.578 28.969 24.203 1 92.06 512 GLN A CA 1
ATOM 3989 C C . GLN A 1 512 ? -12.922 29.656 24.375 1 92.06 512 GLN A C 1
ATOM 3991 O O . GLN A 1 512 ? -12.977 30.844 24.703 1 92.06 512 GLN A O 1
ATOM 3996 N N . ASN A 1 513 ? -13.914 28.953 24 1 91.69 513 ASN A N 1
ATOM 3997 C CA . ASN A 1 513 ? -15.281 29.422 24.188 1 91.69 513 ASN A CA 1
ATOM 3998 C C . ASN A 1 513 ? -16.266 28.25 24.297 1 91.69 513 ASN A C 1
ATOM 4000 O O . ASN A 1 513 ? -16.109 27.25 23.594 1 91.69 513 ASN A O 1
ATOM 4004 N N . ASN A 1 514 ? -17.25 28.297 25.172 1 92.56 514 ASN A N 1
ATOM 4005 C CA . ASN A 1 514 ? -18.219 27.219 25.328 1 92.56 514 ASN A CA 1
ATOM 4006 C C . ASN A 1 514 ? -19.328 27.312 24.297 1 92.56 514 ASN A C 1
ATOM 4008 O O . ASN A 1 514 ? -20.062 26.344 24.078 1 92.56 514 ASN A O 1
ATOM 4012 N N . LYS A 1 515 ? -19.453 28.469 23.641 1 93.31 515 LYS A N 1
ATOM 4013 C CA . LYS A 1 515 ? -20.438 28.656 22.562 1 93.31 515 LYS A CA 1
ATOM 4014 C C . LYS A 1 515 ? -19.766 28.516 21.203 1 93.31 515 LYS A C 1
ATOM 4016 O O . LYS A 1 515 ? -18.562 28.672 21.062 1 93.31 515 LYS A O 1
ATOM 4021 N N . ASP A 1 516 ? -20.641 28.203 20.266 1 93.94 516 ASP A N 1
ATOM 4022 C CA . ASP A 1 516 ? -20.141 28.188 18.891 1 93.94 516 ASP A CA 1
ATOM 4023 C C . ASP A 1 516 ? -19.625 29.578 18.484 1 93.94 516 ASP A C 1
ATOM 4025 O O . ASP A 1 516 ? -20.219 30.594 18.844 1 93.94 516 ASP A O 1
ATOM 4029 N N . PHE A 1 517 ? -18.531 29.562 17.875 1 94.75 517 PHE A N 1
ATOM 4030 C CA . PHE A 1 517 ? -17.953 30.859 17.516 1 94.75 517 PHE A CA 1
ATOM 4031 C C . PHE A 1 517 ? -17.297 30.797 16.141 1 94.75 517 PHE A C 1
ATOM 4033 O O . PHE A 1 517 ? -17.156 29.719 15.57 1 94.75 517 PHE A O 1
ATOM 4040 N N . VAL A 1 518 ? -17.047 31.984 15.703 1 94.69 518 VAL A N 1
ATOM 4041 C CA . VAL A 1 518 ? -16.312 32.188 14.453 1 94.69 518 VAL A CA 1
ATOM 4042 C C . VAL A 1 518 ? -15.031 32.969 14.734 1 94.69 518 VAL A C 1
ATOM 4044 O O . VAL A 1 518 ? -15.031 33.906 15.547 1 94.69 518 VAL A O 1
ATOM 4047 N N . VAL A 1 519 ? -13.945 32.469 14.164 1 96 519 VAL A N 1
ATOM 4048 C CA . VAL A 1 519 ? -12.695 33.219 14.289 1 96 519 VAL A CA 1
ATOM 4049 C C . VAL A 1 519 ? -12.578 34.25 13.148 1 96 519 VAL A C 1
ATOM 4051 O O . VAL A 1 519 ? -12.82 33.906 11.984 1 96 519 VAL A O 1
ATOM 4054 N N . ALA A 1 520 ? -12.227 35.406 13.492 1 96.12 520 ALA A N 1
ATOM 4055 C CA . ALA A 1 520 ? -12.102 36.469 12.492 1 96.12 520 ALA A CA 1
ATOM 4056 C C . ALA A 1 520 ? -10.711 37.125 12.539 1 96.12 520 ALA A C 1
ATOM 4058 O O . ALA A 1 520 ? -10.289 37.594 13.586 1 96.12 520 ALA A O 1
ATOM 4059 N N . PHE A 1 521 ? -10.016 37.031 11.422 1 97.19 521 PHE A N 1
ATOM 4060 C CA . PHE A 1 521 ? -8.828 37.875 11.25 1 97.19 521 PHE A CA 1
ATOM 4061 C C . PHE A 1 521 ? -9.219 39.281 10.789 1 97.19 521 PHE A C 1
ATOM 4063 O O . PHE A 1 521 ? -9.945 39.438 9.805 1 97.19 521 PHE A O 1
ATOM 4070 N N . GLU A 1 522 ? -8.773 40.188 11.477 1 94.94 522 GLU A N 1
ATOM 4071 C CA . GLU A 1 522 ? -9.039 41.594 11.102 1 94.94 522 GLU A CA 1
ATOM 4072 C C . GLU A 1 522 ? -7.742 42.344 10.789 1 94.94 522 GLU A C 1
ATOM 4074 O O . GLU A 1 522 ? -6.852 42.406 11.633 1 94.94 522 GLU A O 1
ATOM 4079 N N . GLY A 1 523 ? -7.602 42.719 9.578 1 93.19 523 GLY A N 1
ATOM 4080 C CA . GLY A 1 523 ? -6.551 43.656 9.195 1 93.19 523 GLY A CA 1
ATOM 4081 C C . GLY A 1 523 ? -7.031 45.094 9.102 1 93.19 523 GLY A C 1
ATOM 4082 O O . GLY A 1 523 ? -8.109 45.344 8.57 1 93.19 523 GLY A O 1
ATOM 4083 N N . VAL A 1 524 ? -6.262 45.969 9.711 1 88.81 524 VAL A N 1
ATOM 4084 C CA . VAL A 1 524 ? -6.59 47.406 9.672 1 88.81 524 VAL A CA 1
ATOM 4085 C C . VAL A 1 524 ? -5.414 48.188 9.078 1 88.81 524 VAL A C 1
ATOM 4087 O O . VAL A 1 524 ? -4.266 47.969 9.492 1 88.81 524 VAL A O 1
ATOM 4090 N N . TRP A 1 525 ? -5.746 49 8.117 1 88.06 525 TRP A N 1
ATOM 4091 C CA . TRP A 1 525 ? -4.691 49.844 7.578 1 88.06 525 TRP A CA 1
ATOM 4092 C C . TRP A 1 525 ? -4.488 51.062 8.453 1 88.06 525 TRP A C 1
ATOM 4094 O O . TRP A 1 525 ? -5.453 51.625 8.977 1 88.06 525 TRP A O 1
ATOM 4104 N N . GLY A 1 526 ? -3.227 51.438 8.633 1 82.69 526 GLY A N 1
ATOM 4105 C CA . GLY A 1 526 ? -2.93 52.719 9.227 1 82.69 526 GLY A CA 1
ATOM 4106 C C . GLY A 1 526 ? -2.945 53.844 8.227 1 82.69 526 GLY A C 1
ATOM 4107 O O . GLY A 1 526 ? -3.57 53.75 7.172 1 82.69 526 GLY A O 1
ATOM 4108 N N . SER A 1 527 ? -2.406 55.031 8.633 1 74.31 527 SER A N 1
ATOM 4109 C CA . SER A 1 527 ? -2.43 56.188 7.781 1 74.31 527 SER A CA 1
ATOM 4110 C C . SER A 1 527 ? -1.287 56.188 6.77 1 74.31 527 SER A C 1
ATOM 4112 O O . SER A 1 527 ? -1.205 57.062 5.902 1 74.31 527 SER A O 1
ATOM 4114 N N . SER A 1 528 ? -0.385 55.125 6.898 1 66.12 528 SER A N 1
ATOM 4115 C CA . SER A 1 528 ? 0.776 55.094 6.016 1 66.12 528 SER A CA 1
ATOM 4116 C C . SER A 1 528 ? 0.366 54.781 4.578 1 66.12 528 SER A C 1
ATOM 4118 O O . SER A 1 528 ? -0.475 53.938 4.332 1 66.12 528 SER A O 1
ATOM 4120 N N . ARG A 1 529 ? 0.265 55.906 3.775 1 58.28 529 ARG A N 1
ATOM 4121 C CA . ARG A 1 529 ? -0.191 55.875 2.389 1 58.28 529 ARG A CA 1
ATOM 4122 C C . ARG A 1 529 ? 0.677 54.938 1.55 1 58.28 529 ARG A C 1
ATOM 4124 O O . ARG A 1 529 ? 1.74 55.344 1.069 1 58.28 529 ARG A O 1
ATOM 4131 N N . GLY A 1 530 ? 0.419 53.531 1.516 1 62.72 530 GLY A N 1
ATOM 4132 C CA . GLY A 1 530 ? 0.767 52.781 0.327 1 62.72 530 GLY A CA 1
ATOM 4133 C C . GLY A 1 530 ? 2.047 51.969 0.485 1 62.72 530 GLY A C 1
ATOM 4134 O O . GLY A 1 530 ? 2.461 51.281 -0.437 1 62.72 530 GLY A O 1
ATOM 4135 N N . THR A 1 531 ? 2.693 52.062 1.702 1 74 531 THR A N 1
ATOM 4136 C CA . THR A 1 531 ? 3.998 51.406 1.625 1 74 531 THR A CA 1
ATOM 4137 C C . THR A 1 531 ? 4.035 50.156 2.5 1 74 531 THR A C 1
ATOM 4139 O O . THR A 1 531 ? 5.023 49.406 2.5 1 74 531 THR A O 1
ATOM 4142 N N . GLY A 1 532 ? 3.047 49.875 3.182 1 86.56 532 GLY A N 1
ATOM 4143 C CA . GLY A 1 532 ? 3.141 48.781 4.117 1 86.56 532 GLY A CA 1
ATOM 4144 C C . GLY A 1 532 ? 2.541 47.5 3.584 1 86.56 532 GLY A C 1
ATOM 4145 O O . GLY A 1 532 ? 1.856 47.5 2.559 1 86.56 532 GLY A O 1
ATOM 4146 N N . PHE A 1 533 ? 2.965 46.375 4.176 1 90.69 533 PHE A N 1
ATOM 4147 C CA . PHE A 1 533 ? 2.498 45.062 3.76 1 90.69 533 PHE A CA 1
ATOM 4148 C C . PHE A 1 533 ? 1.985 44.25 4.953 1 90.69 533 PHE A C 1
ATOM 4150 O O . PHE A 1 533 ? 2.639 44.188 6 1 90.69 533 PHE A O 1
ATOM 4157 N N . ILE A 1 534 ? 0.81 43.719 4.836 1 93.88 534 ILE A N 1
ATOM 4158 C CA . ILE A 1 534 ? 0.253 42.781 5.809 1 93.88 534 ILE A CA 1
ATOM 4159 C C . ILE A 1 534 ? -0.226 41.5 5.098 1 93.88 534 ILE A C 1
ATOM 4161 O O . ILE A 1 534 ? -0.947 41.594 4.098 1 93.88 534 ILE A O 1
ATOM 4165 N N . ALA A 1 535 ? 0.273 40.375 5.574 1 96.38 535 ALA A N 1
ATOM 4166 C CA . ALA A 1 535 ? -0.094 39.125 4.926 1 96.38 535 ALA A CA 1
ATOM 4167 C C . ALA A 1 535 ? -0.281 38 5.953 1 96.38 535 ALA A C 1
ATOM 4169 O O . ALA A 1 535 ? 0.203 38.125 7.086 1 96.38 535 ALA A O 1
ATOM 4170 N N . LEU A 1 536 ? -1.075 37 5.547 1 96.88 536 LEU A N 1
ATOM 4171 C CA . LEU A 1 536 ? -1.368 35.812 6.367 1 96.88 536 LEU A CA 1
ATOM 4172 C C . LEU A 1 536 ? -1.13 34.531 5.586 1 96.88 536 LEU A C 1
ATOM 4174 O O . LEU A 1 536 ? -1.458 34.438 4.398 1 96.88 536 LEU A O 1
ATOM 4178 N N . ASP A 1 537 ? -0.524 33.531 6.309 1 96.44 537 ASP A N 1
ATOM 4179 C CA . ASP A 1 537 ? -0.283 32.25 5.66 1 96.44 537 ASP A CA 1
ATOM 4180 C C . ASP A 1 537 ? -0.288 31.109 6.676 1 96.44 537 ASP A C 1
ATOM 4182 O O . ASP A 1 537 ? -0.125 31.328 7.875 1 96.44 537 ASP A O 1
ATOM 4186 N N . ASP A 1 538 ? -0.565 29.891 6.262 1 95 538 ASP A N 1
ATOM 4187 C CA . ASP A 1 538 ? -0.425 28.641 7 1 95 538 ASP A CA 1
ATOM 4188 C C . ASP A 1 538 ? -1.178 28.703 8.328 1 95 538 ASP A C 1
ATOM 4190 O O . ASP A 1 538 ? -0.563 28.703 9.398 1 95 538 ASP A O 1
ATOM 4194 N N . ILE A 1 539 ? -2.41 28.578 8.328 1 95.31 539 ILE A N 1
ATOM 4195 C CA . ILE A 1 539 ? -3.244 28.531 9.523 1 95.31 539 ILE A CA 1
ATOM 4196 C C . ILE A 1 539 ? -3.43 27.078 9.969 1 95.31 539 ILE A C 1
ATOM 4198 O O . ILE A 1 539 ? -3.746 26.219 9.156 1 95.31 539 ILE A O 1
ATOM 4202 N N . THR A 1 540 ? -3.176 26.859 11.203 1 94.06 540 THR A N 1
ATOM 4203 C CA . THR A 1 540 ? -3.381 25.531 11.789 1 94.06 540 THR A CA 1
ATOM 4204 C C . THR A 1 540 ? -4.176 25.641 13.086 1 94.06 540 THR A C 1
ATOM 4206 O O . THR A 1 540 ? -3.848 26.438 13.961 1 94.06 540 THR A O 1
ATOM 4209 N N . ILE A 1 541 ? -5.211 24.859 13.195 1 91.56 541 ILE A N 1
ATOM 4210 C CA . ILE A 1 541 ? -5.996 24.828 14.422 1 91.56 541 ILE A CA 1
ATOM 4211 C C . ILE A 1 541 ? -5.984 23.406 15 1 91.56 541 ILE A C 1
ATOM 4213 O O . ILE A 1 541 ? -6.262 22.438 14.281 1 91.56 541 ILE A O 1
ATOM 4217 N N . PHE A 1 542 ? -5.684 23.281 16.234 1 87.88 542 PHE A N 1
ATOM 4218 C CA . PHE A 1 542 ? -5.656 21.953 16.875 1 87.88 542 PHE A CA 1
ATOM 4219 C C . PHE A 1 542 ? -6.16 22.031 18.297 1 87.88 542 PHE A C 1
ATOM 4221 O O . PHE A 1 542 ? -6.227 23.109 18.891 1 87.88 542 PHE A O 1
ATOM 4228 N N . SER A 1 543 ? -6.488 20.891 18.781 1 83.88 543 SER A N 1
ATOM 4229 C CA . SER A 1 543 ? -6.969 20.828 20.156 1 83.88 543 SER A CA 1
ATOM 4230 C C . SER A 1 543 ? -5.812 20.906 21.141 1 83.88 543 SER A C 1
ATOM 4232 O O . SER A 1 543 ? -4.75 20.328 20.922 1 83.88 543 SER A O 1
ATOM 4234 N N . GLY A 1 544 ? -5.977 21.75 22.125 1 85.62 544 GLY A N 1
ATOM 4235 C CA . GLY A 1 544 ? -4.961 21.906 23.156 1 85.62 544 GLY A CA 1
ATOM 4236 C C . GLY A 1 544 ? -4.77 23.344 23.594 1 85.62 544 GLY A C 1
ATOM 4237 O O . GLY A 1 544 ? -5.105 24.266 22.859 1 85.62 544 GLY A O 1
ATOM 4238 N N . ASP A 1 545 ? -4.262 23.469 24.766 1 89.12 545 ASP A N 1
ATOM 4239 C CA . ASP A 1 545 ? -3.963 24.797 25.297 1 89.12 545 ASP A CA 1
ATOM 4240 C C . ASP A 1 545 ? -2.646 25.328 24.734 1 89.12 545 ASP A C 1
ATOM 4242 O O . ASP A 1 545 ? -1.822 24.547 24.234 1 89.12 545 ASP A O 1
ATOM 4246 N N . CYS A 1 546 ? -2.566 26.656 24.719 1 93.19 546 CYS A N 1
ATOM 4247 C CA . CYS A 1 546 ? -1.31 27.25 24.281 1 93.19 546 CYS A CA 1
ATOM 4248 C C . CYS A 1 546 ? -1.172 28.672 24.812 1 93.19 546 CYS A C 1
ATOM 4250 O O . CYS A 1 546 ? -2.148 29.266 25.281 1 93.19 546 CYS A O 1
ATOM 4252 N N . SER A 1 547 ? 0.03 29.078 24.781 1 93.19 547 SER A N 1
ATOM 4253 C CA . SER A 1 547 ? 0.279 30.469 25.141 1 93.19 547 SER A CA 1
ATOM 4254 C C . SER A 1 547 ? 0.192 31.375 23.906 1 93.19 547 SER A C 1
ATOM 4256 O O . SER A 1 547 ? 0.277 30.906 22.781 1 93.19 547 SER A O 1
ATOM 4258 N N . THR A 1 548 ? -0.034 32.594 24.188 1 94.38 548 THR A N 1
ATOM 4259 C CA . THR A 1 548 ? -0.064 33.562 23.094 1 94.38 548 THR A CA 1
ATOM 4260 C C . THR A 1 548 ? 1.351 33.906 22.641 1 94.38 548 THR A C 1
ATOM 4262 O O . THR A 1 548 ? 2.213 34.25 23.453 1 94.38 548 THR A O 1
ATOM 4265 N N . LYS A 1 549 ? 1.544 33.75 21.391 1 93.62 549 LYS A N 1
ATOM 4266 C CA . LYS A 1 549 ? 2.824 34.125 20.812 1 93.62 549 LYS A CA 1
ATOM 4267 C C . LYS A 1 549 ? 2.629 35.062 19.625 1 93.62 549 LYS A C 1
ATOM 4269 O O . LYS A 1 549 ? 1.732 34.875 18.797 1 93.62 549 LYS A O 1
ATOM 4274 N N . PRO A 1 550 ? 3.477 36.094 19.406 1 93.25 550 PRO A N 1
ATOM 4275 C CA . PRO A 1 550 ? 4.438 36.562 20.406 1 93.25 550 PRO A CA 1
ATOM 4276 C C . PRO A 1 550 ? 3.762 37.125 21.656 1 93.25 550 PRO A C 1
ATOM 4278 O O . PRO A 1 550 ? 2.562 37.406 21.641 1 93.25 550 PRO A O 1
ATOM 4281 N N . GLN A 1 551 ? 4.52 37.344 22.672 1 90.88 551 GLN A N 1
ATOM 4282 C CA . GLN A 1 551 ? 3.939 37.812 23.922 1 90.88 551 GLN A CA 1
ATOM 4283 C C . GLN A 1 551 ? 3.318 39.188 23.781 1 90.88 551 GLN A C 1
ATOM 4285 O O . GLN A 1 551 ? 2.332 39.5 24.453 1 90.88 551 GLN A O 1
ATOM 4290 N N . LYS A 1 552 ? 3.855 39.969 22.938 1 90.56 552 LYS A N 1
ATOM 4291 C CA . LYS A 1 552 ? 3.354 41.344 22.75 1 90.56 552 LYS A CA 1
ATOM 4292 C C . LYS A 1 552 ? 1.965 41.312 22.125 1 90.56 552 LYS A C 1
ATOM 4294 O O . LYS A 1 552 ? 1.277 42.344 22.109 1 90.56 552 LYS A O 1
ATOM 4299 N N . ALA A 1 553 ? 1.526 40.219 21.688 1 94.94 553 ALA A N 1
ATOM 4300 C CA . ALA A 1 553 ? 0.229 40.125 21.016 1 94.94 553 ALA A CA 1
ATOM 4301 C C . ALA A 1 553 ? -0.878 39.812 22.016 1 94.94 553 ALA A C 1
ATOM 4303 O O . ALA A 1 553 ? -2.053 39.75 21.656 1 94.94 553 ALA A O 1
ATOM 4304 N N . ILE A 1 554 ? -0.557 39.719 23.297 1 91.69 554 ILE A N 1
ATOM 4305 C CA . ILE A 1 554 ? -1.54 39.375 24.312 1 91.69 554 ILE A CA 1
ATOM 4306 C C . ILE A 1 554 ? -2.564 40.5 24.422 1 91.69 554 ILE A C 1
ATOM 4308 O O . ILE A 1 554 ? -2.211 41.688 24.359 1 91.69 554 ILE A O 1
ATOM 4312 N N . THR A 1 555 ? -3.76 40.094 24.547 1 89.19 555 THR A N 1
ATOM 4313 C CA . THR A 1 555 ? -4.84 41.062 24.688 1 89.19 555 THR A CA 1
ATOM 4314 C C . THR A 1 555 ? -5.535 40.906 26.031 1 89.19 555 THR A C 1
ATOM 4316 O O . THR A 1 555 ? -5.566 39.812 26.594 1 89.19 555 THR A O 1
ATOM 4319 N N . SER A 1 556 ? -5.93 42.031 26.547 1 85.31 556 SER A N 1
ATOM 4320 C CA . SER A 1 556 ? -6.754 42.062 27.75 1 85.31 556 SER A CA 1
ATOM 4321 C C . SER A 1 556 ? -8.102 42.719 27.5 1 85.31 556 SER A C 1
ATOM 4323 O O . SER A 1 556 ? -8.258 43.469 26.531 1 85.31 556 SER A O 1
ATOM 4325 N N . GLY A 1 557 ? -9.062 42.406 28.25 1 80.19 557 GLY A N 1
ATOM 4326 C CA . GLY A 1 557 ? -10.383 43 28.094 1 80.19 557 GLY A CA 1
ATOM 4327 C C . GLY A 1 557 ? -10.391 44.5 28.188 1 80.19 557 GLY A C 1
ATOM 4328 O O . GLY A 1 557 ? -11.273 45.156 27.641 1 80.19 557 GLY A O 1
ATOM 4329 N N . GLY A 1 558 ? -9.445 45 28.844 1 85.06 558 GLY A N 1
ATOM 4330 C CA . GLY A 1 558 ? -9.414 46.438 29.062 1 85.06 558 GLY A CA 1
ATOM 4331 C C . GLY A 1 558 ? -8.656 47.188 27.984 1 85.06 558 GLY A C 1
ATOM 4332 O O . GLY A 1 558 ? -8.688 48.406 27.922 1 85.06 558 GLY A O 1
ATOM 4333 N N . ASP A 1 559 ? -8.016 46.469 27.109 1 90.94 559 ASP A N 1
ATOM 4334 C CA . ASP A 1 559 ? -7.25 47.125 26.047 1 90.94 559 ASP A CA 1
ATOM 4335 C C . ASP A 1 559 ? -8.18 47.781 25.031 1 90.94 559 ASP A C 1
ATOM 4337 O O . ASP A 1 559 ? -9.227 47.219 24.703 1 90.94 559 ASP A O 1
ATOM 4341 N N . CYS A 1 560 ? -7.809 49.062 24.656 1 91.94 560 CYS A N 1
ATOM 4342 C CA . CYS A 1 560 ? -8.633 49.719 23.656 1 91.94 560 CYS A CA 1
ATOM 4343 C C . CYS A 1 560 ? -7.832 50.812 22.938 1 91.94 560 CYS A C 1
ATOM 4345 O O . CYS A 1 560 ? -7.203 51.656 23.578 1 91.94 560 CYS A O 1
ATOM 4347 N N . ASP A 1 561 ? -7.824 50.781 21.656 1 88.75 561 ASP A N 1
ATOM 4348 C CA . ASP A 1 561 ? -7.176 51.812 20.859 1 88.75 561 ASP A CA 1
ATOM 4349 C C . ASP A 1 561 ? -8.211 52.75 20.219 1 88.75 561 ASP A C 1
ATOM 4351 O O . ASP A 1 561 ? -7.855 53.719 19.531 1 88.75 561 ASP A O 1
ATOM 4355 N N . PHE A 1 562 ? -9.547 52.469 20.359 1 89.88 562 PHE A N 1
ATOM 4356 C CA . PHE A 1 562 ? -10.703 53.312 20.016 1 89.88 562 PHE A CA 1
ATOM 4357 C C . PHE A 1 562 ? -10.773 53.5 18.5 1 89.88 562 PHE A C 1
ATOM 4359 O O . PHE A 1 562 ? -11.367 54.5 18.047 1 89.88 562 PHE A O 1
ATOM 4366 N N . GLN A 1 563 ? -10.086 52.625 17.766 1 80.88 563 GLN A N 1
ATOM 4367 C CA . GLN A 1 563 ? -10.086 52.781 16.312 1 80.88 563 GLN A CA 1
ATOM 4368 C C . GLN A 1 563 ? -11.469 52.5 15.734 1 80.88 563 GLN A C 1
ATOM 4370 O O . GLN A 1 563 ? -11.906 53.156 14.797 1 80.88 563 GLN A O 1
ATOM 4375 N N . ARG A 1 564 ? -12.031 51.5 16.234 1 77.38 564 ARG A N 1
ATOM 4376 C CA . ARG A 1 564 ? -13.328 51.094 15.734 1 77.38 564 ARG A CA 1
ATOM 4377 C C . ARG A 1 564 ? -14.461 51.656 16.578 1 77.38 564 ARG A C 1
ATOM 4379 O O . ARG A 1 564 ? -15.438 52.188 16.047 1 77.38 564 ARG A O 1
ATOM 4386 N N . ASP A 1 565 ? -14.336 51.438 17.781 1 83.12 565 ASP A N 1
ATOM 4387 C CA . ASP A 1 565 ? -15.312 51.875 18.766 1 83.12 565 ASP A CA 1
ATOM 4388 C C . ASP A 1 565 ? -14.672 52 20.156 1 83.12 565 ASP A C 1
ATOM 4390 O O . ASP A 1 565 ? -13.461 52.156 20.266 1 83.12 565 ASP A O 1
ATOM 4394 N N . ALA A 1 566 ? -15.492 52.188 21.141 1 89.12 566 ALA A N 1
ATOM 4395 C CA . ALA A 1 566 ? -14.992 52.281 22.5 1 89.12 566 ALA A CA 1
ATOM 4396 C C . ALA A 1 566 ? -14.758 50.906 23.109 1 89.12 566 ALA A C 1
ATOM 4398 O O . ALA A 1 566 ? -14.781 50.75 24.328 1 89.12 566 ALA A O 1
ATOM 4399 N N . CYS A 1 567 ? -14.547 49.938 22.219 1 87.81 567 CYS A N 1
ATOM 4400 C CA . CYS A 1 567 ? -14.352 48.562 22.656 1 87.81 567 CYS A CA 1
ATOM 4401 C C . CYS A 1 567 ? -15.422 48.156 23.656 1 87.81 567 CYS A C 1
ATOM 4403 O O . CYS A 1 567 ? -16.609 48.312 23.406 1 87.81 567 CYS A O 1
ATOM 4405 N N . GLN A 1 568 ? -15.016 47.688 24.812 1 83.56 568 GLN A N 1
ATOM 4406 C CA . GLN A 1 568 ? -16 47.312 25.828 1 83.56 568 GLN A CA 1
ATOM 4407 C C . GLN A 1 568 ? -16.141 48.375 26.906 1 83.56 568 GLN A C 1
ATOM 4409 O O . GLN A 1 568 ? -16.797 48.125 27.922 1 83.56 568 GLN A O 1
ATOM 4414 N N . TRP A 1 569 ? -15.539 49.531 26.641 1 90.19 569 TRP A N 1
ATOM 4415 C CA . TRP A 1 569 ? -15.672 50.625 27.578 1 90.19 569 TRP A CA 1
ATOM 4416 C C . TRP A 1 569 ? -17.031 51.312 27.438 1 90.19 569 TRP A C 1
ATOM 4418 O O . TRP A 1 569 ? -17.531 51.469 26.328 1 90.19 569 TRP A O 1
ATOM 4428 N N . LYS A 1 570 ? -17.578 51.719 28.594 1 89.19 570 LYS A N 1
ATOM 4429 C CA . LYS A 1 570 ? -18.906 52.281 28.578 1 89.19 570 LYS A CA 1
ATOM 4430 C C . LYS A 1 570 ? -18.891 53.719 29.172 1 89.19 570 LYS A C 1
ATOM 4432 O O . LYS A 1 570 ? -18.188 53.969 30.141 1 89.19 570 LYS A O 1
ATOM 4437 N N . ASN A 1 571 ? -19.641 54.562 28.5 1 90.12 571 ASN A N 1
ATOM 4438 C CA . ASN A 1 571 ? -19.844 55.906 29.047 1 90.12 571 ASN A CA 1
ATOM 4439 C C . ASN A 1 571 ? -20.922 55.906 30.125 1 90.12 571 ASN A C 1
ATOM 4441 O O . ASN A 1 571 ? -22.078 55.562 29.875 1 90.12 571 ASN A O 1
ATOM 4445 N N . MET A 1 572 ? -20.547 56.281 31.281 1 86.06 572 MET A N 1
ATOM 4446 C CA . MET A 1 572 ? -21.469 56.281 32.406 1 86.06 572 MET A CA 1
ATOM 4447 C C . MET A 1 572 ? -21.922 57.688 32.781 1 86.06 572 MET A C 1
ATOM 4449 O O . MET A 1 572 ? -22.562 57.906 33.812 1 86.06 572 MET A O 1
ATOM 4453 N N . THR A 1 573 ? -21.578 58.562 31.906 1 83 573 THR A N 1
ATOM 4454 C CA . THR A 1 573 ? -21.938 59.969 32.188 1 83 573 THR A CA 1
ATOM 4455 C C . THR A 1 573 ? -23.438 60.188 32.094 1 83 573 THR A C 1
ATOM 4457 O O . THR A 1 573 ? -24.078 59.719 31.125 1 83 573 THR A O 1
ATOM 4460 N N . THR A 1 574 ? -24.094 60.781 33.094 1 74.81 574 THR A N 1
ATOM 4461 C CA . THR A 1 574 ? -25.531 61 33.156 1 74.81 574 THR A CA 1
ATOM 4462 C C . THR A 1 574 ? -25.875 62.344 32.5 1 74.81 574 THR A C 1
ATOM 4464 O O . THR A 1 574 ? -27.031 62.594 32.156 1 74.81 574 THR A O 1
ATOM 4467 N N . ASP A 1 575 ? -24.906 63.156 32.312 1 73.62 575 ASP A N 1
ATOM 4468 C CA . ASP A 1 575 ? -25.156 64.5 31.734 1 73.62 575 ASP A CA 1
ATOM 4469 C C . ASP A 1 575 ? -25.594 64.375 30.281 1 73.62 575 ASP A C 1
ATOM 4471 O O . ASP A 1 575 ? -25.047 63.562 29.531 1 73.62 575 ASP A O 1
ATOM 4475 N N . SER A 1 576 ? -26.641 65.062 29.938 1 70.12 576 SER A N 1
ATOM 4476 C CA . SER A 1 576 ? -27.219 65 28.594 1 70.12 576 SER A CA 1
ATOM 4477 C C . SER A 1 576 ? -26.359 65.688 27.578 1 70.12 576 SER A C 1
ATOM 4479 O O . SER A 1 576 ? -26.375 65.375 26.391 1 70.12 576 SER A O 1
ATOM 4481 N N . ASP A 1 577 ? -25.656 66.688 28.031 1 75.44 577 ASP A N 1
ATOM 4482 C CA . ASP A 1 577 ? -25.016 67.562 27.062 1 75.44 577 ASP A CA 1
ATOM 4483 C C . ASP A 1 577 ? -23.562 67.125 26.828 1 75.44 577 ASP A C 1
ATOM 4485 O O . ASP A 1 577 ? -23.016 67.312 25.734 1 75.44 577 ASP A O 1
ATOM 4489 N N . PHE A 1 578 ? -22.969 66.688 27.875 1 83.19 578 PHE A N 1
ATOM 4490 C CA . PHE A 1 578 ? -21.547 66.375 27.781 1 83.19 578 PHE A CA 1
ATOM 4491 C C . PHE A 1 578 ? -21.297 64.875 28.125 1 83.19 578 PHE A C 1
ATOM 4493 O O . PHE A 1 578 ? -21.891 64.375 29.062 1 83.19 578 PHE A O 1
ATOM 4500 N N . ARG A 1 579 ? -20.438 64.188 27.281 1 87.69 579 ARG A N 1
ATOM 4501 C CA . ARG A 1 579 ? -20.094 62.781 27.5 1 87.69 579 ARG A CA 1
ATOM 4502 C C . ARG A 1 579 ? -18.781 62.438 26.812 1 87.69 579 ARG A C 1
ATOM 4504 O O . ARG A 1 579 ? -18.297 63.156 25.969 1 87.69 579 ARG A O 1
ATOM 4511 N N . TRP A 1 580 ? -18.219 61.375 27.344 1 91.88 580 TRP A N 1
ATOM 4512 C CA . TRP A 1 580 ? -17.141 60.781 26.562 1 91.88 580 TRP A CA 1
ATOM 4513 C C . TRP A 1 580 ? -17.656 60.25 25.234 1 91.88 580 TRP A C 1
ATOM 4515 O O . TRP A 1 580 ? -18.688 59.562 25.188 1 91.88 580 TRP A O 1
ATOM 4525 N N . THR A 1 581 ? -17.031 60.594 24.109 1 90.38 581 THR A N 1
ATOM 4526 C CA . THR A 1 581 ? -17.406 60.094 22.781 1 90.38 581 THR A CA 1
ATOM 4527 C C . THR A 1 581 ? -16.156 59.781 21.969 1 90.38 581 THR A C 1
ATOM 4529 O O . THR A 1 581 ? -15.062 60.25 22.266 1 90.38 581 THR A O 1
ATOM 4532 N N . THR A 1 582 ? -16.312 58.906 21.062 1 92.12 582 THR A N 1
ATOM 4533 C CA . THR A 1 582 ? -15.219 58.625 20.141 1 92.12 582 THR A CA 1
ATOM 4534 C C . THR A 1 582 ? -15.125 59.688 19.062 1 92.12 582 THR A C 1
ATOM 4536 O O . THR A 1 582 ? -16.141 60.219 18.594 1 92.12 582 THR A O 1
ATOM 4539 N N . ALA A 1 583 ? -13.953 60 18.656 1 90 583 ALA A N 1
ATOM 4540 C CA . ALA A 1 583 ? -13.727 61.031 17.641 1 90 583 ALA A CA 1
ATOM 4541 C C . ALA A 1 583 ? -14.281 60.594 16.297 1 90 583 ALA A C 1
ATOM 4543 O O . ALA A 1 583 ? -14.18 59.438 15.914 1 90 583 ALA A O 1
ATOM 4544 N N . SER A 1 584 ? -14.961 61.5 15.633 1 87.06 584 SER A N 1
ATOM 4545 C CA . SER A 1 584 ? -15.453 61.312 14.273 1 87.06 584 SER A CA 1
ATOM 4546 C C . SER A 1 584 ? -14.961 62.438 13.352 1 87.06 584 SER A C 1
ATOM 4548 O O . SER A 1 584 ? -14.438 63.438 13.82 1 87.06 584 SER A O 1
ATOM 4550 N N . ILE A 1 585 ? -15.188 62.188 12.117 1 82.75 585 ILE A N 1
ATOM 4551 C CA . ILE A 1 585 ? -14.727 63.188 11.148 1 82.75 585 ILE A CA 1
ATOM 4552 C C . ILE A 1 585 ? -15.445 64.5 11.383 1 82.75 585 ILE A C 1
ATOM 4554 O O . ILE A 1 585 ? -14.852 65.562 11.234 1 82.75 585 ILE A O 1
ATOM 4558 N N . SER A 1 586 ? -16.609 64.375 11.789 1 84.5 586 SER A N 1
ATOM 4559 C CA . SER A 1 586 ? -17.438 65.562 11.953 1 84.5 586 SER A CA 1
ATOM 4560 C C . SER A 1 586 ? -17.234 66.188 13.336 1 84.5 586 SER A C 1
ATOM 4562 O O . SER A 1 586 ? -17.391 67.438 13.508 1 84.5 586 SER A O 1
ATOM 4564 N N . ARG A 1 587 ? -16.938 65.438 14.305 1 86.94 587 ARG A N 1
ATOM 4565 C CA . ARG A 1 587 ? -16.828 65.875 15.688 1 86.94 587 ARG A CA 1
ATOM 4566 C C . ARG A 1 587 ? -15.531 65.375 16.328 1 86.94 587 ARG A C 1
ATOM 4568 O O . ARG A 1 587 ? -15.414 64.25 16.688 1 86.94 587 ARG A O 1
ATOM 4575 N N . ARG A 1 588 ? -14.625 66.312 16.484 1 87.44 588 ARG A N 1
ATOM 4576 C CA . ARG A 1 588 ? -13.336 66 17.109 1 87.44 588 ARG A CA 1
ATOM 4577 C C . ARG A 1 588 ? -12.617 67.312 17.531 1 87.44 588 ARG A C 1
ATOM 4579 O O . ARG A 1 588 ? -12.875 68.375 16.984 1 87.44 588 ARG A O 1
ATOM 4586 N N . PRO A 1 589 ? -11.719 67.125 18.5 1 84 589 PRO A N 1
ATOM 4587 C CA . PRO A 1 589 ? -10.891 68.312 18.828 1 84 589 PRO A CA 1
ATOM 4588 C C . PRO A 1 589 ? -10 68.75 17.656 1 84 589 PRO A C 1
ATOM 4590 O O . PRO A 1 589 ? -9.516 67.875 16.891 1 84 589 PRO A O 1
ATOM 4593 N N . ALA A 1 590 ? -9.805 70 17.578 1 80.81 590 ALA A N 1
ATOM 4594 C CA . ALA A 1 590 ? -9.008 70.562 16.469 1 80.81 590 ALA A CA 1
ATOM 4595 C C . ALA A 1 590 ? -7.539 70.125 16.625 1 80.81 590 ALA A C 1
ATOM 4597 O O . ALA A 1 590 ? -7 70.125 17.734 1 80.81 590 ALA A O 1
ATOM 4598 N N . ASN A 1 591 ? -6.914 69.75 15.562 1 81 591 ASN A N 1
ATOM 4599 C CA . ASN A 1 591 ? -5.48 69.5 15.391 1 81 591 ASN A CA 1
ATOM 4600 C C . ASN A 1 591 ? -4.98 68.375 16.312 1 81 591 ASN A C 1
ATOM 4602 O O . ASN A 1 591 ? -3.914 68.5 16.922 1 81 591 ASN A O 1
ATOM 4606 N N . LEU A 1 592 ? -5.754 67.375 16.594 1 87.44 592 LEU A N 1
ATOM 4607 C CA . LEU A 1 592 ? -5.305 66.25 17.375 1 87.44 592 LEU A CA 1
ATOM 4608 C C . LEU A 1 592 ? -5.406 64.938 16.578 1 87.44 592 LEU A C 1
ATOM 4610 O O . LEU A 1 592 ? -6.477 64.312 16.516 1 87.44 592 LEU A O 1
ATOM 4614 N N . PRO A 1 593 ? -4.242 64.5 16.078 1 84.25 593 PRO A N 1
ATOM 4615 C CA . PRO A 1 593 ? -4.266 63.219 15.391 1 84.25 593 PRO A CA 1
ATOM 4616 C C . PRO A 1 593 ? -4.273 62.031 16.359 1 84.25 593 PRO A C 1
ATOM 4618 O O . PRO A 1 593 ? -3.773 62.156 17.484 1 84.25 593 PRO A O 1
ATOM 4621 N N . ASP A 1 594 ? -4.809 61 15.938 1 87.31 594 ASP A N 1
ATOM 4622 C CA . ASP A 1 594 ? -4.832 59.812 16.766 1 87.31 594 ASP A CA 1
ATOM 4623 C C . ASP A 1 594 ? -3.418 59.344 17.109 1 87.31 594 ASP A C 1
ATOM 4625 O O . ASP A 1 594 ? -2.492 59.531 16.312 1 87.31 594 ASP A O 1
ATOM 4629 N N . HIS A 1 595 ? -3.273 58.844 18.266 1 87.75 595 HIS A N 1
ATOM 4630 C CA . HIS A 1 595 ? -1.954 58.406 18.719 1 87.75 595 HIS A CA 1
ATOM 4631 C C . HIS A 1 595 ? -1.562 57.062 18.062 1 87.75 595 HIS A C 1
ATOM 4633 O O . HIS A 1 595 ? -0.374 56.781 17.891 1 87.75 595 HIS A O 1
ATOM 4639 N N . THR A 1 596 ? -2.484 56.25 17.766 1 85.69 596 THR A N 1
ATOM 4640 C CA . THR A 1 596 ? -2.238 54.875 17.297 1 85.69 596 THR A CA 1
ATOM 4641 C C . THR A 1 596 ? -1.652 54.906 15.883 1 85.69 596 THR A C 1
ATOM 4643 O O . THR A 1 596 ? -0.585 54.344 15.641 1 85.69 596 THR A O 1
ATOM 4646 N N . PHE A 1 597 ? -2.385 55.531 14.891 1 80.69 597 PHE A N 1
ATOM 4647 C CA . PHE A 1 597 ? -1.996 55.5 13.484 1 80.69 597 PHE A CA 1
ATOM 4648 C C . PHE A 1 597 ? -1.813 56.875 12.914 1 80.69 597 PHE A C 1
ATOM 4650 O O . PHE A 1 597 ? -1.512 57.062 11.734 1 80.69 597 PHE A O 1
ATOM 4657 N N . GLY A 1 598 ? -2.059 57.875 13.648 1 77.44 598 GLY A N 1
ATOM 4658 C CA . GLY A 1 598 ? -1.879 59.25 13.195 1 77.44 598 GLY A CA 1
ATOM 4659 C C . GLY A 1 598 ? -3.033 59.75 12.352 1 77.44 598 GLY A C 1
ATOM 4660 O O . GLY A 1 598 ? -2.908 60.75 11.664 1 77.44 598 GLY A O 1
ATOM 4661 N N . GLY A 1 599 ? -4.07 59.094 12.359 1 77.12 599 GLY A N 1
ATOM 4662 C CA . GLY A 1 599 ? -5.246 59.5 11.609 1 77.12 599 GLY A CA 1
ATOM 4663 C C . GLY A 1 599 ? -6.098 60.531 12.344 1 77.12 599 GLY A C 1
ATOM 4664 O O . GLY A 1 599 ? -5.816 60.844 13.492 1 77.12 599 GLY A O 1
ATOM 4665 N N . PRO A 1 600 ? -7.16 60.969 11.641 1 79.12 600 PRO A N 1
ATOM 4666 C CA . PRO A 1 600 ? -8.008 62 12.266 1 79.12 600 PRO A CA 1
ATOM 4667 C C . PRO A 1 600 ? -8.945 61.406 13.32 1 79.12 600 PRO A C 1
ATOM 4669 O O . PRO A 1 600 ? -9.469 62.156 14.156 1 79.12 600 PRO A O 1
ATOM 4672 N N . ILE A 1 601 ? -9.188 60.156 13.211 1 82.75 601 ILE A N 1
ATOM 4673 C CA . ILE A 1 601 ? -10.094 59.5 14.156 1 82.75 601 ILE A CA 1
ATOM 4674 C C . ILE A 1 601 ? -9.367 58.375 14.891 1 82.75 601 ILE A C 1
ATOM 4676 O O . ILE A 1 601 ? -8.242 58.031 14.531 1 82.75 601 ILE A O 1
ATOM 4680 N N . GLY A 1 602 ? -9.961 57.938 16.031 1 88.31 602 GLY A N 1
ATOM 4681 C CA . GLY A 1 602 ? -9.375 56.781 16.672 1 88.31 602 GLY A CA 1
ATOM 4682 C C . GLY A 1 602 ? -9.023 57 18.125 1 88.31 602 GLY A C 1
ATOM 4683 O O . GLY A 1 602 ? -8.055 56.438 18.656 1 88.31 602 GLY A O 1
ATOM 4684 N N . TYR A 1 603 ? -9.648 57.906 18.719 1 92.44 603 TYR A N 1
ATOM 4685 C CA . TYR A 1 603 ? -9.484 58.188 20.141 1 92.44 603 TYR A CA 1
ATOM 4686 C C . TYR A 1 603 ? -10.797 58.625 20.766 1 92.44 603 TYR A C 1
ATOM 4688 O O . TYR A 1 603 ? -11.75 58.938 20.062 1 92.44 603 TYR A O 1
ATOM 4696 N N . ALA A 1 604 ? -10.867 58.562 22.094 1 94.31 604 ALA A N 1
ATOM 4697 C CA . ALA A 1 604 ? -12.031 59.062 22.844 1 94.31 604 ALA A CA 1
ATOM 4698 C C . ALA A 1 604 ? -11.742 60.438 23.469 1 94.31 604 ALA A C 1
ATOM 4700 O O . ALA A 1 604 ? -10.594 60.719 23.797 1 94.31 604 ALA A O 1
ATOM 4701 N N . TYR A 1 605 ? -12.797 61.219 23.516 1 92.75 605 TYR A N 1
ATOM 4702 C CA . TYR A 1 605 ? -12.602 62.562 24.094 1 92.75 605 TYR A CA 1
ATOM 4703 C C . TYR A 1 605 ? -13.898 63.094 24.672 1 92.75 605 TYR A C 1
ATOM 4705 O O . TYR A 1 605 ? -14.969 62.531 24.453 1 92.75 605 TYR A O 1
ATOM 4713 N N . PHE A 1 606 ? -13.828 64.062 25.516 1 89.69 606 PHE A N 1
ATOM 4714 C CA . PHE A 1 606 ? -14.938 64.938 25.922 1 89.69 606 PHE A CA 1
ATOM 4715 C C . PHE A 1 606 ? -14.539 66.375 25.875 1 89.69 606 PHE A C 1
ATOM 4717 O O . PHE A 1 606 ? -13.367 66.75 26.016 1 89.69 606 PHE A O 1
ATOM 4724 N N . ASP A 1 607 ? -15.43 67.125 25.453 1 85 607 ASP A N 1
ATOM 4725 C CA . ASP A 1 607 ? -15.242 68.562 25.375 1 85 607 ASP A CA 1
ATOM 4726 C C . ASP A 1 607 ? -16.406 69.312 26.016 1 85 607 ASP A C 1
ATOM 4728 O O . ASP A 1 607 ? -17.547 69.188 25.578 1 85 607 ASP A O 1
ATOM 4732 N N . VAL A 1 608 ? -16.094 70.062 27.062 1 79.19 608 VAL A N 1
ATOM 4733 C CA . VAL A 1 608 ? -17.125 70.812 27.781 1 79.19 608 VAL A CA 1
ATOM 4734 C C . VAL A 1 608 ? -16.922 72.312 27.547 1 79.19 608 VAL A C 1
ATOM 4736 O O . VAL A 1 608 ? -15.805 72.812 27.656 1 79.19 608 VAL A O 1
ATOM 4739 N N . PHE A 1 609 ? -17.922 73 26.922 1 72.75 609 PHE A N 1
ATOM 4740 C CA . PHE A 1 609 ? -17.922 74.438 26.812 1 72.75 609 PHE A CA 1
ATOM 4741 C C . PHE A 1 609 ? -19.062 75.062 27.641 1 72.75 609 PHE A C 1
ATOM 4743 O O . PHE A 1 609 ? -20.188 75.188 27.156 1 72.75 609 PHE A O 1
ATOM 4750 N N . ASN A 1 610 ? -18.984 75 29 1 64.38 610 ASN A N 1
ATOM 4751 C CA . ASN A 1 610 ? -20.031 75.625 29.828 1 64.38 610 ASN A CA 1
ATOM 4752 C C . ASN A 1 610 ? -19.5 76.688 30.719 1 64.38 610 ASN A C 1
ATOM 4754 O O . ASN A 1 610 ? -18.859 76.438 31.75 1 64.38 610 ASN A O 1
ATOM 4758 N N . GLN A 1 611 ? -19.438 78.062 30.328 1 56.19 611 GLN A N 1
ATOM 4759 C CA . GLN A 1 611 ? -18.922 79.188 31.062 1 56.19 611 GLN A CA 1
ATOM 4760 C C . GLN A 1 611 ? -19.547 79.312 32.469 1 56.19 611 GLN A C 1
ATOM 4762 O O . GLN A 1 611 ? -18.922 79.812 33.406 1 56.19 611 GLN A O 1
ATOM 4767 N N . ASN A 1 612 ? -20.766 79.188 32.656 1 55.84 612 ASN A N 1
ATOM 4768 C CA . ASN A 1 612 ? -21.438 79.562 33.906 1 55.84 612 ASN A CA 1
ATOM 4769 C C . ASN A 1 612 ? -21.672 78.312 34.781 1 55.84 612 ASN A C 1
ATOM 4771 O O . ASN A 1 612 ? -22.328 78.375 35.812 1 55.84 612 ASN A O 1
ATOM 4775 N N . ALA A 1 613 ? -21.172 77 34.438 1 57.91 613 ALA A N 1
ATOM 4776 C CA . ALA A 1 613 ? -21.797 75.875 35.125 1 57.91 613 ALA A CA 1
ATOM 4777 C C . ALA A 1 613 ? -20.766 75.125 35.938 1 57.91 613 ALA A C 1
ATOM 4779 O O . ALA A 1 613 ? -19.562 75.25 35.719 1 57.91 613 ALA A O 1
ATOM 4780 N N . ARG A 1 614 ? -21.172 74.438 37.062 1 63.81 614 ARG A N 1
ATOM 4781 C CA . ARG A 1 614 ? -20.484 73.438 37.938 1 63.81 614 ARG A CA 1
ATOM 4782 C C . ARG A 1 614 ? -19.75 72.375 37.125 1 63.81 614 ARG A C 1
ATOM 4784 O O . ARG A 1 614 ? -20.25 71.938 36.125 1 63.81 614 ARG A O 1
ATOM 4791 N N . PRO A 1 615 ? -18.547 72.25 37.5 1 69.31 615 PRO A N 1
ATOM 4792 C CA . PRO A 1 615 ? -17.766 71.25 36.812 1 69.31 615 PRO A CA 1
ATOM 4793 C C . PRO A 1 615 ? -18.484 69.875 36.719 1 69.31 615 PRO A C 1
ATOM 4795 O O . PRO A 1 615 ? -19.078 69.438 37.719 1 69.31 615 PRO A O 1
ATOM 4798 N N . GLN A 1 616 ? -18.688 69.438 35.531 1 75.19 616 GLN A N 1
ATOM 4799 C CA . GLN A 1 616 ? -19.359 68.188 35.312 1 75.19 616 GLN A CA 1
ATOM 4800 C C . GLN A 1 616 ? -18.375 67.062 35.312 1 75.19 616 GLN A C 1
ATOM 4802 O O . GLN A 1 616 ? -17.266 67.188 34.812 1 75.19 616 GLN A O 1
ATOM 4807 N N . SER A 1 617 ? -18.672 66 36.094 1 83.62 617 SER A N 1
ATOM 4808 C CA . SER A 1 617 ? -17.875 64.812 36.125 1 83.62 617 SER A CA 1
ATOM 4809 C C . SER A 1 617 ? -18.344 63.781 35.062 1 83.62 617 SER A C 1
ATOM 4811 O O . SER A 1 617 ? -19.5 63.375 35.062 1 83.62 617 SER A O 1
ATOM 4813 N N . LEU A 1 618 ? -17.469 63.531 34.031 1 91.44 618 LEU A N 1
ATOM 4814 C CA . LEU A 1 618 ? -17.734 62.594 32.969 1 91.44 618 LEU A CA 1
ATOM 4815 C C . LEU A 1 618 ? -16.938 61.281 33.156 1 91.44 618 LEU A C 1
ATOM 4817 O O . LEU A 1 618 ? -15.727 61.312 33.344 1 91.44 618 LEU A O 1
ATOM 4821 N N . THR A 1 619 ? -17.625 60.156 33.125 1 93 619 THR A N 1
ATOM 4822 C CA . THR A 1 619 ? -16.969 58.906 33.5 1 93 619 THR A CA 1
ATOM 4823 C C . THR A 1 619 ? -17 57.906 32.344 1 93 619 THR A C 1
ATOM 4825 O O . THR A 1 619 ? -18.047 57.719 31.719 1 93 619 THR A O 1
ATOM 4828 N N . LEU A 1 620 ? -15.852 57.344 32.031 1 93.88 620 LEU A N 1
ATOM 4829 C CA . LEU A 1 620 ? -15.672 56.188 31.141 1 93.88 620 LEU A CA 1
ATOM 4830 C C . LEU A 1 620 ? -15.289 54.969 31.938 1 93.88 620 LEU A C 1
ATOM 4832 O O . LEU A 1 620 ? -14.234 54.938 32.562 1 93.88 620 LEU A O 1
ATOM 4836 N N . LEU A 1 621 ? -16.094 53.938 31.875 1 93.12 621 LEU A N 1
ATOM 4837 C CA . LEU A 1 621 ? -15.945 52.781 32.719 1 93.12 621 LEU A CA 1
ATOM 4838 C C . LEU A 1 621 ? -15.453 51.562 31.922 1 93.12 621 LEU A C 1
ATOM 4840 O O . LEU A 1 621 ? -15.977 51.281 30.828 1 93.12 621 LEU A O 1
ATOM 4844 N N . SER A 1 622 ? -14.492 50.844 32.469 1 92.31 622 SER A N 1
ATOM 4845 C CA . SER A 1 622 ? -13.945 49.656 31.828 1 92.31 622 SER A CA 1
ATOM 4846 C C . SER A 1 622 ? -14.898 48.469 31.969 1 92.31 622 SER A C 1
ATOM 4848 O O . SER A 1 622 ? -15.797 48.5 32.812 1 92.31 622 SER A O 1
ATOM 4850 N N . PRO A 1 623 ? -14.68 47.469 31.047 1 87.69 623 PRO A N 1
ATOM 4851 C CA . PRO A 1 623 ? -15.352 46.188 31.344 1 87.69 623 PRO A CA 1
ATOM 4852 C C . PRO A 1 623 ? -14.805 45.5 32.594 1 87.69 623 PRO A C 1
ATOM 4854 O O . PRO A 1 623 ? -13.742 45.875 33.094 1 87.69 623 PRO A O 1
ATOM 4857 N N . PRO A 1 624 ? -15.609 44.562 33.094 1 87.94 624 PRO A N 1
ATOM 4858 C CA . PRO A 1 624 ? -15.055 43.844 34.25 1 87.94 624 PRO A CA 1
ATOM 4859 C C . PRO A 1 624 ? -13.742 43.125 33.938 1 87.94 624 PRO A C 1
ATOM 4861 O O . PRO A 1 624 ? -13.641 42.438 32.906 1 87.94 624 PRO A O 1
ATOM 4864 N N . MET A 1 625 ? -12.805 43.344 34.719 1 88.88 625 MET A N 1
ATOM 4865 C CA . MET A 1 625 ? -11.484 42.75 34.562 1 88.88 625 MET A CA 1
ATOM 4866 C C . MET A 1 625 ? -11.258 41.656 35.625 1 88.88 625 MET A C 1
ATOM 4868 O O . MET A 1 625 ? -11.672 41.812 36.75 1 88.88 625 MET A O 1
ATOM 4872 N N . ASP A 1 626 ? -10.609 40.656 35.25 1 85.06 626 ASP A N 1
ATOM 4873 C CA . ASP A 1 626 ? -10.359 39.531 36.156 1 85.06 626 ASP A CA 1
ATOM 4874 C C . ASP A 1 626 ? -9.156 39.812 37.062 1 85.06 626 ASP A C 1
ATOM 4876 O O . ASP A 1 626 ? -8.219 40.5 36.656 1 85.06 626 ASP A O 1
ATOM 4880 N N . LYS A 1 627 ? -9.164 39.156 38.188 1 88 627 LYS A N 1
ATOM 4881 C CA . LYS A 1 627 ? -8.031 39.219 39.094 1 88 627 LYS A CA 1
ATOM 4882 C C . LYS A 1 627 ? -6.793 38.562 38.5 1 88 627 LYS A C 1
ATOM 4884 O O . LYS A 1 627 ? -6.906 37.656 37.656 1 88 627 LYS A O 1
ATOM 4889 N N . SER A 1 628 ? -5.703 39.125 38.875 1 86.88 628 SER A N 1
ATOM 4890 C CA . SER A 1 628 ? -4.461 38.5 38.438 1 86.88 628 SER A CA 1
ATOM 4891 C C . SER A 1 628 ? -4.234 37.156 39.125 1 86.88 628 SER A C 1
ATOM 4893 O O . SER A 1 628 ? -4.715 36.938 40.25 1 86.88 628 SER A O 1
ATOM 4895 N N . LYS A 1 629 ? -3.604 36.188 38.406 1 75.5 629 LYS A N 1
ATOM 4896 C CA . LYS A 1 629 ? -3.428 34.844 38.906 1 75.5 629 LYS A CA 1
ATOM 4897 C C . LYS A 1 629 ? -2.561 34.844 40.156 1 75.5 629 LYS A C 1
ATOM 4899 O O . LYS A 1 629 ? -2.762 34 41.062 1 75.5 629 LYS A O 1
ATOM 4904 N N . ASP A 1 630 ? -1.564 35.75 40.344 1 84.81 630 ASP A N 1
ATOM 4905 C CA . ASP A 1 630 ? -0.621 35.812 41.469 1 84.81 630 ASP A CA 1
ATOM 4906 C C . ASP A 1 630 ? -0.909 36.969 42.406 1 84.81 630 ASP A C 1
ATOM 4908 O O . ASP A 1 630 ? -0.055 37.375 43.188 1 84.81 630 ASP A O 1
ATOM 4912 N N . ASN A 1 631 ? -1.962 37.562 42.281 1 86.06 631 ASN A N 1
ATOM 4913 C CA . ASN A 1 631 ? -2.377 38.719 43.062 1 86.06 631 ASN A CA 1
ATOM 4914 C C . ASN A 1 631 ? -1.428 39.906 42.906 1 86.06 631 ASN A C 1
ATOM 4916 O O . ASN A 1 631 ? -1.343 40.781 43.75 1 86.06 631 ASN A O 1
ATOM 4920 N N . SER A 1 632 ? -0.748 39.781 41.812 1 90.06 632 SER A N 1
ATOM 4921 C CA . SER A 1 632 ? 0.136 40.906 41.5 1 90.06 632 SER A CA 1
ATOM 4922 C C . SER A 1 632 ? -0.642 42.062 40.906 1 90.06 632 SER A C 1
ATOM 4924 O O . SER A 1 632 ? -1.693 41.875 40.281 1 90.06 632 SER A O 1
ATOM 4926 N N . PRO A 1 633 ? -0.132 43.219 41.125 1 91.88 633 PRO A N 1
ATOM 4927 C CA . PRO A 1 633 ? -0.798 44.375 40.531 1 91.88 633 PRO A CA 1
ATOM 4928 C C . PRO A 1 633 ? -0.598 44.438 39 1 91.88 633 PRO A C 1
ATOM 4930 O O . PRO A 1 633 ? 0.228 43.688 38.469 1 91.88 633 PRO A O 1
ATOM 4933 N N . ILE A 1 634 ? -1.43 45.219 38.406 1 92.06 634 ILE A N 1
ATOM 4934 C CA . ILE A 1 634 ? -1.283 45.438 36.969 1 92.06 634 ILE A CA 1
ATOM 4935 C C . ILE A 1 634 ? -0.99 46.906 36.688 1 92.06 634 ILE A C 1
ATOM 4937 O O . ILE A 1 634 ? -1.336 47.781 37.5 1 92.06 634 ILE A O 1
ATOM 4941 N N . CYS A 1 635 ? -0.297 47.125 35.688 1 93.31 635 CYS A N 1
ATOM 4942 C CA . CYS A 1 635 ? -0.013 48.5 35.281 1 93.31 635 CYS A CA 1
ATOM 4943 C C . CYS A 1 635 ? -0.966 48.938 34.156 1 93.31 635 CYS A C 1
ATOM 4945 O O . CYS A 1 635 ? -0.928 48.406 33.062 1 93.31 635 CYS A O 1
ATOM 4947 N N . PHE A 1 636 ? -1.831 49.812 34.531 1 93.94 636 PHE A N 1
ATOM 4948 C CA . PHE A 1 636 ? -2.766 50.406 33.594 1 93.94 636 PHE A CA 1
ATOM 4949 C C . PHE A 1 636 ? -2.137 51.625 32.875 1 93.94 636 PHE A C 1
ATOM 4951 O O . PHE A 1 636 ? -1.763 52.594 33.562 1 93.94 636 PHE A O 1
ATOM 4958 N N . THR A 1 637 ? -2.006 51.5 31.547 1 95 637 THR A N 1
ATOM 4959 C CA . THR A 1 637 ? -1.365 52.594 30.797 1 95 637 THR A CA 1
ATOM 4960 C C . THR A 1 637 ? -2.326 53.188 29.766 1 95 637 THR A C 1
ATOM 4962 O O . THR A 1 637 ? -3.234 52.5 29.297 1 95 637 THR A O 1
ATOM 4965 N N . PHE A 1 638 ? -2.172 54.5 29.5 1 94.81 638 PHE A N 1
ATOM 4966 C CA . PHE A 1 638 ? -2.992 55.188 28.516 1 94.81 638 PHE A CA 1
ATOM 4967 C C . PHE A 1 638 ? -2.287 56.438 28.016 1 94.81 638 PHE A C 1
ATOM 4969 O O . PHE A 1 638 ? -1.347 56.938 28.656 1 94.81 638 PHE A O 1
ATOM 4976 N N . TRP A 1 639 ? -2.684 56.875 26.891 1 95.12 639 TRP A N 1
ATOM 4977 C CA . TRP A 1 639 ? -2.25 58.156 26.375 1 95.12 639 TRP A CA 1
ATOM 4978 C C . TRP A 1 639 ? -3.352 59.188 26.516 1 95.12 639 TRP A C 1
ATOM 4980 O O . TRP A 1 639 ? -4.527 58.906 26.297 1 95.12 639 TRP A O 1
ATOM 4990 N N . TYR A 1 640 ? -3.033 60.406 26.953 1 93.5 640 TYR A N 1
ATOM 4991 C CA . TYR A 1 640 ? -4.035 61.438 27.141 1 93.5 640 TYR A CA 1
ATOM 4992 C C . TYR A 1 640 ? -3.553 62.781 26.547 1 93.5 640 TYR A C 1
ATOM 4994 O O . TYR A 1 640 ? -2.35 63 26.406 1 93.5 640 TYR A O 1
ATOM 5002 N N . ALA A 1 641 ? -4.473 63.531 26.141 1 91.12 641 ALA A N 1
ATOM 5003 C CA . ALA A 1 641 ? -4.234 64.938 25.688 1 91.12 641 ALA A CA 1
ATOM 5004 C C . ALA A 1 641 ? -5.266 65.875 26.266 1 91.12 641 ALA A C 1
ATOM 5006 O O . ALA A 1 641 ? -6.426 65.5 26.469 1 91.12 641 ALA A O 1
ATOM 5007 N N . TYR A 1 642 ? -4.824 67.062 26.625 1 87.69 642 TYR A N 1
ATOM 5008 C CA . TYR A 1 642 ? -5.73 68.062 27.172 1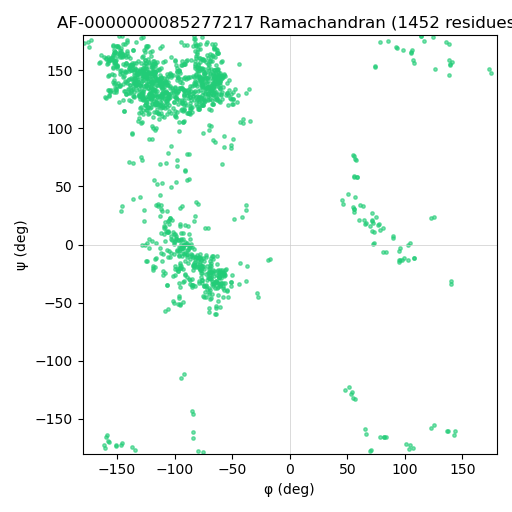 87.69 642 TYR A CA 1
ATOM 5009 C C . TYR A 1 642 ? -5.914 69.25 26.203 1 87.69 642 TYR A C 1
ATOM 5011 O O . TYR A 1 642 ? -5 69.562 25.438 1 87.69 642 TYR A O 1
ATOM 5019 N N . PHE A 1 643 ? -7.059 69.688 26.141 1 80 643 PHE A N 1
ATOM 5020 C CA . PHE A 1 643 ? -7.293 70.875 25.328 1 80 643 PHE A CA 1
ATOM 5021 C C . PHE A 1 643 ? -8.242 71.812 26.031 1 80 643 PHE A C 1
ATOM 5023 O O . PHE A 1 643 ? -9.164 71.375 26.734 1 80 643 PHE A O 1
ATOM 5030 N N . GLY A 1 644 ? -8.008 73.125 26.031 1 72.88 644 GLY A N 1
ATOM 5031 C CA . GLY A 1 644 ? -8.797 74.188 26.609 1 72.88 644 GLY A CA 1
ATOM 5032 C C . GLY A 1 644 ? -8.164 74.812 27.859 1 72.88 644 GLY A C 1
ATOM 5033 O O . GLY A 1 644 ? -7.168 74.25 28.359 1 72.88 644 GLY A O 1
ATOM 5034 N N . ALA A 1 645 ? -8.453 76.125 28.312 1 63.34 645 ALA A N 1
ATOM 5035 C CA . ALA A 1 645 ? -7.719 77 29.188 1 63.34 645 ALA A CA 1
ATOM 5036 C C . ALA A 1 645 ? -8.344 77.062 30.578 1 63.34 645 ALA A C 1
ATOM 5038 O O . ALA A 1 645 ? -8.008 77.938 31.391 1 63.34 645 ALA A O 1
ATOM 5039 N N . SER A 1 646 ? -9.133 76.062 31.016 1 63.25 646 SER A N 1
ATOM 5040 C CA . SER A 1 646 ? -9.734 76.375 32.281 1 63.25 646 SER A CA 1
ATOM 5041 C C . SER A 1 646 ? -8.984 75.75 33.469 1 63.25 646 SER A C 1
ATOM 5043 O O . SER A 1 646 ? -8.391 74.688 33.312 1 63.25 646 SER A O 1
ATOM 5045 N N . GLU A 1 647 ? -8.797 76.375 34.656 1 63.69 647 GLU A N 1
ATOM 5046 C CA . GLU A 1 647 ? -8.141 75.938 35.875 1 63.69 647 GLU A CA 1
ATOM 5047 C C . GLU A 1 647 ? -8.844 74.75 36.5 1 63.69 647 GLU A C 1
ATOM 5049 O O . GLU A 1 647 ? -8.25 74 37.281 1 63.69 647 GLU A O 1
ATOM 5054 N N . SER A 1 648 ? -10.008 74.375 36.031 1 70.25 648 SER A N 1
ATOM 5055 C CA . SER A 1 648 ? -10.797 73.312 36.688 1 70.25 648 SER A CA 1
ATOM 5056 C C . SER A 1 648 ? -10.766 72 35.906 1 70.25 648 SER A C 1
AT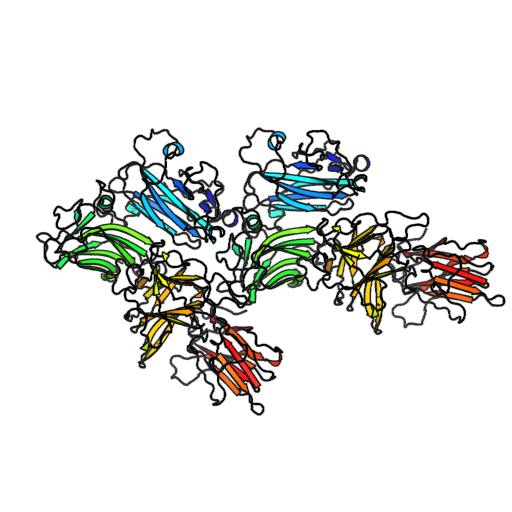OM 5058 O O . SER A 1 648 ? -11.43 71.062 36.281 1 70.25 648 SER A O 1
ATOM 5060 N N . THR A 1 649 ? -9.938 71.875 34.969 1 80.25 649 THR A N 1
ATOM 5061 C CA . THR A 1 649 ? -9.906 70.688 34.125 1 80.25 649 THR A CA 1
ATOM 5062 C C . THR A 1 649 ? -9.039 69.625 34.781 1 80.25 649 THR A C 1
ATOM 5064 O O . THR A 1 649 ? -7.863 69.875 35.031 1 80.25 649 THR A O 1
ATOM 5067 N N . LYS A 1 650 ? -9.688 68.5 35.156 1 87.75 650 LYS A N 1
ATOM 5068 C CA . LYS A 1 650 ? -9 67.375 35.812 1 87.75 650 LYS A CA 1
ATOM 5069 C C . LYS A 1 650 ? -9.305 66.062 35.156 1 87.75 650 LYS A C 1
ATOM 5071 O O . LYS A 1 650 ? -10.383 65.875 34.562 1 87.75 650 LYS A O 1
ATOM 5076 N N . LEU A 1 651 ? -8.328 65.125 35.156 1 92.06 651 LEU A N 1
ATOM 5077 C CA . LEU A 1 651 ? -8.477 63.75 34.75 1 92.06 651 LEU A CA 1
ATOM 5078 C C . LEU A 1 651 ? -8.094 62.812 35.875 1 92.06 651 LEU A C 1
ATOM 5080 O O . LEU A 1 651 ? -7.035 62.969 36.5 1 92.06 651 LEU A O 1
ATOM 5084 N N . LYS A 1 652 ? -8.961 61.906 36.219 1 93.75 652 LYS A N 1
ATOM 5085 C CA . LYS A 1 652 ? -8.727 60.938 37.312 1 93.75 652 LYS A CA 1
ATOM 5086 C C . LYS A 1 652 ? -8.945 59.5 36.844 1 93.75 652 LYS A C 1
ATOM 5088 O O . LYS A 1 652 ? -9.758 59.25 35.969 1 93.75 652 LYS A O 1
ATOM 5093 N N . VAL A 1 653 ? -8.156 58.625 37.375 1 95.44 653 VAL A N 1
ATOM 5094 C CA . VAL A 1 653 ? -8.367 57.188 37.219 1 95.44 653 VAL A CA 1
ATOM 5095 C C . VAL A 1 653 ? -8.742 56.562 38.562 1 95.44 653 VAL A C 1
ATOM 5097 O O . VAL A 1 653 ? -8.039 56.75 39.562 1 95.44 653 VAL A O 1
ATOM 5100 N N . THR A 1 654 ? -9.836 55.938 38.594 1 95.19 654 THR A N 1
ATOM 5101 C CA . THR A 1 654 ? -10.297 55.281 39.844 1 95.19 654 THR A CA 1
ATOM 5102 C C . THR A 1 654 ? -10.516 53.812 39.625 1 95.19 654 THR A C 1
ATOM 5104 O O . THR A 1 654 ? -10.672 53.344 38.5 1 95.19 654 THR A O 1
ATOM 5107 N N . ARG A 1 655 ? -10.453 53.062 40.688 1 94.75 655 ARG A N 1
ATOM 5108 C CA . ARG A 1 655 ? -10.672 51.625 40.688 1 94.75 655 ARG A CA 1
ATOM 5109 C C . ARG A 1 655 ? -11.805 51.25 41.656 1 94.75 655 ARG A C 1
ATOM 5111 O O . ARG A 1 655 ? -11.922 51.812 42.719 1 94.75 655 ARG A O 1
ATOM 5118 N N . GLU A 1 656 ? -12.57 50.281 41.156 1 91.69 656 GLU A N 1
ATOM 5119 C CA . GLU A 1 656 ? -13.625 49.75 42 1 91.69 656 GLU A CA 1
ATOM 5120 C C . GLU A 1 656 ? -13.656 48.219 41.969 1 91.69 656 GLU A C 1
ATOM 5122 O O . GLU A 1 656 ? -13.305 47.625 40.938 1 91.69 656 GLU A O 1
ATOM 5127 N N . LEU A 1 657 ? -13.984 47.625 43.062 1 89.5 657 LEU A N 1
ATOM 5128 C CA . LEU A 1 657 ? -14.109 46.188 43.094 1 89.5 657 LEU A CA 1
ATOM 5129 C C . LEU A 1 657 ? -15.352 45.719 42.344 1 89.5 657 LEU A C 1
ATOM 5131 O O . LEU A 1 657 ? -16.375 46.406 42.344 1 89.5 657 LEU A O 1
ATOM 5135 N N . TYR A 1 658 ? -15.172 44.656 41.625 1 85.94 658 TYR A N 1
ATOM 5136 C CA . TYR A 1 658 ? -16.281 44.094 40.875 1 85.94 658 TYR A CA 1
ATOM 5137 C C . TYR A 1 658 ? -16.609 42.688 41.344 1 85.94 658 TYR A C 1
ATOM 5139 O O . TYR A 1 658 ? -15.719 41.844 41.531 1 85.94 658 TYR A O 1
ATOM 5147 N N . ASN A 1 659 ? -17.891 42.375 41.781 1 77.19 659 ASN A N 1
ATOM 5148 C CA . ASN A 1 659 ? -18.375 41.062 42.125 1 77.19 659 ASN A CA 1
ATOM 5149 C C . ASN A 1 659 ? -19.172 40.438 41 1 77.19 659 ASN A C 1
ATOM 5151 O O . ASN A 1 659 ? -20.266 40.875 40.656 1 77.19 659 ASN A O 1
ATOM 5155 N N . LYS A 1 660 ? -18.688 39.344 40.312 1 71 660 LYS A N 1
ATOM 5156 C CA . LYS A 1 660 ? -19.297 38.656 39.188 1 71 660 LYS A CA 1
ATOM 5157 C C . LYS A 1 660 ? -20.688 38.125 39.531 1 71 660 LYS A C 1
ATOM 5159 O O . LYS A 1 660 ? -21.562 38.031 38.688 1 71 660 LYS A O 1
ATOM 5164 N N . ASP A 1 661 ? -20.859 37.625 40.812 1 61.34 661 ASP A N 1
ATOM 5165 C CA . ASP A 1 661 ? -22.125 37 41.25 1 61.34 661 ASP A CA 1
ATOM 5166 C C . ASP A 1 661 ? -23.156 38.062 41.594 1 61.34 661 ASP A C 1
ATOM 5168 O O . ASP A 1 661 ? -24.312 37.75 41.844 1 61.34 661 ASP A O 1
ATOM 5172 N N . ALA A 1 662 ? -22.703 39.312 41.719 1 57.09 662 ALA A N 1
ATOM 5173 C CA . ALA A 1 662 ? -23.656 40.344 42.156 1 57.09 662 ALA A CA 1
ATOM 5174 C C . ALA A 1 662 ? -24.469 40.875 40.969 1 57.09 662 ALA A C 1
ATOM 5176 O O . ALA A 1 662 ? -23.969 40.938 39.844 1 57.09 662 ALA A O 1
ATOM 5177 N N . THR A 1 663 ? -25.797 40.812 41.062 1 48.75 663 THR A N 1
ATOM 5178 C CA . THR A 1 663 ? -26.734 41.375 40.062 1 48.75 663 THR A CA 1
ATOM 5179 C C . THR A 1 663 ? -26.188 42.656 39.469 1 48.75 663 THR A C 1
ATOM 5181 O O . THR A 1 663 ? -25.594 43.469 40.188 1 48.75 663 THR A O 1
ATOM 5184 N N . GLU A 1 664 ? -26.188 42.906 38.25 1 46.06 664 GLU A N 1
ATOM 5185 C CA . GLU A 1 664 ? -25.906 44.094 37.438 1 46.06 664 GLU A CA 1
ATOM 5186 C C . GLU A 1 664 ? -26.547 45.344 38.062 1 46.06 664 GLU A C 1
ATOM 5188 O O . GLU A 1 664 ? -27.734 45.344 38.375 1 46.06 664 GLU A O 1
ATOM 5193 N N . GLY A 1 665 ? -25.906 46.312 38.719 1 50.12 665 GLY A N 1
ATOM 5194 C CA . GLY A 1 665 ? -26.312 47.594 39.281 1 50.12 665 GLY A CA 1
ATOM 5195 C C . GLY A 1 665 ? -25.672 47.875 40.625 1 50.12 665 GLY A C 1
ATOM 5196 O O . GLY A 1 665 ? -25.75 49 41.125 1 50.12 665 GLY A O 1
ATOM 5197 N N . ASN A 1 666 ? -25.406 46.875 41.406 1 48.44 666 ASN A N 1
ATOM 5198 C CA . ASN A 1 666 ? -24.969 47.188 42.75 1 48.44 666 ASN A CA 1
ATOM 5199 C C . ASN A 1 666 ? -23.438 47.344 42.812 1 48.44 666 ASN A C 1
ATOM 5201 O O . ASN A 1 666 ? -22.703 46.375 42.719 1 48.44 666 ASN A O 1
ATOM 5205 N N . SER A 1 667 ? -22.938 48.312 42.438 1 52.62 667 SER A N 1
ATOM 5206 C CA . SER A 1 667 ? -21.531 48.688 42.625 1 52.62 667 SER A CA 1
ATOM 5207 C C . SER A 1 667 ? -21.125 48.562 44.094 1 52.62 667 SER A C 1
ATOM 5209 O O . SER A 1 667 ? -21.656 49.281 44.938 1 52.62 667 SER A O 1
ATOM 5211 N N . THR A 1 668 ? -20.766 47.469 44.625 1 53.84 668 THR A N 1
ATOM 5212 C CA . THR A 1 668 ? -20.578 47.156 46.062 1 53.84 668 THR A CA 1
ATOM 5213 C C . THR A 1 668 ? -19.422 47.969 46.625 1 53.84 668 THR A C 1
ATOM 5215 O O . THR A 1 668 ? -19.312 48.125 47.844 1 53.84 668 THR A O 1
ATOM 5218 N N . GLY A 1 669 ? -18.422 48.5 45.875 1 62.62 669 GLY A N 1
ATOM 5219 C CA . GLY A 1 669 ? -17.375 49.125 46.625 1 62.62 669 GLY A CA 1
ATOM 5220 C C . GLY A 1 669 ? -17.094 50.562 46.219 1 62.62 669 GLY A C 1
ATOM 5221 O O . GLY A 1 669 ? -17.516 51 45.156 1 62.62 669 GLY A O 1
ATOM 5222 N N . SER A 1 670 ? -16.703 51.531 47.094 1 77.81 670 SER A N 1
ATOM 5223 C CA . SER A 1 670 ? -16.359 52.938 46.875 1 77.81 670 SER A CA 1
ATOM 5224 C C . SER A 1 670 ? -15.156 53.062 45.938 1 77.81 670 SER A C 1
ATOM 5226 O O . SER A 1 670 ? -14.156 52.344 46.094 1 77.81 670 SER A O 1
ATOM 5228 N N . PRO A 1 671 ? -15.312 53.812 44.812 1 88.75 671 PRO A N 1
ATOM 5229 C CA . PRO A 1 671 ? -14.188 54.031 43.906 1 88.75 671 PRO A CA 1
ATOM 5230 C C . PRO A 1 671 ? -12.961 54.594 44.625 1 88.75 671 PRO A C 1
ATOM 5232 O O . PRO A 1 671 ? -13.086 55.469 45.5 1 88.75 671 PRO A O 1
ATOM 5235 N N . VAL A 1 672 ? -11.883 54 44.438 1 92.38 672 VAL A N 1
ATOM 5236 C CA . VAL A 1 672 ? -10.609 54.469 45 1 92.38 672 VAL A CA 1
ATOM 5237 C C . VAL A 1 672 ? -9.844 55.25 43.906 1 92.38 672 VAL A C 1
ATOM 5239 O O . VAL A 1 672 ? -9.648 54.75 42.812 1 92.38 672 VAL A O 1
ATOM 5242 N N . GLU A 1 673 ? -9.477 56.438 44.25 1 93.25 673 GLU A N 1
ATOM 5243 C CA . GLU A 1 673 ? -8.703 57.25 43.312 1 93.25 673 GLU A CA 1
ATOM 5244 C C . GLU A 1 673 ? -7.258 56.781 43.219 1 93.25 673 GLU A C 1
ATOM 5246 O O . GLU A 1 673 ? -6.562 56.688 44.25 1 93.25 673 GLU A O 1
ATOM 5251 N N . LEU A 1 674 ? -6.836 56.531 42.094 1 94.44 674 LEU A N 1
ATOM 5252 C CA . LEU A 1 674 ? -5.492 56 41.906 1 94.44 674 LEU A CA 1
ATOM 5253 C C . LEU A 1 674 ? -4.559 57.062 41.344 1 94.44 674 LEU A C 1
ATOM 5255 O O . LEU A 1 674 ? -3.342 57 41.531 1 94.44 674 LEU A O 1
ATOM 5259 N N . TRP A 1 675 ? -5.035 57.906 40.531 1 93.56 675 TRP A N 1
ATOM 5260 C CA . TRP A 1 675 ? -4.262 58.906 39.812 1 93.56 675 TRP A CA 1
ATOM 5261 C C . TRP A 1 675 ? -5.117 60.125 39.469 1 93.56 675 TRP A C 1
ATOM 5263 O O . TRP A 1 675 ? -6.297 60 39.156 1 93.56 675 TRP A O 1
ATOM 5273 N N . VAL A 1 676 ? -4.547 61.375 39.625 1 91.88 676 VAL A N 1
ATOM 5274 C CA . VAL A 1 676 ? -5.254 62.625 39.312 1 91.88 676 VAL A CA 1
ATOM 5275 C C . VAL A 1 676 ? -4.316 63.594 38.594 1 91.88 676 VAL A C 1
ATOM 5277 O O . VAL A 1 676 ? -3.146 63.719 38.938 1 91.88 676 VAL A O 1
ATOM 5280 N N . LEU A 1 677 ? -4.785 64.125 37.531 1 89.06 677 LEU A N 1
ATOM 5281 C CA . LEU A 1 677 ? -4.074 65.125 36.781 1 89.06 677 LEU A CA 1
ATOM 5282 C C . LEU A 1 677 ? -4.902 66.375 36.719 1 89.06 677 LEU A C 1
ATOM 5284 O O . LEU A 1 677 ? -6.062 66.375 36.281 1 89.06 677 LEU A O 1
ATOM 5288 N N . GLU A 1 678 ? -4.309 67.562 37.156 1 79.88 678 GLU A N 1
ATOM 5289 C CA . GLU A 1 678 ? -4.957 68.875 37.062 1 79.88 678 GLU A CA 1
ATOM 5290 C C . GLU A 1 678 ? -4.328 69.688 35.938 1 79.88 678 GLU A C 1
ATOM 5292 O O . GLU A 1 678 ? -3.104 69.812 35.844 1 79.88 678 GLU A O 1
ATOM 5297 N N . ALA A 1 679 ? -5.082 70.188 35 1 68.81 679 ALA A N 1
ATOM 5298 C CA . ALA A 1 679 ? -4.652 70.875 33.781 1 68.81 679 ALA A CA 1
ATOM 5299 C C . ALA A 1 679 ? -4.008 72.188 34.094 1 68.81 679 ALA A C 1
ATOM 5301 O O . ALA A 1 679 ? -3.361 72.812 33.25 1 68.81 679 ALA A O 1
ATOM 5302 N N . THR A 1 680 ? -4.395 73 35.25 1 62.03 680 THR A N 1
ATOM 5303 C CA . THR A 1 680 ? -3.74 74.312 35.5 1 62.03 680 THR A CA 1
ATOM 5304 C C . THR A 1 680 ? -2.236 74.188 35.281 1 62.03 680 THR A C 1
ATOM 5306 O O . THR A 1 680 ? -1.572 75.188 35 1 62.03 680 THR A O 1
ATOM 5309 N N . THR A 1 681 ? -1.808 73.125 35.25 1 54.12 681 THR A N 1
ATOM 5310 C CA . THR A 1 681 ? -0.364 72.938 35.188 1 54.12 681 THR A CA 1
ATOM 5311 C C . THR A 1 681 ? 0.101 72.75 33.75 1 54.12 681 THR A C 1
ATOM 5313 O O . THR A 1 681 ? 1.302 72.688 33.469 1 54.12 681 THR A O 1
ATOM 5316 N N . ILE A 1 682 ? -0.847 72.688 32.781 1 56.34 682 ILE A N 1
ATOM 5317 C CA . ILE A 1 682 ? -0.349 72.25 31.469 1 56.34 682 ILE A CA 1
ATOM 5318 C C . ILE A 1 682 ? -0.589 73.438 30.469 1 56.34 682 ILE A C 1
ATOM 5320 O O . ILE A 1 682 ? -1.735 73.812 30.203 1 56.34 682 ILE A O 1
ATOM 5324 N N . GLY A 1 683 ? -0.172 74.625 30.625 1 51.25 683 GLY A N 1
ATOM 5325 C CA . GLY A 1 683 ? -0.238 75.812 29.859 1 51.25 683 GLY A CA 1
ATOM 5326 C C . GLY A 1 683 ? -0.102 75.625 28.359 1 51.25 683 GLY A C 1
ATOM 5327 O O . GLY A 1 683 ? 0.286 76.5 27.625 1 51.25 683 GLY A O 1
ATOM 5328 N N . THR A 1 684 ? -0.519 74.438 27.641 1 56.47 684 THR A N 1
ATOM 5329 C CA . THR A 1 684 ? 0.099 74.5 26.328 1 56.47 684 THR A CA 1
ATOM 5330 C C . THR A 1 684 ? -0.939 74.75 25.25 1 56.47 684 THR A C 1
ATOM 5332 O O . THR A 1 684 ? -2.113 74.438 25.391 1 56.47 684 THR A O 1
ATOM 5335 N N . GLN A 1 685 ? -0.69 75.688 24.281 1 58.81 685 GLN A N 1
ATOM 5336 C CA . GLN A 1 685 ? -1.398 76.125 23.078 1 58.81 685 GLN A CA 1
ATOM 5337 C C . GLN A 1 685 ? -1.77 74.938 22.188 1 58.81 685 GLN A C 1
ATOM 5339 O O . GLN A 1 685 ? -2.822 75 21.547 1 58.81 685 GLN A O 1
ATOM 5344 N N . ARG A 1 686 ? -0.993 73.812 22.016 1 71.31 686 ARG A N 1
ATOM 5345 C CA . ARG A 1 686 ? -1.32 72.688 21.156 1 71.31 686 ARG A CA 1
ATOM 5346 C C . ARG A 1 686 ? -1.419 71.375 21.953 1 71.31 686 ARG A C 1
ATOM 5348 O O . ARG A 1 686 ? -0.528 71.062 22.75 1 71.31 686 ARG A O 1
ATOM 5355 N N . PRO A 1 687 ? -2.6 70.688 21.688 1 81.12 687 PRO A N 1
ATOM 5356 C CA . PRO A 1 687 ? -2.738 69.438 22.422 1 81.12 687 PRO A CA 1
ATOM 5357 C C . PRO A 1 687 ? -1.707 68.375 21.984 1 81.12 687 PRO A C 1
ATOM 5359 O O . PRO A 1 687 ? -1.521 68.125 20.797 1 81.12 687 PRO A O 1
ATOM 5362 N N . GLU A 1 688 ? -0.917 67.938 22.891 1 85.25 688 GLU A N 1
ATOM 5363 C CA . GLU A 1 688 ? 0.062 66.875 22.672 1 85.25 688 GLU A CA 1
ATOM 5364 C C . GLU A 1 688 ? -0.244 65.625 23.516 1 85.25 688 GLU A C 1
ATOM 5366 O O . GLU A 1 688 ? -0.666 65.75 24.672 1 85.25 688 GLU A O 1
ATOM 5371 N N . TRP A 1 689 ? -0.011 64.5 22.875 1 91.31 689 TRP A N 1
ATOM 5372 C CA . TRP A 1 689 ? -0.261 63.219 23.594 1 91.31 689 TRP A CA 1
ATOM 5373 C C . TRP A 1 689 ? 0.786 63 24.688 1 91.31 689 TRP A C 1
ATOM 5375 O O . TRP A 1 689 ? 1.984 63.156 24.438 1 91.31 689 TRP A O 1
ATOM 5385 N N . GLN A 1 690 ? 0.409 62.75 25.844 1 91.38 690 GLN A N 1
ATOM 5386 C CA . GLN A 1 690 ? 1.26 62.406 26.984 1 91.38 690 GLN A CA 1
ATOM 5387 C C . GLN A 1 690 ? 0.965 61 27.5 1 91.38 690 GLN A C 1
ATOM 5389 O O . GLN A 1 690 ? -0.145 60.5 27.328 1 91.38 690 GLN A O 1
ATOM 5394 N N . TYR A 1 691 ? 2.018 60.406 28 1 93.12 691 TYR A N 1
ATOM 5395 C CA . TYR A 1 691 ? 1.918 59.031 28.453 1 93.12 691 TYR A CA 1
ATOM 5396 C C . TYR A 1 691 ? 1.574 58.969 29.938 1 93.12 691 TYR A C 1
ATOM 5398 O O . TYR A 1 691 ? 2.205 59.656 30.75 1 93.12 691 TYR A O 1
ATOM 5406 N N . GLY A 1 692 ? 0.484 58.281 30.312 1 93.31 692 GLY A N 1
ATOM 5407 C CA . GLY A 1 692 ? 0.094 58.031 31.688 1 93.31 692 GLY A CA 1
ATOM 5408 C C . GLY A 1 692 ? 0.161 56.562 32.094 1 93.31 692 GLY A C 1
ATOM 5409 O O . GLY A 1 692 ? -0.117 55.688 31.266 1 93.31 692 GLY A O 1
ATOM 5410 N N . GLN A 1 693 ? 0.568 56.219 33.281 1 94.44 693 GLN A N 1
ATOM 5411 C CA . GLN A 1 693 ? 0.545 54.875 33.812 1 94.44 693 GLN A CA 1
ATOM 5412 C C . GLN A 1 693 ? 0.102 54.875 35.281 1 94.44 693 GLN A C 1
ATOM 5414 O O . GLN A 1 693 ? 0.446 55.781 36.031 1 94.44 693 GLN A O 1
ATOM 5419 N N . VAL A 1 694 ? -0.704 54 35.625 1 94.25 694 VAL A N 1
ATOM 5420 C CA . VAL A 1 694 ? -1.252 53.906 36.969 1 94.25 694 VAL A CA 1
ATOM 5421 C C . VAL A 1 694 ? -1.22 52.438 37.438 1 94.25 694 VAL A C 1
ATOM 5423 O O . VAL A 1 694 ? -1.621 51.531 36.719 1 94.25 694 VAL A O 1
ATOM 5426 N N . GLU A 1 695 ? -0.715 52.188 38.656 1 94.94 695 GLU A N 1
ATOM 5427 C CA . GLU A 1 695 ? -0.743 50.844 39.25 1 94.94 695 GLU A CA 1
ATOM 5428 C C . GLU A 1 695 ? -2.123 50.531 39.812 1 94.94 695 GLU A C 1
ATOM 5430 O O . GLU A 1 695 ? -2.691 51.312 40.562 1 94.94 695 GLU A O 1
ATOM 5435 N N . VAL A 1 696 ? -2.611 49.438 39.375 1 93.81 696 VAL A N 1
ATOM 5436 C CA . VAL A 1 696 ? -3.936 49.031 39.812 1 93.81 696 VAL A CA 1
ATOM 5437 C C . VAL A 1 696 ? -3.824 47.719 40.594 1 93.81 696 VAL A C 1
ATOM 5439 O O . VAL A 1 696 ? -3.232 46.75 40.125 1 93.81 696 VAL A O 1
ATOM 5442 N N . ASP A 1 697 ? -4.402 47.719 41.781 1 92 697 ASP A N 1
ATOM 5443 C CA . ASP A 1 697 ? -4.48 46.5 42.562 1 92 697 ASP A CA 1
ATOM 5444 C C . ASP A 1 697 ? -5.426 45.5 41.906 1 92 697 ASP A C 1
ATOM 5446 O O . ASP A 1 697 ? -6.617 45.75 41.75 1 92 697 ASP A O 1
ATOM 5450 N N . ALA A 1 698 ? -4.883 44.344 41.469 1 91.69 698 ALA A N 1
ATOM 5451 C CA . ALA A 1 698 ? -5.664 43.312 40.781 1 91.69 698 ALA A CA 1
ATOM 5452 C C . ALA A 1 698 ? -5.793 42.062 41.625 1 91.69 698 ALA A C 1
ATOM 5454 O O . ALA A 1 698 ? -5.809 40.938 41.094 1 91.69 698 ALA A O 1
ATOM 5455 N N . SER A 1 699 ? -5.879 42.125 42.938 1 91 699 SER A N 1
ATOM 5456 C CA . SER A 1 699 ? -6.039 40.969 43.844 1 91 699 SER A CA 1
ATOM 5457 C C . SER A 1 699 ? -7.469 40.438 43.812 1 91 699 SER A C 1
ATOM 5459 O O . SER A 1 699 ? -7.73 39.312 44.25 1 91 699 SER A O 1
ATOM 5461 N N . ALA A 1 700 ? -8.375 41.25 43.344 1 89.06 700 ALA A N 1
ATOM 5462 C CA . ALA A 1 700 ? -9.766 40.875 43.094 1 89.06 700 ALA A CA 1
ATOM 5463 C C . ALA A 1 700 ? -10.25 41.406 41.781 1 89.06 700 ALA A C 1
ATOM 5465 O O . ALA A 1 700 ? -9.602 42.281 41.156 1 89.06 700 ALA A O 1
ATOM 5466 N N . ASP A 1 701 ? -11.367 40.906 41.375 1 91.12 701 ASP A N 1
ATOM 5467 C CA . ASP A 1 701 ? -11.953 41.469 40.156 1 91.12 701 ASP A CA 1
ATOM 5468 C C . ASP A 1 701 ? -12.25 42.938 40.312 1 91.12 701 ASP A C 1
ATOM 5470 O O . ASP A 1 701 ? -12.656 43.406 41.375 1 91.12 701 ASP A O 1
ATOM 5474 N N . TYR A 1 702 ? -12.055 43.625 39.25 1 91.06 702 TYR A N 1
ATOM 5475 C CA . TYR A 1 702 ? -12.148 45.094 39.406 1 91.06 702 TYR A CA 1
ATOM 5476 C C . TYR A 1 702 ? -12.617 45.719 38.094 1 91.06 702 TYR A C 1
ATOM 5478 O O . TYR A 1 702 ? -12.797 45.062 37.094 1 91.06 702 TYR A O 1
ATOM 5486 N N . ARG A 1 703 ? -12.906 46.969 38.219 1 92.88 703 ARG A N 1
ATOM 5487 C CA . ARG A 1 703 ? -13.164 47.875 37.094 1 92.88 703 ARG A CA 1
ATOM 5488 C C . ARG A 1 703 ? -12.391 49.188 37.25 1 92.88 703 ARG A C 1
ATOM 5490 O O . ARG A 1 703 ? -12.086 49.594 38.375 1 92.88 703 ARG A O 1
ATOM 5497 N N . VAL A 1 704 ? -12.047 49.688 36.188 1 93.31 704 VAL A N 1
ATOM 5498 C CA . VAL A 1 704 ? -11.328 50.969 36.188 1 93.31 704 VAL A CA 1
ATOM 5499 C C . VAL A 1 704 ? -12.188 52.031 35.531 1 93.31 704 VAL A C 1
ATOM 5501 O O . VAL A 1 704 ? -12.844 51.781 34.5 1 93.31 704 VAL A O 1
ATOM 5504 N N . SER A 1 705 ? -12.211 53.219 36.125 1 94.31 705 SER A N 1
ATOM 5505 C CA . SER A 1 705 ? -12.93 54.344 35.562 1 94.31 705 SER A CA 1
ATOM 5506 C C . SER A 1 705 ? -11.977 55.5 35.25 1 94.31 705 SER A C 1
ATOM 5508 O O . SER A 1 705 ? -11.086 55.812 36.031 1 94.31 705 SER A O 1
ATOM 5510 N N . VAL A 1 706 ? -12.156 56.031 34.094 1 94.75 706 VAL A N 1
ATOM 5511 C CA . VAL A 1 706 ? -11.5 57.281 33.75 1 94.75 706 VAL A CA 1
ATOM 5512 C C . VAL A 1 706 ? -12.484 58.438 33.875 1 94.75 706 VAL A C 1
ATOM 5514 O O . VAL A 1 706 ? -13.461 58.5 33.125 1 94.75 706 VAL A O 1
ATOM 5517 N N . VAL A 1 707 ? -12.18 59.344 34.781 1 92.94 707 VAL A N 1
ATOM 5518 C CA . VAL A 1 707 ? -13.117 60.406 35.094 1 92.94 707 VAL A CA 1
ATOM 5519 C C . VAL A 1 707 ? -12.516 61.75 34.656 1 92.94 707 VAL A C 1
ATOM 5521 O O . VAL A 1 707 ? -11.414 62.125 35.062 1 92.94 707 VAL A O 1
ATOM 5524 N N . GLY A 1 708 ? -13.219 62.344 33.781 1 90.38 708 GLY A N 1
ATOM 5525 C CA . GLY A 1 708 ? -12.844 63.688 33.375 1 90.38 708 GLY A CA 1
ATOM 5526 C C . GLY A 1 708 ? -13.75 64.75 33.938 1 90.38 708 GLY A C 1
ATOM 5527 O O . GLY A 1 708 ? -14.961 64.562 34.062 1 90.38 708 GLY A O 1
ATOM 5528 N N . MET A 1 709 ? -13.07 65.875 34.344 1 85.31 709 MET A N 1
ATOM 5529 C CA . MET A 1 709 ? -13.797 67 34.844 1 85.31 709 MET A CA 1
ATOM 5530 C C . MET A 1 709 ? -13.305 68.312 34.125 1 85.31 709 MET A C 1
ATOM 5532 O O . MET A 1 709 ? -12.102 68.438 33.938 1 85.31 709 MET A O 1
ATOM 5536 N N . ALA A 1 710 ? -14.258 69 33.625 1 82.06 710 ALA A N 1
ATOM 5537 C CA . ALA A 1 710 ? -13.867 70.312 33.031 1 82.06 710 ALA A CA 1
ATOM 5538 C C . ALA A 1 710 ? -15.016 71.312 33.031 1 82.06 710 ALA A C 1
ATOM 5540 O O . ALA A 1 710 ? -16.188 70.875 33.062 1 82.06 710 ALA A O 1
ATOM 5541 N N . THR A 1 711 ? -14.703 72.625 33.188 1 77.25 711 THR A N 1
ATOM 5542 C CA . THR A 1 711 ? -15.688 73.688 32.969 1 77.25 711 THR A CA 1
ATOM 5543 C C . THR A 1 711 ? -15.578 74.25 31.578 1 77.25 711 THR A C 1
ATOM 5545 O O . THR A 1 711 ? -16.594 74.5 30.922 1 77.25 711 THR A O 1
ATOM 5548 N N . ASN A 1 712 ? -14.391 74.5 31.203 1 77.12 712 ASN A N 1
ATOM 5549 C CA . ASN A 1 712 ? -14.086 74.938 29.844 1 77.12 712 ASN A CA 1
ATOM 5550 C C . ASN A 1 712 ? -12.867 74.25 29.281 1 77.12 712 ASN A C 1
ATOM 5552 O O . ASN A 1 712 ? -11.727 74.625 29.516 1 77.12 712 ASN A O 1
ATOM 5556 N N . GLY A 1 713 ? -13.141 73.188 28.531 1 80.88 713 GLY A N 1
ATOM 5557 C CA . GLY A 1 713 ? -12.086 72.375 27.984 1 80.88 713 GLY A CA 1
ATOM 5558 C C . GLY A 1 713 ? -12.438 70.875 27.969 1 80.88 713 GLY A C 1
ATOM 5559 O O . GLY A 1 713 ? -13.609 70.5 27.969 1 80.88 713 GLY A O 1
ATOM 5560 N N . GLY A 1 714 ? -11.352 70.062 27.781 1 87.81 714 GLY A N 1
ATOM 5561 C CA . GLY A 1 714 ? -11.609 68.625 27.734 1 87.81 714 GLY A CA 1
ATOM 5562 C C . GLY A 1 714 ? -10.344 67.812 27.641 1 87.81 714 GLY A C 1
ATOM 5563 O O . GLY A 1 714 ? -9.234 68.312 27.703 1 87.81 714 GLY A O 1
ATOM 5564 N N . PHE A 1 715 ? -10.5 66.5 27.719 1 90.94 715 PHE A N 1
ATOM 5565 C CA . PHE A 1 715 ? -9.414 65.562 27.594 1 90.94 715 PHE A CA 1
ATOM 5566 C C . PHE A 1 715 ? -9.727 64.562 26.484 1 90.94 715 PHE A C 1
ATOM 5568 O O . PHE A 1 715 ? -10.891 64.312 26.172 1 90.94 715 PHE A O 1
ATOM 5575 N N . ALA A 1 716 ? -8.602 64.062 25.875 1 93.25 716 ALA A N 1
ATOM 5576 C CA . ALA A 1 716 ? -8.656 62.875 24.984 1 93.25 716 ALA A CA 1
ATOM 5577 C C . ALA A 1 716 ? -7.836 61.719 25.531 1 93.25 716 ALA A C 1
ATOM 5579 O O . ALA A 1 716 ? -6.801 61.938 26.1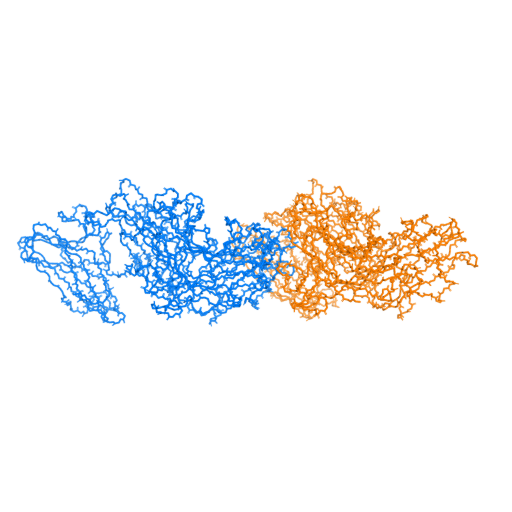72 1 93.25 716 ALA A O 1
ATOM 5580 N N . ILE A 1 717 ? -8.305 60.562 25.344 1 94.5 717 ILE A N 1
ATOM 5581 C CA . ILE A 1 717 ? -7.574 59.344 25.766 1 94.5 717 ILE A CA 1
ATOM 5582 C C . ILE A 1 717 ? -7.465 58.375 24.594 1 94.5 717 ILE A C 1
ATOM 5584 O O . ILE A 1 717 ? -8.367 58.312 23.766 1 94.5 717 ILE A O 1
ATOM 5588 N N . ASP A 1 718 ? -6.316 57.719 24.562 1 94.5 718 ASP A N 1
ATOM 5589 C CA . ASP A 1 718 ? -6.07 56.75 23.5 1 94.5 718 ASP A CA 1
ATOM 5590 C C . ASP A 1 718 ? -5.121 55.656 23.953 1 94.5 718 ASP A C 1
ATOM 5592 O O . ASP A 1 718 ? -4.434 55.812 24.969 1 94.5 718 ASP A O 1
ATOM 5596 N N . ASP A 1 719 ? -5.164 54.5 23.281 1 93.31 719 ASP A N 1
ATOM 5597 C CA . ASP A 1 719 ? -4.23 53.375 23.422 1 93.31 719 ASP A CA 1
ATOM 5598 C C . ASP A 1 719 ? -4.152 52.906 24.875 1 93.31 719 ASP A C 1
ATOM 5600 O O . ASP A 1 719 ? -3.066 52.875 25.469 1 93.31 719 ASP A O 1
ATOM 5604 N N . ILE A 1 720 ? -5.254 52.531 25.422 1 94.25 720 ILE A N 1
ATOM 5605 C CA . ILE A 1 720 ? -5.297 51.906 26.75 1 94.25 720 ILE A CA 1
ATOM 5606 C C . ILE A 1 720 ? -4.707 50.5 26.688 1 94.25 720 ILE A C 1
ATOM 5608 O O . ILE A 1 720 ? -5.125 49.688 25.875 1 94.25 720 ILE A O 1
ATOM 5612 N N . LYS A 1 721 ? -3.703 50.219 27.5 1 92.81 721 LYS A N 1
ATOM 5613 C CA . LYS A 1 721 ? -3.062 48.906 27.547 1 92.81 721 LYS A CA 1
ATOM 5614 C C . LYS A 1 721 ? -2.744 48.531 28.984 1 92.81 721 LYS A C 1
ATOM 5616 O O . LYS A 1 721 ? -2.369 49.375 29.797 1 92.81 721 LYS A O 1
ATOM 5621 N N . THR A 1 722 ? -2.938 47.281 29.25 1 89.88 722 THR A N 1
ATOM 5622 C CA . THR A 1 722 ? -2.619 46.781 30.578 1 89.88 722 THR A CA 1
ATOM 5623 C C . THR A 1 722 ? -1.4 45.844 30.531 1 89.88 722 THR A C 1
ATOM 5625 O O . THR A 1 722 ? -1.262 45.031 29.609 1 89.88 722 THR A O 1
ATOM 5628 N N . TYR A 1 723 ? -0.513 46.031 31.406 1 88.56 723 TYR A N 1
ATOM 5629 C CA . TYR A 1 723 ? 0.682 45.219 31.531 1 88.56 723 TYR A CA 1
ATOM 5630 C C . TYR A 1 723 ? 0.692 44.5 32.875 1 88.56 723 TYR A C 1
ATOM 5632 O O . TYR A 1 723 ? 0.245 45.031 33.875 1 88.56 723 TYR A O 1
ATOM 5640 N N . ASN A 1 724 ? 1.196 43.375 32.844 1 85.69 724 ASN A N 1
ATOM 5641 C CA . ASN A 1 724 ? 1.349 42.656 34.125 1 85.69 724 ASN A CA 1
ATOM 5642 C C . ASN A 1 724 ? 2.494 43.219 34.938 1 85.69 724 ASN A C 1
ATOM 5644 O O . ASN A 1 724 ? 3.545 43.562 34.406 1 85.69 724 ASN A O 1
ATOM 5648 N N . GLY A 1 725 ? 2.24 43.344 36.156 1 85.44 725 GLY A N 1
ATOM 5649 C CA . GLY A 1 725 ? 3.277 43.781 37.062 1 85.44 725 GLY A CA 1
ATOM 5650 C C . GLY A 1 725 ? 3.104 45.25 37.469 1 85.44 725 GLY A C 1
ATOM 5651 O O . GLY A 1 725 ? 2.119 45.875 37.094 1 85.44 725 GLY A O 1
ATOM 5652 N N . SER A 1 726 ? 4.02 45.781 38.219 1 88 726 SER A N 1
ATOM 5653 C CA . SER A 1 726 ? 3.959 47.125 38.781 1 88 726 SER A CA 1
ATOM 5654 C C . SER A 1 726 ? 4.336 48.156 37.719 1 88 726 SER A C 1
ATOM 5656 O O . SER A 1 726 ? 5.051 47.844 36.75 1 88 726 SER A O 1
ATOM 5658 N N . CYS A 1 727 ? 3.715 49.281 37.906 1 88.5 727 CYS A N 1
ATOM 5659 C CA . CYS A 1 727 ? 4.078 50.406 37.031 1 88.5 727 CYS A CA 1
ATOM 5660 C C . CYS A 1 727 ? 5.348 51.094 37.531 1 88.5 727 CYS A C 1
ATOM 5662 O O . CYS A 1 727 ? 5.812 50.812 38.625 1 88.5 727 CYS A O 1
ATOM 5664 N N . ARG A 1 728 ? 6.059 51.875 36.656 1 77.94 728 ARG A N 1
ATOM 5665 C CA . ARG A 1 728 ? 7.207 52.656 37.125 1 77.94 728 ARG A CA 1
ATOM 5666 C C . ARG A 1 728 ? 6.77 53.812 38 1 77.94 728 ARG A C 1
ATOM 5668 O O . ARG A 1 728 ? 5.695 54.375 37.812 1 77.94 728 ARG A O 1
ATOM 5675 N N . ASP B 1 1 ? 27.828 -32.062 -1.97 1 74.25 1 ASP B N 1
ATOM 5676 C CA . ASP B 1 1 ? 28.109 -30.688 -1.541 1 74.25 1 ASP B CA 1
ATOM 5677 C C . ASP B 1 1 ? 26.906 -29.781 -1.763 1 74.25 1 ASP B C 1
ATOM 5679 O O . ASP B 1 1 ? 26.453 -29.609 -2.896 1 74.25 1 ASP B O 1
ATOM 5683 N N . THR B 1 2 ? 26.203 -29.5 -0.716 1 87.5 2 THR B N 1
ATOM 5684 C CA . THR B 1 2 ? 24.984 -28.688 -0.75 1 87.5 2 THR B CA 1
ATOM 5685 C C . THR B 1 2 ? 25.297 -27.219 -0.472 1 87.5 2 THR B C 1
ATOM 5687 O O . THR B 1 2 ? 26.062 -26.906 0.444 1 87.5 2 THR B O 1
ATOM 5690 N N . CYS B 1 3 ? 24.875 -26.391 -1.402 1 95.94 3 CYS B N 1
ATOM 5691 C CA . CYS B 1 3 ? 24.938 -24.953 -1.158 1 95.94 3 CYS B CA 1
ATOM 5692 C C . CYS B 1 3 ? 23.625 -24.438 -0.564 1 95.94 3 CYS B C 1
ATOM 5694 O O . CYS B 1 3 ? 22.641 -24.281 -1.279 1 95.94 3 CYS B O 1
ATOM 5696 N N . ASP B 1 4 ? 23.594 -24.141 0.697 1 95.75 4 ASP B N 1
ATOM 5697 C CA . ASP B 1 4 ? 22.406 -23.594 1.352 1 95.75 4 ASP B CA 1
ATOM 5698 C C . ASP B 1 4 ? 22.531 -22.078 1.523 1 95.75 4 ASP B C 1
ATOM 5700 O O . ASP B 1 4 ? 21.703 -21.453 2.189 1 95.75 4 ASP B O 1
ATOM 5704 N N . PHE B 1 5 ? 23.625 -21.5 1.027 1 97.06 5 PHE B N 1
ATOM 5705 C CA . PHE B 1 5 ? 23.906 -20.062 0.927 1 97.06 5 PHE B CA 1
ATOM 5706 C C . PHE B 1 5 ? 24.203 -19.469 2.299 1 97.06 5 PHE B C 1
ATOM 5708 O O . PHE B 1 5 ? 24.297 -18.25 2.447 1 97.06 5 PHE B O 1
ATOM 5715 N N . GLY B 1 6 ? 24.188 -20.234 3.336 1 96.12 6 GLY B N 1
ATOM 5716 C CA . GLY B 1 6 ? 24.641 -19.812 4.656 1 96.12 6 GLY B CA 1
ATOM 5717 C C . GLY B 1 6 ? 23.562 -19.062 5.43 1 96.12 6 GLY B C 1
ATOM 5718 O O . GLY B 1 6 ? 22.375 -19.234 5.172 1 96.12 6 GLY B O 1
ATOM 5719 N N . THR B 1 7 ? 23.984 -18.406 6.488 1 94.75 7 THR B N 1
ATOM 5720 C CA . THR B 1 7 ? 23.109 -17.625 7.355 1 94.75 7 THR B CA 1
ATOM 5721 C C . THR B 1 7 ? 23.719 -16.25 7.633 1 94.75 7 THR B C 1
ATOM 5723 O O . THR B 1 7 ? 24.938 -16.094 7.648 1 94.75 7 THR B O 1
ATOM 5726 N N . SER B 1 8 ? 22.859 -15.227 7.723 1 89.56 8 SER B N 1
ATOM 5727 C CA . SER B 1 8 ? 23.344 -13.883 8.031 1 89.56 8 SER B CA 1
ATOM 5728 C C . SER B 1 8 ? 24.172 -13.875 9.305 1 89.56 8 SER B C 1
ATOM 5730 O O . SER B 1 8 ? 23.797 -14.484 10.312 1 89.56 8 SER B O 1
ATOM 5732 N N . PRO B 1 9 ? 25.391 -13.242 9.227 1 87.69 9 PRO B N 1
ATOM 5733 C CA . PRO B 1 9 ? 25.844 -12.273 8.227 1 87.69 9 PRO B CA 1
ATOM 5734 C C . PRO B 1 9 ? 26.719 -12.898 7.148 1 87.69 9 PRO B C 1
ATOM 5736 O O . PRO B 1 9 ? 27.188 -12.203 6.25 1 87.69 9 PRO B O 1
ATOM 5739 N N . THR B 1 10 ? 26.891 -14.234 7.238 1 92.62 10 THR B N 1
ATOM 5740 C CA . THR B 1 10 ? 27.766 -14.891 6.273 1 92.62 10 THR B CA 1
ATOM 5741 C C . THR B 1 10 ? 26.953 -15.508 5.141 1 92.62 10 THR B C 1
ATOM 5743 O O . THR B 1 10 ? 26.797 -16.734 5.078 1 92.62 10 THR B O 1
ATOM 5746 N N . ILE B 1 11 ? 26.453 -14.773 4.312 1 94.75 11 ILE B N 1
ATOM 5747 C CA . ILE B 1 11 ? 25.656 -15.234 3.174 1 94.75 11 ILE B CA 1
ATOM 5748 C C . ILE B 1 11 ? 26.484 -15.125 1.895 1 94.75 11 ILE B C 1
ATOM 5750 O O . ILE B 1 11 ? 27.141 -14.109 1.653 1 94.75 11 ILE B O 1
ATOM 5754 N N . SER B 1 12 ? 26.547 -16.125 1.147 1 95.88 12 SER B N 1
ATOM 5755 C CA . SER B 1 12 ? 27.328 -16.125 -0.089 1 95.88 12 SER B CA 1
ATOM 5756 C C . SER B 1 12 ? 26.703 -17.031 -1.137 1 95.88 12 SER B C 1
ATOM 5758 O O . SER B 1 12 ? 25.781 -17.797 -0.837 1 95.88 12 SER B O 1
ATOM 5760 N N . LEU B 1 13 ? 27.172 -17 -2.305 1 96.94 13 LEU B N 1
ATOM 5761 C CA . LEU B 1 13 ? 26.703 -17.859 -3.391 1 96.94 13 LEU B CA 1
ATOM 5762 C C . LEU B 1 13 ? 27.516 -19.156 -3.445 1 96.94 13 LEU B C 1
ATOM 5764 O O . LEU B 1 13 ? 27.5 -19.844 -4.465 1 96.94 13 LEU B O 1
ATOM 5768 N N . CYS B 1 14 ? 28.25 -19.469 -2.314 1 95.94 14 CYS B N 1
ATOM 5769 C CA . CYS B 1 14 ? 29.078 -20.656 -2.25 1 95.94 14 CYS B CA 1
ATOM 5770 C C . CYS B 1 14 ? 30.078 -20.703 -3.404 1 95.94 14 CYS B C 1
ATOM 5772 O O . CYS B 1 14 ? 30.75 -19.703 -3.68 1 95.94 14 CYS B O 1
ATOM 5774 N N . LYS B 1 15 ? 30.203 -21.797 -4.094 1 93.75 15 LYS B N 1
ATOM 5775 C CA . LYS B 1 15 ? 31.172 -21.922 -5.195 1 93.75 15 LYS B CA 1
ATOM 5776 C C . LYS B 1 15 ? 30.5 -21.609 -6.535 1 93.75 15 LYS B C 1
ATOM 5778 O O . LYS B 1 15 ? 31.109 -21.797 -7.59 1 93.75 15 LYS B O 1
ATOM 5783 N N . TRP B 1 16 ? 29.25 -21.203 -6.461 1 95.81 16 TRP B N 1
ATOM 5784 C CA . TRP B 1 16 ? 28.562 -20.812 -7.691 1 95.81 16 TRP B CA 1
ATOM 5785 C C . TRP B 1 16 ? 28.938 -19.406 -8.109 1 95.81 16 TRP B C 1
ATOM 5787 O O . TRP B 1 16 ? 29.156 -18.531 -7.262 1 95.81 16 TRP B O 1
ATOM 5797 N N . THR B 1 17 ? 28.938 -19.125 -9.422 1 94.81 17 THR B N 1
ATOM 5798 C CA . THR B 1 17 ? 29.438 -17.844 -9.914 1 94.81 17 THR B CA 1
ATOM 5799 C C . THR B 1 17 ? 28.453 -17.219 -10.906 1 94.81 17 THR B C 1
ATOM 5801 O O . THR B 1 17 ? 27.906 -17.922 -11.758 1 94.81 17 THR B O 1
ATOM 5804 N N . ASN B 1 18 ? 28.281 -15.914 -10.797 1 95.12 18 ASN B N 1
ATOM 5805 C CA . ASN B 1 18 ? 27.516 -15.172 -11.789 1 95.12 18 ASN B CA 1
ATOM 5806 C C . ASN B 1 18 ? 28.281 -15.031 -13.102 1 95.12 18 ASN B C 1
ATOM 5808 O O . ASN B 1 18 ? 29.484 -14.766 -13.102 1 95.12 18 ASN B O 1
ATOM 5812 N N . LEU B 1 19 ? 27.547 -15.273 -14.094 1 91.94 19 LEU B N 1
ATOM 5813 C CA . LEU B 1 19 ? 28.172 -15.055 -15.391 1 91.94 19 LEU B CA 1
ATOM 5814 C C . LEU B 1 19 ? 28.125 -13.578 -15.781 1 91.94 19 LEU B C 1
ATOM 5816 O O . LEU B 1 19 ? 27.062 -12.969 -15.789 1 91.94 19 LEU B O 1
ATOM 5820 N N . LYS B 1 20 ? 29.188 -13 -16.219 1 87.25 20 LYS B N 1
ATOM 5821 C CA . LYS B 1 20 ? 29.297 -11.578 -16.531 1 87.25 20 LYS B CA 1
ATOM 5822 C C . LYS B 1 20 ? 28.703 -11.266 -17.906 1 87.25 20 LYS B C 1
ATOM 5824 O O . LYS B 1 20 ? 28.484 -10.102 -18.25 1 87.25 20 LYS B O 1
ATOM 5829 N N . VAL B 1 21 ? 28.375 -12.312 -18.625 1 86.25 21 VAL B N 1
ATOM 5830 C CA . VAL B 1 21 ? 27.828 -12.102 -19.953 1 86.25 21 VAL B CA 1
ATOM 5831 C C . VAL B 1 21 ? 26.359 -11.664 -19.844 1 86.25 21 VAL B C 1
ATOM 5833 O O . VAL B 1 21 ? 25.766 -11.219 -20.828 1 86.25 21 VAL B O 1
ATOM 5836 N N . THR B 1 22 ? 25.812 -11.789 -18.688 1 88.44 22 THR B N 1
ATOM 5837 C CA . THR B 1 22 ? 24.438 -11.352 -18.453 1 88.44 22 THR B CA 1
ATOM 5838 C C . THR B 1 22 ? 24.422 -9.953 -17.859 1 88.44 22 THR B C 1
ATOM 5840 O O . THR B 1 22 ? 25.344 -9.562 -17.125 1 88.44 22 THR B O 1
ATOM 5843 N N . GLN B 1 23 ? 23.359 -9.188 -18.141 1 84.69 23 GLN B N 1
ATOM 5844 C CA . GLN B 1 23 ? 23.219 -7.832 -17.625 1 84.69 23 GLN B CA 1
ATOM 5845 C C . GLN B 1 23 ? 22.75 -7.848 -16.172 1 84.69 23 GLN B C 1
ATOM 5847 O O . GLN B 1 23 ? 23.078 -6.941 -15.391 1 84.69 23 GLN B O 1
ATOM 5852 N N . LEU B 1 24 ? 22.016 -8.82 -15.898 1 89.12 24 LEU B N 1
ATOM 5853 C CA . LEU B 1 24 ? 21.484 -8.961 -14.547 1 89.12 24 LEU B CA 1
ATOM 5854 C C . LEU B 1 24 ? 22.141 -10.133 -13.828 1 89.12 24 LEU B C 1
ATOM 5856 O O . LEU B 1 24 ? 22.688 -11.039 -14.469 1 89.12 24 LEU B O 1
ATOM 5860 N N . GLN B 1 25 ? 22.094 -10.047 -12.469 1 92.56 25 GLN B N 1
ATOM 5861 C CA . GLN B 1 25 ? 22.828 -11.062 -11.711 1 92.56 25 GLN B CA 1
ATOM 5862 C C . GLN B 1 25 ? 22.016 -11.562 -10.523 1 92.56 25 GLN B C 1
ATOM 5864 O O . GLN B 1 25 ? 21.109 -10.867 -10.055 1 92.56 25 GLN B O 1
ATOM 5869 N N . TRP B 1 26 ? 22.375 -12.797 -10.172 1 96.56 26 TRP B N 1
ATOM 5870 C CA . TRP B 1 26 ? 21.891 -13.32 -8.898 1 96.56 26 TRP B CA 1
ATOM 5871 C C . TRP B 1 26 ? 22.609 -12.672 -7.73 1 96.56 26 TRP B C 1
ATOM 5873 O O . TRP B 1 26 ? 23.766 -12.266 -7.855 1 96.56 26 TRP B O 1
ATOM 5883 N N . GLN B 1 27 ? 21.938 -12.5 -6.633 1 94.94 27 GLN B N 1
ATOM 5884 C CA . GLN B 1 27 ? 22.562 -11.969 -5.426 1 94.94 27 GLN B CA 1
ATOM 5885 C C . GLN B 1 27 ? 22.219 -12.812 -4.203 1 94.94 27 GLN B C 1
ATOM 5887 O O . GLN B 1 27 ? 21.125 -13.367 -4.117 1 94.94 27 GLN B O 1
ATOM 5892 N N . ALA B 1 28 ? 23.219 -12.945 -3.332 1 96.44 28 ALA B N 1
ATOM 5893 C CA . ALA B 1 28 ? 22.953 -13.609 -2.057 1 96.44 28 ALA B CA 1
ATOM 5894 C C . ALA B 1 28 ? 22.141 -12.711 -1.128 1 96.44 28 ALA B C 1
ATOM 5896 O O . ALA B 1 28 ? 22.438 -11.516 -1.004 1 96.44 28 ALA B O 1
ATOM 5897 N N . SER B 1 29 ? 21.141 -13.211 -0.601 1 95.06 29 SER B N 1
ATOM 5898 C CA . SER B 1 29 ? 20.266 -12.43 0.271 1 95.06 29 SER B CA 1
ATOM 5899 C C . SER B 1 29 ? 19.641 -13.305 1.356 1 95.06 29 SER B C 1
ATOM 5901 O O . SER B 1 29 ? 20.031 -14.461 1.534 1 95.06 29 SER B O 1
ATOM 5903 N N . SER B 1 30 ? 18.828 -12.734 2.232 1 95.25 30 SER B N 1
ATOM 5904 C CA . SER B 1 30 ? 18.125 -13.43 3.312 1 95.25 30 SER B CA 1
ATOM 5905 C C . SER B 1 30 ? 16.719 -12.883 3.498 1 95.25 30 SER B C 1
ATOM 5907 O O . SER B 1 30 ? 16.328 -11.914 2.846 1 95.25 30 SER B O 1
ATOM 5909 N N . GLY B 1 31 ? 16.016 -13.547 4.371 1 93.31 31 GLY B N 1
ATOM 5910 C CA . GLY B 1 31 ? 14.625 -13.164 4.617 1 93.31 31 GLY B CA 1
ATOM 5911 C C . GLY B 1 31 ? 14.492 -11.758 5.164 1 93.31 31 GLY B C 1
ATOM 5912 O O . GLY B 1 31 ? 13.469 -11.102 4.953 1 93.31 31 GLY B O 1
ATOM 5913 N N . GLN B 1 32 ? 15.508 -11.203 5.75 1 90.69 32 GLN B N 1
ATOM 5914 C CA . GLN B 1 32 ? 15.469 -9.859 6.316 1 90.69 32 GLN B CA 1
ATOM 5915 C C . GLN B 1 32 ? 15.383 -8.797 5.223 1 90.69 32 GLN B C 1
ATOM 5917 O O . GLN B 1 32 ? 14.914 -7.684 5.461 1 90.69 32 GLN B O 1
ATOM 5922 N N . ASN B 1 33 ? 15.781 -9.18 4.012 1 92.31 33 ASN B N 1
ATOM 5923 C CA . ASN B 1 33 ? 15.812 -8.242 2.891 1 92.31 33 ASN B CA 1
ATOM 5924 C C . ASN B 1 33 ? 14.594 -8.414 1.989 1 92.31 33 ASN B C 1
ATOM 5926 O O . ASN B 1 33 ? 14.523 -7.82 0.909 1 92.31 33 ASN B O 1
ATOM 5930 N N . ALA B 1 34 ? 13.633 -9.227 2.459 1 92.31 34 ALA B N 1
ATOM 5931 C CA . ALA B 1 34 ? 12.508 -9.594 1.605 1 92.31 34 ALA B CA 1
ATOM 5932 C C . ALA B 1 34 ? 11.773 -8.352 1.102 1 92.31 34 ALA B C 1
ATOM 5934 O O . ALA B 1 34 ? 11.375 -8.289 -0.063 1 92.31 34 ALA B O 1
ATOM 5935 N N . PHE B 1 35 ? 11.625 -7.344 1.97 1 90.12 35 PHE B N 1
ATOM 5936 C CA . PHE B 1 35 ? 10.844 -6.176 1.581 1 90.12 35 PHE B CA 1
ATOM 5937 C C . PHE B 1 35 ? 11.758 -5.051 1.109 1 90.12 35 PHE B C 1
ATOM 5939 O O . PHE B 1 35 ? 11.273 -4.008 0.656 1 90.12 35 PHE B O 1
ATOM 5946 N N . TRP B 1 36 ? 13.031 -5.262 1.218 1 89.81 36 TRP B N 1
ATOM 5947 C CA . TRP B 1 36 ? 14.023 -4.289 0.779 1 89.81 36 TRP B CA 1
ATOM 5948 C C . TRP B 1 36 ? 14.539 -4.625 -0.619 1 89.81 36 TRP B C 1
ATOM 5950 O O . TRP B 1 36 ? 14.398 -3.824 -1.546 1 89.81 36 TRP B O 1
ATOM 5960 N N . LEU B 1 37 ? 14.969 -5.848 -0.841 1 90 37 LEU B N 1
ATOM 5961 C CA . LEU B 1 37 ? 15.547 -6.293 -2.104 1 90 37 LEU B CA 1
ATOM 5962 C C . LEU B 1 37 ? 14.594 -7.219 -2.846 1 90 37 LEU B C 1
ATOM 5964 O O . LEU B 1 37 ? 14.68 -7.363 -4.066 1 90 37 LEU B O 1
ATOM 5968 N N . GLY B 1 38 ? 13.75 -7.832 -2.107 1 90.81 38 GLY B N 1
ATOM 5969 C CA . GLY B 1 38 ? 12.891 -8.859 -2.672 1 90.81 38 GLY B CA 1
ATOM 5970 C C . GLY B 1 38 ? 13.312 -10.266 -2.287 1 90.81 38 GLY B C 1
ATOM 5971 O O . GLY B 1 38 ? 14.383 -10.461 -1.722 1 90.81 38 GLY B O 1
ATOM 5972 N N . GLY B 1 39 ? 12.391 -11.188 -2.537 1 94.44 39 GLY B N 1
ATOM 5973 C CA . GLY B 1 39 ? 12.633 -12.578 -2.195 1 94.44 39 GLY B CA 1
ATOM 5974 C C . GLY B 1 39 ? 11.719 -13.094 -1.103 1 94.44 39 GLY B C 1
ATOM 5975 O O . GLY B 1 39 ? 10.938 -12.336 -0.533 1 94.44 39 GLY B O 1
ATOM 5976 N N . PRO B 1 40 ? 11.906 -14.32 -0.787 1 95.81 40 PRO B N 1
ATOM 5977 C CA . PRO B 1 40 ? 11.086 -14.922 0.268 1 95.81 40 PRO B CA 1
ATOM 5978 C C . PRO B 1 40 ? 11.492 -14.461 1.665 1 95.81 40 PRO B C 1
ATOM 5980 O O . PRO B 1 40 ? 12.641 -14.062 1.88 1 95.81 40 PRO B O 1
ATOM 5983 N N . GLN B 1 41 ? 10.617 -14.578 2.619 1 93.81 41 GLN B N 1
ATOM 5984 C CA . GLN B 1 41 ? 10.859 -14.109 3.979 1 93.81 41 GLN B CA 1
ATOM 5985 C C . GLN B 1 41 ? 11.68 -15.117 4.77 1 93.81 41 GLN B C 1
ATOM 5987 O O . GLN B 1 41 ? 12.234 -14.789 5.82 1 93.81 41 GLN B O 1
ATOM 5992 N N . GLU B 1 42 ? 11.648 -16.344 4.234 1 96.06 42 GLU B N 1
ATOM 5993 C CA . GLU B 1 42 ? 12.406 -17.422 4.871 1 96.06 42 GLU B CA 1
ATOM 5994 C C . GLU B 1 42 ? 13.094 -18.297 3.836 1 96.06 42 GLU B C 1
ATOM 5996 O O . GLU B 1 42 ? 12.68 -18.344 2.676 1 96.06 42 GLU B O 1
ATOM 6001 N N . ASP B 1 43 ? 14.117 -18.906 4.203 1 96.06 43 ASP B N 1
ATOM 6002 C CA . ASP B 1 43 ? 14.766 -19.891 3.35 1 96.06 43 ASP B CA 1
ATOM 6003 C C . ASP B 1 43 ? 14.273 -21.297 3.67 1 96.06 43 ASP B C 1
ATOM 6005 O O . ASP B 1 43 ? 13.445 -21.484 4.566 1 96.06 43 ASP B O 1
ATOM 6009 N N . VAL B 1 44 ? 14.688 -22.172 2.92 1 96.12 44 VAL B N 1
ATOM 6010 C CA . VAL B 1 44 ? 14.258 -23.562 3.119 1 96.12 44 VAL B CA 1
ATOM 6011 C C . VAL B 1 44 ? 15.141 -24.234 4.168 1 96.12 44 VAL B C 1
ATOM 6013 O O . VAL B 1 44 ? 14.656 -25.016 4.992 1 96.12 44 VAL B O 1
ATOM 6016 N N . SER B 1 45 ? 16.391 -23.953 4.266 1 94.31 45 SER B N 1
ATOM 6017 C CA . SER B 1 45 ? 17.391 -24.641 5.074 1 94.31 45 SER B CA 1
ATOM 6018 C C . SER B 1 45 ? 17.141 -24.406 6.562 1 94.31 45 SER B C 1
ATOM 6020 O O . SER B 1 45 ? 17.172 -25.359 7.352 1 94.31 45 SER B O 1
ATOM 6022 N N . TYR B 1 46 ? 16.906 -23.203 6.934 1 93.06 46 TYR B N 1
ATOM 6023 C CA . TYR B 1 46 ? 16.781 -22.859 8.344 1 93.06 46 TYR B CA 1
ATOM 6024 C C . TYR B 1 46 ? 15.344 -22.5 8.703 1 93.06 46 TYR B C 1
ATOM 6026 O O . TYR B 1 46 ? 14.961 -22.531 9.875 1 93.06 46 TYR B O 1
ATOM 6034 N N . GLY B 1 47 ? 14.617 -22.109 7.742 1 93.88 47 GLY B N 1
ATOM 6035 C CA . GLY B 1 47 ? 13.211 -21.781 7.965 1 93.88 47 GLY B CA 1
ATOM 6036 C C . GLY B 1 47 ? 13 -20.5 8.75 1 93.88 47 GLY B C 1
ATOM 6037 O O . GLY B 1 47 ? 12.047 -20.391 9.516 1 93.88 47 GLY B O 1
ATOM 6038 N N . ASP B 1 48 ? 13.984 -19.578 8.656 1 93.06 48 ASP B N 1
ATOM 6039 C CA . ASP B 1 48 ? 13.875 -18.312 9.391 1 93.06 48 ASP B CA 1
ATOM 6040 C C . ASP B 1 48 ? 14.297 -17.141 8.508 1 93.06 48 ASP B C 1
ATOM 6042 O O . ASP B 1 48 ? 14.523 -17.297 7.312 1 93.06 48 ASP B O 1
ATOM 6046 N N . THR B 1 49 ? 14.336 -15.953 9.148 1 92.75 49 THR B N 1
ATOM 6047 C CA . THR B 1 49 ? 14.594 -14.742 8.375 1 92.75 49 THR B CA 1
ATOM 6048 C C . THR B 1 49 ? 16.094 -14.539 8.172 1 92.75 49 THR B C 1
ATOM 6050 O O . THR B 1 49 ? 16.5 -13.719 7.348 1 92.75 49 THR B O 1
ATOM 6053 N N . LEU B 1 50 ? 16.922 -15.289 8.844 1 94.69 50 LEU B N 1
ATOM 6054 C CA . LEU B 1 50 ? 18.375 -15.094 8.773 1 94.69 50 LEU B CA 1
ATOM 6055 C C . LEU B 1 50 ? 19 -16 7.719 1 94.69 50 LEU B C 1
ATOM 6057 O O . LEU B 1 50 ? 20.109 -15.758 7.266 1 94.69 50 LEU B O 1
ATOM 6061 N N . GLY B 1 51 ? 18.234 -17.078 7.375 1 96 51 GLY B N 1
ATOM 6062 C CA . GLY B 1 51 ? 18.766 -18.016 6.402 1 96 51 GLY B CA 1
ATOM 6063 C C . GLY B 1 51 ? 18.969 -17.406 5.027 1 96 51 GLY B C 1
ATOM 6064 O O . GLY B 1 51 ? 18.156 -16.594 4.582 1 96 51 GLY B O 1
ATOM 6065 N N . GLY B 1 52 ? 20.031 -17.875 4.383 1 96.75 52 GLY B N 1
ATOM 6066 C CA . GLY B 1 52 ? 20.375 -17.281 3.096 1 96.75 52 GLY B CA 1
ATOM 6067 C C . GLY B 1 52 ? 19.797 -18.047 1.918 1 96.75 52 GLY B C 1
ATOM 6068 O O . GLY B 1 52 ? 19.453 -19.234 2.041 1 96.75 52 GLY B O 1
ATOM 6069 N N . TYR B 1 53 ? 19.594 -17.406 0.827 1 97.94 53 TYR B N 1
ATOM 6070 C CA . TYR B 1 53 ? 19.219 -17.922 -0.484 1 97.94 53 TYR B CA 1
ATOM 6071 C C . TYR B 1 53 ? 19.734 -17.016 -1.596 1 97.94 53 TYR B C 1
ATOM 6073 O O . TYR B 1 53 ? 20.25 -15.922 -1.33 1 97.94 53 TYR B O 1
ATOM 6081 N N . SER B 1 54 ? 19.719 -17.469 -2.756 1 97.88 54 SER B N 1
ATOM 6082 C CA . SER B 1 54 ? 20.031 -16.625 -3.904 1 97.88 54 SER B CA 1
ATOM 6083 C C . SER B 1 54 ? 18.781 -16.031 -4.52 1 97.88 54 SER B C 1
ATOM 6085 O O . SER B 1 54 ? 17.75 -16.703 -4.613 1 97.88 54 SER B O 1
ATOM 6087 N N . VAL B 1 55 ? 18.828 -14.727 -4.82 1 97 55 VAL B N 1
ATOM 6088 C CA . VAL B 1 55 ? 17.641 -14.094 -5.363 1 97 55 VAL B CA 1
ATOM 6089 C C . VAL B 1 55 ? 18.016 -13.242 -6.574 1 97 55 VAL B C 1
ATOM 6091 O O . VAL B 1 55 ? 19.094 -12.656 -6.621 1 97 55 VAL B O 1
ATOM 6094 N N . PHE B 1 56 ? 17.219 -13.289 -7.559 1 95.56 56 PHE B N 1
ATOM 6095 C CA . PHE B 1 56 ? 17.25 -12.414 -8.719 1 95.56 56 PHE B CA 1
ATOM 6096 C C . PHE B 1 56 ? 16.016 -11.523 -8.766 1 95.56 56 PHE B C 1
ATOM 6098 O O . PHE B 1 56 ? 14.898 -12.008 -8.977 1 95.56 56 PHE B O 1
ATOM 6105 N N . GLU B 1 57 ? 16.25 -10.219 -8.469 1 92.12 57 GLU B N 1
ATOM 6106 C CA . GLU B 1 57 ? 15.164 -9.242 -8.594 1 92.12 57 GLU B CA 1
ATOM 6107 C C . GLU B 1 57 ? 14.875 -8.922 -10.055 1 92.12 57 GLU B C 1
ATOM 6109 O O . GLU B 1 57 ? 15.695 -8.312 -10.734 1 92.12 57 GLU B O 1
ATOM 6114 N N . THR B 1 58 ? 13.648 -9.125 -10.516 1 91.81 58 THR B N 1
ATOM 6115 C CA . THR B 1 58 ? 13.391 -9.234 -11.945 1 91.81 58 THR B CA 1
ATOM 6116 C C . THR B 1 58 ? 12.891 -7.91 -12.508 1 91.81 58 THR B C 1
ATOM 6118 O O . THR B 1 58 ? 12.695 -7.777 -13.719 1 91.81 58 THR B O 1
ATOM 6121 N N . SER B 1 59 ? 12.641 -6.898 -11.68 1 87.44 59 SER B N 1
ATOM 6122 C CA . SER B 1 59 ? 12.102 -5.645 -12.203 1 87.44 59 SER B CA 1
ATOM 6123 C C . SER B 1 59 ? 13.211 -4.699 -12.641 1 87.44 59 SER B C 1
ATOM 6125 O O . SER B 1 59 ? 12.945 -3.637 -13.203 1 87.44 59 SER B O 1
ATOM 6127 N N . GLN B 1 60 ? 14.438 -5.039 -12.43 1 83.19 60 GLN B N 1
ATOM 6128 C CA . GLN B 1 60 ? 15.562 -4.195 -12.82 1 83.19 60 GLN B CA 1
ATOM 6129 C C . GLN B 1 60 ? 15.656 -4.059 -14.336 1 83.19 60 GLN B C 1
ATOM 6131 O O . GLN B 1 60 ? 15.453 -5.035 -15.062 1 83.19 60 GLN B O 1
ATOM 6136 N N . ILE B 1 61 ? 15.828 -2.832 -14.734 1 78.75 61 ILE B N 1
ATOM 6137 C CA . ILE B 1 61 ? 16.047 -2.574 -16.156 1 78.75 61 ILE B CA 1
ATOM 6138 C C . ILE B 1 61 ? 17.5 -2.207 -16.391 1 78.75 61 ILE B C 1
ATOM 6140 O O . ILE B 1 61 ? 18.016 -1.253 -15.805 1 78.75 61 ILE B O 1
ATOM 6144 N N . PRO B 1 62 ? 18.156 -3.055 -17.188 1 73.69 62 PRO B N 1
ATOM 6145 C CA . PRO B 1 62 ? 19.562 -2.752 -17.422 1 73.69 62 PRO B CA 1
ATOM 6146 C C . PRO B 1 62 ? 19.766 -1.472 -18.219 1 73.69 62 PRO B C 1
ATOM 6148 O O . PRO B 1 62 ? 18.953 -1.141 -19.078 1 73.69 62 PRO B O 1
ATOM 6151 N N . GLU B 1 63 ? 20.719 -0.596 -17.781 1 65.81 63 GLU B N 1
ATOM 6152 C CA . GLU B 1 63 ? 21.125 0.547 -18.594 1 65.81 63 GLU B CA 1
ATOM 6153 C C . GLU B 1 63 ? 21.922 0.102 -19.812 1 65.81 63 GLU B C 1
ATOM 6155 O O . GLU B 1 63 ? 22.922 -0.602 -19.688 1 65.81 63 GLU B O 1
ATOM 6160 N N . ARG B 1 64 ? 21.359 0.074 -21 1 60.56 64 ARG B N 1
ATOM 6161 C CA . ARG B 1 64 ? 22.062 -0.351 -22.203 1 60.56 64 ARG B CA 1
ATOM 6162 C C . ARG B 1 64 ? 23.312 0.495 -22.438 1 60.56 64 ARG B C 1
ATOM 6164 O O . ARG B 1 64 ? 23.219 1.689 -22.734 1 60.56 64 ARG B O 1
ATOM 6171 N N . LYS B 1 65 ? 24.375 0.044 -21.969 1 56.94 65 LYS B N 1
ATOM 6172 C CA . LYS B 1 65 ? 25.609 0.674 -22.406 1 56.94 65 LYS B CA 1
ATOM 6173 C C . LYS B 1 65 ? 26.156 -0.008 -23.656 1 56.94 65 LYS B C 1
ATOM 6175 O O . LYS B 1 65 ? 25.922 -1.194 -23.891 1 56.94 65 LYS B O 1
ATOM 6180 N N . ILE B 1 66 ? 26.703 0.643 -24.578 1 58.28 66 ILE B N 1
ATOM 6181 C CA . ILE B 1 66 ? 27.375 0.15 -25.781 1 58.28 66 ILE B CA 1
ATOM 6182 C C . ILE B 1 66 ? 28.328 -0.988 -25.422 1 58.28 66 ILE B C 1
ATOM 6184 O O . ILE B 1 66 ? 29.125 -0.863 -24.484 1 58.28 66 ILE B O 1
ATOM 6188 N N . GLY B 1 67 ? 28.203 -2.219 -26 1 59 67 GLY B N 1
ATOM 6189 C CA . GLY B 1 67 ? 29.031 -3.393 -25.781 1 59 67 GLY B CA 1
ATOM 6190 C C . GLY B 1 67 ? 28.453 -4.348 -24.75 1 59 67 GLY B C 1
ATOM 6191 O O . GLY B 1 67 ? 29.125 -5.281 -24.312 1 59 67 GLY B O 1
ATOM 6192 N N . GLN B 1 68 ? 27.391 -3.928 -24.219 1 58.81 68 GLN B N 1
ATOM 6193 C CA . GLN B 1 68 ? 26.781 -4.633 -23.094 1 58.81 68 GLN B CA 1
ATOM 6194 C C . GLN B 1 68 ? 26.281 -6.012 -23.516 1 58.81 68 GLN B C 1
ATOM 6196 O O . GLN B 1 68 ? 25.906 -6.219 -24.672 1 58.81 68 GLN B O 1
ATOM 6201 N N . PRO B 1 69 ? 26.328 -6.863 -22.484 1 63.28 69 PRO B N 1
ATOM 6202 C CA . PRO B 1 69 ? 25.969 -8.266 -22.672 1 63.28 69 PRO B CA 1
ATOM 6203 C C . PRO B 1 69 ? 24.562 -8.438 -23.25 1 63.28 69 PRO B C 1
ATOM 6205 O O . PRO B 1 69 ? 23.672 -7.625 -22.969 1 63.28 69 PRO B O 1
ATOM 6208 N N . ALA B 1 70 ? 24.438 -9.43 -24.047 1 67.19 70 ALA B N 1
ATOM 6209 C CA . ALA B 1 70 ? 23.328 -9.703 -24.969 1 67.19 70 ALA B CA 1
ATOM 6210 C C . ALA B 1 70 ? 22.109 -10.242 -24.219 1 67.19 70 ALA B C 1
ATOM 6212 O O . ALA B 1 70 ? 20.984 -10.086 -24.672 1 67.19 70 ALA B O 1
ATOM 6213 N N . PHE B 1 71 ? 22.375 -10.797 -22.953 1 80.5 71 PHE B N 1
ATOM 6214 C CA . PHE B 1 71 ? 21.234 -11.516 -22.359 1 80.5 71 PHE B CA 1
ATOM 6215 C C . PHE B 1 71 ? 20.641 -10.719 -21.203 1 80.5 71 PHE B C 1
ATOM 6217 O O . PHE B 1 71 ? 21.344 -10.359 -20.266 1 80.5 71 PHE B O 1
ATOM 6224 N N . GLU B 1 72 ? 19.344 -10.414 -21.281 1 83.88 72 GLU B N 1
ATOM 6225 C CA . GLU B 1 72 ? 18.641 -9.75 -20.188 1 83.88 72 GLU B CA 1
ATOM 6226 C C . GLU B 1 72 ? 18.234 -10.758 -19.109 1 83.88 72 GLU B C 1
ATOM 6228 O O . GLU B 1 72 ? 17.047 -10.844 -18.75 1 83.88 72 GLU B O 1
ATOM 6233 N N . SER B 1 73 ? 19 -11.75 -18.797 1 92.19 73 SER B N 1
ATOM 6234 C CA . SER B 1 73 ? 18.719 -12.742 -17.766 1 92.19 73 SER B CA 1
ATOM 6235 C C . SER B 1 73 ? 19.844 -12.789 -16.719 1 92.19 73 SER B C 1
ATOM 6237 O O . SER B 1 73 ? 20.797 -12 -16.797 1 92.19 73 SER B O 1
ATOM 6239 N N . ALA B 1 74 ? 19.641 -13.469 -15.703 1 95.31 74 ALA B N 1
ATOM 6240 C CA . ALA B 1 74 ? 20.672 -13.758 -14.703 1 95.31 74 ALA B CA 1
ATOM 6241 C C . ALA B 1 74 ? 21.078 -15.227 -14.742 1 95.31 74 ALA B C 1
ATOM 6243 O O . ALA B 1 74 ? 20.203 -16.109 -14.789 1 95.31 74 ALA B O 1
ATOM 6244 N N . MET B 1 75 ? 22.359 -15.438 -14.773 1 96.56 75 MET B N 1
ATOM 6245 C CA . MET B 1 75 ? 22.859 -16.812 -14.891 1 96.56 75 MET B CA 1
ATOM 6246 C C . MET B 1 75 ? 23.828 -17.141 -13.758 1 96.56 75 MET B C 1
ATOM 6248 O O . MET B 1 75 ? 24.797 -16.422 -13.547 1 96.56 75 MET B O 1
ATOM 6252 N N . LEU B 1 76 ? 23.516 -18.125 -13.055 1 97.31 76 LEU B N 1
ATOM 6253 C CA . LEU B 1 76 ? 24.359 -18.656 -11.977 1 97.31 76 LEU B CA 1
ATOM 6254 C C . LEU B 1 76 ? 24.938 -20 -12.352 1 97.31 76 LEU B C 1
ATOM 6256 O O . LEU B 1 76 ? 24.203 -20.969 -12.547 1 97.31 76 LEU B O 1
ATOM 6260 N N . MET B 1 77 ? 26.25 -20.094 -12.414 1 96.38 77 MET B N 1
ATOM 6261 C CA . MET B 1 77 ? 26.938 -21.266 -12.969 1 96.38 77 MET B CA 1
ATOM 6262 C C . MET B 1 77 ? 27.594 -22.078 -11.859 1 96.38 77 MET B C 1
ATOM 6264 O O . MET B 1 77 ? 28.188 -21.516 -10.93 1 96.38 77 MET B O 1
ATOM 6268 N N . SER B 1 78 ? 27.516 -23.422 -11.953 1 95.81 78 SER B N 1
ATOM 6269 C CA . SER B 1 78 ? 28.141 -24.328 -11 1 95.81 78 SER B CA 1
ATOM 6270 C C . SER B 1 78 ? 29.625 -24.516 -11.305 1 95.81 78 SER B C 1
ATOM 6272 O O . SER B 1 78 ? 30.078 -24.156 -12.383 1 95.81 78 SER B O 1
ATOM 6274 N N . PRO B 1 79 ? 30.344 -25.031 -10.273 1 92.44 79 PRO B N 1
ATOM 6275 C CA . PRO B 1 79 ? 31.703 -25.469 -10.609 1 92.44 79 PRO B CA 1
ATOM 6276 C C . PRO B 1 79 ? 31.719 -26.531 -11.688 1 92.44 79 PRO B C 1
ATOM 6278 O O . PRO B 1 79 ? 30.734 -27.234 -11.898 1 92.44 79 PRO B O 1
ATOM 6281 N N . THR B 1 80 ? 32.812 -26.641 -12.336 1 92.44 80 THR B N 1
ATOM 6282 C CA . THR B 1 80 ? 32.969 -27.625 -13.406 1 92.44 80 THR B CA 1
ATOM 6283 C C . THR B 1 80 ? 32.875 -29.047 -12.859 1 92.44 80 THR B C 1
ATOM 6285 O O . THR B 1 80 ? 33.438 -29.328 -11.797 1 92.44 80 THR B O 1
ATOM 6288 N N . ARG B 1 81 ? 32.219 -29.844 -13.664 1 91.88 81 ARG B N 1
ATOM 6289 C CA . ARG B 1 81 ? 32.094 -31.266 -13.312 1 91.88 81 ARG B CA 1
ATOM 6290 C C . ARG B 1 81 ? 32.625 -32.156 -14.43 1 91.88 81 ARG B C 1
ATOM 6292 O O . ARG B 1 81 ? 32.531 -31.812 -15.602 1 91.88 81 ARG B O 1
ATOM 6299 N N . ASN B 1 82 ? 33.062 -33.219 -13.984 1 91.31 82 ASN B N 1
ATOM 6300 C CA . ASN B 1 82 ? 33.5 -34.219 -14.969 1 91.31 82 ASN B CA 1
ATOM 6301 C C . ASN B 1 82 ? 32.344 -35.031 -15.5 1 91.31 82 ASN B C 1
ATOM 6303 O O . ASN B 1 82 ? 31.188 -34.781 -15.164 1 91.31 82 ASN B O 1
ATOM 6307 N N . SER B 1 83 ? 32.656 -35.969 -16.422 1 90.44 83 SER B N 1
ATOM 6308 C CA . SER B 1 83 ? 31.641 -36.844 -16.953 1 90.44 83 SER B CA 1
ATOM 6309 C C . SER B 1 83 ? 30.875 -37.531 -15.844 1 90.44 83 SER B C 1
ATOM 6311 O O . SER B 1 83 ? 31.469 -37.938 -14.836 1 90.44 83 SER B O 1
ATOM 6313 N N . THR B 1 84 ? 29.625 -37.719 -15.953 1 89.94 84 THR B N 1
ATOM 6314 C CA . THR B 1 84 ? 28.781 -38.344 -14.922 1 89.94 84 THR B CA 1
ATOM 6315 C C . THR B 1 84 ? 28.828 -39.844 -15.008 1 89.94 84 THR B C 1
ATOM 6317 O O . THR B 1 84 ? 28.469 -40.562 -14.055 1 89.94 84 THR B O 1
ATOM 6320 N N . GLY B 1 85 ? 29.297 -40.406 -16.188 1 87.25 85 GLY B N 1
ATOM 6321 C CA . GLY B 1 85 ? 29.141 -41.812 -16.453 1 87.25 85 GLY B CA 1
ATOM 6322 C C . GLY B 1 85 ? 27.703 -42.25 -16.703 1 87.25 85 GLY B C 1
ATOM 6323 O O . GLY B 1 85 ? 26.812 -41.406 -16.719 1 87.25 85 GLY B O 1
ATOM 6324 N N . PRO B 1 86 ? 27.469 -43.5 -16.906 1 85.56 86 PRO B N 1
ATOM 6325 C CA . PRO B 1 86 ? 26.125 -43.969 -17.234 1 85.56 86 PRO B CA 1
ATOM 6326 C C . PRO B 1 86 ? 25.156 -43.844 -16.062 1 85.56 86 PRO B C 1
ATOM 6328 O O . PRO B 1 86 ? 23.938 -43.812 -16.266 1 85.56 86 PRO B O 1
ATOM 6331 N N . LYS B 1 87 ? 25.672 -43.812 -14.867 1 84.56 87 LYS B N 1
ATOM 6332 C CA . LYS B 1 87 ? 24.812 -43.688 -13.695 1 84.56 87 LYS B CA 1
ATOM 6333 C C . LYS B 1 87 ? 24.172 -42.312 -13.617 1 84.56 87 LYS B C 1
ATOM 6335 O O . LYS B 1 87 ? 23.109 -42.156 -13.016 1 84.56 87 LYS B O 1
ATOM 6340 N N . GLY B 1 88 ? 24.859 -41.344 -14.234 1 89.25 88 GLY B N 1
ATOM 6341 C CA . GLY B 1 88 ? 24.328 -40 -14.273 1 89.25 88 GLY B CA 1
ATOM 6342 C C . GLY B 1 88 ? 24.531 -39.25 -12.977 1 89.25 88 GLY B C 1
ATOM 6343 O O . GLY B 1 88 ? 25.406 -39.594 -12.18 1 89.25 88 GLY B O 1
ATOM 6344 N N . MET B 1 89 ? 23.812 -38.125 -12.852 1 90.75 89 MET B N 1
ATOM 6345 C CA . MET B 1 89 ? 23.875 -37.25 -11.688 1 90.75 89 MET B CA 1
ATOM 6346 C C . MET B 1 89 ? 22.5 -36.688 -11.359 1 90.75 89 MET B C 1
ATOM 6348 O O . MET B 1 89 ? 21.641 -36.562 -12.234 1 90.75 89 MET B O 1
ATOM 6352 N N . CYS B 1 90 ? 22.297 -36.469 -10.031 1 92.5 90 CYS B N 1
ATOM 6353 C CA . CYS B 1 90 ? 21.047 -35.875 -9.562 1 92.5 90 CYS B CA 1
ATOM 6354 C C . CYS B 1 90 ? 21.281 -34.469 -9.016 1 92.5 90 CYS B C 1
ATOM 6356 O O . CYS B 1 90 ? 22.141 -34.281 -8.156 1 92.5 90 CYS B O 1
ATOM 6358 N N . ILE B 1 91 ? 20.531 -33.531 -9.562 1 93.75 91 ILE B N 1
ATOM 6359 C CA . ILE B 1 91 ? 20.578 -32.188 -9 1 93.75 91 ILE B CA 1
ATOM 6360 C C . ILE B 1 91 ? 19.266 -31.875 -8.289 1 93.75 91 ILE B C 1
ATOM 6362 O O . ILE B 1 91 ? 18.188 -32.062 -8.859 1 93.75 91 ILE B O 1
ATOM 6366 N N . LYS B 1 92 ? 19.375 -31.422 -7.074 1 93.94 92 LYS B N 1
ATOM 6367 C CA . LYS B 1 92 ? 18.234 -31 -6.277 1 93.94 92 LYS B CA 1
ATOM 6368 C C . LYS B 1 92 ? 18.328 -29.531 -5.91 1 93.94 92 LYS B C 1
ATOM 6370 O O . LYS B 1 92 ? 19.406 -29.016 -5.621 1 93.94 92 LYS B O 1
ATOM 6375 N N . PHE B 1 93 ? 17.234 -28.859 -5.973 1 96.31 93 PHE B N 1
ATOM 6376 C CA . PHE B 1 93 ? 17.188 -27.453 -5.609 1 96.31 93 PHE B CA 1
ATOM 6377 C C . PHE B 1 93 ? 15.781 -27.031 -5.195 1 96.31 93 PHE B C 1
ATOM 6379 O O . PHE B 1 93 ? 14.82 -27.766 -5.441 1 96.31 93 PHE B O 1
ATOM 6386 N N . TRP B 1 94 ? 15.719 -25.969 -4.473 1 96.88 94 TRP B N 1
ATOM 6387 C CA . TRP B 1 94 ? 14.445 -25.344 -4.16 1 96.88 94 TRP B CA 1
ATOM 6388 C C . TRP B 1 94 ? 14.336 -23.984 -4.848 1 96.88 94 TRP B C 1
ATOM 6390 O O . TRP B 1 94 ? 15.328 -23.25 -4.977 1 96.88 94 TRP B O 1
ATOM 6400 N N . TYR B 1 95 ? 13.125 -23.672 -5.332 1 97.44 95 TYR B N 1
ATOM 6401 C CA . TYR B 1 95 ? 12.938 -22.391 -6.008 1 97.44 95 TYR B CA 1
ATOM 6402 C C . TYR B 1 95 ? 11.648 -21.719 -5.562 1 97.44 95 TYR B C 1
ATOM 6404 O O . TYR B 1 95 ? 10.734 -22.375 -5.07 1 97.44 95 TYR B O 1
ATOM 6412 N N . SER B 1 96 ? 11.617 -20.422 -5.602 1 97.06 96 SER B N 1
ATOM 6413 C CA . SER B 1 96 ? 10.453 -19.578 -5.355 1 97.06 96 SER B CA 1
ATOM 6414 C C . SER B 1 96 ? 10.359 -18.453 -6.379 1 97.06 96 SER B C 1
ATOM 6416 O O . SER B 1 96 ? 11.359 -17.797 -6.68 1 97.06 96 SER B O 1
ATOM 6418 N N . MET B 1 97 ? 9.203 -18.328 -7.008 1 96.12 97 MET B N 1
ATOM 6419 C CA . MET B 1 97 ? 8.938 -17.281 -7.992 1 96.12 97 MET B CA 1
ATOM 6420 C C . MET B 1 97 ? 7.668 -16.516 -7.645 1 96.12 97 MET B C 1
ATOM 6422 O O . MET B 1 97 ? 6.602 -17.109 -7.492 1 96.12 97 MET B O 1
ATOM 6426 N N . ALA B 1 98 ? 7.801 -15.242 -7.559 1 93.88 98 ALA B N 1
ATOM 6427 C CA . ALA B 1 98 ? 6.629 -14.438 -7.227 1 93.88 98 ALA B CA 1
ATOM 6428 C C . ALA B 1 98 ? 6.73 -13.047 -7.852 1 93.88 98 ALA B C 1
ATOM 6430 O O . ALA B 1 98 ? 7.828 -12.555 -8.117 1 93.88 98 ALA B O 1
ATOM 6431 N N . GLY B 1 99 ? 5.543 -12.445 -8.102 1 91.75 99 GLY B N 1
ATOM 6432 C CA . GLY B 1 99 ? 5.477 -11.125 -8.703 1 91.75 99 GLY B CA 1
ATOM 6433 C C . GLY B 1 99 ? 5.023 -11.141 -10.148 1 91.75 99 GLY B C 1
ATOM 6434 O O . GLY B 1 99 ? 4.719 -12.203 -10.695 1 91.75 99 GLY B O 1
ATOM 6435 N N . LEU B 1 100 ? 5.02 -9.992 -10.828 1 91.38 100 LEU B N 1
ATOM 6436 C CA . LEU B 1 100 ? 4.523 -9.906 -12.203 1 91.38 100 LEU B CA 1
ATOM 6437 C C . LEU B 1 100 ? 5.68 -9.82 -13.195 1 91.38 100 LEU B C 1
ATOM 6439 O O . LEU B 1 100 ? 5.492 -10.047 -14.391 1 91.38 100 LEU B O 1
ATOM 6443 N N . SER B 1 101 ? 6.879 -9.609 -12.648 1 93 101 SER B N 1
ATOM 6444 C CA . SER B 1 101 ? 7.977 -9.32 -13.562 1 93 101 SER B CA 1
ATOM 6445 C C . SER B 1 101 ? 8.75 -10.578 -13.922 1 93 101 SER B C 1
ATOM 6447 O O . SER B 1 101 ? 9.547 -10.578 -14.859 1 93 101 SER B O 1
ATOM 6449 N N . PRO B 1 102 ? 8.664 -11.711 -13.156 1 94.12 102 PRO B N 1
ATOM 6450 C CA . PRO B 1 102 ? 9.336 -12.938 -13.586 1 94.12 102 PRO B CA 1
ATOM 6451 C C . PRO B 1 102 ? 8.633 -13.617 -14.75 1 94.12 102 PRO B C 1
ATOM 6453 O O . PRO B 1 102 ? 7.398 -13.602 -14.828 1 94.12 102 PRO B O 1
ATOM 6456 N N . ASP B 1 103 ? 9.445 -14.188 -15.633 1 93.38 103 ASP B N 1
ATOM 6457 C CA . ASP B 1 103 ? 8.898 -14.961 -16.75 1 93.38 103 ASP B CA 1
ATOM 6458 C C . ASP B 1 103 ? 9.094 -16.453 -16.516 1 93.38 103 ASP B C 1
ATOM 6460 O O . ASP B 1 103 ? 8.125 -17.219 -16.531 1 93.38 103 ASP B O 1
ATOM 6464 N N . ARG B 1 104 ? 10.422 -16.859 -16.281 1 95.25 104 ARG B N 1
ATOM 6465 C CA . ARG B 1 104 ? 10.656 -18.297 -16.109 1 95.25 104 ARG B CA 1
ATOM 6466 C C . ARG B 1 104 ? 12.023 -18.547 -15.492 1 95.25 104 ARG B C 1
ATOM 6468 O O . ARG B 1 104 ? 12.875 -17.656 -15.461 1 95.25 104 ARG B O 1
ATOM 6475 N N . LEU B 1 105 ? 12.188 -19.766 -14.984 1 96.62 105 LEU B N 1
ATOM 6476 C CA . LEU B 1 105 ? 13.438 -20.312 -14.477 1 96.62 105 LEU B CA 1
ATOM 6477 C C . LEU B 1 105 ? 13.867 -21.531 -15.281 1 96.62 105 LEU B C 1
ATOM 6479 O O . LEU B 1 105 ? 13.055 -22.422 -15.555 1 96.62 105 LEU B O 1
ATOM 6483 N N . ARG B 1 106 ? 15.195 -21.562 -15.688 1 96.69 106 ARG B N 1
ATOM 6484 C CA . ARG B 1 106 ? 15.719 -22.688 -16.469 1 96.69 106 ARG B CA 1
ATOM 6485 C C . ARG B 1 106 ? 17.016 -23.219 -15.844 1 96.69 106 ARG B C 1
ATOM 6487 O O . ARG B 1 106 ? 17.734 -22.469 -15.188 1 96.69 106 ARG B O 1
ATOM 6494 N N . VAL B 1 107 ? 17.188 -24.453 -16.078 1 96.94 107 VAL B N 1
ATOM 6495 C CA . VAL B 1 107 ? 18.453 -25.078 -15.766 1 96.94 107 VAL B CA 1
ATOM 6496 C C . VAL B 1 107 ? 19.125 -25.578 -17.047 1 96.94 107 VAL B C 1
ATOM 6498 O O . VAL B 1 107 ? 18.547 -26.406 -17.766 1 96.94 107 VAL B O 1
ATOM 6501 N N . LEU B 1 108 ? 20.312 -25.062 -17.266 1 96.56 108 LEU B N 1
ATOM 6502 C CA . LEU B 1 108 ? 21.016 -25.359 -18.516 1 96.56 108 LEU B CA 1
ATOM 6503 C C . LEU B 1 108 ? 22.25 -26.203 -18.25 1 96.56 108 LEU B C 1
ATOM 6505 O O . LEU B 1 108 ? 22.953 -26.031 -17.25 1 96.56 108 LEU B O 1
ATOM 6509 N N . LEU B 1 109 ? 22.453 -27.172 -19.125 1 94.81 109 LEU B N 1
ATOM 6510 C CA . LEU B 1 109 ? 23.719 -27.891 -19.172 1 94.81 109 LEU B CA 1
ATOM 6511 C C . LEU B 1 109 ? 24.656 -27.25 -20.188 1 94.81 109 LEU B C 1
ATOM 6513 O O . LEU B 1 109 ? 24.312 -27.109 -21.359 1 94.81 109 LEU B O 1
ATOM 6517 N N . HIS B 1 110 ? 25.797 -26.859 -19.703 1 94.62 110 HIS B N 1
ATOM 6518 C CA . HIS B 1 110 ? 26.781 -26.219 -20.562 1 94.62 110 HIS B CA 1
ATOM 6519 C C . HIS B 1 110 ? 28.016 -27.109 -20.734 1 94.62 110 HIS B C 1
ATOM 6521 O O . HIS B 1 110 ? 28.75 -27.359 -19.766 1 94.62 110 HIS B O 1
ATOM 6527 N N . PRO B 1 111 ? 28.281 -27.469 -21.953 1 90.94 111 PRO B N 1
ATOM 6528 C CA . PRO B 1 111 ? 29.484 -28.266 -22.203 1 90.94 111 PRO B CA 1
ATOM 6529 C C . PRO B 1 111 ? 30.766 -27.422 -22.094 1 90.94 111 PRO B C 1
ATOM 6531 O O . PRO B 1 111 ? 30.812 -26.297 -22.594 1 90.94 111 PRO B O 1
ATOM 6534 N N . MET B 1 112 ? 31.672 -27.969 -21.312 1 87.81 112 MET B N 1
ATOM 6535 C CA . MET B 1 112 ? 32.969 -27.297 -21.203 1 87.81 112 MET B CA 1
ATOM 6536 C C . MET B 1 112 ? 33.969 -27.906 -22.156 1 87.81 112 MET B C 1
ATOM 6538 O O . MET B 1 112 ? 34.125 -29.125 -22.234 1 87.81 112 MET B O 1
ATOM 6542 N N . MET B 1 113 ? 34.344 -27.25 -23.328 1 72.69 113 MET B N 1
ATOM 6543 C CA . MET B 1 113 ? 35.281 -27.781 -24.312 1 72.69 113 MET B CA 1
ATOM 6544 C C . MET B 1 113 ? 36.656 -28.016 -23.703 1 72.69 113 MET B C 1
ATOM 6546 O O . MET B 1 113 ? 37.062 -27.281 -22.797 1 72.69 113 MET B O 1
ATOM 6550 N N . GLY B 1 114 ? 37.25 -29.234 -23.719 1 59.09 114 GLY B N 1
ATOM 6551 C CA . GLY B 1 114 ? 38.469 -29.875 -23.219 1 59.09 114 GLY B CA 1
ATOM 6552 C C . GLY B 1 114 ? 39.625 -28.922 -23.062 1 59.09 114 GLY B C 1
ATOM 6553 O O . GLY B 1 114 ? 40.531 -29.172 -22.281 1 59.09 114 GLY B O 1
ATOM 6554 N N . ASN B 1 115 ? 39.906 -28.016 -24.078 1 50.09 115 ASN B N 1
ATOM 6555 C CA . ASN B 1 115 ? 41.188 -27.359 -23.938 1 50.09 115 ASN B CA 1
ATOM 6556 C C . ASN B 1 115 ? 41.156 -26.312 -22.828 1 50.09 115 ASN B C 1
ATOM 6558 O O . ASN B 1 115 ? 41.688 -25.203 -22.984 1 50.09 115 ASN B O 1
ATOM 6562 N N . VAL B 1 116 ? 40.25 -26.297 -22.047 1 51.53 116 VAL B N 1
ATOM 6563 C CA . VAL B 1 116 ? 40.25 -25.266 -21.031 1 51.53 116 VAL B CA 1
ATOM 6564 C C . VAL B 1 116 ? 41.438 -25.453 -20.109 1 51.53 116 VAL B C 1
ATOM 6566 O O . VAL B 1 116 ? 41.531 -26.453 -19.391 1 51.53 116 VAL B O 1
ATOM 6569 N N . SER B 1 117 ? 42.469 -24.938 -20.406 1 46.41 117 SER B N 1
ATOM 6570 C CA . SER B 1 117 ? 43.625 -24.875 -19.516 1 46.41 117 SER B CA 1
ATOM 6571 C C . SER B 1 117 ? 43.219 -24.578 -18.078 1 46.41 117 SER B C 1
ATOM 6573 O O . SER B 1 117 ? 42.344 -23.734 -17.844 1 46.41 117 SER B O 1
ATOM 6575 N N . SER B 1 118 ? 43.281 -25.531 -17.078 1 50.16 118 SER B N 1
ATOM 6576 C CA . SER B 1 118 ? 43.094 -25.688 -15.633 1 50.16 118 SER B CA 1
ATOM 6577 C C . SER B 1 118 ? 43.125 -24.328 -14.922 1 50.16 118 SER B C 1
ATOM 6579 O O . SER B 1 118 ? 42.781 -24.234 -13.75 1 50.16 118 SER B O 1
ATOM 6581 N N . GLY B 1 119 ? 43.562 -23.25 -15.648 1 53.41 119 GLY B N 1
ATOM 6582 C CA . GLY B 1 119 ? 43.906 -22.141 -14.789 1 53.41 119 GLY B CA 1
ATOM 6583 C C . GLY B 1 119 ? 43.125 -20.875 -15.102 1 53.41 119 GLY B C 1
ATOM 6584 O O . GLY B 1 119 ? 43.375 -19.828 -14.516 1 53.41 119 GLY B O 1
ATOM 6585 N N . GLY B 1 120 ? 42.156 -20.969 -16.047 1 59.81 120 GLY B N 1
ATOM 6586 C CA . GLY B 1 120 ? 41.594 -19.656 -16.312 1 59.81 120 GLY B CA 1
ATOM 6587 C C . GLY B 1 120 ? 40.312 -19.375 -15.531 1 59.81 120 GLY B C 1
ATOM 6588 O O . GLY B 1 120 ? 39.688 -20.281 -15.016 1 59.81 120 GLY B O 1
ATOM 6589 N N . SER B 1 121 ? 40.062 -18.141 -15.188 1 74.81 121 SER B N 1
ATOM 6590 C CA . SER B 1 121 ? 38.875 -17.672 -14.5 1 74.81 121 SER B CA 1
ATOM 6591 C C . SER B 1 121 ? 37.594 -17.953 -15.312 1 74.81 121 SER B C 1
ATOM 6593 O O . SER B 1 121 ? 37.656 -18.094 -16.531 1 74.81 121 SER B O 1
ATOM 6595 N N . VAL B 1 122 ? 36.469 -18.422 -14.719 1 80.31 122 VAL B N 1
ATOM 6596 C CA . VAL B 1 122 ? 35.188 -18.641 -15.344 1 80.31 122 VAL B CA 1
ATOM 6597 C C . VAL B 1 122 ? 34.906 -17.547 -16.359 1 80.31 122 VAL B C 1
ATOM 6599 O O . VAL B 1 122 ? 34.344 -17.812 -17.438 1 80.31 122 VAL B O 1
ATOM 6602 N N . ASP B 1 123 ? 35.406 -16.391 -16.094 1 80.81 123 ASP B N 1
ATOM 6603 C CA . ASP B 1 123 ? 35.156 -15.258 -16.984 1 80.81 123 ASP B CA 1
ATOM 6604 C C . ASP B 1 123 ? 35.875 -15.445 -18.312 1 80.81 123 ASP B C 1
ATOM 6606 O O . ASP B 1 123 ? 35.344 -15.094 -19.375 1 80.81 123 ASP B O 1
ATOM 6610 N N . ASP B 1 124 ? 36.969 -15.938 -18.156 1 80.19 124 ASP B N 1
ATOM 6611 C CA . ASP B 1 124 ? 37.75 -16.156 -19.359 1 80.19 124 ASP B CA 1
ATOM 6612 C C . ASP B 1 124 ? 37.156 -17.281 -20.203 1 80.19 124 ASP B C 1
ATOM 6614 O O . ASP B 1 124 ? 37.125 -17.188 -21.438 1 80.19 124 ASP B O 1
ATOM 6618 N N . MET B 1 125 ? 36.688 -18.234 -19.547 1 82.12 125 MET B N 1
ATOM 6619 C CA . MET B 1 125 ? 36.156 -19.406 -20.234 1 82.12 125 MET B CA 1
ATOM 6620 C C . MET B 1 125 ? 34.812 -19.062 -20.938 1 82.12 125 MET B C 1
ATOM 6622 O O . MET B 1 125 ? 34.469 -19.672 -21.938 1 82.12 125 MET B O 1
ATOM 6626 N N . MET B 1 126 ? 34.156 -18.062 -20.438 1 86 126 MET B N 1
ATOM 6627 C CA . MET B 1 126 ? 32.781 -17.781 -20.906 1 86 126 MET B CA 1
ATOM 6628 C C . MET B 1 126 ? 32.781 -16.5 -21.734 1 86 126 MET B C 1
ATOM 6630 O O . MET B 1 126 ? 31.703 -15.961 -22.016 1 86 126 MET B O 1
ATOM 6634 N N . ARG B 1 127 ? 33.875 -15.891 -22.219 1 77.81 127 ARG B N 1
ATOM 6635 C CA . ARG B 1 127 ? 33.969 -14.641 -22.969 1 77.81 127 ARG B CA 1
ATOM 6636 C C . ARG B 1 127 ? 33.188 -14.688 -24.266 1 77.81 127 ARG B C 1
ATOM 6638 O O . ARG B 1 127 ? 32.562 -13.688 -24.656 1 77.81 127 ARG B O 1
ATOM 6645 N N . ASN B 1 128 ? 33.031 -15.906 -24.875 1 78.69 128 ASN B N 1
ATOM 6646 C CA . ASN B 1 128 ? 32.344 -16.031 -26.141 1 78.69 128 ASN B CA 1
ATOM 6647 C C . ASN B 1 128 ? 31.031 -16.797 -25.984 1 78.69 128 ASN B C 1
ATOM 6649 O O . ASN B 1 128 ? 30.547 -17.422 -26.922 1 78.69 128 ASN B O 1
ATOM 6653 N N . TYR B 1 129 ? 30.547 -16.75 -24.828 1 87.19 129 TYR B N 1
ATOM 6654 C CA . TYR B 1 129 ? 29.297 -17.453 -24.547 1 87.19 129 TYR B CA 1
ATOM 6655 C C . TYR B 1 129 ? 28.156 -16.859 -25.375 1 87.19 129 TYR B C 1
ATOM 6657 O O . TYR B 1 129 ? 27.938 -15.648 -25.375 1 87.19 129 TYR B O 1
ATOM 6665 N N . ASP B 1 130 ? 27.391 -17.672 -26.172 1 85.31 130 ASP B N 1
ATOM 6666 C CA . ASP B 1 130 ? 26.25 -17.219 -26.938 1 85.31 130 ASP B CA 1
ATOM 6667 C C . ASP B 1 130 ? 25.016 -18.094 -26.672 1 85.31 130 ASP B C 1
ATOM 6669 O O . ASP B 1 130 ? 23.984 -17.938 -27.312 1 85.31 130 ASP B O 1
ATOM 6673 N N . GLY B 1 131 ? 25.219 -19.094 -25.812 1 85.94 131 GLY B N 1
ATOM 6674 C CA . GLY B 1 131 ? 24.109 -19.922 -25.375 1 85.94 131 GLY B CA 1
ATOM 6675 C C . GLY B 1 131 ? 23.781 -21.031 -26.344 1 85.94 131 GLY B C 1
ATOM 6676 O O . GLY B 1 131 ? 22.922 -21.875 -26.078 1 85.94 131 GLY B O 1
ATOM 6677 N N . SER B 1 132 ? 24.328 -21.156 -27.484 1 84.56 132 SER B N 1
ATOM 6678 C CA . SER B 1 132 ? 23.984 -22.109 -28.531 1 84.56 132 SER B CA 1
ATOM 6679 C C . SER B 1 132 ? 24.359 -23.531 -28.125 1 84.56 132 SER B C 1
ATOM 6681 O O . SER B 1 132 ? 23.719 -24.5 -28.547 1 84.56 132 SER B O 1
ATOM 6683 N N . GLY B 1 133 ? 25.344 -23.688 -27.328 1 84.31 133 GLY B N 1
ATOM 6684 C CA . GLY B 1 133 ? 25.766 -25.016 -26.922 1 84.31 133 GLY B CA 1
ATOM 6685 C C . GLY B 1 133 ? 25.047 -25.516 -25.688 1 84.31 133 GLY B C 1
ATOM 6686 O O . GLY B 1 133 ? 25.219 -26.672 -25.281 1 84.31 133 GLY B O 1
ATOM 6687 N N . ASP B 1 134 ? 24.188 -24.766 -25.141 1 91.38 134 ASP B N 1
ATOM 6688 C CA . ASP B 1 134 ? 23.531 -25.141 -23.906 1 91.38 134 ASP B CA 1
ATOM 6689 C C . ASP B 1 134 ? 22.328 -26.047 -24.172 1 91.38 134 ASP B C 1
ATOM 6691 O O . ASP B 1 134 ? 21.672 -25.922 -25.203 1 91.38 134 ASP B O 1
ATOM 6695 N N . GLU B 1 135 ? 22.109 -26.953 -23.297 1 89.5 135 GLU B N 1
ATOM 6696 C CA . GLU B 1 135 ? 20.922 -27.797 -23.312 1 89.5 135 GLU B CA 1
ATOM 6697 C C . GLU B 1 135 ? 20 -27.484 -22.141 1 89.5 135 GLU B C 1
ATOM 6699 O O . GLU B 1 135 ? 20.438 -27.453 -20.984 1 89.5 135 GLU B O 1
ATOM 6704 N N . VAL B 1 136 ? 18.75 -27.281 -22.453 1 91.44 136 VAL B N 1
ATOM 6705 C CA . VAL B 1 136 ? 17.781 -27.016 -21.391 1 91.44 136 VAL B CA 1
ATOM 6706 C C . VAL B 1 136 ? 17.375 -28.328 -20.734 1 91.44 136 VAL B C 1
ATOM 6708 O O . VAL B 1 136 ? 16.734 -29.172 -21.359 1 91.44 136 VAL B O 1
ATOM 6711 N N . LEU B 1 137 ? 17.688 -28.453 -19.469 1 89.62 137 LEU B N 1
ATOM 6712 C CA . LEU B 1 137 ? 17.344 -29.672 -18.719 1 89.62 137 LEU B CA 1
ATOM 6713 C C . LEU B 1 137 ? 15.984 -29.531 -18.047 1 89.62 137 LEU B C 1
ATOM 6715 O O . LEU B 1 137 ? 15.297 -30.531 -17.812 1 89.62 137 LEU B O 1
ATOM 6719 N N . TRP B 1 138 ? 15.695 -28.328 -17.703 1 91.25 138 TRP B N 1
ATOM 6720 C CA . TRP B 1 138 ? 14.492 -28.078 -16.906 1 91.25 138 TRP B CA 1
ATOM 6721 C C . TRP B 1 138 ? 14.039 -26.625 -17.062 1 91.25 138 TRP B C 1
ATOM 6723 O O . TRP B 1 138 ? 14.859 -25.719 -17.203 1 91.25 138 TRP B O 1
ATOM 6733 N N . GLU B 1 139 ? 12.727 -26.438 -17.047 1 91.62 139 GLU B N 1
ATOM 6734 C CA . GLU B 1 139 ? 12.156 -25.094 -17.156 1 91.62 139 GLU B CA 1
ATOM 6735 C C . GLU B 1 139 ? 10.852 -24.984 -16.375 1 91.62 139 GLU B C 1
ATOM 6737 O O . GLU B 1 139 ? 10.062 -25.922 -16.328 1 91.62 139 GLU B O 1
ATOM 6742 N N . GLU B 1 140 ? 10.688 -23.938 -15.688 1 92.19 140 GLU B N 1
ATOM 6743 C CA . GLU B 1 140 ? 9.453 -23.641 -14.953 1 92.19 140 GLU B CA 1
ATOM 6744 C C . GLU B 1 140 ? 8.984 -22.219 -15.211 1 92.19 140 GLU B C 1
ATOM 6746 O O . GLU B 1 140 ? 9.781 -21.281 -15.164 1 92.19 140 GLU B O 1
ATOM 6751 N N . ARG B 1 141 ? 7.629 -22.047 -15.523 1 90.69 141 ARG B N 1
ATOM 6752 C CA . ARG B 1 141 ? 7.078 -20.719 -15.812 1 90.69 141 ARG B CA 1
ATOM 6753 C C . ARG B 1 141 ? 6.031 -20.328 -14.773 1 90.69 141 ARG B C 1
ATOM 6755 O O . ARG B 1 141 ? 5.738 -19.141 -14.594 1 90.69 141 ARG B O 1
ATOM 6762 N N . ASP B 1 142 ? 5.508 -21.266 -14.078 1 87.25 142 ASP B N 1
ATOM 6763 C CA . ASP B 1 142 ? 4.422 -20.984 -13.141 1 87.25 142 ASP B CA 1
ATOM 6764 C C . ASP B 1 142 ? 4.953 -20.328 -11.867 1 87.25 142 ASP B C 1
ATOM 6766 O O . ASP B 1 142 ? 5.969 -20.766 -11.32 1 87.25 142 ASP B O 1
ATOM 6770 N N . MET B 1 143 ? 4.227 -19.359 -11.422 1 89 143 MET B N 1
ATOM 6771 C CA . MET B 1 143 ? 4.582 -18.688 -10.172 1 89 143 MET B CA 1
ATOM 6772 C C . MET B 1 143 ? 4.246 -19.578 -8.969 1 89 143 MET B C 1
ATOM 6774 O O . MET B 1 143 ? 3.262 -20.312 -9 1 89 143 MET B O 1
ATOM 6778 N N . THR B 1 144 ? 5.074 -19.438 -7.914 1 90 144 THR B N 1
ATOM 6779 C CA . THR B 1 144 ? 4.828 -20.219 -6.707 1 90 144 THR B CA 1
ATOM 6780 C C . THR B 1 144 ? 4.172 -19.359 -5.629 1 90 144 THR B C 1
ATOM 6782 O O . THR B 1 144 ? 3.998 -19.812 -4.492 1 90 144 THR B O 1
ATOM 6785 N N . ALA B 1 145 ? 3.861 -18.141 -5.918 1 83.69 145 ALA B N 1
ATOM 6786 C CA . ALA B 1 145 ? 3.215 -17.203 -5.008 1 83.69 145 ALA B CA 1
ATOM 6787 C C . ALA B 1 145 ? 4.016 -17.047 -3.719 1 83.69 145 ALA B C 1
ATOM 6789 O O . ALA B 1 145 ? 3.439 -16.969 -2.631 1 83.69 145 ALA B O 1
ATOM 6790 N N . GLY B 1 146 ? 5.332 -17.25 -3.832 1 86.75 146 GLY B N 1
ATOM 6791 C CA . GLY B 1 146 ? 6.191 -17.016 -2.686 1 86.75 146 GLY B CA 1
ATOM 6792 C C . GLY B 1 146 ? 6.551 -18.297 -1.942 1 86.75 146 GLY B C 1
ATOM 6793 O O . GLY B 1 146 ? 7.453 -18.297 -1.102 1 86.75 146 GLY B O 1
ATOM 6794 N N . ASP B 1 147 ? 5.863 -19.406 -2.258 1 90.88 147 ASP B N 1
ATOM 6795 C CA . ASP B 1 147 ? 6.191 -20.688 -1.624 1 90.88 147 ASP B CA 1
ATOM 6796 C C . ASP B 1 147 ? 7.434 -21.312 -2.254 1 90.88 147 ASP B C 1
ATOM 6798 O O . ASP B 1 147 ? 7.75 -21.031 -3.414 1 90.88 147 ASP B O 1
ATOM 6802 N N . TRP B 1 148 ? 8.125 -22.109 -1.403 1 95.56 148 TRP B N 1
ATOM 6803 C CA . TRP B 1 148 ? 9.266 -22.844 -1.922 1 95.56 148 TRP B CA 1
ATOM 6804 C C . TRP B 1 148 ? 8.82 -24.188 -2.508 1 95.56 148 TRP B C 1
ATOM 6806 O O . TRP B 1 148 ? 8.008 -24.891 -1.907 1 95.56 148 TRP B O 1
ATOM 6816 N N . LYS B 1 149 ? 9.242 -24.453 -3.709 1 92.31 149 LYS B N 1
ATOM 6817 C CA . LYS B 1 149 ? 8.992 -25.734 -4.363 1 92.31 149 LYS B CA 1
ATOM 6818 C C . LYS B 1 149 ? 10.297 -26.453 -4.688 1 92.31 149 LYS B C 1
ATOM 6820 O O . LYS B 1 149 ? 11.305 -25.828 -5.004 1 92.31 149 LYS B O 1
ATOM 6825 N N . GLU B 1 150 ? 10.242 -27.734 -4.633 1 91.81 150 GLU B N 1
ATOM 6826 C CA . GLU B 1 150 ? 11.445 -28.516 -4.891 1 91.81 150 GLU B CA 1
ATOM 6827 C C . GLU B 1 150 ? 11.555 -28.891 -6.367 1 91.81 150 GLU B C 1
ATOM 6829 O O . GLU B 1 150 ? 10.562 -29.281 -6.984 1 91.81 150 GLU B O 1
ATOM 6834 N N . GLY B 1 151 ? 12.719 -28.672 -6.902 1 90.69 151 GLY B N 1
ATOM 6835 C CA . GLY B 1 151 ? 13.07 -29.172 -8.219 1 90.69 151 GLY B CA 1
ATOM 6836 C C . GLY B 1 151 ? 14.117 -30.281 -8.188 1 90.69 151 GLY B C 1
ATOM 6837 O O . GLY B 1 151 ? 15.039 -30.234 -7.375 1 90.69 151 GLY B O 1
ATOM 6838 N N . GLN B 1 152 ? 13.914 -31.297 -9.016 1 90.44 152 GLN B N 1
ATOM 6839 C CA . GLN B 1 152 ? 14.867 -32.406 -9.172 1 90.44 152 GLN B CA 1
ATOM 6840 C C . GLN B 1 152 ? 15.109 -32.719 -10.648 1 90.44 152 GLN B C 1
ATOM 6842 O O . GLN B 1 152 ? 14.18 -32.688 -11.453 1 90.44 152 GLN B O 1
ATOM 6847 N N . ILE B 1 153 ? 16.359 -32.906 -10.906 1 89.56 153 ILE B N 1
ATOM 6848 C CA . ILE B 1 153 ? 16.734 -33.219 -12.281 1 89.56 153 ILE B CA 1
ATOM 6849 C C . ILE B 1 153 ? 17.734 -34.375 -12.289 1 89.56 153 ILE B C 1
ATOM 6851 O O . ILE B 1 153 ? 18.703 -34.344 -11.523 1 89.56 153 ILE B O 1
ATOM 6855 N N . ALA B 1 154 ? 17.484 -35.406 -13.055 1 89.25 154 ALA B N 1
ATOM 6856 C CA . ALA B 1 154 ? 18.453 -36.438 -13.336 1 89.25 154 ALA B CA 1
ATOM 6857 C C . ALA B 1 154 ? 19.016 -36.312 -14.75 1 89.25 154 ALA B C 1
ATOM 6859 O O . ALA B 1 154 ? 18.25 -36.188 -15.711 1 89.25 154 ALA B O 1
ATOM 6860 N N . TYR B 1 155 ? 20.359 -36.25 -14.844 1 88.25 155 TYR B N 1
ATOM 6861 C CA . TYR B 1 155 ? 20.938 -36.125 -16.172 1 88.25 155 TYR B CA 1
ATOM 6862 C C . TYR B 1 155 ? 22.234 -36.906 -16.297 1 88.25 155 TYR B C 1
ATOM 6864 O O . TYR B 1 155 ? 22.828 -37.281 -15.281 1 88.25 155 TYR B O 1
ATOM 6872 N N . ALA B 1 156 ? 22.5 -37.25 -17.5 1 87.81 156 ALA B N 1
ATOM 6873 C CA . ALA B 1 156 ? 23.766 -37.906 -17.828 1 87.81 156 ALA B CA 1
ATOM 6874 C C . ALA B 1 156 ? 24.484 -37.156 -18.953 1 87.81 156 ALA B C 1
ATOM 6876 O O . ALA B 1 156 ? 23.859 -36.688 -19.906 1 87.81 156 ALA B O 1
ATOM 6877 N N . TYR B 1 157 ? 25.75 -36.969 -18.703 1 88.88 157 TYR B N 1
ATOM 6878 C CA . TYR B 1 157 ? 26.562 -36.281 -19.703 1 88.88 157 TYR B CA 1
ATOM 6879 C C . TYR B 1 157 ? 27.969 -36.875 -19.766 1 88.88 157 TYR B C 1
ATOM 6881 O O . TYR B 1 157 ? 28.578 -37.156 -18.734 1 88.88 157 TYR B O 1
ATOM 6889 N N . GLY B 1 158 ? 28.516 -37 -20.938 1 86.31 158 GLY B N 1
ATOM 6890 C CA . GLY B 1 158 ? 29.734 -37.75 -21.125 1 86.31 158 GLY B CA 1
ATOM 6891 C C . GLY B 1 158 ? 31 -36.906 -21.062 1 86.31 158 GLY B C 1
ATOM 6892 O O . GLY B 1 158 ? 32.094 -37.438 -21.016 1 86.31 158 GLY B O 1
ATOM 6893 N N . ASN B 1 159 ? 30.844 -35.625 -21.047 1 88.5 159 ASN B N 1
ATOM 6894 C CA . ASN B 1 159 ? 32 -34.75 -21.047 1 88.5 159 ASN B CA 1
ATOM 6895 C C . ASN B 1 159 ? 31.984 -33.781 -19.859 1 88.5 159 ASN B C 1
ATOM 6897 O O . ASN B 1 159 ? 31.047 -33.812 -19.062 1 88.5 159 ASN B O 1
ATOM 6901 N N . THR B 1 160 ? 33.125 -33.094 -19.719 1 91.75 160 THR B N 1
ATOM 6902 C CA . THR B 1 160 ? 33.188 -32.062 -18.688 1 91.75 160 THR B CA 1
ATOM 6903 C C . THR B 1 160 ? 32.125 -30.984 -18.953 1 91.75 160 THR B C 1
ATOM 6905 O O . THR B 1 160 ? 31.922 -30.578 -20.109 1 91.75 160 THR B O 1
ATOM 6908 N N . HIS B 1 161 ? 31.453 -30.641 -17.922 1 93.19 161 HIS B N 1
ATOM 6909 C CA . HIS B 1 161 ? 30.344 -29.719 -18.109 1 93.19 161 HIS B CA 1
ATOM 6910 C C . HIS B 1 161 ? 30.078 -28.922 -16.844 1 93.19 161 HIS B C 1
ATOM 6912 O O . HIS B 1 161 ? 30.734 -29.125 -15.812 1 93.19 161 HIS B O 1
ATOM 6918 N N . SER B 1 162 ? 29.188 -27.922 -16.953 1 94.88 162 SER B N 1
ATOM 6919 C CA . SER B 1 162 ? 28.641 -27.141 -15.844 1 94.88 162 SER B CA 1
ATOM 6920 C C . SER B 1 162 ? 27.141 -26.922 -15.992 1 94.88 162 SER B C 1
ATOM 6922 O O . SER B 1 162 ? 26.594 -27.094 -17.078 1 94.88 162 SER B O 1
ATOM 6924 N N . LEU B 1 163 ? 26.531 -26.719 -14.898 1 96.19 163 LEU B N 1
ATOM 6925 C CA . LEU B 1 163 ? 25.109 -26.391 -14.922 1 96.19 163 LEU B CA 1
ATOM 6926 C C . LEU B 1 163 ? 24.906 -24.891 -14.68 1 96.19 163 LEU B C 1
ATOM 6928 O O . LEU B 1 163 ? 25.625 -24.281 -13.891 1 96.19 163 LEU B O 1
ATOM 6932 N N . ILE B 1 164 ? 23.906 -24.328 -15.344 1 97.12 164 ILE B N 1
ATOM 6933 C CA . ILE B 1 164 ? 23.578 -22.922 -15.211 1 97.12 164 ILE B CA 1
ATOM 6934 C C . ILE B 1 164 ? 22.109 -22.75 -14.828 1 97.12 164 ILE B C 1
ATOM 6936 O O . ILE B 1 164 ? 21.234 -23.266 -15.5 1 97.12 164 ILE B O 1
ATOM 6940 N N . PHE B 1 165 ? 21.891 -22.125 -13.695 1 98.06 165 PHE B N 1
ATOM 6941 C CA . PHE B 1 165 ? 20.547 -21.656 -13.383 1 98.06 165 PHE B CA 1
ATOM 6942 C C . PHE B 1 165 ? 20.281 -20.281 -14.008 1 98.06 165 PHE B C 1
ATOM 6944 O O . PHE B 1 165 ? 20.969 -19.312 -13.672 1 98.06 165 PHE B O 1
ATOM 6951 N N . GLU B 1 166 ? 19.328 -20.203 -14.867 1 97.38 166 GLU B N 1
ATOM 6952 C CA . GLU B 1 166 ? 19.016 -18.953 -15.57 1 97.38 166 GLU B CA 1
ATOM 6953 C C . GLU B 1 166 ? 17.641 -18.422 -15.188 1 97.38 166 GLU B C 1
ATOM 6955 O O . GLU B 1 166 ? 16.641 -19.109 -15.398 1 97.38 166 GLU B O 1
ATOM 6960 N N . GLY B 1 167 ? 17.609 -17.281 -14.5 1 96.94 167 GLY B N 1
ATOM 6961 C CA . GLY B 1 167 ? 16.375 -16.562 -14.289 1 96.94 167 GLY B CA 1
ATOM 6962 C C . GLY B 1 167 ? 16.062 -15.555 -15.383 1 96.94 167 GLY B C 1
ATOM 6963 O O . GLY B 1 167 ? 16.922 -14.734 -15.719 1 96.94 167 GLY B O 1
ATOM 6964 N N . ILE B 1 168 ? 14.883 -15.625 -15.914 1 95.5 168 ILE B N 1
ATOM 6965 C CA . ILE B 1 168 ? 14.523 -14.766 -17.031 1 95.5 168 ILE B CA 1
ATOM 6966 C C . ILE B 1 168 ? 13.336 -13.883 -16.641 1 95.5 168 ILE B C 1
ATOM 6968 O O . ILE B 1 168 ? 12.273 -14.398 -16.266 1 95.5 168 ILE B O 1
ATOM 6972 N N . PRO B 1 169 ? 13.477 -12.562 -16.688 1 94.44 169 PRO B N 1
ATOM 6973 C CA . PRO B 1 169 ? 12.344 -11.656 -16.5 1 94.44 169 PRO B CA 1
ATOM 6974 C C . PRO B 1 169 ? 11.5 -11.477 -17.75 1 94.44 169 PRO B C 1
ATOM 6976 O O . PRO B 1 169 ? 11.906 -11.906 -18.844 1 94.44 169 PRO B O 1
ATOM 6979 N N . VAL B 1 170 ? 10.289 -10.906 -17.531 1 90.94 170 VAL B N 1
ATOM 6980 C CA . VAL B 1 170 ? 9.508 -10.531 -18.703 1 90.94 170 VAL B CA 1
ATOM 6981 C C . VAL B 1 170 ? 10.258 -9.477 -19.5 1 90.94 170 VAL B C 1
ATOM 6983 O O . VAL B 1 170 ? 11.172 -8.828 -19 1 90.94 170 VAL B O 1
ATOM 6986 N N . ASP B 1 171 ? 9.812 -9.305 -20.672 1 88.44 171 ASP B N 1
ATOM 6987 C CA . ASP B 1 171 ? 10.477 -8.352 -21.562 1 88.44 171 ASP B CA 1
ATOM 6988 C C . ASP B 1 171 ? 10.414 -6.934 -20.984 1 88.44 171 ASP B C 1
ATOM 6990 O O . ASP B 1 171 ? 9.438 -6.57 -20.328 1 88.44 171 ASP B O 1
ATOM 6994 N N . THR B 1 172 ? 11.422 -6.094 -21.25 1 87.38 172 THR B N 1
ATOM 6995 C CA . THR B 1 172 ? 11.516 -4.734 -20.734 1 87.38 172 THR B CA 1
ATOM 6996 C C . THR B 1 172 ? 10.336 -3.891 -21.219 1 87.38 172 THR B C 1
ATOM 6998 O O . THR B 1 172 ? 9.961 -2.912 -20.562 1 87.38 172 THR B O 1
ATOM 7001 N N . SER B 1 173 ? 9.805 -4.23 -22.344 1 84.88 173 SER B N 1
ATOM 7002 C CA . SER B 1 173 ? 8.703 -3.465 -22.906 1 84.88 173 SER B CA 1
ATOM 7003 C C . SER B 1 173 ? 7.371 -3.865 -22.281 1 84.88 173 SER B C 1
ATOM 7005 O O . SER B 1 173 ? 6.371 -3.158 -22.422 1 84.88 173 SER B O 1
ATOM 7007 N N . ASP B 1 174 ? 7.418 -4.945 -21.547 1 86.12 174 ASP B N 1
ATOM 7008 C CA . ASP B 1 174 ? 6.203 -5.406 -20.891 1 86.12 174 ASP B CA 1
ATOM 7009 C C . ASP B 1 174 ? 5.871 -4.535 -19.672 1 86.12 174 ASP B C 1
ATOM 7011 O O . ASP B 1 174 ? 6.727 -4.293 -18.828 1 86.12 174 ASP B O 1
ATOM 7015 N N . LEU B 1 175 ? 4.633 -4.105 -19.609 1 83.44 175 LEU B N 1
ATOM 7016 C CA . LEU B 1 175 ? 4.195 -3.23 -18.531 1 83.44 175 LEU B CA 1
ATOM 7017 C C . LEU B 1 175 ? 4.34 -3.924 -17.172 1 83.44 175 LEU B C 1
ATOM 7019 O O . LEU B 1 175 ? 4.512 -3.264 -16.156 1 83.44 175 LEU B O 1
ATOM 7023 N N . SER B 1 176 ? 4.305 -5.188 -17.172 1 87.25 176 SER B N 1
ATOM 7024 C CA . SER B 1 176 ? 4.402 -5.949 -15.93 1 87.25 176 SER B CA 1
ATOM 7025 C C . SER B 1 176 ? 5.801 -5.84 -15.32 1 87.25 176 SER B C 1
ATOM 7027 O O . SER B 1 176 ? 5.996 -6.145 -14.141 1 87.25 176 SER B O 1
ATOM 7029 N N . ARG B 1 177 ? 6.723 -5.352 -16.141 1 88.69 177 ARG B N 1
ATOM 7030 C CA . ARG B 1 177 ? 8.094 -5.195 -15.664 1 88.69 177 ARG B CA 1
ATOM 7031 C C . ARG B 1 177 ? 8.164 -4.199 -14.516 1 88.69 177 ARG B C 1
ATOM 7033 O O . ARG B 1 177 ? 9.023 -4.316 -13.633 1 88.69 177 ARG B O 1
ATOM 7040 N N . ARG B 1 178 ? 7.234 -3.32 -14.5 1 86.31 178 ARG B N 1
ATOM 7041 C CA . ARG B 1 178 ? 7.254 -2.271 -13.484 1 86.31 178 ARG B CA 1
ATOM 7042 C C . ARG B 1 178 ? 6.777 -2.799 -12.141 1 86.31 178 ARG B C 1
ATOM 7044 O O . ARG B 1 178 ? 7.004 -2.17 -11.102 1 86.31 178 ARG B O 1
ATOM 7051 N N . PHE B 1 179 ? 6.102 -3.943 -12.344 1 88.31 179 PHE B N 1
ATOM 7052 C CA . PHE B 1 179 ? 5.598 -4.543 -11.117 1 88.31 179 PHE B CA 1
ATOM 7053 C C . PHE B 1 179 ? 6.594 -5.559 -10.562 1 88.31 179 PHE B C 1
ATOM 7055 O O . PHE B 1 179 ? 7.207 -6.309 -11.328 1 88.31 179 PHE B O 1
ATOM 7062 N N . ARG B 1 180 ? 7.285 -5.336 -9.594 1 90.38 180 ARG B N 1
ATOM 7063 C CA . ARG B 1 180 ? 8.391 -6.047 -8.953 1 90.38 180 ARG B CA 1
ATOM 7064 C C . ARG B 1 180 ? 8.094 -7.539 -8.844 1 90.38 180 ARG B C 1
ATOM 7066 O O . ARG B 1 180 ? 6.945 -7.961 -8.984 1 90.38 180 ARG B O 1
ATOM 7073 N N . GLY B 1 181 ? 9.086 -8.344 -8.773 1 93.12 181 GLY B N 1
ATOM 7074 C CA . GLY B 1 181 ? 9.086 -9.781 -8.586 1 93.12 181 GLY B CA 1
ATOM 7075 C C . GLY B 1 181 ? 10.477 -10.359 -8.383 1 93.12 181 GLY B C 1
ATOM 7076 O O . GLY B 1 181 ? 11.469 -9.617 -8.375 1 93.12 181 GLY B O 1
ATOM 7077 N N . TYR B 1 182 ? 10.461 -11.695 -8.117 1 95.62 182 TYR B N 1
ATOM 7078 C CA . TYR B 1 182 ? 11.766 -12.305 -7.879 1 95.62 182 TYR B CA 1
ATOM 7079 C C . TYR B 1 182 ? 11.742 -13.781 -8.258 1 95.62 182 TYR B C 1
ATOM 7081 O O . TYR B 1 182 ? 10.672 -14.375 -8.422 1 95.62 182 TYR B O 1
ATOM 7089 N N . ILE B 1 183 ? 12.859 -14.273 -8.508 1 97.5 183 ILE B N 1
ATOM 7090 C CA . ILE B 1 183 ? 13.164 -15.695 -8.555 1 97.5 183 ILE B CA 1
ATOM 7091 C C . ILE B 1 183 ? 14.234 -16.031 -7.523 1 97.5 183 ILE B C 1
ATOM 7093 O O . ILE B 1 183 ? 15.281 -15.383 -7.477 1 97.5 183 ILE B O 1
ATOM 7097 N N . ALA B 1 184 ? 13.945 -17 -6.688 1 98.31 184 ALA B N 1
ATOM 7098 C CA . ALA B 1 184 ? 14.883 -17.344 -5.625 1 98.31 184 ALA B CA 1
ATOM 7099 C C . ALA B 1 184 ? 15.25 -18.828 -5.676 1 98.31 184 ALA B C 1
ATOM 7101 O O . ALA B 1 184 ? 14.445 -19.656 -6.113 1 98.31 184 ALA B O 1
ATOM 7102 N N . LEU B 1 185 ? 16.469 -19.156 -5.301 1 98.19 185 LEU B N 1
ATOM 7103 C CA . LEU B 1 185 ? 17 -20.516 -5.227 1 98.19 185 LEU B CA 1
ATOM 7104 C C . LEU B 1 185 ? 17.547 -20.812 -3.84 1 98.19 185 LEU B C 1
ATOM 7106 O O . LEU B 1 185 ? 18.156 -19.938 -3.207 1 98.19 185 LEU B O 1
ATOM 7110 N N . ASP B 1 186 ? 17.359 -21.984 -3.449 1 98 186 ASP B N 1
ATOM 7111 C CA . ASP B 1 186 ? 17.922 -22.438 -2.178 1 98 186 ASP B CA 1
ATOM 7112 C C . ASP B 1 186 ? 18.281 -23.906 -2.227 1 98 186 ASP B C 1
ATOM 7114 O O . ASP B 1 186 ? 17.766 -24.656 -3.061 1 98 186 ASP B O 1
ATOM 7118 N N . GLU B 1 187 ? 19.281 -24.312 -1.49 1 97 187 GLU B N 1
ATOM 7119 C CA . GLU B 1 187 ? 19.719 -25.688 -1.305 1 97 187 GLU B CA 1
ATOM 7120 C C . GLU B 1 187 ? 20.094 -26.328 -2.637 1 97 187 GLU B C 1
ATOM 7122 O O . GLU B 1 187 ? 19.578 -27.406 -2.984 1 97 187 GLU B O 1
ATOM 7127 N N . LEU B 1 188 ? 21.016 -25.734 -3.287 1 97 188 LEU B N 1
ATOM 7128 C CA . LEU B 1 188 ? 21.547 -26.328 -4.508 1 97 188 LEU B CA 1
ATOM 7129 C C . LEU B 1 188 ? 22.469 -27.5 -4.18 1 97 188 LEU B C 1
ATOM 7131 O O . LEU B 1 188 ? 23.469 -27.344 -3.475 1 97 188 LEU B O 1
ATOM 7135 N N . SER B 1 189 ? 22.078 -28.688 -4.699 1 94.94 189 SER B N 1
ATOM 7136 C CA . SER B 1 189 ? 22.859 -29.859 -4.316 1 94.94 189 SER B CA 1
ATOM 7137 C C . SER B 1 189 ? 23.016 -30.828 -5.48 1 94.94 189 SER B C 1
ATOM 7139 O O . SER B 1 189 ? 22.031 -31.156 -6.152 1 94.94 189 SER B O 1
ATOM 7141 N N . PHE B 1 190 ? 24.281 -31.219 -5.707 1 94.19 190 PHE B N 1
ATOM 7142 C CA . PHE B 1 190 ? 24.531 -32.375 -6.547 1 94.19 190 PHE B CA 1
ATOM 7143 C C . PHE B 1 190 ? 24.516 -33.656 -5.719 1 94.19 190 PHE B C 1
ATOM 7145 O O . PHE B 1 190 ? 25.375 -33.875 -4.852 1 94.19 190 PHE B O 1
ATOM 7152 N N . ALA B 1 191 ? 23.547 -34.438 -5.977 1 91.12 191 ALA B N 1
ATOM 7153 C CA . ALA B 1 191 ? 23.359 -35.625 -5.152 1 91.12 191 ALA B CA 1
ATOM 7154 C C . ALA B 1 191 ? 23.656 -36.906 -5.945 1 91.12 191 ALA B C 1
ATOM 7156 O O . ALA B 1 191 ? 23.812 -36.844 -7.164 1 91.12 191 ALA B O 1
ATOM 7157 N N . ASP B 1 192 ? 23.672 -37.938 -5.094 1 88.19 192 ASP B N 1
ATOM 7158 C CA . ASP B 1 192 ? 23.812 -39.25 -5.699 1 88.19 192 ASP B CA 1
ATOM 7159 C C . ASP B 1 192 ? 22.625 -39.562 -6.594 1 88.19 192 ASP B C 1
ATOM 7161 O O . ASP B 1 192 ? 21.484 -39.281 -6.246 1 88.19 192 ASP B O 1
ATOM 7165 N N . PRO B 1 193 ? 22.969 -40.156 -7.707 1 86.31 193 PRO B N 1
ATOM 7166 C CA . PRO B 1 193 ? 21.891 -40.469 -8.641 1 86.31 193 PRO B CA 1
ATOM 7167 C C . PRO B 1 193 ? 20.781 -41.312 -8 1 86.31 193 PRO B C 1
ATOM 7169 O O . PRO B 1 193 ? 19.625 -41.281 -8.461 1 86.31 193 PRO B O 1
ATOM 7172 N N . THR B 1 194 ? 21.031 -42 -6.934 1 84.56 194 THR B N 1
ATOM 7173 C CA . THR B 1 194 ? 20.031 -42.812 -6.27 1 84.56 194 THR B CA 1
ATOM 7174 C C . THR B 1 194 ? 18.953 -41.969 -5.633 1 84.56 194 THR B C 1
ATOM 7176 O O . THR B 1 194 ? 17.844 -42.438 -5.375 1 84.56 194 THR B O 1
ATOM 7179 N N . GLN B 1 195 ? 19.25 -40.75 -5.453 1 86.31 195 GLN B N 1
ATOM 7180 C CA . GLN B 1 195 ? 18.281 -39.844 -4.828 1 86.31 195 GLN B CA 1
ATOM 7181 C C . GLN B 1 195 ? 17.219 -39.406 -5.828 1 86.31 195 GLN B C 1
ATOM 7183 O O . GLN B 1 195 ? 16.156 -38.938 -5.438 1 86.31 195 GLN B O 1
ATOM 7188 N N . CYS B 1 196 ? 17.516 -39.531 -7.098 1 85.75 196 CYS B N 1
ATOM 7189 C CA . CYS B 1 196 ? 16.562 -39.219 -8.164 1 85.75 196 CYS B CA 1
ATOM 7190 C C . CYS B 1 196 ? 16.234 -40.469 -8.969 1 85.75 196 CYS B C 1
ATOM 7192 O O . CYS B 1 196 ? 16.078 -40.406 -10.188 1 85.75 196 CYS B O 1
ATOM 7194 N N . SER B 1 197 ? 16.219 -41.5 -8.328 1 77.25 197 SER B N 1
ATOM 7195 C CA . SER B 1 197 ? 16.219 -42.75 -9.039 1 77.25 197 SER B CA 1
ATOM 7196 C C . SER B 1 197 ? 14.875 -43.031 -9.703 1 77.25 197 SER B C 1
ATOM 7198 O O . SER B 1 197 ? 14.75 -43.938 -10.516 1 77.25 197 SER B O 1
ATOM 7200 N N . VAL B 1 198 ? 13.883 -42.219 -9.352 1 85.25 198 VAL B N 1
ATOM 7201 C CA . VAL B 1 198 ? 12.617 -42.406 -10.055 1 85.25 198 VAL B CA 1
ATOM 7202 C C . VAL B 1 198 ? 12.719 -41.812 -11.461 1 85.25 198 VAL B C 1
ATOM 7204 O O . VAL B 1 198 ? 11.992 -42.25 -12.367 1 85.25 198 VAL B O 1
ATOM 7207 N N . PHE B 1 199 ? 13.586 -40.906 -11.547 1 89.44 199 PHE B N 1
ATOM 7208 C CA . PHE B 1 199 ? 13.914 -40.406 -12.875 1 89.44 199 PHE B CA 1
ATOM 7209 C C . PHE B 1 199 ? 14.812 -41.406 -13.609 1 89.44 199 PHE B C 1
ATOM 7211 O O . PHE B 1 199 ? 15.672 -42.062 -12.992 1 89.44 199 PHE B O 1
ATOM 7218 N N . CYS B 1 200 ? 14.531 -41.656 -14.898 1 90.12 200 CYS B N 1
ATOM 7219 C CA . CYS B 1 200 ? 15.359 -42.656 -15.555 1 90.12 200 CYS B CA 1
ATOM 7220 C C . CYS B 1 200 ? 15.578 -42.281 -17.016 1 90.12 200 CYS B C 1
ATOM 7222 O O . CYS B 1 200 ? 14.617 -42.094 -17.766 1 90.12 200 CYS B O 1
ATOM 7224 N N . ASN B 1 201 ? 16.812 -42.188 -17.422 1 87.81 201 ASN B N 1
ATOM 7225 C CA . ASN B 1 201 ? 17.188 -42 -18.812 1 87.81 201 ASN B CA 1
ATOM 7226 C C . ASN B 1 201 ? 17.688 -43.312 -19.422 1 87.81 201 ASN B C 1
ATOM 7228 O O . ASN B 1 201 ? 18.016 -43.375 -20.609 1 87.81 201 ASN B O 1
ATOM 7232 N N . PHE B 1 202 ? 17.859 -44.406 -18.609 1 90.5 202 PHE B N 1
ATOM 7233 C CA . PHE B 1 202 ? 18.156 -45.781 -18.969 1 90.5 202 PHE B CA 1
ATOM 7234 C C . PHE B 1 202 ? 19.578 -45.906 -19.5 1 90.5 202 PHE B C 1
ATOM 7236 O O . PHE B 1 202 ? 19.891 -46.875 -20.219 1 90.5 202 PHE B O 1
ATOM 7243 N N . GLU B 1 203 ? 20.391 -44.938 -19.266 1 86.69 203 GLU B N 1
ATOM 7244 C CA . GLU B 1 203 ? 21.781 -45 -19.703 1 86.69 203 GLU B CA 1
ATOM 7245 C C . GLU B 1 203 ? 22.562 -46.031 -18.891 1 86.69 203 GLU B C 1
ATOM 7247 O O . GLU B 1 203 ? 23.484 -46.688 -19.406 1 86.69 203 GLU B O 1
ATOM 7252 N N . GLY B 1 204 ? 22.328 -46.094 -17.625 1 84 204 GLY B N 1
ATOM 7253 C CA . GLY B 1 204 ? 23.031 -46.969 -16.734 1 84 204 GLY B CA 1
ATOM 7254 C C . GLY B 1 204 ? 22.172 -48.125 -16.25 1 84 204 GLY B C 1
ATOM 7255 O O . GLY B 1 204 ? 22.453 -48.719 -15.195 1 84 204 GLY B O 1
ATOM 7256 N N . GLY B 1 205 ? 21.141 -48.375 -16.953 1 89.75 205 GLY B N 1
ATOM 7257 C CA . GLY B 1 205 ? 20.219 -49.406 -16.5 1 89.75 205 GLY B CA 1
ATOM 7258 C C . GLY B 1 205 ? 18.797 -48.938 -16.312 1 89.75 205 GLY B C 1
ATOM 7259 O O . GLY B 1 205 ? 18.375 -48 -16.984 1 89.75 205 GLY B O 1
ATOM 7260 N N . THR B 1 206 ? 18.062 -49.688 -15.492 1 92.44 206 THR B N 1
ATOM 7261 C CA . THR B 1 206 ? 16.656 -49.344 -15.305 1 92.44 206 THR B CA 1
ATOM 7262 C C . THR B 1 206 ? 16.469 -48.469 -14.07 1 92.44 206 THR B C 1
ATOM 7264 O O . THR B 1 206 ? 15.367 -48.375 -13.531 1 92.44 206 THR B O 1
ATOM 7267 N N . CYS B 1 207 ? 17.609 -47.906 -13.672 1 91.31 207 CYS B N 1
ATOM 7268 C CA . CYS B 1 207 ? 17.562 -47.062 -12.484 1 91.31 207 CYS B CA 1
ATOM 7269 C C . CYS B 1 207 ? 16.922 -47.812 -11.312 1 91.31 207 CYS B C 1
ATOM 7271 O O . CYS B 1 207 ? 17.312 -48.938 -11 1 91.31 207 CYS B O 1
ATOM 7273 N N . SER B 1 208 ? 15.914 -47.25 -10.633 1 92 208 SER B N 1
ATOM 7274 C CA . SER B 1 208 ? 15.297 -47.938 -9.508 1 92 208 SER B CA 1
ATOM 7275 C C . SER B 1 208 ? 14.062 -48.719 -9.945 1 92 208 SER B C 1
ATOM 7277 O O . SER B 1 208 ? 13.344 -49.281 -9.109 1 92 208 SER B O 1
ATOM 7279 N N . TRP B 1 209 ? 13.797 -48.719 -11.242 1 95.38 209 TRP B N 1
ATOM 7280 C CA . TRP B 1 209 ? 12.656 -49.469 -11.758 1 95.38 209 TRP B CA 1
ATOM 7281 C C . TRP B 1 209 ? 12.977 -50.969 -11.797 1 95.38 209 TRP B C 1
ATOM 7283 O O . TRP B 1 209 ? 14.094 -51.344 -12.148 1 95.38 209 TRP B O 1
ATOM 7293 N N . THR B 1 210 ? 11.961 -51.75 -11.484 1 96.19 210 THR B N 1
ATOM 7294 C CA . THR B 1 210 ? 12.18 -53.219 -11.398 1 96.19 210 THR B CA 1
ATOM 7295 C C . THR B 1 210 ? 11.203 -53.938 -12.305 1 96.19 210 THR B C 1
ATOM 7297 O O . THR B 1 210 ? 10.109 -53.469 -12.594 1 96.19 210 THR B O 1
ATOM 7300 N N . GLN B 1 211 ? 11.617 -55.125 -12.734 1 96.94 211 GLN B N 1
ATOM 7301 C CA . GLN B 1 211 ? 10.75 -56 -13.516 1 96.94 211 GLN B CA 1
ATOM 7302 C C . GLN B 1 211 ? 9.648 -56.594 -12.656 1 96.94 211 GLN B C 1
ATOM 7304 O O . GLN B 1 211 ? 9.898 -57.031 -11.523 1 96.94 211 GLN B O 1
ATOM 7309 N N . ASP B 1 212 ? 8.516 -56.5 -13.227 1 95.38 212 ASP B N 1
ATOM 7310 C CA . ASP B 1 212 ? 7.398 -57.125 -12.523 1 95.38 212 ASP B CA 1
ATOM 7311 C C . ASP B 1 212 ? 7.402 -58.656 -12.727 1 95.38 212 ASP B C 1
ATOM 7313 O O . ASP B 1 212 ? 7.984 -59.156 -13.695 1 95.38 212 ASP B O 1
ATOM 7317 N N . THR B 1 213 ? 6.773 -59.344 -11.805 1 92.31 213 THR B N 1
ATOM 7318 C CA . THR B 1 213 ? 6.695 -60.812 -11.914 1 92.31 213 THR B CA 1
ATOM 7319 C C . THR B 1 213 ? 5.34 -61.25 -12.469 1 92.31 213 THR B C 1
ATOM 7321 O O . THR B 1 213 ? 5.188 -62.375 -12.938 1 92.31 213 THR B O 1
ATOM 7324 N N . ASN B 1 214 ? 4.414 -60.406 -12.352 1 89.88 214 ASN B N 1
ATOM 7325 C CA . ASN B 1 214 ? 3.074 -60.719 -12.844 1 89.88 214 ASN B CA 1
ATOM 7326 C C . ASN B 1 214 ? 2.92 -60.344 -14.312 1 89.88 214 ASN B C 1
ATOM 7328 O O . ASN B 1 214 ? 2.062 -59.531 -14.664 1 89.88 214 ASN B O 1
ATOM 7332 N N . ASP B 1 215 ? 3.754 -60.844 -15.211 1 94.25 215 ASP B N 1
ATOM 7333 C CA . ASP B 1 215 ? 3.699 -60.594 -16.656 1 94.25 215 ASP B CA 1
ATOM 7334 C C . ASP B 1 215 ? 4.25 -61.781 -17.438 1 94.25 215 ASP B C 1
ATOM 7336 O O . ASP B 1 215 ? 4.395 -62.875 -16.891 1 94.25 215 ASP B O 1
ATOM 7340 N N . ASP B 1 216 ? 4.402 -61.625 -18.734 1 95.88 216 ASP B N 1
ATOM 7341 C CA . ASP B 1 216 ? 4.77 -62.75 -19.609 1 95.88 216 ASP B CA 1
ATOM 7342 C C . ASP B 1 216 ? 6.254 -62.688 -19.953 1 95.88 216 ASP B C 1
ATOM 7344 O O . ASP B 1 216 ? 6.848 -63.719 -20.281 1 95.88 216 ASP B O 1
ATOM 7348 N N . PHE B 1 217 ? 6.848 -61.562 -19.953 1 96.31 217 PHE B N 1
ATOM 7349 C CA . PHE B 1 217 ? 8.266 -61.375 -20.234 1 96.31 217 PHE B CA 1
ATOM 7350 C C . PHE B 1 217 ? 8.742 -60.031 -19.688 1 96.31 217 PHE B C 1
ATOM 7352 O O . PHE B 1 217 ? 8.023 -59.375 -18.938 1 96.31 217 PHE B O 1
ATOM 7359 N N . ASP B 1 218 ? 10.023 -59.719 -19.984 1 96.88 218 ASP B N 1
ATOM 7360 C CA . ASP B 1 218 ? 10.586 -58.531 -19.328 1 96.88 218 ASP B CA 1
ATOM 7361 C C . ASP B 1 218 ? 10.961 -57.469 -20.328 1 96.88 218 ASP B C 1
ATOM 7363 O O . ASP B 1 218 ? 11.195 -57.75 -21.516 1 96.88 218 ASP B O 1
ATOM 7367 N N . TRP B 1 219 ? 10.938 -56.219 -19.797 1 97.5 219 TRP B N 1
ATOM 7368 C CA . TRP B 1 219 ? 11.555 -55.125 -20.562 1 97.5 219 TRP B CA 1
ATOM 7369 C C . TRP B 1 219 ? 13.062 -55.344 -20.672 1 97.5 219 TRP B C 1
ATOM 7371 O O . TRP B 1 219 ? 13.688 -55.875 -19.766 1 97.5 219 TRP B O 1
ATOM 7381 N N . THR B 1 220 ? 13.641 -54.875 -21.719 1 94.5 220 THR B N 1
ATOM 7382 C CA . THR B 1 220 ? 15.086 -55 -21.906 1 94.5 220 THR B CA 1
ATOM 7383 C C . THR B 1 220 ? 15.695 -53.688 -22.312 1 94.5 220 THR B C 1
ATOM 7385 O O . THR B 1 220 ? 14.984 -52.781 -22.766 1 94.5 220 THR B O 1
ATOM 7388 N N . LEU B 1 221 ? 16.938 -53.531 -22.094 1 94.06 221 LEU B N 1
ATOM 7389 C CA . LEU B 1 221 ? 17.656 -52.312 -22.438 1 94.06 221 LEU B CA 1
ATOM 7390 C C . LEU B 1 221 ? 18.312 -52.438 -23.812 1 94.06 221 LEU B C 1
ATOM 7392 O O . LEU B 1 221 ? 18.719 -53.531 -24.219 1 94.06 221 LEU B O 1
ATOM 7396 N N . SER B 1 222 ? 18.266 -51.312 -24.516 1 91.75 222 SER B N 1
ATOM 7397 C CA . SER B 1 222 ? 18.906 -51.312 -25.828 1 91.75 222 SER B CA 1
ATOM 7398 C C . SER B 1 222 ? 19.516 -49.969 -26.141 1 91.75 222 SER B C 1
ATOM 7400 O O . SER B 1 222 ? 19.156 -48.938 -25.531 1 91.75 222 SER B O 1
ATOM 7402 N N . ARG B 1 223 ? 20.438 -49.938 -27.109 1 88.25 223 ARG B N 1
ATOM 7403 C CA . ARG B 1 223 ? 21.031 -48.719 -27.625 1 88.25 223 ARG B CA 1
ATOM 7404 C C . ARG B 1 223 ? 20.562 -48.438 -29.047 1 88.25 223 ARG B C 1
ATOM 7406 O O . ARG B 1 223 ? 20.859 -47.375 -29.609 1 88.25 223 ARG B O 1
ATOM 7413 N N . GLY B 1 224 ? 19.875 -49.406 -29.562 1 87.62 224 GLY B N 1
ATOM 7414 C CA . GLY B 1 224 ? 19.375 -49.281 -30.922 1 87.62 224 GLY B CA 1
ATOM 7415 C C . GLY B 1 224 ? 18.703 -50.531 -31.453 1 87.62 224 GLY B C 1
ATOM 7416 O O . GLY B 1 224 ? 19.141 -51.656 -31.156 1 87.62 224 GLY B O 1
ATOM 7417 N N . SER B 1 225 ? 17.781 -50.25 -32.25 1 86.62 225 SER B N 1
ATOM 7418 C CA . SER B 1 225 ? 17.047 -51.406 -32.812 1 86.62 225 SER B CA 1
ATOM 7419 C C . SER B 1 225 ? 17.891 -52.125 -33.875 1 86.62 225 SER B C 1
ATOM 7421 O O . SER B 1 225 ? 18.672 -51.5 -34.594 1 86.62 225 SER B O 1
ATOM 7423 N N . LEU B 1 226 ? 17.672 -53.438 -33.906 1 82.44 226 LEU B N 1
ATOM 7424 C CA . LEU B 1 226 ? 18.344 -54.25 -34.906 1 82.44 226 LEU B CA 1
ATOM 7425 C C . LEU B 1 226 ? 17.453 -54.438 -36.125 1 82.44 226 LEU B C 1
ATOM 7427 O O . LEU B 1 226 ? 17.844 -55.125 -37.062 1 82.44 226 LEU B O 1
ATOM 7431 N N . ASN B 1 227 ? 16.312 -53.938 -36.062 1 86.62 227 ASN B N 1
ATOM 7432 C CA . ASN B 1 227 ? 15.328 -54 -37.156 1 86.62 227 ASN B CA 1
ATOM 7433 C C . ASN B 1 227 ? 14.828 -52.625 -37.562 1 86.62 227 ASN B C 1
ATOM 7435 O O . ASN B 1 227 ? 14.125 -51.969 -36.781 1 86.62 227 ASN B O 1
ATOM 7439 N N . PRO B 1 228 ? 15.109 -52.219 -38.781 1 89.44 228 PRO B N 1
ATOM 7440 C CA . PRO B 1 228 ? 14.703 -50.875 -39.188 1 89.44 228 PRO B CA 1
ATOM 7441 C C . PRO B 1 228 ? 13.188 -50.719 -39.312 1 89.44 228 PRO B C 1
ATOM 7443 O O . PRO B 1 228 ? 12.688 -49.594 -39.438 1 89.44 228 PRO B O 1
ATOM 7446 N N . SER B 1 229 ? 12.516 -51.812 -39.281 1 91.31 229 SER B N 1
ATOM 7447 C CA . SER B 1 229 ? 11.07 -51.781 -39.469 1 91.31 229 SER B CA 1
ATOM 7448 C C . SER B 1 229 ? 10.352 -51.688 -38.125 1 91.31 229 SER B C 1
ATOM 7450 O O . SER B 1 229 ? 9.125 -51.625 -38.062 1 91.31 229 SER B O 1
ATOM 7452 N N . THR B 1 230 ? 11.156 -51.719 -37.062 1 89.38 230 THR B N 1
ATOM 7453 C CA . THR B 1 230 ? 10.57 -51.562 -35.719 1 89.38 230 THR B CA 1
ATOM 7454 C C . THR B 1 230 ? 11.625 -51.094 -34.719 1 89.38 230 THR B C 1
ATOM 7456 O O . THR B 1 230 ? 12.82 -51.156 -35 1 89.38 230 THR B O 1
ATOM 7459 N N . GLY B 1 231 ? 11.188 -50.469 -33.656 1 89 231 GLY B N 1
ATOM 7460 C CA . GLY B 1 231 ? 12.102 -50 -32.625 1 89 231 GLY B CA 1
ATOM 7461 C C . GLY B 1 231 ? 12.898 -48.781 -33.031 1 89 231 GLY B C 1
ATOM 7462 O O . GLY B 1 231 ? 13.133 -48.562 -34.219 1 89 231 GLY B O 1
ATOM 7463 N N . PRO B 1 232 ? 13.312 -48 -32.062 1 90.81 232 PRO B N 1
ATOM 7464 C CA . PRO B 1 232 ? 14.086 -46.781 -32.406 1 90.81 232 PRO B CA 1
ATOM 7465 C C . PRO B 1 232 ? 15.555 -47.094 -32.688 1 90.81 232 PRO B C 1
ATOM 7467 O O . PRO B 1 232 ? 16.156 -47.969 -32.062 1 90.81 232 PRO B O 1
ATOM 7470 N N . PRO B 1 233 ? 16.094 -46.375 -33.625 1 86.94 233 PRO B N 1
ATOM 7471 C CA . PRO B 1 233 ? 17.5 -46.594 -33.938 1 86.94 233 PRO B CA 1
ATOM 7472 C C . PRO B 1 233 ? 18.422 -46.094 -32.812 1 86.94 233 PRO B C 1
ATOM 7474 O O . PRO B 1 233 ? 19.562 -46.562 -32.688 1 86.94 233 PRO B O 1
ATOM 7477 N N . ARG B 1 234 ? 17.938 -45.094 -32.125 1 87.69 234 ARG B N 1
ATOM 7478 C CA . ARG B 1 234 ? 18.688 -44.5 -31.047 1 87.69 234 ARG B CA 1
ATOM 7479 C C . ARG B 1 234 ? 17.766 -44 -29.938 1 87.69 234 ARG B C 1
ATOM 7481 O O . ARG B 1 234 ? 16.547 -43.969 -30.109 1 87.69 234 ARG B O 1
ATOM 7488 N N . ASP B 1 235 ? 18.375 -43.719 -28.766 1 87.25 235 ASP B N 1
ATOM 7489 C CA . ASP B 1 235 ? 17.594 -43.156 -27.672 1 87.25 235 ASP B CA 1
ATOM 7490 C C . ASP B 1 235 ? 17.062 -41.75 -28.016 1 87.25 235 ASP B C 1
ATOM 7492 O O . ASP B 1 235 ? 17.422 -41.188 -29.047 1 87.25 235 ASP B O 1
ATOM 7496 N N . ARG B 1 236 ? 16.234 -41.219 -27.172 1 85.25 236 ARG B N 1
ATOM 7497 C CA . ARG B 1 236 ? 15.562 -39.938 -27.453 1 85.25 236 ARG B CA 1
ATOM 7498 C C . ARG B 1 236 ? 16.562 -38.812 -27.562 1 85.25 236 ARG B C 1
ATOM 7500 O O . ARG B 1 236 ? 16.484 -38 -28.484 1 85.25 236 ARG B O 1
ATOM 7507 N N . SER B 1 237 ? 17.453 -38.625 -26.547 1 77.19 237 SER B N 1
ATOM 7508 C CA . SER B 1 237 ? 18.406 -37.531 -26.531 1 77.19 237 SER B CA 1
ATOM 7509 C C . SER B 1 237 ? 19.312 -37.562 -27.766 1 77.19 237 SER B C 1
ATOM 7511 O O . SER B 1 237 ? 19.531 -36.531 -28.391 1 77.19 237 SER B O 1
ATOM 7513 N N . SER B 1 238 ? 19.797 -38.75 -28.062 1 73.44 238 SER B N 1
ATOM 7514 C CA . SER B 1 238 ? 20.703 -38.906 -29.188 1 73.44 238 SER B CA 1
ATOM 7515 C C . SER B 1 238 ? 19.953 -38.812 -30.516 1 73.44 238 SER B C 1
ATOM 7517 O O . SER B 1 238 ? 20.516 -38.375 -31.516 1 73.44 238 SER B O 1
ATOM 7519 N N . PHE B 1 239 ? 18.781 -39.312 -30.5 1 72 239 PHE B N 1
ATOM 7520 C CA . PHE B 1 239 ? 17.938 -39.219 -31.688 1 72 239 PHE B CA 1
ATOM 7521 C C . PHE B 1 239 ? 17.734 -37.781 -32.094 1 72 239 PHE B C 1
ATOM 7523 O O . PHE B 1 239 ? 17.781 -37.438 -33.281 1 72 239 PHE B O 1
ATOM 7530 N N . ALA B 1 240 ? 17.641 -36.906 -31.078 1 66.25 240 ALA B N 1
ATOM 7531 C CA . ALA B 1 240 ? 17.375 -35.5 -31.344 1 66.25 240 ALA B CA 1
ATOM 7532 C C . ALA B 1 240 ? 18.672 -34.75 -31.656 1 66.25 240 ALA B C 1
ATOM 7534 O O . ALA B 1 240 ? 18.672 -33.812 -32.469 1 66.25 240 ALA B O 1
ATOM 7535 N N . LYS B 1 241 ? 19.859 -35.156 -30.969 1 64.25 241 LYS B N 1
ATOM 7536 C CA . LYS B 1 241 ? 21.094 -34.375 -31.094 1 64.25 241 LYS B CA 1
ATOM 7537 C C . LYS B 1 241 ? 22.156 -35.125 -31.859 1 64.25 241 LYS B C 1
ATOM 7539 O O . LYS B 1 241 ? 23.281 -34.656 -32 1 64.25 241 LYS B O 1
ATOM 7544 N N . ASP B 1 242 ? 21.812 -36.188 -32.438 1 62.59 242 ASP B N 1
ATOM 7545 C CA . ASP B 1 242 ? 22.75 -37.062 -33.156 1 62.59 242 ASP B CA 1
ATOM 7546 C C . ASP B 1 242 ? 23.969 -37.406 -32.312 1 62.59 242 ASP B C 1
ATOM 7548 O O . ASP B 1 242 ? 25.109 -37.281 -32.781 1 62.59 242 ASP B O 1
ATOM 7552 N N . GLU B 1 243 ? 23.641 -37.688 -31.125 1 66.69 243 GLU B N 1
ATOM 7553 C CA . GLU B 1 243 ? 24.719 -38.031 -30.203 1 66.69 243 GLU B CA 1
ATOM 7554 C C . GLU B 1 243 ? 24.953 -39.562 -30.188 1 66.69 243 GLU B C 1
ATOM 7556 O O . GLU B 1 243 ? 24.062 -40.312 -30.562 1 66.69 243 GLU B O 1
ATOM 7561 N N . MET B 1 244 ? 26.156 -39.938 -29.828 1 65.19 244 MET B N 1
ATOM 7562 C CA . MET B 1 244 ? 26.562 -41.344 -29.891 1 65.19 244 MET B CA 1
ATOM 7563 C C . MET B 1 244 ? 26.125 -42.094 -28.641 1 65.19 244 MET B C 1
ATOM 7565 O O . MET B 1 244 ? 26.062 -43.312 -28.641 1 65.19 244 MET B O 1
ATOM 7569 N N . MET B 1 245 ? 25.812 -41.438 -27.625 1 68.5 245 MET B N 1
ATOM 7570 C CA . MET B 1 245 ? 25.578 -42.125 -26.359 1 68.5 245 MET B CA 1
ATOM 7571 C C . MET B 1 245 ? 24.094 -42.156 -26.031 1 68.5 245 MET B C 1
ATOM 7573 O O . MET B 1 245 ? 23.312 -41.375 -26.578 1 68.5 245 MET B O 1
ATOM 7577 N N . GLY B 1 246 ? 23.781 -43.344 -25.344 1 80.88 246 GLY B N 1
ATOM 7578 C CA . GLY B 1 246 ? 22.453 -43.344 -24.75 1 80.88 246 GLY B CA 1
ATOM 7579 C C . GLY B 1 246 ? 21.719 -44.688 -24.922 1 80.88 246 GLY B C 1
ATOM 7580 O O . GLY B 1 246 ? 21.922 -45.375 -25.906 1 80.88 246 GLY B O 1
ATOM 7581 N N . GLY B 1 247 ? 20.984 -45 -23.984 1 87.62 247 GLY B N 1
ATOM 7582 C CA . GLY B 1 247 ? 20.156 -46.188 -24 1 87.62 247 GLY B CA 1
ATOM 7583 C C . GLY B 1 247 ? 18.703 -45.906 -23.719 1 87.62 247 GLY B C 1
ATOM 7584 O O . GLY B 1 247 ? 18.312 -44.781 -23.453 1 87.62 247 GLY B O 1
ATOM 7585 N N . TYR B 1 248 ? 17.891 -46.938 -24 1 93.56 248 TYR B N 1
ATOM 7586 C CA . TYR B 1 248 ? 16.453 -46.906 -23.719 1 93.56 248 TYR B CA 1
ATOM 7587 C C . TYR B 1 248 ? 15.93 -48.281 -23.328 1 93.56 248 TYR B C 1
ATOM 7589 O O . TYR B 1 248 ? 16.625 -49.281 -23.484 1 93.56 248 TYR B O 1
ATOM 7597 N N . ALA B 1 249 ? 14.812 -48.25 -22.781 1 95.88 249 ALA B N 1
ATOM 7598 C CA . ALA B 1 249 ? 14.141 -49.531 -22.484 1 95.88 249 ALA B CA 1
ATOM 7599 C C . ALA B 1 249 ? 13.125 -49.875 -23.562 1 95.88 249 ALA B C 1
ATOM 7601 O O . ALA B 1 249 ? 12.461 -48.969 -24.109 1 95.88 249 ALA B O 1
ATOM 7602 N N . PHE B 1 250 ? 12.992 -51.156 -23.844 1 96.31 250 PHE B N 1
ATOM 7603 C CA . PHE B 1 250 ? 12.016 -51.562 -24.859 1 96.31 250 PHE B CA 1
ATOM 7604 C C . PHE B 1 250 ? 11.547 -53 -24.641 1 96.31 250 PHE B C 1
ATOM 7606 O O . PHE B 1 250 ? 12.18 -53.75 -23.906 1 96.31 250 PHE B O 1
ATOM 7613 N N . ILE B 1 251 ? 10.414 -53.312 -25.219 1 95.81 251 ILE B N 1
ATOM 7614 C CA . ILE B 1 251 ? 9.969 -54.688 -25.266 1 95.81 251 ILE B CA 1
ATOM 7615 C C . ILE B 1 251 ? 10.289 -55.281 -26.641 1 95.81 251 ILE B C 1
ATOM 7617 O O . ILE B 1 251 ? 10.094 -54.625 -27.672 1 95.81 251 ILE B O 1
ATOM 7621 N N . ASP B 1 252 ? 10.812 -56.438 -26.578 1 93.5 252 ASP B N 1
ATOM 7622 C CA . ASP B 1 252 ? 11.109 -57.156 -27.797 1 93.5 252 ASP B CA 1
ATOM 7623 C C . ASP B 1 252 ? 9.938 -58.062 -28.203 1 93.5 252 ASP B C 1
ATOM 7625 O O . ASP B 1 252 ? 9.656 -59.062 -27.547 1 93.5 252 ASP B O 1
ATOM 7629 N N . SER B 1 253 ? 9.344 -57.812 -29.328 1 93 253 SER B N 1
ATOM 7630 C CA . SER B 1 253 ? 8.141 -58.531 -29.75 1 93 253 SER B CA 1
ATOM 7631 C C . SER B 1 253 ? 8.5 -59.781 -30.547 1 93 253 SER B C 1
ATOM 7633 O O . SER B 1 253 ? 7.613 -60.531 -30.953 1 93 253 SER B O 1
ATOM 7635 N N . GLY B 1 254 ? 9.711 -60.031 -30.734 1 89.81 254 GLY B N 1
ATOM 7636 C CA . GLY B 1 254 ? 10.141 -61.188 -31.516 1 89.81 254 GLY B CA 1
ATOM 7637 C C . GLY B 1 254 ? 9.914 -62.5 -30.812 1 89.81 254 GLY B C 1
ATOM 7638 O O . GLY B 1 254 ? 9.602 -62.531 -29.625 1 89.81 254 GLY B O 1
ATOM 7639 N N . TYR B 1 255 ? 10.18 -63.562 -31.531 1 90.81 255 TYR B N 1
ATOM 7640 C CA . TYR B 1 255 ? 10.039 -64.875 -30.969 1 90.81 255 TYR B CA 1
ATOM 7641 C C . TYR B 1 255 ? 10.805 -65 -29.656 1 90.81 255 TYR B C 1
ATOM 7643 O O . TYR B 1 255 ? 11.945 -64.562 -29.547 1 90.81 255 TYR B O 1
ATOM 7651 N N . PRO B 1 256 ? 10.148 -65.562 -28.625 1 93.88 256 PRO B N 1
ATOM 7652 C CA . PRO B 1 256 ? 8.961 -66.438 -28.594 1 93.88 256 PRO B CA 1
ATOM 7653 C C . PRO B 1 256 ? 7.711 -65.688 -28.141 1 93.88 256 PRO B C 1
ATOM 7655 O O . PRO B 1 256 ? 6.742 -66.312 -27.688 1 93.88 256 PRO B O 1
ATOM 7658 N N . ARG B 1 257 ? 7.793 -64.438 -28.203 1 91.88 257 ARG B N 1
ATOM 7659 C CA . ARG B 1 257 ? 6.637 -63.656 -27.75 1 91.88 257 ARG B CA 1
ATOM 7660 C C . ARG B 1 257 ? 5.449 -63.844 -28.688 1 91.88 257 ARG B C 1
ATOM 7662 O O . ARG B 1 257 ? 5.621 -64 -29.906 1 91.88 257 ARG B O 1
ATOM 7669 N N . ARG B 1 258 ? 4.195 -63.875 -28.078 1 94.56 258 ARG B N 1
ATOM 7670 C CA . ARG B 1 258 ? 2.943 -64 -28.812 1 94.56 258 ARG B CA 1
ATOM 7671 C C . ARG B 1 258 ? 2.076 -62.781 -28.672 1 94.56 258 ARG B C 1
ATOM 7673 O O . ARG B 1 258 ? 2.227 -62 -27.734 1 94.56 258 ARG B O 1
ATOM 7680 N N . PRO B 1 259 ? 1.174 -62.688 -29.75 1 94.94 259 PRO B N 1
ATOM 7681 C CA . PRO B 1 259 ? 0.243 -61.562 -29.625 1 94.94 259 PRO B CA 1
ATOM 7682 C C . PRO B 1 259 ? -0.485 -61.531 -28.281 1 94.94 259 PRO B C 1
ATOM 7684 O O . PRO B 1 259 ? -1.003 -62.562 -27.844 1 94.94 259 PRO B O 1
ATOM 7687 N N . GLY B 1 260 ? -0.39 -60.375 -27.578 1 95.12 260 GLY B N 1
ATOM 7688 C CA . GLY B 1 260 ? -1.099 -60.25 -26.312 1 95.12 260 GLY B CA 1
ATOM 7689 C C . GLY B 1 260 ? -0.196 -60.406 -25.109 1 95.12 260 GLY B C 1
ATOM 7690 O O . GLY B 1 260 ? -0.594 -60.094 -23.984 1 95.12 260 GLY B O 1
ATOM 7691 N N . ASP B 1 261 ? 1.033 -60.906 -25.344 1 96.88 261 ASP B N 1
ATOM 7692 C CA . ASP B 1 261 ? 1.981 -61 -24.234 1 96.88 261 ASP B CA 1
ATOM 7693 C C . ASP B 1 261 ? 2.264 -59.656 -23.625 1 96.88 261 ASP B C 1
ATOM 7695 O O . ASP B 1 261 ? 2.363 -58.656 -24.344 1 96.88 261 ASP B O 1
ATOM 7699 N N . ARG B 1 262 ? 2.424 -59.594 -22.281 1 97.19 262 ARG B N 1
ATOM 7700 C CA . ARG B 1 262 ? 2.605 -58.344 -21.562 1 97.19 262 ARG B CA 1
ATOM 7701 C C . ARG B 1 262 ? 3.936 -58.312 -20.828 1 97.19 262 ARG B C 1
ATOM 7703 O O . ARG B 1 262 ? 4.352 -59.344 -20.266 1 97.19 262 ARG B O 1
ATOM 7710 N N . ALA B 1 263 ? 4.598 -57.188 -20.875 1 98.06 263 ALA B N 1
ATOM 7711 C CA . ALA B 1 263 ? 5.766 -56.906 -20.047 1 98.06 263 ALA B CA 1
ATOM 7712 C C . ALA B 1 263 ? 5.516 -55.719 -19.141 1 98.06 263 ALA B C 1
ATOM 7714 O O . ALA B 1 263 ? 4.949 -54.688 -19.578 1 98.06 263 ALA B O 1
ATOM 7715 N N . ARG B 1 264 ? 5.957 -55.781 -17.859 1 98.12 264 ARG B N 1
ATOM 7716 C CA . ARG B 1 264 ? 5.668 -54.75 -16.875 1 98.12 264 ARG B CA 1
ATOM 7717 C C . ARG B 1 264 ? 6.945 -54.281 -16.188 1 98.12 264 ARG B C 1
ATOM 7719 O O . ARG B 1 264 ? 7.754 -55.094 -15.734 1 98.12 264 ARG B O 1
ATOM 7726 N N . LEU B 1 265 ? 7.176 -53.031 -16.234 1 97.62 265 LEU B N 1
ATOM 7727 C CA . LEU B 1 265 ? 8.25 -52.375 -15.508 1 97.62 265 LEU B CA 1
ATOM 7728 C C . LEU B 1 265 ? 7.684 -51.5 -14.391 1 97.62 265 LEU B C 1
ATOM 7730 O O . LEU B 1 265 ? 6.852 -50.625 -14.641 1 97.62 265 LEU B O 1
ATOM 7734 N N . MET B 1 266 ? 8.203 -51.625 -13.117 1 97.12 266 MET B N 1
ATOM 7735 C CA . MET B 1 266 ? 7.566 -51.031 -11.953 1 97.12 266 MET B CA 1
ATOM 7736 C C . MET B 1 266 ? 8.508 -50.031 -11.273 1 97.12 266 MET B C 1
ATOM 7738 O O . MET B 1 266 ? 9.703 -50.312 -11.117 1 97.12 266 MET B O 1
ATOM 7742 N N . SER B 1 267 ? 7.91 -48.938 -10.844 1 95.88 267 SER B N 1
ATOM 7743 C CA . SER B 1 267 ? 8.664 -47.969 -10.07 1 95.88 267 SER B CA 1
ATOM 7744 C C . SER B 1 267 ? 8.805 -48.375 -8.617 1 95.88 267 SER B C 1
ATOM 7746 O O . SER B 1 267 ? 8.164 -49.344 -8.172 1 95.88 267 SER B O 1
ATOM 7748 N N . PRO B 1 268 ? 9.719 -47.625 -7.922 1 93.31 268 PRO B N 1
ATOM 7749 C CA . PRO B 1 268 ? 9.656 -47.781 -6.469 1 93.31 268 PRO B CA 1
ATOM 7750 C C . PRO B 1 268 ? 8.328 -47.312 -5.871 1 93.31 268 PRO B C 1
ATOM 7752 O O . PRO B 1 268 ? 7.535 -46.656 -6.559 1 93.31 268 PRO B O 1
ATOM 7755 N N . GLU B 1 269 ? 8.172 -47.75 -4.652 1 94.44 269 GLU B N 1
ATOM 7756 C CA . GLU B 1 269 ? 6.922 -47.406 -3.979 1 94.44 269 GLU B CA 1
ATOM 7757 C C . GLU B 1 269 ? 6.879 -45.906 -3.625 1 94.44 269 GLU B C 1
ATOM 7759 O O . GLU B 1 269 ? 7.863 -45.344 -3.133 1 94.44 269 GLU B O 1
ATOM 7764 N N . PHE B 1 270 ? 5.77 -45.281 -4.023 1 93.5 270 PHE B N 1
ATOM 7765 C CA . PHE B 1 270 ? 5.477 -43.906 -3.637 1 93.5 270 PHE B CA 1
ATOM 7766 C C . PHE B 1 270 ? 4.52 -43.875 -2.451 1 93.5 270 PHE B C 1
ATOM 7768 O O . PHE B 1 270 ? 3.695 -44.75 -2.285 1 93.5 270 PHE B O 1
ATOM 7775 N N . GLN B 1 271 ? 4.707 -42.844 -1.672 1 92.44 271 GLN B N 1
ATOM 7776 C CA . GLN B 1 271 ? 3.666 -42.562 -0.687 1 92.44 271 GLN B CA 1
ATOM 7777 C C . GLN B 1 271 ? 2.465 -41.875 -1.334 1 92.44 271 GLN B C 1
ATOM 7779 O O . GLN B 1 271 ? 2.518 -41.5 -2.504 1 92.44 271 GLN B O 1
ATOM 7784 N N . ASN B 1 272 ? 1.419 -41.719 -0.588 1 92.12 272 ASN B N 1
ATOM 7785 C CA . ASN B 1 272 ? 0.242 -41.031 -1.081 1 92.12 272 ASN B CA 1
ATOM 7786 C C . ASN B 1 272 ? 0.571 -39.562 -1.453 1 92.12 272 ASN B C 1
ATOM 7788 O O . ASN B 1 272 ? 1.447 -38.969 -0.846 1 92.12 272 ASN B O 1
ATOM 7792 N N . THR B 1 273 ? -0.062 -39.094 -2.465 1 90.62 273 THR B N 1
ATOM 7793 C CA . THR B 1 273 ? 0.123 -37.719 -2.859 1 90.62 273 THR B CA 1
ATOM 7794 C C . THR B 1 273 ? -0.734 -36.781 -2.002 1 90.62 273 THR B C 1
ATOM 7796 O O . THR B 1 273 ? -1.786 -37.188 -1.502 1 90.62 273 THR B O 1
ATOM 7799 N N . ASN B 1 274 ? -0.228 -35.594 -1.721 1 88.44 274 ASN B N 1
ATOM 7800 C CA . ASN B 1 274 ? -1.087 -34.562 -1.134 1 88.44 274 ASN B CA 1
ATOM 7801 C C . ASN B 1 274 ? -2.266 -34.219 -2.045 1 88.44 274 ASN B C 1
ATOM 7803 O O . ASN B 1 274 ? -2.09 -34.031 -3.248 1 88.44 274 ASN B O 1
ATOM 7807 N N . PRO B 1 275 ? -3.396 -34.25 -1.473 1 85.94 275 PRO B N 1
ATOM 7808 C CA . PRO B 1 275 ? -4.582 -34 -2.295 1 85.94 275 PRO B CA 1
ATOM 7809 C C . PRO B 1 275 ? -4.473 -32.719 -3.119 1 85.94 275 PRO B C 1
ATOM 7811 O O . PRO B 1 275 ? -5.004 -32.656 -4.23 1 85.94 275 PRO B O 1
ATOM 7814 N N . ASP B 1 276 ? -3.826 -31.719 -2.676 1 87.06 276 ASP B N 1
ATOM 7815 C CA . ASP B 1 276 ? -3.729 -30.453 -3.373 1 87.06 276 ASP B CA 1
ATOM 7816 C C . ASP B 1 276 ? -2.447 -30.375 -4.199 1 87.06 276 ASP B C 1
ATOM 7818 O O . ASP B 1 276 ? -2.139 -29.328 -4.777 1 87.06 276 ASP B O 1
ATOM 7822 N N . SER B 1 277 ? -1.725 -31.5 -4.172 1 86.19 277 SER B N 1
ATOM 7823 C CA . SER B 1 277 ? -0.439 -31.453 -4.859 1 86.19 277 SER B CA 1
ATOM 7824 C C . SER B 1 277 ? -0.178 -32.75 -5.633 1 86.19 277 SER B C 1
ATOM 7826 O O . SER B 1 277 ? 0.743 -33.5 -5.301 1 86.19 277 SER B O 1
ATOM 7828 N N . PRO B 1 278 ? -0.903 -32.938 -6.684 1 90.56 278 PRO B N 1
ATOM 7829 C CA . PRO B 1 278 ? -0.587 -34.062 -7.543 1 90.56 278 PRO B CA 1
ATOM 7830 C C . PRO B 1 278 ? 0.765 -33.938 -8.242 1 90.56 278 PRO B C 1
ATOM 7832 O O . PRO B 1 278 ? 1.435 -32.906 -8.094 1 90.56 278 PRO B O 1
ATOM 7835 N N . ILE B 1 279 ? 1.16 -35.062 -8.859 1 91.25 279 ILE B N 1
ATOM 7836 C CA . ILE B 1 279 ? 2.432 -34.969 -9.57 1 91.25 279 ILE B CA 1
ATOM 7837 C C . ILE B 1 279 ? 2.203 -35.219 -11.062 1 91.25 279 ILE B C 1
ATOM 7839 O O . ILE B 1 279 ? 1.176 -35.781 -11.453 1 91.25 279 ILE B O 1
ATOM 7843 N N . CYS B 1 280 ? 3.113 -34.75 -11.852 1 91.81 280 CYS B N 1
ATOM 7844 C CA . CYS B 1 280 ? 3.084 -34.969 -13.297 1 91.81 280 CYS B CA 1
ATOM 7845 C C . CYS B 1 280 ? 4.266 -35.812 -13.758 1 91.81 280 CYS B C 1
ATOM 7847 O O . CYS B 1 280 ? 5.422 -35.438 -13.523 1 91.81 280 CYS B O 1
ATOM 7849 N N . MET B 1 281 ? 3.979 -36.906 -14.367 1 94.25 281 MET B N 1
ATOM 7850 C CA . MET B 1 281 ? 5.043 -37.719 -14.938 1 94.25 281 MET B CA 1
ATOM 7851 C C . MET B 1 281 ? 5.141 -37.5 -16.453 1 94.25 281 MET B C 1
ATOM 7853 O O . MET B 1 281 ? 4.125 -37.5 -17.141 1 94.25 281 MET B O 1
ATOM 7857 N N . ARG B 1 282 ? 6.305 -37.312 -16.875 1 93.38 282 ARG B N 1
ATOM 7858 C CA . ARG B 1 282 ? 6.602 -37.188 -18.297 1 93.38 282 ARG B CA 1
ATOM 7859 C C . ARG B 1 282 ? 7.598 -38.25 -18.75 1 93.38 282 ARG B C 1
ATOM 7861 O O . ARG B 1 282 ? 8.523 -38.594 -18 1 93.38 282 ARG B O 1
ATOM 7868 N N . PHE B 1 283 ? 7.402 -38.781 -19.922 1 94.94 283 PHE B N 1
ATOM 7869 C CA . PHE B 1 283 ? 8.289 -39.781 -20.5 1 94.94 283 PHE B CA 1
ATOM 7870 C C . PHE B 1 283 ? 8.258 -39.719 -22.016 1 94.94 283 PHE B C 1
ATOM 7872 O O . PHE B 1 283 ? 7.434 -39 -22.594 1 94.94 283 PHE B O 1
ATOM 7879 N N . TRP B 1 284 ? 9.203 -40.344 -22.594 1 94.69 284 TRP B N 1
ATOM 7880 C CA . TRP B 1 284 ? 9.219 -40.438 -24.047 1 94.69 284 TRP B CA 1
ATOM 7881 C C . TRP B 1 284 ? 8.977 -41.875 -24.5 1 94.69 284 TRP B C 1
ATOM 7883 O O . TRP B 1 284 ? 9.43 -42.812 -23.844 1 94.69 284 TRP B O 1
ATOM 7893 N N . THR B 1 285 ? 8.25 -42.031 -25.594 1 96.31 285 THR B N 1
ATOM 7894 C CA . THR B 1 285 ? 7.965 -43.375 -26.094 1 96.31 285 THR B CA 1
ATOM 7895 C C . THR B 1 285 ? 8.164 -43.438 -27.609 1 96.31 285 THR B C 1
ATOM 7897 O O . THR B 1 285 ? 8.109 -42.406 -28.281 1 96.31 285 THR B O 1
ATOM 7900 N N . HIS B 1 286 ? 8.516 -44.531 -28.078 1 95.38 286 HIS B N 1
ATOM 7901 C CA . HIS B 1 286 ? 8.672 -44.875 -29.484 1 95.38 286 HIS B CA 1
ATOM 7902 C C . HIS B 1 286 ? 7.898 -46.125 -29.844 1 95.38 286 HIS B C 1
ATOM 7904 O O . HIS B 1 286 ? 8.156 -47.188 -29.297 1 95.38 286 HIS B O 1
ATOM 7910 N N . MET B 1 287 ? 6.934 -45.969 -30.703 1 95.5 287 MET B N 1
ATOM 7911 C CA . MET B 1 287 ? 6.047 -47.031 -31.094 1 95.5 287 MET B CA 1
ATOM 7912 C C . MET B 1 287 ? 5.953 -47.156 -32.625 1 95.5 287 MET B C 1
ATOM 7914 O O . MET B 1 287 ? 4.926 -46.812 -33.219 1 95.5 287 MET B O 1
ATOM 7918 N N . PHE B 1 288 ? 7 -47.719 -33.219 1 94.19 288 PHE B N 1
ATOM 7919 C CA . PHE B 1 288 ? 7.09 -47.844 -34.656 1 94.19 288 PHE B CA 1
ATOM 7920 C C . PHE B 1 288 ? 7.094 -49.281 -35.094 1 94.19 288 PHE B C 1
ATOM 7922 O O . PHE B 1 288 ? 7.898 -50.094 -34.625 1 94.19 288 PHE B O 1
ATOM 7929 N N . GLY B 1 289 ? 6.137 -49.562 -36.062 1 94 289 GLY B N 1
ATOM 7930 C CA . GLY B 1 289 ? 6.047 -50.906 -36.594 1 94 289 GLY B CA 1
ATOM 7931 C C . GLY B 1 289 ? 4.617 -51.375 -36.781 1 94 289 GLY B C 1
ATOM 7932 O O . GLY B 1 289 ? 3.729 -51 -36.031 1 94 289 GLY B O 1
ATOM 7933 N N . ASN B 1 290 ? 4.465 -52.281 -37.688 1 92.44 290 ASN B N 1
ATOM 7934 C CA . ASN B 1 290 ? 3.131 -52.75 -38.031 1 92.44 290 ASN B CA 1
ATOM 7935 C C . ASN B 1 290 ? 2.549 -53.625 -36.906 1 92.44 290 ASN B C 1
ATOM 7937 O O . ASN B 1 290 ? 1.33 -53.75 -36.812 1 92.44 290 ASN B O 1
ATOM 7941 N N . GLY B 1 291 ? 3.365 -54.125 -36.031 1 93.56 291 GLY B N 1
ATOM 7942 C CA . GLY B 1 291 ? 2.92 -55 -34.969 1 93.56 291 GLY B CA 1
ATOM 7943 C C . GLY B 1 291 ? 2.873 -54.375 -33.625 1 93.56 291 GLY B C 1
ATOM 7944 O O . GLY B 1 291 ? 2.922 -55.062 -32.594 1 93.56 291 GLY B O 1
ATOM 7945 N N . ILE B 1 292 ? 2.824 -53.125 -33.594 1 94.06 292 ILE B N 1
ATOM 7946 C CA . ILE B 1 292 ? 2.777 -52.438 -32.312 1 94.06 292 ILE B CA 1
ATOM 7947 C C . ILE B 1 292 ? 1.454 -52.719 -31.594 1 94.06 292 ILE B C 1
ATOM 7949 O O . ILE B 1 292 ? 0.385 -52.625 -32.219 1 94.06 292 ILE B O 1
ATOM 7953 N N . GLY B 1 293 ? 1.511 -53.062 -30.328 1 96.44 293 GLY B N 1
ATOM 7954 C CA . GLY B 1 293 ? 0.321 -53.281 -29.516 1 96.44 293 GLY B CA 1
ATOM 7955 C C . GLY B 1 293 ? -0.106 -52.062 -28.734 1 96.44 293 GLY B C 1
ATOM 7956 O O . GLY B 1 293 ? -0.515 -51.062 -29.328 1 96.44 293 GLY B O 1
ATOM 7957 N N . THR B 1 294 ? 0.028 -52.312 -27.359 1 97.06 294 THR B N 1
ATOM 7958 C CA . THR B 1 294 ? -0.465 -51.25 -26.484 1 97.06 294 THR B CA 1
ATOM 7959 C C . THR B 1 294 ? 0.567 -50.906 -25.422 1 97.06 294 THR B C 1
ATOM 7961 O O . THR B 1 294 ? 1.252 -51.781 -24.906 1 97.06 294 THR B O 1
ATOM 7964 N N . LEU B 1 295 ? 0.807 -49.625 -25.203 1 97.31 295 LEU B N 1
ATOM 7965 C CA . LEU B 1 295 ? 1.55 -49.125 -24.047 1 97.31 295 LEU B CA 1
ATOM 7966 C C . LEU B 1 295 ? 0.607 -48.531 -23.016 1 97.31 295 LEU B C 1
ATOM 7968 O O . LEU B 1 295 ? -0.235 -47.688 -23.344 1 97.31 295 LEU B O 1
ATOM 7972 N N . ARG B 1 296 ? 0.759 -48.938 -21.734 1 97.06 296 ARG B N 1
ATOM 7973 C CA . ARG B 1 296 ? -0.074 -48.406 -20.656 1 97.06 296 ARG B CA 1
ATOM 7974 C C . ARG B 1 296 ? 0.781 -47.906 -19.5 1 97.06 296 ARG B C 1
ATOM 7976 O O . ARG B 1 296 ? 1.875 -48.438 -19.25 1 97.06 296 ARG B O 1
ATOM 7983 N N . VAL B 1 297 ? 0.309 -46.844 -18.891 1 96.62 297 VAL B N 1
ATOM 7984 C CA . VAL B 1 297 ? 0.789 -46.438 -17.562 1 96.62 297 VAL B CA 1
ATOM 7985 C C . VAL B 1 297 ? -0.267 -46.75 -16.516 1 96.62 297 VAL B C 1
ATOM 7987 O O . VAL B 1 297 ? -1.418 -46.344 -16.625 1 96.62 297 VAL B O 1
ATOM 7990 N N . ILE B 1 298 ? 0.162 -47.469 -15.531 1 96.31 298 ILE B N 1
ATOM 7991 C CA . ILE B 1 298 ? -0.765 -48.031 -14.539 1 96.31 298 ILE B CA 1
ATOM 7992 C C . ILE B 1 298 ? -0.342 -47.594 -13.141 1 96.31 298 ILE B C 1
ATOM 7994 O O . ILE B 1 298 ? 0.849 -47.562 -12.82 1 96.31 298 ILE B O 1
ATOM 7998 N N . ILE B 1 299 ? -1.321 -47.219 -12.352 1 94.69 299 ILE B N 1
ATOM 7999 C CA . ILE B 1 299 ? -1.09 -47.031 -10.922 1 94.69 299 ILE B CA 1
ATOM 8000 C C . ILE B 1 299 ? -1.449 -48.312 -10.172 1 94.69 299 ILE B C 1
ATOM 8002 O O . ILE B 1 299 ? -2.602 -48.75 -10.195 1 94.69 299 ILE B O 1
ATOM 8006 N N . TYR B 1 300 ? -0.429 -48.875 -9.578 1 96.56 300 TYR B N 1
ATOM 8007 C CA . TYR B 1 300 ? -0.611 -50.062 -8.75 1 96.56 300 TYR B CA 1
ATOM 8008 C C . TYR B 1 300 ? -0.805 -49.656 -7.289 1 96.56 300 TYR B C 1
ATOM 8010 O O . TYR B 1 300 ? 0.12 -49.156 -6.645 1 96.56 300 TYR B O 1
ATOM 8018 N N . ASP B 1 301 ? -1.977 -49.969 -6.773 1 95.19 301 ASP B N 1
ATOM 8019 C CA . ASP B 1 301 ? -2.256 -49.688 -5.371 1 95.19 301 ASP B CA 1
ATOM 8020 C C . ASP B 1 301 ? -1.627 -50.719 -4.457 1 95.19 301 ASP B C 1
ATOM 8022 O O . ASP B 1 301 ? -2.041 -51.875 -4.461 1 95.19 301 ASP B O 1
ATOM 8026 N N . VAL B 1 302 ? -0.748 -50.312 -3.66 1 95.5 302 VAL B N 1
ATOM 8027 C CA . VAL B 1 302 ? 0.03 -51.219 -2.842 1 95.5 302 VAL B CA 1
ATOM 8028 C C . VAL B 1 302 ? -0.877 -51.875 -1.807 1 95.5 302 VAL B C 1
ATOM 8030 O O . VAL B 1 302 ? -0.683 -53.062 -1.459 1 95.5 302 VAL B O 1
ATOM 8033 N N . ASN B 1 303 ? -1.848 -51.219 -1.319 1 94.56 303 ASN B N 1
ATOM 8034 C CA . ASN B 1 303 ? -2.73 -51.75 -0.282 1 94.56 303 ASN B CA 1
ATOM 8035 C C . ASN B 1 303 ? -3.711 -52.781 -0.845 1 94.56 303 ASN B C 1
ATOM 8037 O O . ASN B 1 303 ? -3.914 -53.844 -0.256 1 94.56 303 ASN B O 1
ATOM 8041 N N . THR B 1 304 ? -4.297 -52.469 -1.971 1 93.69 304 THR B N 1
ATOM 8042 C CA . THR B 1 304 ? -5.355 -53.312 -2.506 1 93.69 304 THR B CA 1
ATOM 8043 C C . THR B 1 304 ? -4.801 -54.281 -3.559 1 93.69 304 THR B C 1
ATOM 8045 O O . THR B 1 304 ? -5.438 -55.281 -3.895 1 93.69 304 THR B O 1
ATOM 8048 N N . GLY B 1 305 ? -3.684 -53.906 -4.129 1 93 305 GLY B N 1
ATOM 8049 C CA . GLY B 1 305 ? -3.107 -54.719 -5.199 1 93 305 GLY B CA 1
ATOM 8050 C C . GLY B 1 305 ? -3.822 -54.531 -6.527 1 93 305 GLY B C 1
ATOM 8051 O O . GLY B 1 305 ? -3.701 -55.375 -7.422 1 93 305 GLY B O 1
ATOM 8052 N N . LYS B 1 306 ? -4.52 -53.5 -6.559 1 93.88 306 LYS B N 1
ATOM 8053 C CA . LYS B 1 306 ? -5.316 -53.281 -7.758 1 93.88 306 LYS B CA 1
ATOM 8054 C C . LYS B 1 306 ? -4.586 -52.375 -8.742 1 93.88 306 LYS B C 1
ATOM 8056 O O . LYS B 1 306 ? -3.869 -51.438 -8.328 1 93.88 306 LYS B O 1
ATOM 8061 N N . ASP B 1 307 ? -4.852 -52.656 -10.039 1 94.75 307 ASP B N 1
ATOM 8062 C CA . ASP B 1 307 ? -4.309 -51.875 -11.133 1 94.75 307 ASP B CA 1
ATOM 8063 C C . ASP B 1 307 ? -5.328 -50.844 -11.633 1 94.75 307 ASP B C 1
ATOM 8065 O O . ASP B 1 307 ? -6.504 -51.156 -11.805 1 94.75 307 ASP B O 1
ATOM 8069 N N . ASN B 1 308 ? -4.879 -49.625 -11.75 1 91.25 308 ASN B N 1
ATOM 8070 C CA . ASN B 1 308 ? -5.688 -48.594 -12.375 1 91.25 308 ASN B CA 1
ATOM 8071 C C . ASN B 1 308 ? -4.973 -47.969 -13.57 1 91.25 308 ASN B C 1
ATOM 8073 O O . ASN B 1 308 ? -3.975 -47.25 -13.406 1 91.25 308 ASN B O 1
ATOM 8077 N N . VAL B 1 309 ? -5.473 -48.156 -14.797 1 93.06 309 VAL B N 1
ATOM 8078 C CA . VAL B 1 309 ? -4.859 -47.625 -16 1 93.06 309 VAL B CA 1
ATOM 8079 C C . VAL B 1 309 ? -5.152 -46.125 -16.094 1 93.06 309 VAL B C 1
ATOM 8081 O O . VAL B 1 309 ? -6.312 -45.719 -16.141 1 93.06 309 VAL B O 1
ATOM 8084 N N . ILE B 1 310 ? -4.125 -45.281 -16.188 1 90.69 310 ILE B N 1
ATOM 8085 C CA . ILE B 1 310 ? -4.34 -43.844 -16.188 1 90.69 310 ILE B CA 1
ATOM 8086 C C . ILE B 1 310 ? -3.893 -43.25 -17.531 1 90.69 310 ILE B C 1
ATOM 8088 O O . ILE B 1 310 ? -4.168 -42.094 -17.828 1 90.69 310 ILE B O 1
ATOM 8092 N N . TRP B 1 311 ? -3.201 -44 -18.344 1 93.69 311 TRP B N 1
ATOM 8093 C CA . TRP B 1 311 ? -2.699 -43.594 -19.641 1 93.69 311 TRP B CA 1
ATOM 8094 C C . TRP B 1 311 ? -2.559 -44.781 -20.578 1 93.69 311 TRP B C 1
ATOM 8096 O O . TRP B 1 311 ? -2.096 -45.844 -20.156 1 93.69 311 TRP B O 1
ATOM 8106 N N . LYS B 1 312 ? -3.004 -44.656 -21.828 1 94.62 312 LYS B N 1
ATOM 8107 C CA . LYS B 1 312 ? -2.951 -45.812 -22.75 1 94.62 312 LYS B CA 1
ATOM 8108 C C . LYS B 1 312 ? -2.902 -45.344 -24.203 1 94.62 312 LYS B C 1
ATOM 8110 O O . LYS B 1 312 ? -3.66 -44.469 -24.594 1 94.62 312 LYS B O 1
ATOM 8115 N N . ILE B 1 313 ? -2.025 -45.906 -24.922 1 94.44 313 ILE B N 1
ATOM 8116 C CA . ILE B 1 313 ? -1.958 -45.656 -26.359 1 94.44 313 ILE B CA 1
ATOM 8117 C C . ILE B 1 313 ? -1.771 -47 -27.094 1 94.44 313 ILE B C 1
ATOM 8119 O O . ILE B 1 313 ? -1.02 -47.844 -26.641 1 94.44 313 ILE B O 1
ATOM 8123 N N . SER B 1 314 ? -2.467 -47.156 -28.219 1 94.56 314 SER B N 1
ATOM 8124 C CA . SER B 1 314 ? -2.361 -48.344 -29.031 1 94.56 314 SER B CA 1
ATOM 8125 C C . SER B 1 314 ? -2.025 -48.031 -30.484 1 94.56 314 SER B C 1
ATOM 8127 O O . SER B 1 314 ? -2.412 -46.969 -30.984 1 94.56 314 SER B O 1
ATOM 8129 N N . GLY B 1 315 ? -1.302 -48.906 -31.062 1 93.12 315 GLY B N 1
ATOM 8130 C CA . GLY B 1 315 ? -1.028 -48.781 -32.5 1 93.12 315 GLY B CA 1
ATOM 8131 C C . GLY B 1 315 ? 0.256 -48.031 -32.781 1 93.12 315 GLY B C 1
ATOM 8132 O O . GLY B 1 315 ? 0.888 -47.469 -31.875 1 93.12 315 GLY B O 1
ATOM 8133 N N . GLU B 1 316 ? 0.664 -48.062 -34 1 91.62 316 GLU B N 1
ATOM 8134 C CA . GLU B 1 316 ? 1.913 -47.438 -34.438 1 91.62 316 GLU B CA 1
ATOM 8135 C C . GLU B 1 316 ? 1.792 -45.938 -34.5 1 91.62 316 GLU B C 1
ATOM 8137 O O . GLU B 1 316 ? 0.725 -45.406 -34.812 1 91.62 316 GLU B O 1
ATOM 8142 N N . ALA B 1 317 ? 2.875 -45.188 -34.188 1 87.94 317 ALA B N 1
ATOM 8143 C CA . ALA B 1 317 ? 2.881 -43.75 -34.188 1 87.94 317 ALA B CA 1
ATOM 8144 C C . ALA B 1 317 ? 4.023 -43.219 -35.062 1 87.94 317 ALA B C 1
ATOM 8146 O O . ALA B 1 317 ? 4.488 -42.094 -34.844 1 87.94 317 ALA B O 1
ATOM 8147 N N . GLY B 1 318 ? 4.566 -43.969 -35.969 1 89.25 318 GLY B N 1
ATOM 8148 C CA . GLY B 1 318 ? 5.641 -43.5 -36.844 1 89.25 318 GLY B CA 1
ATOM 8149 C C . GLY B 1 318 ? 7.02 -43.656 -36.219 1 89.25 318 GLY B C 1
ATOM 8150 O O . GLY B 1 318 ? 7.137 -43.938 -35 1 89.25 318 GLY B O 1
ATOM 8151 N N . ASN B 1 319 ? 8.055 -43.344 -37 1 90.5 319 ASN B N 1
ATOM 8152 C CA . ASN B 1 319 ? 9.438 -43.531 -36.562 1 90.5 319 ASN B CA 1
ATOM 8153 C C . ASN B 1 319 ? 9.977 -42.281 -35.875 1 90.5 319 ASN B C 1
ATOM 8155 O O . ASN B 1 319 ? 10.938 -41.656 -36.375 1 90.5 319 ASN B O 1
ATOM 8159 N N . ALA B 1 320 ? 9.398 -41.938 -34.812 1 92.06 320 ALA B N 1
ATOM 8160 C CA . ALA B 1 320 ? 9.797 -40.781 -34.031 1 92.06 320 ALA B CA 1
ATOM 8161 C C . ALA B 1 320 ? 9.492 -41 -32.531 1 92.06 320 ALA B C 1
ATOM 8163 O O . ALA B 1 320 ? 8.656 -41.844 -32.188 1 92.06 320 ALA B O 1
ATOM 8164 N N . TRP B 1 321 ? 10.281 -40.344 -31.688 1 93.12 321 TRP B N 1
ATOM 8165 C CA . TRP B 1 321 ? 9.992 -40.344 -30.266 1 93.12 321 TRP B CA 1
ATOM 8166 C C . TRP B 1 321 ? 8.906 -39.312 -29.938 1 93.12 321 TRP B C 1
ATOM 8168 O O . TRP B 1 321 ? 8.906 -38.188 -30.469 1 93.12 321 TRP B O 1
ATOM 8178 N N . TYR B 1 322 ? 7.988 -39.719 -29.109 1 92.69 322 TYR B N 1
ATOM 8179 C CA . TYR B 1 322 ? 6.918 -38.812 -28.703 1 92.69 322 TYR B CA 1
ATOM 8180 C C . TYR B 1 322 ? 6.879 -38.688 -27.188 1 92.69 322 TYR B C 1
ATOM 8182 O O . TYR B 1 322 ? 7.152 -39.656 -26.453 1 92.69 322 TYR B O 1
ATOM 8190 N N . GLN B 1 323 ? 6.586 -37.5 -26.797 1 92.12 323 GLN B N 1
ATOM 8191 C CA . GLN B 1 323 ? 6.512 -37.25 -25.359 1 92.12 323 GLN B CA 1
ATOM 8192 C C . GLN B 1 323 ? 5.145 -37.625 -24.812 1 92.12 323 GLN B C 1
ATOM 8194 O O . GLN B 1 323 ? 4.113 -37.25 -25.359 1 92.12 323 GLN B O 1
ATOM 8199 N N . GLY B 1 324 ? 5.113 -38.438 -23.766 1 93 324 GLY B N 1
ATOM 8200 C CA . GLY B 1 324 ? 3.93 -38.75 -22.984 1 93 324 GLY B CA 1
ATOM 8201 C C . GLY B 1 324 ? 3.91 -38.031 -21.641 1 93 324 GLY B C 1
ATOM 8202 O O . GLY B 1 324 ? 4.965 -37.75 -21.062 1 93 324 GLY B O 1
ATOM 8203 N N . GLN B 1 325 ? 2.744 -37.719 -21.234 1 93.25 325 GLN B N 1
ATOM 8204 C CA . GLN B 1 325 ? 2.584 -37.094 -19.922 1 93.25 325 GLN B CA 1
ATOM 8205 C C . GLN B 1 325 ? 1.273 -37.5 -19.266 1 93.25 325 GLN B C 1
ATOM 8207 O O . GLN B 1 325 ? 0.274 -37.75 -19.953 1 93.25 325 GLN B O 1
ATOM 8212 N N . VAL B 1 326 ? 1.287 -37.594 -17.953 1 93 326 VAL B N 1
ATOM 8213 C CA . VAL B 1 326 ? 0.084 -38 -17.25 1 93 326 VAL B CA 1
ATOM 8214 C C . VAL B 1 326 ? 0.115 -37.5 -15.82 1 93 326 VAL B C 1
ATOM 8216 O O . VAL B 1 326 ? 1.159 -37.531 -15.164 1 93 326 VAL B O 1
ATOM 8219 N N . PRO B 1 327 ? -1.02 -36.875 -15.391 1 92.12 327 PRO B N 1
ATOM 8220 C CA . PRO B 1 327 ? -1.099 -36.5 -13.977 1 92.12 327 PRO B CA 1
ATOM 8221 C C . PRO B 1 327 ? -1.288 -37.719 -13.062 1 92.12 327 PRO B C 1
ATOM 8223 O O . PRO B 1 327 ? -1.999 -38.656 -13.414 1 92.12 327 PRO B O 1
ATOM 8226 N N . ILE B 1 328 ? -0.666 -37.656 -11.914 1 92.56 328 ILE B N 1
ATOM 8227 C CA . ILE B 1 328 ? -0.753 -38.781 -10.977 1 92.56 328 ILE B CA 1
ATOM 8228 C C . ILE B 1 328 ? -1.206 -38.281 -9.609 1 92.56 328 ILE B C 1
ATOM 8230 O O . ILE B 1 328 ? -0.629 -37.344 -9.07 1 92.56 328 ILE B O 1
ATOM 8234 N N . SER B 1 329 ? -2.223 -38.844 -9.156 1 91.69 329 SER B N 1
ATOM 8235 C CA . SER B 1 329 ? -2.738 -38.594 -7.812 1 91.69 329 SER B CA 1
ATOM 8236 C C . SER B 1 329 ? -3.225 -39.906 -7.172 1 91.69 329 SER B C 1
ATOM 8238 O O . SER B 1 329 ? -3.824 -40.75 -7.844 1 91.69 329 SER B O 1
ATOM 8240 N N . SER B 1 330 ? -2.797 -40.094 -5.875 1 91.88 330 SER B N 1
ATOM 8241 C CA . SER B 1 330 ? -3.221 -41.281 -5.168 1 91.88 330 SER B CA 1
ATOM 8242 C C . SER B 1 330 ? -3.395 -41.031 -3.678 1 91.88 330 SER B C 1
ATOM 8244 O O . SER B 1 330 ? -2.568 -40.344 -3.062 1 91.88 330 SER B O 1
ATOM 8246 N N . SER B 1 331 ? -4.508 -41.562 -3.102 1 89.88 331 SER B N 1
ATOM 8247 C CA . SER B 1 331 ? -4.762 -41.406 -1.674 1 89.88 331 SER B CA 1
ATOM 8248 C C . SER B 1 331 ? -4.059 -42.469 -0.867 1 89.88 331 SER B C 1
ATOM 8250 O O . SER B 1 331 ? -4.027 -42.438 0.364 1 89.88 331 SER B O 1
ATOM 8252 N N . SER B 1 332 ? -3.5 -43.469 -1.569 1 92.38 332 SER B N 1
ATOM 8253 C CA . SER B 1 332 ? -2.758 -44.562 -0.944 1 92.38 332 SER B CA 1
ATOM 8254 C C . SER B 1 332 ? -1.38 -44.719 -1.575 1 92.38 332 SER B C 1
ATOM 8256 O O . SER B 1 332 ? -1.131 -44.219 -2.676 1 92.38 332 SER B O 1
ATOM 8258 N N . PRO B 1 333 ? -0.501 -45.438 -0.826 1 95.81 333 PRO B N 1
ATOM 8259 C CA . PRO B 1 333 ? 0.783 -45.75 -1.465 1 95.81 333 PRO B CA 1
ATOM 8260 C C . PRO B 1 333 ? 0.626 -46.5 -2.783 1 95.81 333 PRO B C 1
ATOM 8262 O O . PRO B 1 333 ? -0.271 -47.344 -2.918 1 95.81 333 PRO B O 1
ATOM 8265 N N . PHE B 1 334 ? 1.549 -46.188 -3.639 1 96.12 334 PHE B N 1
ATOM 8266 C CA . PHE B 1 334 ? 1.349 -46.75 -4.965 1 96.12 334 PHE B CA 1
ATOM 8267 C C . PHE B 1 334 ? 2.682 -46.938 -5.684 1 96.12 334 PHE B C 1
ATOM 8269 O O . PHE B 1 334 ? 3.719 -46.469 -5.203 1 96.12 334 PHE B O 1
ATOM 8276 N N . LYS B 1 335 ? 2.58 -47.688 -6.773 1 96.69 335 LYS B N 1
ATOM 8277 C CA . LYS B 1 335 ? 3.664 -47.812 -7.742 1 96.69 335 LYS B CA 1
ATOM 8278 C C . LYS B 1 335 ? 3.182 -47.5 -9.148 1 96.69 335 LYS B C 1
ATOM 8280 O O . LYS B 1 335 ? 1.997 -47.625 -9.461 1 96.69 335 LYS B O 1
ATOM 8285 N N . ILE B 1 336 ? 4.066 -46.969 -9.922 1 96.88 336 ILE B N 1
ATOM 8286 C CA . ILE B 1 336 ? 3.768 -46.719 -11.328 1 96.88 336 ILE B CA 1
ATOM 8287 C C . ILE B 1 336 ? 4.258 -47.906 -12.18 1 96.88 336 ILE B C 1
ATOM 8289 O O . ILE B 1 336 ? 5.391 -48.344 -12.016 1 96.88 336 ILE B O 1
ATOM 8293 N N . VAL B 1 337 ? 3.434 -48.344 -13.086 1 97.88 337 VAL B N 1
ATOM 8294 C CA . VAL B 1 337 ? 3.791 -49.469 -13.914 1 97.88 337 VAL B CA 1
ATOM 8295 C C . VAL B 1 337 ? 3.703 -49.094 -15.391 1 97.88 337 VAL B C 1
ATOM 8297 O O . VAL B 1 337 ? 2.676 -48.594 -15.852 1 97.88 337 VAL B O 1
ATOM 8300 N N . PHE B 1 338 ? 4.777 -49.312 -16.078 1 97.88 338 PHE B N 1
ATOM 8301 C CA . PHE B 1 338 ? 4.73 -49.281 -17.547 1 97.88 338 PHE B CA 1
ATOM 8302 C C . PHE B 1 338 ? 4.457 -50.688 -18.094 1 97.88 338 PHE B C 1
ATOM 8304 O O . PHE B 1 338 ? 5.242 -51.594 -17.875 1 97.88 338 PHE B O 1
ATOM 8311 N N . GLU B 1 339 ? 3.398 -50.844 -18.812 1 98.25 339 GLU B N 1
ATOM 8312 C CA . GLU B 1 339 ? 3.059 -52.125 -19.406 1 98.25 339 GLU B CA 1
ATOM 8313 C C . GLU B 1 339 ? 3.062 -52.062 -20.922 1 98.25 339 GLU B C 1
ATOM 8315 O O . GLU B 1 339 ? 2.355 -51.25 -21.516 1 98.25 339 GLU B O 1
ATOM 8320 N N . GLY B 1 340 ? 3.861 -52.844 -21.516 1 97.69 340 GLY B N 1
ATOM 8321 C CA . GLY B 1 340 ? 3.854 -53.031 -22.953 1 97.69 340 GLY B CA 1
ATOM 8322 C C . GLY B 1 340 ? 3.213 -54.344 -23.391 1 97.69 340 GLY B C 1
ATOM 8323 O O . GLY B 1 340 ? 3.496 -55.406 -22.828 1 97.69 340 GLY B O 1
ATOM 8324 N N . VAL B 1 341 ? 2.385 -54.219 -24.391 1 97.69 341 VAL B N 1
ATOM 8325 C CA . VAL B 1 341 ? 1.688 -55.375 -24.906 1 97.69 341 VAL B CA 1
ATOM 8326 C C . VAL B 1 341 ? 2.09 -55.625 -26.359 1 97.69 341 VAL B C 1
ATOM 8328 O O . VAL B 1 341 ? 2.082 -54.719 -27.172 1 97.69 341 VAL B O 1
ATOM 8331 N N . VAL B 1 342 ? 2.336 -56.906 -26.625 1 96.25 342 VAL B N 1
ATOM 8332 C CA . VAL B 1 342 ? 2.748 -57.281 -27.969 1 96.25 342 VAL B CA 1
ATOM 8333 C C . VAL B 1 342 ? 1.535 -57.281 -28.891 1 96.25 342 VAL B C 1
ATOM 8335 O O . VAL B 1 342 ? 0.468 -57.781 -28.531 1 96.25 342 VAL B O 1
ATOM 8338 N N . GLY B 1 343 ? 1.697 -56.75 -30.078 1 95.69 343 GLY B N 1
ATOM 8339 C CA . GLY B 1 343 ? 0.628 -56.688 -31.062 1 95.69 343 GLY B CA 1
ATOM 8340 C C . GLY B 1 343 ? 0.512 -57.969 -31.891 1 95.69 343 GLY B C 1
ATOM 8341 O O . GLY B 1 343 ? 0.793 -59.062 -31.406 1 95.69 343 GLY B O 1
ATOM 8342 N N . ASN B 1 344 ? 0.181 -57.719 -33.188 1 92.81 344 ASN B N 1
ATOM 8343 C CA . ASN B 1 344 ? -0.269 -58.844 -34 1 92.81 344 ASN B CA 1
ATOM 8344 C C . ASN B 1 344 ? 0.908 -59.625 -34.594 1 92.81 344 ASN B C 1
ATOM 8346 O O . ASN B 1 344 ? 0.751 -60.75 -35.031 1 92.81 344 ASN B O 1
ATOM 8350 N N . ASN B 1 345 ? 2.062 -58.969 -34.688 1 92.19 345 ASN B N 1
ATOM 8351 C CA . ASN B 1 345 ? 3.238 -59.625 -35.25 1 92.19 345 ASN B CA 1
ATOM 8352 C C . ASN B 1 345 ? 4.52 -59.156 -34.562 1 92.19 345 ASN B C 1
ATOM 8354 O O . ASN B 1 345 ? 4.473 -58.5 -33.531 1 92.19 345 ASN B O 1
ATOM 8358 N N . ASN B 1 346 ? 5.66 -59.562 -35.156 1 91.06 346 ASN B N 1
ATOM 8359 C CA . ASN B 1 346 ? 6.926 -59.375 -34.438 1 91.06 346 ASN B CA 1
ATOM 8360 C C . ASN B 1 346 ? 7.527 -58 -34.719 1 91.06 346 ASN B C 1
ATOM 8362 O O . ASN B 1 346 ? 8.664 -57.719 -34.344 1 91.06 346 ASN B O 1
ATOM 8366 N N . LEU B 1 347 ? 6.801 -57.125 -35.375 1 92.75 347 LEU B N 1
ATOM 8367 C CA . LEU B 1 347 ? 7.254 -55.781 -35.625 1 92.75 347 LEU B CA 1
ATOM 8368 C C . LEU B 1 347 ? 6.59 -54.781 -34.688 1 92.75 347 LEU B C 1
ATOM 8370 O O . LEU B 1 347 ? 6.02 -53.781 -35.094 1 92.75 347 LEU B O 1
ATOM 8374 N N . GLY B 1 348 ? 6.676 -55.188 -33.406 1 93.88 348 GLY B N 1
ATOM 8375 C CA . GLY B 1 348 ? 5.926 -54.406 -32.438 1 93.88 348 GLY B CA 1
ATOM 8376 C C . GLY B 1 348 ? 6.758 -54 -31.234 1 93.88 348 GLY B C 1
ATOM 8377 O O . GLY B 1 348 ? 6.281 -54.031 -30.094 1 93.88 348 GLY B O 1
ATOM 8378 N N . ASP B 1 349 ? 8.016 -53.594 -31.438 1 95.25 349 ASP B N 1
ATOM 8379 C CA . ASP B 1 349 ? 8.852 -53.125 -30.328 1 95.25 349 ASP B CA 1
ATOM 8380 C C . ASP B 1 349 ? 8.383 -51.781 -29.812 1 95.25 349 ASP B C 1
ATOM 8382 O O . ASP B 1 349 ? 8.188 -50.844 -30.594 1 95.25 349 ASP B O 1
ATOM 8386 N N . ILE B 1 350 ? 8.102 -51.688 -28.516 1 96.69 350 ILE B N 1
ATOM 8387 C CA . ILE B 1 350 ? 7.715 -50.469 -27.844 1 96.69 350 ILE B CA 1
ATOM 8388 C C . ILE B 1 350 ? 8.844 -50 -26.922 1 96.69 350 ILE B C 1
ATOM 8390 O O . ILE B 1 350 ? 9.344 -50.781 -26.109 1 96.69 350 ILE B O 1
ATOM 8394 N N . ALA B 1 351 ? 9.242 -48.75 -27.078 1 96.5 351 ALA B N 1
ATOM 8395 C CA . ALA B 1 351 ? 10.359 -48.25 -26.281 1 96.5 351 ALA B CA 1
ATOM 8396 C C . ALA B 1 351 ? 9.938 -47.062 -25.406 1 96.5 351 ALA B C 1
ATOM 8398 O O . ALA B 1 351 ? 9.016 -46.312 -25.766 1 96.5 351 ALA B O 1
ATOM 8399 N N . ILE B 1 352 ? 10.547 -46.875 -24.234 1 96.5 352 ILE B N 1
ATOM 8400 C CA . ILE B 1 352 ? 10.367 -45.719 -23.359 1 96.5 352 ILE B CA 1
ATOM 8401 C C . ILE B 1 352 ? 11.727 -45.156 -22.969 1 96.5 352 ILE B C 1
ATOM 8403 O O . ILE B 1 352 ? 12.727 -45.875 -22.922 1 96.5 352 ILE B O 1
ATOM 8407 N N . ASP B 1 353 ? 11.727 -43.875 -22.766 1 94 353 ASP B N 1
ATOM 8408 C CA . ASP B 1 353 ? 12.961 -43.156 -22.391 1 94 353 ASP B CA 1
ATOM 8409 C C . ASP B 1 353 ? 12.664 -41.906 -21.609 1 94 353 ASP B C 1
ATOM 8411 O O . ASP B 1 353 ? 11.547 -41.375 -21.641 1 94 353 ASP B O 1
ATOM 8415 N N . GLU B 1 354 ? 13.578 -41.531 -20.812 1 90.81 354 GLU B N 1
ATOM 8416 C CA . GLU B 1 354 ? 13.594 -40.219 -20.109 1 90.81 354 GLU B CA 1
ATOM 8417 C C . GLU B 1 354 ? 12.328 -40.031 -19.281 1 90.81 354 GLU B C 1
ATOM 8419 O O . GLU B 1 354 ? 11.539 -39.125 -19.547 1 90.81 354 GLU B O 1
ATOM 8424 N N . ILE B 1 355 ? 12.227 -40.719 -18.203 1 93.5 355 ILE B N 1
ATOM 8425 C CA . ILE B 1 355 ? 11.125 -40.594 -17.266 1 93.5 355 ILE B CA 1
ATOM 8426 C C . ILE B 1 355 ? 11.43 -39.469 -16.25 1 93.5 355 ILE B C 1
ATOM 8428 O O . ILE B 1 355 ? 12.469 -39.5 -15.586 1 93.5 355 ILE B O 1
ATOM 8432 N N . THR B 1 356 ? 10.562 -38.5 -16.203 1 91.38 356 THR B N 1
ATOM 8433 C CA . THR B 1 356 ? 10.711 -37.406 -15.242 1 91.38 356 THR B CA 1
ATOM 8434 C C . THR B 1 356 ? 9.414 -37.156 -14.477 1 91.38 356 THR B C 1
ATOM 8436 O O . THR B 1 356 ? 8.328 -37.438 -14.992 1 91.38 356 THR B O 1
ATOM 8439 N N . ILE B 1 357 ? 9.531 -36.688 -13.211 1 90.12 357 ILE B N 1
ATOM 8440 C CA . ILE B 1 357 ? 8.375 -36.406 -12.383 1 90.12 357 ILE B CA 1
ATOM 8441 C C . ILE B 1 357 ? 8.5 -34.969 -11.82 1 90.12 357 ILE B C 1
ATOM 8443 O O . ILE B 1 357 ? 9.562 -34.594 -11.312 1 90.12 357 ILE B O 1
ATOM 8447 N N . LYS B 1 358 ? 7.488 -34.25 -11.969 1 86.5 358 LYS B N 1
ATOM 8448 C CA . LYS B 1 358 ? 7.461 -32.875 -11.438 1 86.5 358 LYS B CA 1
ATOM 8449 C C . LYS B 1 358 ? 6.242 -32.656 -10.539 1 86.5 358 LYS B C 1
ATOM 8451 O O . LYS B 1 358 ? 5.242 -33.375 -10.672 1 86.5 358 LYS B O 1
ATOM 8456 N N . GLN B 1 359 ? 6.414 -31.688 -9.688 1 84.44 359 GLN B N 1
ATOM 8457 C CA . GLN B 1 359 ? 5.281 -31.344 -8.836 1 84.44 359 GLN B CA 1
ATOM 8458 C C . GLN B 1 359 ? 4.238 -30.547 -9.617 1 84.44 359 GLN B C 1
ATOM 8460 O O . GLN B 1 359 ? 4.586 -29.688 -10.438 1 84.44 359 GLN B O 1
ATOM 8465 N N . GLY B 1 360 ? 3.002 -30.906 -9.25 1 85.44 360 GLY B N 1
ATOM 8466 C CA . GLY B 1 360 ? 1.905 -30.219 -9.914 1 85.44 360 GLY B CA 1
ATOM 8467 C C . GLY B 1 360 ? 1.196 -31.094 -10.938 1 85.44 360 GLY B C 1
ATOM 8468 O O . GLY B 1 360 ? 1.745 -32.094 -11.391 1 85.44 360 GLY B O 1
ATOM 8469 N N . ALA B 1 361 ? 0.093 -30.656 -11.367 1 87.38 361 ALA B N 1
ATOM 8470 C CA . ALA B 1 361 ? -0.679 -31.422 -12.344 1 87.38 361 ALA B CA 1
ATOM 8471 C C . ALA B 1 361 ? -0.328 -31 -13.766 1 87.38 361 ALA B C 1
ATOM 8473 O O . ALA B 1 361 ? 0.189 -29.906 -13.992 1 87.38 361 ALA B O 1
ATOM 8474 N N . CYS B 1 362 ? -0.548 -31.922 -14.695 1 89.94 362 CYS B N 1
ATOM 8475 C CA . CYS B 1 362 ? -0.424 -31.641 -16.125 1 89.94 362 CYS B CA 1
ATOM 8476 C C . CYS B 1 362 ? -1.46 -32.406 -16.922 1 89.94 362 CYS B C 1
ATOM 8478 O O . CYS B 1 362 ? -1.84 -33.531 -16.547 1 89.94 362 CYS B O 1
ATOM 8480 N N . PRO B 1 363 ? -1.9 -31.75 -17.953 1 91.31 363 PRO B N 1
ATOM 8481 C CA . PRO B 1 363 ? -2.822 -32.5 -18.797 1 91.31 363 PRO B CA 1
ATOM 8482 C C . PRO B 1 363 ? -2.15 -33.688 -19.484 1 91.31 363 PRO B C 1
ATOM 8484 O O . PRO B 1 363 ? -0.993 -33.594 -19.906 1 91.31 363 PRO B O 1
ATOM 8487 N N . SER B 1 364 ? -2.863 -34.719 -19.625 1 91.69 364 SER B N 1
ATOM 8488 C CA . SER B 1 364 ? -2.322 -35.906 -20.297 1 91.69 364 SER B CA 1
ATOM 8489 C C . SER B 1 364 ? -1.964 -35.594 -21.734 1 91.69 364 SER B C 1
ATOM 8491 O O . SER B 1 364 ? -2.668 -34.844 -22.422 1 91.69 364 SER B O 1
ATOM 8493 N N . ALA B 1 365 ? -0.892 -36.156 -22.125 1 89.19 365 ALA B N 1
ATOM 8494 C CA . ALA B 1 365 ? -0.456 -36.031 -23.5 1 89.19 365 ALA B CA 1
ATOM 8495 C C . ALA B 1 365 ? 0.043 -37.375 -24.047 1 89.19 365 ALA B C 1
ATOM 8497 O O . ALA B 1 365 ? 0.736 -38.094 -23.344 1 89.19 365 ALA B O 1
ATOM 8498 N N . PRO B 1 366 ? -0.161 -37.781 -25.234 1 88.69 366 PRO B N 1
ATOM 8499 C CA . PRO B 1 366 ? -1.142 -37.094 -26.094 1 88.69 366 PRO B CA 1
ATOM 8500 C C . PRO B 1 366 ? -2.562 -37.188 -25.547 1 88.69 366 PRO B C 1
ATOM 8502 O O . PRO B 1 366 ? -2.848 -38.031 -24.688 1 88.69 366 PRO B O 1
ATOM 8505 N N . GLN B 1 367 ? -3.375 -36.469 -26.047 1 82.44 367 GLN B N 1
ATOM 8506 C CA . GLN B 1 367 ? -4.727 -36.344 -25.516 1 82.44 367 GLN B CA 1
ATOM 8507 C C . GLN B 1 367 ? -5.488 -37.656 -25.656 1 82.44 367 GLN B C 1
ATOM 8509 O O . GLN B 1 367 ? -6.309 -38 -24.797 1 82.44 367 GLN B O 1
ATOM 8514 N N . VAL B 1 368 ? -5.23 -38.312 -26.641 1 83 368 VAL B N 1
ATOM 8515 C CA . VAL B 1 368 ? -5.953 -39.562 -26.938 1 83 368 VAL B CA 1
ATOM 8516 C C . VAL B 1 368 ? -5.625 -40.625 -25.891 1 83 368 VAL B C 1
ATOM 8518 O O . VAL B 1 368 ? -6.375 -41.562 -25.719 1 83 368 VAL B O 1
ATOM 8521 N N . ALA B 1 369 ? -4.504 -40.438 -25.25 1 87.69 369 ALA B N 1
ATOM 8522 C CA . ALA B 1 369 ? -4.07 -41.406 -24.266 1 87.69 369 ALA B CA 1
ATOM 8523 C C . ALA B 1 369 ? -4.98 -41.406 -23.047 1 87.69 369 ALA B C 1
ATOM 8525 O O . ALA B 1 369 ? -5.031 -42.406 -22.297 1 87.69 369 ALA B O 1
ATOM 8526 N N . ALA B 1 370 ? -5.559 -40.281 -22.766 1 76.88 370 ALA B N 1
ATOM 8527 C CA . ALA B 1 370 ? -6.473 -40.156 -21.641 1 76.88 370 ALA B CA 1
ATOM 8528 C C . ALA B 1 370 ? -7.898 -39.906 -22.109 1 76.88 370 ALA B C 1
ATOM 8530 O O . ALA B 1 370 ? -8.602 -39.062 -21.531 1 76.88 370 ALA B O 1
ATOM 8531 N N . ALA B 1 371 ? -8.266 -40.562 -23.047 1 61.53 371 ALA B N 1
ATOM 8532 C CA . ALA B 1 371 ? -9.523 -40.281 -23.734 1 61.53 371 ALA B CA 1
ATOM 8533 C C . ALA B 1 371 ? -10.672 -40.156 -22.734 1 61.53 371 ALA B C 1
ATOM 8535 O O . ALA B 1 371 ? -11.625 -39.406 -22.969 1 61.53 371 ALA B O 1
ATOM 8536 N N . LYS B 1 372 ? -10.523 -40.781 -21.656 1 63.84 372 LYS B N 1
ATOM 8537 C CA . LYS B 1 372 ? -11.664 -40.719 -20.75 1 63.84 372 LYS B CA 1
ATOM 8538 C C . LYS B 1 372 ? -11.477 -39.625 -19.703 1 63.84 372 LYS B C 1
ATOM 8540 O O . LYS B 1 372 ? -12.391 -39.312 -18.938 1 63.84 372 LYS B O 1
ATOM 8545 N N . SER B 1 373 ? -10.305 -39.031 -19.844 1 71.31 373 SER B N 1
ATOM 8546 C CA . SER B 1 373 ? -10.055 -37.969 -18.906 1 71.31 373 SER B CA 1
ATOM 8547 C C . SER B 1 373 ? -10.359 -36.594 -19.531 1 71.31 373 SER B C 1
ATOM 8549 O O . SER B 1 373 ? -10.305 -36.438 -20.75 1 71.31 373 SER B O 1
ATOM 8551 N N . GLY B 1 374 ? -11.336 -35.844 -19.094 1 83.88 374 GLY B N 1
ATOM 8552 C CA . GLY B 1 374 ? -11.664 -34.469 -19.453 1 83.88 374 GLY B CA 1
ATOM 8553 C C . GLY B 1 374 ? -10.445 -33.562 -19.578 1 83.88 374 GLY B C 1
ATOM 8554 O O . GLY B 1 374 ? -10.57 -32.344 -19.656 1 83.88 374 GLY B O 1
ATOM 8555 N N . ASP B 1 375 ? -9.133 -34.219 -19.859 1 90.06 375 ASP B N 1
ATOM 8556 C CA . ASP B 1 375 ? -7.922 -33.406 -19.969 1 90.06 375 ASP B CA 1
ATOM 8557 C C . ASP B 1 375 ? -7.855 -32.719 -21.328 1 90.06 375 ASP B C 1
ATOM 8559 O O . ASP B 1 375 ? -8.227 -33.312 -22.359 1 90.06 375 ASP B O 1
ATOM 8563 N N . CYS B 1 376 ? -7.371 -31.469 -21.281 1 92.81 376 CYS B N 1
ATOM 8564 C CA . CYS B 1 376 ? -7.285 -30.797 -22.562 1 92.81 376 CYS B CA 1
ATOM 8565 C C . CYS B 1 376 ? -6.312 -29.625 -22.5 1 92.81 376 CYS B C 1
ATOM 8567 O O . CYS B 1 376 ? -6.41 -28.766 -21.609 1 92.81 376 CYS B O 1
ATOM 8569 N N . THR B 1 377 ? -5.336 -29.531 -23.375 1 92.75 377 THR B N 1
ATOM 8570 C CA . THR B 1 377 ? -4.457 -28.375 -23.531 1 92.75 377 THR B CA 1
ATOM 8571 C C . THR B 1 377 ? -4.965 -27.453 -24.625 1 92.75 377 THR B C 1
ATOM 8573 O O . THR B 1 377 ? -4.496 -26.312 -24.766 1 92.75 377 THR B O 1
ATOM 8576 N N . PHE B 1 378 ? -5.883 -27.922 -25.5 1 94 378 PHE B N 1
ATOM 8577 C CA . PHE B 1 378 ? -6.539 -27.219 -26.609 1 94 378 PHE B CA 1
ATOM 8578 C C . PHE B 1 378 ? -5.566 -26.969 -27.75 1 94 378 PHE B C 1
ATOM 8580 O O . PHE B 1 378 ? -5.859 -26.188 -28.656 1 94 378 PHE B O 1
ATOM 8587 N N . GLU B 1 379 ? -4.363 -27.609 -27.719 1 92.69 379 GLU B N 1
ATOM 8588 C CA . GLU B 1 379 ? -3.359 -27.359 -28.75 1 92.69 379 GLU B CA 1
ATOM 8589 C C . GLU B 1 379 ? -3.766 -28 -30.078 1 92.69 379 GLU B C 1
ATOM 8591 O O . GLU B 1 379 ? -3.43 -27.5 -31.141 1 92.69 379 GLU B O 1
ATOM 8596 N N . VAL B 1 380 ? -4.387 -29.141 -30 1 89.69 380 VAL B N 1
ATOM 8597 C CA . VAL B 1 380 ? -4.75 -29.906 -31.203 1 89.69 380 VAL B CA 1
ATOM 8598 C C . VAL B 1 380 ? -6.227 -29.688 -31.516 1 89.69 380 VAL B C 1
ATOM 8600 O O . VAL B 1 380 ? -6.59 -29.406 -32.656 1 89.69 380 VAL B O 1
ATOM 8603 N N . ASP B 1 381 ? -7.062 -29.844 -30.594 1 92.44 381 ASP B N 1
ATOM 8604 C CA . ASP B 1 381 ? -8.508 -29.656 -30.703 1 92.44 381 ASP B CA 1
ATOM 8605 C C . ASP B 1 381 ? -9.141 -29.422 -29.344 1 92.44 381 ASP B C 1
ATOM 8607 O O . ASP B 1 381 ? -8.453 -29.031 -28.391 1 92.44 381 ASP B O 1
ATOM 8611 N N . GLU B 1 382 ? -10.453 -29.562 -29.234 1 93.5 382 GLU B N 1
ATOM 8612 C CA . GLU B 1 382 ? -11.156 -29.25 -28 1 93.5 382 GLU B CA 1
ATOM 8613 C C . GLU B 1 382 ? -11.328 -30.5 -27.141 1 93.5 382 GLU B C 1
ATOM 8615 O O . GLU B 1 382 ? -12.031 -30.484 -26.125 1 93.5 382 GLU B O 1
ATOM 8620 N N . CYS B 1 383 ? -10.727 -31.562 -27.453 1 90.31 383 CYS B N 1
ATOM 8621 C CA . CYS B 1 383 ? -10.602 -32.781 -26.656 1 90.31 383 CYS B CA 1
ATOM 8622 C C . CYS B 1 383 ? -11.969 -33.312 -26.25 1 90.31 383 CYS B C 1
ATOM 8624 O O . CYS B 1 383 ? -12.133 -33.844 -25.141 1 90.31 383 CYS B O 1
ATOM 8626 N N . GLY B 1 384 ? -12.938 -33.125 -27 1 90.06 384 GLY B N 1
ATOM 8627 C CA . GLY B 1 384 ? -14.258 -33.625 -26.703 1 90.06 384 GLY B CA 1
ATOM 8628 C C . GLY B 1 384 ? -15.148 -32.625 -26 1 90.06 384 GLY B C 1
ATOM 8629 O O . GLY B 1 384 ? -16.344 -32.875 -25.812 1 90.06 384 GLY B O 1
ATOM 8630 N N . TRP B 1 385 ? -14.547 -31.547 -25.5 1 94.81 385 TRP B N 1
ATOM 8631 C CA . TRP B 1 385 ? -15.391 -30.484 -24.969 1 94.81 385 TRP B CA 1
ATOM 8632 C C . TRP B 1 385 ? -16.219 -29.859 -26.094 1 94.81 385 TRP B C 1
ATOM 8634 O O . TRP B 1 385 ? -15.719 -29.641 -27.203 1 94.81 385 TRP B O 1
ATOM 8644 N N . THR B 1 386 ? -17.453 -29.547 -25.766 1 95.25 386 THR B N 1
ATOM 8645 C CA . THR B 1 386 ? -18.312 -29.078 -26.844 1 95.25 386 THR B CA 1
ATOM 8646 C C . THR B 1 386 ? -19.188 -27.906 -26.359 1 95.25 386 THR B C 1
ATOM 8648 O O . THR B 1 386 ? -19.453 -27.781 -25.156 1 95.25 386 THR B O 1
ATOM 8651 N N . ASN B 1 387 ? -19.516 -27.094 -27.344 1 96 387 ASN B N 1
ATOM 8652 C CA . ASN B 1 387 ? -20.531 -26.078 -27.109 1 96 387 ASN B CA 1
ATOM 8653 C C . ASN B 1 387 ? -21.953 -26.641 -27.281 1 96 387 ASN B C 1
ATOM 8655 O O . ASN B 1 387 ? -22.188 -27.469 -28.156 1 96 387 ASN B O 1
ATOM 8659 N N . PRO B 1 388 ? -22.75 -26.203 -26.391 1 93.44 388 PRO B N 1
ATOM 8660 C CA . PRO B 1 388 ? -24.125 -26.656 -26.625 1 93.44 388 PRO B CA 1
ATOM 8661 C C . PRO B 1 388 ? -24.719 -26.141 -27.922 1 93.44 388 PRO B C 1
ATOM 8663 O O . PRO B 1 388 ? -24.375 -25.047 -28.375 1 93.44 388 PRO B O 1
ATOM 8666 N N . GLY B 1 389 ? -25.625 -26.922 -28.516 1 88.81 389 GLY B N 1
ATOM 8667 C CA . GLY B 1 389 ? -26.266 -26.516 -29.75 1 88.81 389 GLY B CA 1
ATOM 8668 C C . GLY B 1 389 ? -27.234 -25.359 -29.562 1 88.81 389 GLY B C 1
ATOM 8669 O O . GLY B 1 389 ? -27.719 -25.125 -28.469 1 88.81 389 GLY B O 1
ATOM 8670 N N . PRO B 1 390 ? -27.438 -24.625 -30.625 1 84.5 390 PRO B N 1
ATOM 8671 C CA . PRO B 1 390 ? -28.375 -23.5 -30.531 1 84.5 390 PRO B CA 1
ATOM 8672 C C . PRO B 1 390 ? -29.766 -23.922 -30.078 1 84.5 390 PRO B C 1
ATOM 8674 O O . PRO B 1 390 ? -30.484 -23.141 -29.453 1 84.5 390 PRO B O 1
ATOM 8677 N N . ARG B 1 391 ? -30.219 -25.016 -30.266 1 83.88 391 ARG B N 1
ATOM 8678 C CA . ARG B 1 391 ? -31.562 -25.5 -29.938 1 83.88 391 ARG B CA 1
ATOM 8679 C C . ARG B 1 391 ? -31.703 -25.734 -28.438 1 83.88 391 ARG B C 1
ATOM 8681 O O . ARG B 1 391 ? -32.812 -25.734 -27.906 1 83.88 391 ARG B O 1
ATOM 8688 N N . ASP B 1 392 ? -30.547 -25.891 -27.781 1 79.88 392 ASP B N 1
ATOM 8689 C CA . ASP B 1 392 ? -30.594 -26.156 -26.359 1 79.88 392 ASP B CA 1
ATOM 8690 C C . ASP B 1 392 ? -30.828 -24.875 -25.562 1 79.88 392 ASP B C 1
ATOM 8692 O O . ASP B 1 392 ? -31.234 -24.938 -24.391 1 79.88 392 ASP B O 1
ATOM 8696 N N . ARG B 1 393 ? -30.75 -23.734 -26.047 1 77.06 393 ARG B N 1
ATOM 8697 C CA . ARG B 1 393 ? -30.969 -22.406 -25.469 1 77.06 393 ARG B CA 1
ATOM 8698 C C . ARG B 1 393 ? -30.281 -22.281 -24.109 1 77.06 393 ARG B C 1
ATOM 8700 O O . ARG B 1 393 ? -30.875 -21.781 -23.156 1 77.06 393 ARG B O 1
ATOM 8707 N N . MET B 1 394 ? -29.156 -22.953 -24.094 1 81.81 394 MET B N 1
ATOM 8708 C CA . MET B 1 394 ? -28.422 -22.922 -22.828 1 81.81 394 MET B CA 1
ATOM 8709 C C . MET B 1 394 ? -27.531 -21.688 -22.734 1 81.81 394 MET B C 1
ATOM 8711 O O . MET B 1 394 ? -27.172 -21.266 -21.625 1 81.81 394 MET B O 1
ATOM 8715 N N . ASP B 1 395 ? -27.078 -21.219 -23.891 1 85.69 395 ASP B N 1
ATOM 8716 C CA . ASP B 1 395 ? -26.172 -20.078 -23.891 1 85.69 395 ASP B CA 1
ATOM 8717 C C . ASP B 1 395 ? -26.406 -19.203 -25.125 1 85.69 395 ASP B C 1
ATOM 8719 O O . ASP B 1 395 ? -27.188 -19.578 -26.016 1 85.69 395 ASP B O 1
ATOM 8723 N N . GLU B 1 396 ? -25.938 -18 -25.094 1 85.56 396 GLU B N 1
ATOM 8724 C CA . GLU B 1 396 ? -26.125 -17.031 -26.156 1 85.56 396 GLU B CA 1
ATOM 8725 C C . GLU B 1 396 ? -24.938 -17 -27.109 1 85.56 396 GLU B C 1
ATOM 8727 O O . GLU B 1 396 ? -25.062 -16.516 -28.234 1 85.56 396 GLU B O 1
ATOM 8732 N N . MET B 1 397 ? -23.828 -17.5 -26.594 1 90.12 397 MET B N 1
ATOM 8733 C CA . MET B 1 397 ? -22.609 -17.516 -27.422 1 90.12 397 MET B CA 1
ATOM 8734 C C . MET B 1 397 ? -21.797 -18.781 -27.156 1 90.12 397 MET B C 1
ATOM 8736 O O . MET B 1 397 ? -22.125 -19.562 -26.25 1 90.12 397 MET B O 1
ATOM 8740 N N . ASP B 1 398 ? -20.75 -18.984 -27.953 1 93.25 398 ASP B N 1
ATOM 8741 C CA . ASP B 1 398 ? -19.938 -20.188 -27.828 1 93.25 398 ASP B CA 1
ATOM 8742 C C . ASP B 1 398 ? -18.484 -19.844 -27.516 1 93.25 398 ASP B C 1
ATOM 8744 O O . ASP B 1 398 ? -17.984 -18.797 -27.953 1 93.25 398 ASP B O 1
ATOM 8748 N N . TRP B 1 399 ? -17.922 -20.719 -26.719 1 96 399 TRP B N 1
ATOM 8749 C CA . TRP B 1 399 ? -16.469 -20.641 -26.594 1 96 399 TRP B CA 1
ATOM 8750 C C . TRP B 1 399 ? -15.781 -20.922 -27.922 1 96 399 TRP B C 1
ATOM 8752 O O . TRP B 1 399 ? -16.25 -21.734 -28.703 1 96 399 TRP B O 1
ATOM 8762 N N . VAL B 1 400 ? -14.656 -20.219 -28.141 1 95.69 400 VAL B N 1
ATOM 8763 C CA . VAL B 1 400 ? -13.938 -20.391 -29.391 1 95.69 400 VAL B CA 1
ATOM 8764 C C . VAL B 1 400 ? -12.477 -20.719 -29.125 1 95.69 400 VAL B C 1
ATOM 8766 O O . VAL B 1 400 ? -11.828 -20.062 -28.297 1 95.69 400 VAL B O 1
ATOM 8769 N N . ARG B 1 401 ? -12.008 -21.812 -29.672 1 96.62 401 ARG B N 1
ATOM 8770 C CA . ARG B 1 401 ? -10.578 -22.125 -29.641 1 96.62 401 ARG B CA 1
ATOM 8771 C C . ARG B 1 401 ? -9.781 -21.125 -30.469 1 96.62 401 ARG B C 1
ATOM 8773 O O . ARG B 1 401 ? -10.039 -20.938 -31.656 1 96.62 401 ARG B O 1
ATOM 8780 N N . THR B 1 402 ? -8.844 -20.422 -29.891 1 95.62 402 THR B N 1
ATOM 8781 C CA . THR B 1 402 ? -8.125 -19.328 -30.516 1 95.62 402 THR B CA 1
ATOM 8782 C C . THR B 1 402 ? -6.621 -19.484 -30.344 1 95.62 402 THR B C 1
ATOM 8784 O O . THR B 1 402 ? -6.156 -19.891 -29.266 1 95.62 402 THR B O 1
ATOM 8787 N N . VAL B 1 403 ? -5.898 -19.234 -31.359 1 95.88 403 VAL B N 1
ATOM 8788 C CA . VAL B 1 403 ? -4.445 -19.172 -31.266 1 95.88 403 VAL B CA 1
ATOM 8789 C C . VAL B 1 403 ? -4.02 -17.859 -30.609 1 95.88 403 VAL B C 1
ATOM 8791 O O . VAL B 1 403 ? -4.594 -16.812 -30.906 1 95.88 403 VAL B O 1
ATOM 8794 N N . ALA B 1 404 ? -3.08 -17.859 -29.766 1 93.25 404 ALA B N 1
ATOM 8795 C CA . ALA B 1 404 ? -2.678 -16.688 -29 1 93.25 404 ALA B CA 1
ATOM 8796 C C . ALA B 1 404 ? -2.215 -15.555 -29.922 1 93.25 404 ALA B C 1
ATOM 8798 O O . ALA B 1 404 ? -2.422 -14.375 -29.625 1 93.25 404 ALA B O 1
ATOM 8799 N N . ALA B 1 405 ? -1.586 -15.867 -30.984 1 91.25 405 ALA B N 1
ATOM 8800 C CA . ALA B 1 405 ? -1.063 -14.891 -31.938 1 91.25 405 ALA B CA 1
ATOM 8801 C C . ALA B 1 405 ? -2.178 -13.992 -32.469 1 91.25 405 ALA B C 1
ATOM 8803 O O . ALA B 1 405 ? -1.936 -12.844 -32.844 1 91.25 405 ALA B O 1
ATOM 8804 N N . ASP B 1 406 ? -3.316 -14.445 -32.469 1 89.56 406 ASP B N 1
ATOM 8805 C CA . ASP B 1 406 ? -4.445 -13.711 -33.031 1 89.56 406 ASP B CA 1
ATOM 8806 C C . ASP B 1 406 ? -5.152 -12.891 -31.969 1 89.56 406 ASP B C 1
ATOM 8808 O O . ASP B 1 406 ? -6.133 -12.195 -32.25 1 89.56 406 ASP B O 1
ATOM 8812 N N . SER B 1 407 ? -4.684 -13.031 -30.781 1 87.19 407 SER B N 1
ATOM 8813 C CA . SER B 1 407 ? -5.344 -12.328 -29.688 1 87.19 407 SER B CA 1
ATOM 8814 C C . SER B 1 407 ? -4.445 -11.234 -29.109 1 87.19 407 SER B C 1
ATOM 8816 O O . SER B 1 407 ? -3.225 -11.391 -29.062 1 87.19 407 SER B O 1
ATOM 8818 N N . ARG B 1 408 ? -4.996 -10.141 -28.672 1 83.81 408 ARG B N 1
ATOM 8819 C CA . ARG B 1 408 ? -4.25 -9.07 -28.016 1 83.81 408 ARG B CA 1
ATOM 8820 C C . ARG B 1 408 ? -3.842 -9.469 -26.609 1 83.81 408 ARG B C 1
ATOM 8822 O O . ARG B 1 408 ? -2.738 -9.148 -26.156 1 83.81 408 ARG B O 1
ATOM 8829 N N . VAL B 1 409 ? -4.805 -10.133 -25.922 1 87.5 409 VAL B N 1
ATOM 8830 C CA . VAL B 1 409 ? -4.59 -10.641 -24.562 1 87.5 409 VAL B CA 1
ATOM 8831 C C . VAL B 1 409 ? -5.441 -11.891 -24.344 1 87.5 409 VAL B C 1
ATOM 8833 O O . VAL B 1 409 ? -6.617 -11.922 -24.703 1 87.5 409 VAL B O 1
ATOM 8836 N N . PRO B 1 410 ? -4.836 -12.867 -23.75 1 90.5 410 PRO B N 1
ATOM 8837 C CA . PRO B 1 410 ? -3.42 -13.07 -23.438 1 90.5 410 PRO B CA 1
ATOM 8838 C C . PRO B 1 410 ? -2.572 -13.344 -24.672 1 90.5 410 PRO B C 1
ATOM 8840 O O . PRO B 1 410 ? -3.041 -13.977 -25.625 1 90.5 410 PRO B O 1
ATOM 8843 N N . ILE B 1 411 ? -1.37 -12.984 -24.672 1 89.12 411 ILE B N 1
ATOM 8844 C CA . ILE B 1 411 ? -0.526 -13.055 -25.859 1 89.12 411 ILE B CA 1
ATOM 8845 C C . ILE B 1 411 ? 0.157 -14.414 -25.938 1 89.12 411 ILE B C 1
ATOM 8847 O O . ILE B 1 411 ? 0.827 -14.727 -26.922 1 89.12 411 ILE B O 1
ATOM 8851 N N . ARG B 1 412 ? -0.052 -15.188 -24.906 1 91.56 412 ARG B N 1
ATOM 8852 C CA . ARG B 1 412 ? 0.497 -16.531 -24.859 1 91.56 412 ARG B CA 1
ATOM 8853 C C . ARG B 1 412 ? -0.48 -17.5 -24.188 1 91.56 412 ARG B C 1
ATOM 8855 O O . ARG B 1 412 ? -1.252 -17.094 -23.312 1 91.56 412 ARG B O 1
ATOM 8862 N N . ASP B 1 413 ? -0.418 -18.688 -24.625 1 94.12 413 ASP B N 1
ATOM 8863 C CA . ASP B 1 413 ? -1.192 -19.703 -23.906 1 94.12 413 ASP B CA 1
ATOM 8864 C C . ASP B 1 413 ? -0.448 -20.188 -22.672 1 94.12 413 ASP B C 1
ATOM 8866 O O . ASP B 1 413 ? 0.693 -19.781 -22.438 1 94.12 413 ASP B O 1
ATOM 8870 N N . HIS B 1 414 ? -1.083 -20.891 -21.922 1 92.69 414 HIS B N 1
ATOM 8871 C CA . HIS B 1 414 ? -0.428 -21.391 -20.719 1 92.69 414 HIS B CA 1
ATOM 8872 C C . HIS B 1 414 ? 0.413 -22.625 -21.016 1 92.69 414 HIS B C 1
ATOM 8874 O O . HIS B 1 414 ? 1.461 -22.828 -20.391 1 92.69 414 HIS B O 1
ATOM 8880 N N . SER B 1 415 ? -0.013 -23.453 -21.891 1 90.06 415 SER B N 1
ATOM 8881 C CA . SER B 1 415 ? 0.606 -24.75 -22.172 1 90.06 415 SER B CA 1
ATOM 8882 C C . SER B 1 415 ? 2.004 -24.578 -22.75 1 90.06 415 SER B C 1
ATOM 8884 O O . SER B 1 415 ? 2.992 -25 -22.156 1 90.06 415 SER B O 1
ATOM 8886 N N . MET B 1 416 ? 2.115 -23.891 -23.891 1 87.25 416 MET B N 1
ATOM 8887 C CA . MET B 1 416 ? 3.383 -23.719 -24.578 1 87.25 416 MET B CA 1
ATOM 8888 C C . MET B 1 416 ? 4.086 -22.453 -24.109 1 87.25 416 MET B C 1
ATOM 8890 O O . MET B 1 416 ? 5.305 -22.312 -24.266 1 87.25 416 MET B O 1
ATOM 8894 N N . GLY B 1 417 ? 3.322 -21.562 -23.672 1 87.88 417 GLY B N 1
ATOM 8895 C CA . GLY B 1 417 ? 3.887 -20.281 -23.266 1 87.88 417 GLY B CA 1
ATOM 8896 C C . GLY B 1 417 ? 4.359 -19.438 -24.422 1 87.88 417 GLY B C 1
ATOM 8897 O O . GLY B 1 417 ? 5.273 -18.625 -24.281 1 87.88 417 GLY B O 1
ATOM 8898 N N . THR B 1 418 ? 3.873 -19.719 -25.562 1 89.56 418 THR B N 1
ATOM 8899 C CA . THR B 1 418 ? 4.266 -18.984 -26.75 1 89.56 418 THR B CA 1
ATOM 8900 C C . THR B 1 418 ? 3.039 -18.469 -27.5 1 89.56 418 THR B C 1
ATOM 8902 O O . THR B 1 418 ? 1.905 -18.797 -27.141 1 89.56 418 THR B O 1
ATOM 8905 N N . GLN B 1 419 ? 3.248 -17.75 -28.594 1 92.44 419 GLN B N 1
ATOM 8906 C CA . GLN B 1 419 ? 2.172 -17.172 -29.391 1 92.44 419 GLN B CA 1
ATOM 8907 C C . GLN B 1 419 ? 1.537 -18.234 -30.297 1 92.44 419 GLN B C 1
ATOM 8909 O O . GLN B 1 419 ? 0.444 -18.031 -30.828 1 92.44 419 GLN B O 1
ATOM 8914 N N . GLN B 1 420 ? 2.174 -19.344 -30.375 1 93.31 420 GLN B N 1
ATOM 8915 C CA . GLN B 1 420 ? 1.664 -20.406 -31.234 1 93.31 420 GLN B CA 1
ATOM 8916 C C . GLN B 1 420 ? 0.686 -21.312 -30.484 1 93.31 420 GLN B C 1
ATOM 8918 O O . GLN B 1 420 ? -0.007 -22.125 -31.094 1 93.31 420 GLN B O 1
ATOM 8923 N N . GLY B 1 421 ? 0.624 -21.156 -29.234 1 94.44 421 GLY B N 1
ATOM 8924 C CA . GLY B 1 421 ? -0.259 -22 -28.438 1 94.44 421 GLY B CA 1
ATOM 8925 C C . GLY B 1 421 ? -1.721 -21.609 -28.562 1 94.44 421 GLY B C 1
ATOM 8926 O O . GLY B 1 421 ? -2.039 -20.484 -28.984 1 94.44 421 GLY B O 1
ATOM 8927 N N . TYR B 1 422 ? -2.611 -22.578 -28.234 1 95.88 422 TYR B N 1
ATOM 8928 C CA . TYR B 1 422 ? -4.051 -22.359 -28.344 1 95.88 422 TYR B CA 1
ATOM 8929 C C . TYR B 1 422 ? -4.699 -22.359 -26.953 1 95.88 422 TYR B C 1
ATOM 8931 O O . TYR B 1 422 ? -4.184 -22.984 -26.031 1 95.88 422 TYR B O 1
ATOM 8939 N N . TYR B 1 423 ? -5.738 -21.641 -26.797 1 96.88 423 TYR B N 1
ATOM 8940 C CA . TYR B 1 423 ? -6.59 -21.641 -25.625 1 96.88 423 TYR B CA 1
ATOM 8941 C C . TYR B 1 423 ? -8.039 -21.359 -25.984 1 96.88 423 TYR B C 1
ATOM 8943 O O . TYR B 1 423 ? -8.344 -21.062 -27.156 1 96.88 423 TYR B O 1
ATOM 8951 N N . MET B 1 424 ? -8.969 -21.562 -25.094 1 97.12 424 MET B N 1
ATOM 8952 C CA . MET B 1 424 ? -10.375 -21.234 -25.328 1 97.12 424 MET B CA 1
ATOM 8953 C C . MET B 1 424 ? -10.711 -19.844 -24.812 1 97.12 424 MET B C 1
ATOM 8955 O O . MET B 1 424 ? -10.25 -19.438 -23.75 1 97.12 424 MET B O 1
ATOM 8959 N N . THR B 1 425 ? -11.414 -19.062 -25.578 1 95.69 425 THR B N 1
ATOM 8960 C CA . THR B 1 425 ? -11.828 -17.734 -25.156 1 95.69 425 THR B CA 1
ATOM 8961 C C . THR B 1 425 ? -13.266 -17.453 -25.594 1 95.69 425 THR B C 1
ATOM 8963 O O . THR B 1 425 ? -13.852 -18.234 -26.359 1 95.69 425 THR B O 1
ATOM 8966 N N . MET B 1 426 ? -13.82 -16.484 -24.922 1 91.06 426 MET B N 1
ATOM 8967 C CA . MET B 1 426 ? -15.148 -16.031 -25.312 1 91.06 426 MET B CA 1
ATOM 8968 C C . MET B 1 426 ? -15.062 -14.938 -26.375 1 91.06 426 MET B C 1
ATOM 8970 O O . MET B 1 426 ? -14.219 -14.047 -26.297 1 91.06 426 MET B O 1
ATOM 8974 N N . PRO B 1 427 ? -15.875 -15.125 -27.391 1 83.56 427 PRO B N 1
ATOM 8975 C CA . PRO B 1 427 ? -15.828 -14.109 -28.453 1 83.56 427 PRO B CA 1
ATOM 8976 C C . PRO B 1 427 ? -16.234 -12.719 -27.953 1 83.56 427 PRO B C 1
ATOM 8978 O O . PRO B 1 427 ? -17.031 -12.602 -27.031 1 83.56 427 PRO B O 1
ATOM 8981 N N . ARG B 1 428 ? -15.492 -11.711 -28.562 1 76.81 428 ARG B N 1
ATOM 8982 C CA . ARG B 1 428 ? -15.805 -10.32 -28.266 1 76.81 428 ARG B CA 1
ATOM 8983 C C . ARG B 1 428 ? -16.578 -9.672 -29.406 1 76.81 428 ARG B C 1
ATOM 8985 O O . ARG B 1 428 ? -16.125 -9.711 -30.562 1 76.81 428 ARG B O 1
ATOM 8992 N N . GLY B 1 429 ? -17.859 -9.797 -29.484 1 66.12 429 GLY B N 1
ATOM 8993 C CA . GLY B 1 429 ? -18.594 -9.227 -30.594 1 66.12 429 GLY B CA 1
ATOM 8994 C C . GLY B 1 429 ? -19.141 -7.836 -30.297 1 66.12 429 GLY B C 1
ATOM 8995 O O . GLY B 1 429 ? -19.047 -7.352 -29.172 1 66.12 429 GLY B O 1
ATOM 8996 N N . THR B 1 430 ? -19.406 -7.09 -31.422 1 59.78 430 THR B N 1
ATOM 8997 C CA . THR B 1 430 ? -19.938 -5.734 -31.375 1 59.78 430 THR B CA 1
ATOM 8998 C C . THR B 1 430 ? -21.266 -5.699 -30.609 1 59.78 430 THR B C 1
ATOM 9000 O O . THR B 1 430 ? -21.641 -4.66 -30.062 1 59.78 430 THR B O 1
ATOM 9003 N N . VAL B 1 431 ? -22.031 -6.777 -30.5 1 60.94 431 VAL B N 1
ATOM 9004 C CA . VAL B 1 431 ? -23.375 -6.73 -29.953 1 60.94 431 VAL B CA 1
ATOM 9005 C C . VAL B 1 431 ? -23.406 -7.449 -28.594 1 60.94 431 VAL B C 1
ATOM 9007 O O . VAL B 1 431 ? -24.453 -7.938 -28.172 1 60.94 431 VAL B O 1
ATOM 9010 N N . GLN B 1 432 ? -22.406 -7.488 -27.891 1 64.06 432 GLN B N 1
ATOM 9011 C CA . GLN B 1 432 ? -22.406 -8.211 -26.625 1 64.06 432 GLN B CA 1
ATOM 9012 C C . GLN B 1 432 ? -23.125 -7.414 -25.547 1 64.06 432 GLN B C 1
ATOM 9014 O O . GLN B 1 432 ? -22.906 -6.207 -25.406 1 64.06 432 GLN B O 1
ATOM 9019 N N . ARG B 1 433 ? -24.25 -8.203 -25.078 1 70.19 433 ARG B N 1
ATOM 9020 C CA . ARG B 1 433 ? -25 -7.598 -23.969 1 70.19 433 ARG B CA 1
ATOM 9021 C C . ARG B 1 433 ? -24.547 -8.172 -22.641 1 70.19 433 ARG B C 1
ATOM 9023 O O . ARG B 1 433 ? -24.141 -9.328 -22.547 1 70.19 433 ARG B O 1
ATOM 9030 N N . GLY B 1 434 ? -24.5 -7.387 -21.656 1 75.88 434 GLY B N 1
ATOM 9031 C CA . GLY B 1 434 ? -24.266 -7.883 -20.312 1 75.88 434 GLY B CA 1
ATOM 9032 C C . GLY B 1 434 ? -25.188 -9.023 -19.938 1 75.88 434 GLY B C 1
ATOM 9033 O O . GLY B 1 434 ? -26.391 -8.969 -20.172 1 75.88 434 GLY B O 1
ATOM 9034 N N . GLY B 1 435 ? -24.484 -10.211 -19.484 1 78.81 435 GLY B N 1
ATOM 9035 C CA . GLY B 1 435 ? -25.281 -11.367 -19.078 1 78.81 435 GLY B CA 1
ATOM 9036 C C . GLY B 1 435 ? -25.219 -12.508 -20.078 1 78.81 435 GLY B C 1
ATOM 9037 O O . GLY B 1 435 ? -25.641 -13.625 -19.781 1 78.81 435 GLY B O 1
ATOM 9038 N N . ASP B 1 436 ? -24.672 -12.203 -21.25 1 83.56 436 ASP B N 1
ATOM 9039 C CA . ASP B 1 436 ? -24.531 -13.281 -22.219 1 83.56 436 ASP B CA 1
ATOM 9040 C C . ASP B 1 436 ? -23.641 -14.398 -21.688 1 83.56 436 ASP B C 1
ATOM 9042 O O . ASP B 1 436 ? -22.625 -14.125 -21.047 1 83.56 436 ASP B O 1
ATOM 9046 N N . ARG B 1 437 ? -24.109 -15.586 -22.016 1 90.25 437 ARG B N 1
ATOM 9047 C CA . ARG B 1 437 ? -23.422 -16.75 -21.469 1 90.25 437 ARG B CA 1
ATOM 9048 C C . ARG B 1 437 ? -22.812 -17.594 -22.578 1 90.25 437 ARG B C 1
ATOM 9050 O O . ARG B 1 437 ? -23.312 -17.609 -23.703 1 90.25 437 ARG B O 1
ATOM 9057 N N . ALA B 1 438 ? -21.719 -18.156 -22.219 1 93.19 438 ALA B N 1
ATOM 9058 C CA . ALA B 1 438 ? -21.109 -19.203 -23.031 1 93.19 438 ALA B CA 1
ATOM 9059 C C . ALA B 1 438 ? -20.812 -20.453 -22.219 1 93.19 438 ALA B C 1
ATOM 9061 O O . ALA B 1 438 ? -20.203 -20.359 -21.141 1 93.19 438 ALA B O 1
ATOM 9062 N N . TRP B 1 439 ? -21.25 -21.609 -22.766 1 95.5 439 TRP B N 1
ATOM 9063 C CA . TRP B 1 439 ? -21.047 -22.859 -22.078 1 95.5 439 TRP B CA 1
ATOM 9064 C C . TRP B 1 439 ? -20.047 -23.734 -22.812 1 95.5 439 TRP B C 1
ATOM 9066 O O . TRP B 1 439 ? -20 -23.75 -24.047 1 95.5 439 TRP B O 1
ATOM 9076 N N . LEU B 1 440 ? -19.219 -24.344 -22.125 1 96.94 440 LEU B N 1
ATOM 9077 C CA . LEU B 1 440 ? -18.328 -25.406 -22.609 1 96.94 440 LEU B CA 1
ATOM 9078 C C . LEU B 1 440 ? -18.531 -26.688 -21.797 1 96.94 440 LEU B C 1
ATOM 9080 O O . LEU B 1 440 ? -18.25 -26.719 -20.594 1 96.94 440 LEU B O 1
ATOM 9084 N N . LEU B 1 441 ? -18.953 -27.734 -22.453 1 96.31 441 LEU B N 1
ATOM 9085 C CA . LEU B 1 441 ? -19.406 -28.938 -21.766 1 96.31 441 LEU B CA 1
ATOM 9086 C C . LEU B 1 441 ? -18.406 -30.062 -21.938 1 96.31 441 LEU B C 1
ATOM 9088 O O . LEU B 1 441 ? -17.844 -30.25 -23.016 1 96.31 441 LEU B O 1
ATOM 9092 N N . SER B 1 442 ? -18.234 -30.781 -20.891 1 95.12 442 SER B N 1
ATOM 9093 C CA . SER B 1 442 ? -17.422 -31.984 -20.953 1 95.12 442 SER B CA 1
ATOM 9094 C C . SER B 1 442 ? -18.234 -33.188 -21.453 1 95.12 442 SER B C 1
ATOM 9096 O O . SER B 1 442 ? -19.438 -33.094 -21.625 1 95.12 442 SER B O 1
ATOM 9098 N N . ARG B 1 443 ? -17.531 -34.281 -21.719 1 91.88 443 ARG B N 1
ATOM 9099 C CA . ARG B 1 443 ? -18.219 -35.562 -21.891 1 91.88 443 ARG B CA 1
ATOM 9100 C C . ARG B 1 443 ? -18.812 -36.031 -20.562 1 91.88 443 ARG B C 1
ATOM 9102 O O . ARG B 1 443 ? -18.484 -35.5 -19.5 1 91.88 443 ARG B O 1
ATOM 9109 N N . THR B 1 444 ? -19.703 -36.906 -20.688 1 93.12 444 THR B N 1
ATOM 9110 C CA . THR B 1 444 ? -20.344 -37.438 -19.469 1 93.12 444 THR B CA 1
ATOM 9111 C C . THR B 1 444 ? -19.312 -38.156 -18.594 1 93.12 444 THR B C 1
ATOM 9113 O O . THR B 1 444 ? -18.562 -39.031 -19.078 1 93.12 444 THR B O 1
ATOM 9116 N N . ILE B 1 445 ? -19.219 -37.781 -17.422 1 91.75 445 ILE B N 1
ATOM 9117 C CA . ILE B 1 445 ? -18.344 -38.406 -16.422 1 91.75 445 ILE B CA 1
ATOM 9118 C C . ILE B 1 445 ? -19.156 -39.344 -15.547 1 91.75 445 ILE B C 1
ATOM 9120 O O . ILE B 1 445 ? -20.219 -38.969 -15.031 1 91.75 445 ILE B O 1
ATOM 9124 N N . GLU B 1 446 ? -18.578 -40.438 -15.352 1 89.88 446 GLU B N 1
ATOM 9125 C CA . GLU B 1 446 ? -19.281 -41.438 -14.555 1 89.88 446 GLU B CA 1
ATOM 9126 C C . GLU B 1 446 ? -19.297 -41.062 -13.078 1 89.88 446 GLU B C 1
ATOM 9128 O O . GLU B 1 446 ? -18.266 -40.656 -12.531 1 89.88 446 GLU B O 1
ATOM 9133 N N . GLY B 1 447 ? -20.484 -41.188 -12.508 1 89.56 447 GLY B N 1
ATOM 9134 C CA . GLY B 1 447 ? -20.625 -40.875 -11.094 1 89.56 447 GLY B CA 1
ATOM 9135 C C . GLY B 1 447 ? -19.844 -41.844 -10.203 1 89.56 447 GLY B C 1
ATOM 9136 O O . GLY B 1 447 ? -19.641 -43 -10.555 1 89.56 447 GLY B O 1
ATOM 9137 N N . SER B 1 448 ? -19.312 -41.281 -9.117 1 87.75 448 SER B N 1
ATOM 9138 C CA . SER B 1 448 ? -18.562 -42.062 -8.148 1 87.75 448 SER B CA 1
ATOM 9139 C C . SER B 1 448 ? -18.688 -41.469 -6.746 1 87.75 448 SER B C 1
ATOM 9141 O O . SER B 1 448 ? -18.969 -40.281 -6.59 1 87.75 448 SER B O 1
ATOM 9143 N N . ASP B 1 449 ? -18.531 -42.344 -5.758 1 88.69 449 ASP B N 1
ATOM 9144 C CA . ASP B 1 449 ? -18.5 -41.844 -4.375 1 88.69 449 ASP B CA 1
ATOM 9145 C C . ASP B 1 449 ? -17.156 -41.219 -4.027 1 88.69 449 ASP B C 1
ATOM 9147 O O . ASP B 1 449 ? -17.031 -40.5 -3.033 1 88.69 449 ASP B O 1
ATOM 9151 N N . GLN B 1 450 ? -16.203 -41.594 -4.836 1 87 450 GLN B N 1
ATOM 9152 C CA . GLN B 1 450 ? -14.883 -41 -4.621 1 87 450 GLN B CA 1
ATOM 9153 C C . GLN B 1 450 ? -14.758 -39.656 -5.32 1 87 450 GLN B C 1
ATOM 9155 O O . GLN B 1 450 ? -15.203 -39.5 -6.457 1 87 450 GLN B O 1
ATOM 9160 N N . PRO B 1 451 ? -14.211 -38.75 -4.641 1 91.25 451 PRO B N 1
ATOM 9161 C CA . PRO B 1 451 ? -14.102 -37.406 -5.246 1 91.25 451 PRO B CA 1
ATOM 9162 C C . PRO B 1 451 ? -13.078 -37.344 -6.375 1 91.25 451 PRO B C 1
ATOM 9164 O O . PRO B 1 451 ? -12.156 -38.188 -6.422 1 91.25 451 PRO B O 1
ATOM 9167 N N . MET B 1 452 ? -13.281 -36.469 -7.293 1 91.75 452 MET B N 1
ATOM 9168 C CA . MET B 1 452 ? -12.328 -36.125 -8.336 1 91.75 452 MET B CA 1
ATOM 9169 C C . MET B 1 452 ? -11.938 -34.656 -8.227 1 91.75 452 MET B C 1
ATOM 9171 O O . MET B 1 452 ? -12.617 -33.875 -7.57 1 91.75 452 MET B O 1
ATOM 9175 N N . CYS B 1 453 ? -10.836 -34.406 -8.781 1 93.81 453 CYS B N 1
ATOM 9176 C CA . CYS B 1 453 ? -10.352 -33.031 -8.789 1 93.81 453 CYS B CA 1
ATOM 9177 C C . CYS B 1 453 ? -10.133 -32.531 -10.211 1 93.81 453 CYS B C 1
ATOM 9179 O O . CYS B 1 453 ? -9.617 -33.25 -11.055 1 93.81 453 CYS B O 1
ATOM 9181 N N . MET B 1 454 ? -10.609 -31.359 -10.477 1 95.44 454 MET B N 1
ATOM 9182 C CA . MET B 1 454 ? -10.359 -30.719 -11.758 1 95.44 454 MET B CA 1
ATOM 9183 C C . MET B 1 454 ? -9.492 -29.484 -11.586 1 95.44 454 MET B C 1
ATOM 9185 O O . MET B 1 454 ? -9.805 -28.609 -10.773 1 95.44 454 MET B O 1
ATOM 9189 N N . ILE B 1 455 ? -8.445 -29.438 -12.336 1 95.19 455 ILE B N 1
ATOM 9190 C CA . ILE B 1 455 ? -7.551 -28.281 -12.375 1 95.19 455 ILE B CA 1
ATOM 9191 C C . ILE B 1 455 ? -7.609 -27.625 -13.758 1 95.19 455 ILE B C 1
ATOM 9193 O O . ILE B 1 455 ? -7.742 -28.312 -14.773 1 95.19 455 ILE B O 1
ATOM 9197 N N . PHE B 1 456 ? -7.543 -26.328 -13.781 1 96.69 456 PHE B N 1
ATOM 9198 C CA . PHE B 1 456 ? -7.516 -25.594 -15.039 1 96.69 456 PHE B CA 1
ATOM 9199 C C . PHE B 1 456 ? -6.836 -24.234 -14.859 1 96.69 456 PHE B C 1
ATOM 9201 O O . PHE B 1 456 ? -6.629 -23.781 -13.734 1 96.69 456 PHE B O 1
ATOM 9208 N N . TRP B 1 457 ? -6.414 -23.703 -15.922 1 96.75 457 TRP B N 1
ATOM 9209 C CA . TRP B 1 457 ? -5.844 -22.359 -15.906 1 96.75 457 TRP B CA 1
ATOM 9210 C C . TRP B 1 457 ? -6.789 -21.359 -16.562 1 96.75 457 TRP B C 1
ATOM 9212 O O . TRP B 1 457 ? -7.34 -21.625 -17.641 1 96.75 457 TRP B O 1
ATOM 9222 N N . TYR B 1 458 ? -7.008 -20.281 -15.883 1 97.5 458 TYR B N 1
ATOM 9223 C CA . TYR B 1 458 ? -7.945 -19.281 -16.391 1 97.5 458 TYR B CA 1
ATOM 9224 C C . TYR B 1 458 ? -7.289 -17.906 -16.5 1 97.5 458 TYR B C 1
ATOM 9226 O O . TYR B 1 458 ? -6.242 -17.672 -15.891 1 97.5 458 TYR B O 1
ATOM 9234 N N . PHE B 1 459 ? -7.836 -17.125 -17.328 1 96.06 459 PHE B N 1
ATOM 9235 C CA . PHE B 1 459 ? -7.426 -15.742 -17.547 1 96.06 459 PHE B CA 1
ATOM 9236 C C . PHE B 1 459 ? -8.625 -14.805 -17.469 1 96.06 459 PHE B C 1
ATOM 9238 O O . PHE B 1 459 ? -9.555 -14.922 -18.281 1 96.06 459 PHE B O 1
ATOM 9245 N N . MET B 1 460 ? -8.695 -13.93 -16.5 1 95.31 460 MET B N 1
ATOM 9246 C CA . MET B 1 460 ? -9.742 -12.922 -16.344 1 95.31 460 MET B CA 1
ATOM 9247 C C . MET B 1 460 ? -9.141 -11.539 -16.141 1 95.31 460 MET B C 1
ATOM 9249 O O . MET B 1 460 ? -8.703 -11.203 -15.031 1 95.31 460 MET B O 1
ATOM 9253 N N . TYR B 1 461 ? -9.203 -10.758 -17.203 1 92.94 461 TYR B N 1
ATOM 9254 C CA . TYR B 1 461 ? -8.484 -9.492 -17.172 1 92.94 461 TYR B CA 1
ATOM 9255 C C . TYR B 1 461 ? -9.32 -8.367 -17.781 1 92.94 461 TYR B C 1
ATOM 9257 O O . TYR B 1 461 ? -9.82 -8.5 -18.906 1 92.94 461 TYR B O 1
ATOM 9265 N N . GLU B 1 462 ? -9.484 -7.371 -16.953 1 91.81 462 GLU B N 1
ATOM 9266 C CA . GLU B 1 462 ? -10.125 -6.137 -17.391 1 91.81 462 GLU B CA 1
ATOM 9267 C C . GLU B 1 462 ? -9.156 -4.957 -17.328 1 91.81 462 GLU B C 1
ATOM 9269 O O . GLU B 1 462 ? -9 -4.34 -16.266 1 91.81 462 GLU B O 1
ATOM 9274 N N . PRO B 1 463 ? -8.547 -4.516 -18.469 1 86.88 463 PRO B N 1
ATOM 9275 C CA . PRO B 1 463 ? -7.504 -3.482 -18.453 1 86.88 463 PRO B CA 1
ATOM 9276 C C . PRO B 1 463 ? -8.023 -2.127 -17.984 1 86.88 463 PRO B C 1
ATOM 9278 O O . PRO B 1 463 ? -7.27 -1.342 -17.406 1 86.88 463 PRO B O 1
ATOM 9281 N N . PHE B 1 464 ? -9.281 -1.832 -18.281 1 87.31 464 PHE B N 1
ATOM 9282 C CA . PHE B 1 464 ? -9.875 -0.556 -17.891 1 87.31 464 PHE B CA 1
ATOM 9283 C C . PHE B 1 464 ? -11.109 -0.771 -17.016 1 87.31 464 PHE B C 1
ATOM 9285 O O . PHE B 1 464 ? -12.062 -1.434 -17.438 1 87.31 464 PHE B O 1
ATOM 9292 N N . ILE B 1 465 ? -11.016 -0.3 -15.844 1 89.12 465 ILE B N 1
ATOM 9293 C CA . ILE B 1 465 ? -12.141 -0.408 -14.922 1 89.12 465 ILE B CA 1
ATOM 9294 C C . ILE B 1 465 ? -12.953 0.884 -14.945 1 89.12 465 ILE B C 1
ATOM 9296 O O . ILE B 1 465 ? -12.43 1.962 -14.664 1 89.12 465 ILE B O 1
ATOM 9300 N N . ASP B 1 466 ? -14.188 0.776 -15.203 1 85.06 466 ASP B N 1
ATOM 9301 C CA . ASP B 1 466 ? -15.094 1.921 -15.219 1 85.06 466 ASP B CA 1
ATOM 9302 C C . ASP B 1 466 ? -15.297 2.479 -13.812 1 85.06 466 ASP B C 1
ATOM 9304 O O . ASP B 1 466 ? -15.148 1.754 -12.82 1 85.06 466 ASP B O 1
ATOM 9308 N N . PRO B 1 467 ? -15.711 3.734 -13.727 1 80.56 467 PRO B N 1
ATOM 9309 C CA . PRO B 1 467 ? -15.969 4.344 -12.422 1 80.56 467 PRO B CA 1
ATOM 9310 C C . PRO B 1 467 ? -17.078 3.633 -11.648 1 80.56 467 PRO B C 1
ATOM 9312 O O . PRO B 1 467 ? -17.109 3.689 -10.414 1 80.56 467 PRO B O 1
ATOM 9315 N N . SER B 1 468 ? -17.938 2.961 -12.352 1 81.06 468 SER B N 1
ATOM 9316 C CA . SER B 1 468 ? -19.031 2.248 -11.695 1 81.06 468 SER B CA 1
ATOM 9317 C C . SER B 1 468 ? -18.547 0.942 -11.078 1 81.06 468 SER B C 1
ATOM 9319 O O . SER B 1 468 ? -19.234 0.339 -10.258 1 81.06 468 SER B O 1
ATOM 9321 N N . GLY B 1 469 ? -17.359 0.519 -11.492 1 85.88 469 GLY B N 1
ATOM 9322 C CA . GLY B 1 469 ? -16.781 -0.685 -10.922 1 85.88 469 GLY B CA 1
ATOM 9323 C C . GLY B 1 469 ? -16.422 -1.729 -11.961 1 85.88 469 GLY B C 1
ATOM 9324 O O . GLY B 1 469 ? -16.672 -1.539 -13.148 1 85.88 469 GLY B O 1
ATOM 9325 N N . PRO B 1 470 ? -15.859 -2.824 -11.469 1 88.31 470 PRO B N 1
ATOM 9326 C CA . PRO B 1 470 ? -15.547 -3.904 -12.406 1 88.31 470 PRO B CA 1
ATOM 9327 C C . PRO B 1 470 ? -16.797 -4.535 -13.016 1 88.31 470 PRO B C 1
ATOM 9329 O O . PRO B 1 470 ? -17.812 -4.699 -12.336 1 88.31 470 PRO B O 1
ATOM 9332 N N . SER B 1 471 ? -16.688 -4.809 -14.305 1 88.88 471 SER B N 1
ATOM 9333 C CA . SER B 1 471 ? -17.844 -5.336 -15.031 1 88.88 471 SER B CA 1
ATOM 9334 C C . SER B 1 471 ? -17.406 -6.328 -16.109 1 88.88 471 SER B C 1
ATOM 9336 O O . SER B 1 471 ? -17.953 -6.344 -17.203 1 88.88 471 SER B O 1
ATOM 9338 N N . LEU B 1 472 ? -16.344 -7.051 -15.836 1 89.81 472 LEU B N 1
ATOM 9339 C CA . LEU B 1 472 ? -15.828 -8.023 -16.797 1 89.81 472 LEU B CA 1
ATOM 9340 C C . LEU B 1 472 ? -16.844 -9.141 -17.031 1 89.81 472 LEU B C 1
ATOM 9342 O O . LEU B 1 472 ? -17.172 -9.461 -18.172 1 89.81 472 LEU B O 1
ATOM 9346 N N . GLY B 1 473 ? -17.25 -9.734 -16 1 91.69 473 GLY B N 1
ATOM 9347 C CA . GLY B 1 473 ? -18.094 -10.922 -16.047 1 91.69 473 GLY B CA 1
ATOM 9348 C C . GLY B 1 473 ? -17.672 -11.992 -15.062 1 91.69 473 GLY B C 1
ATOM 9349 O O . GLY B 1 473 ? -17.109 -11.688 -14.008 1 91.69 473 GLY B O 1
ATOM 9350 N N . SER B 1 474 ? -18.156 -13.203 -15.367 1 93.25 474 SER B N 1
ATOM 9351 C CA . SER B 1 474 ? -17.859 -14.266 -14.414 1 93.25 474 SER B CA 1
ATOM 9352 C C . SER B 1 474 ? -17.469 -15.555 -15.133 1 93.25 474 SER B C 1
ATOM 9354 O O . SER B 1 474 ? -17.734 -15.719 -16.312 1 93.25 474 SER B O 1
ATOM 9356 N N . LEU B 1 475 ? -16.672 -16.312 -14.508 1 96.25 475 LEU B N 1
ATOM 9357 C CA . LEU B 1 475 ? -16.344 -17.672 -14.891 1 96.25 475 LEU B CA 1
ATOM 9358 C C . LEU B 1 475 ? -16.797 -18.672 -13.828 1 96.25 475 LEU B C 1
ATOM 9360 O O . LEU B 1 475 ? -16.406 -18.562 -12.656 1 96.25 475 LEU B O 1
ATOM 9364 N N . LEU B 1 476 ? -17.656 -19.594 -14.273 1 95.81 476 LEU B N 1
ATOM 9365 C CA . LEU B 1 476 ? -18.234 -20.547 -13.344 1 95.81 476 LEU B CA 1
ATOM 9366 C C . LEU B 1 476 ? -18.016 -21.969 -13.82 1 95.81 476 LEU B C 1
ATOM 9368 O O . LEU B 1 476 ? -17.844 -22.219 -15.016 1 95.81 476 LEU B O 1
ATOM 9372 N N . VAL B 1 477 ? -17.938 -22.891 -12.883 1 97.06 477 VAL B N 1
ATOM 9373 C CA . VAL B 1 477 ? -17.938 -24.328 -13.148 1 97.06 477 VAL B CA 1
ATOM 9374 C C . VAL B 1 477 ? -19.125 -24.984 -12.453 1 97.06 477 VAL B C 1
ATOM 9376 O O . VAL B 1 477 ? -19.328 -24.797 -11.25 1 97.06 477 VAL B O 1
ATOM 9379 N N . HIS B 1 478 ? -19.906 -25.766 -13.266 1 94.56 478 HIS B N 1
ATOM 9380 C CA . HIS B 1 478 ? -21.078 -26.469 -12.758 1 94.56 478 HIS B CA 1
ATOM 9381 C C . HIS B 1 478 ? -20.953 -27.969 -13.008 1 94.56 478 HIS B C 1
ATOM 9383 O O . HIS B 1 478 ? -20.328 -28.406 -13.977 1 94.56 478 HIS B O 1
ATOM 9389 N N . MET B 1 479 ? -21.531 -28.641 -12.102 1 95.19 479 MET B N 1
ATOM 9390 C CA . MET B 1 479 ? -21.859 -30.031 -12.406 1 95.19 479 MET B CA 1
ATOM 9391 C C . MET B 1 479 ? -23.328 -30.172 -12.766 1 95.19 479 MET B C 1
ATOM 9393 O O . MET B 1 479 ? -24.203 -29.734 -12.016 1 95.19 479 MET B O 1
ATOM 9397 N N . ARG B 1 480 ? -23.578 -30.656 -13.875 1 94.25 480 ARG B N 1
ATOM 9398 C CA . ARG B 1 480 ? -24.938 -30.875 -14.344 1 94.25 480 ARG B CA 1
ATOM 9399 C C . ARG B 1 480 ? -25.281 -32.375 -14.312 1 94.25 480 ARG B C 1
ATOM 9401 O O . ARG B 1 480 ? -24.594 -33.188 -14.914 1 94.25 480 ARG B O 1
ATOM 9408 N N . TYR B 1 481 ? -26.297 -32.688 -13.625 1 94.94 481 TYR B N 1
ATOM 9409 C CA . TYR B 1 481 ? -26.703 -34.062 -13.5 1 94.94 481 TYR B CA 1
ATOM 9410 C C . TYR B 1 481 ? -28.203 -34.188 -13.312 1 94.94 481 TYR B C 1
ATOM 9412 O O . TYR B 1 481 ? -28.891 -33.188 -13.086 1 94.94 481 TYR B O 1
ATOM 9420 N N . GLU B 1 482 ? -28.688 -35.312 -13.539 1 93 482 GLU B N 1
ATOM 9421 C CA . GLU B 1 482 ? -30.109 -35.625 -13.32 1 93 482 GLU B CA 1
ATOM 9422 C C . GLU B 1 482 ? -30.344 -36.156 -11.922 1 93 482 GLU B C 1
ATOM 9424 O O . GLU B 1 482 ? -29.734 -37.156 -11.523 1 93 482 GLU B O 1
ATOM 9429 N N . ASN B 1 483 ? -31.219 -35.438 -11.211 1 87.75 483 ASN B N 1
ATOM 9430 C CA . ASN B 1 483 ? -31.5 -35.906 -9.859 1 87.75 483 ASN B CA 1
ATOM 9431 C C . ASN B 1 483 ? -32.406 -37.125 -9.867 1 87.75 483 ASN B C 1
ATOM 9433 O O . ASN B 1 483 ? -32.75 -37.656 -10.93 1 87.75 483 ASN B O 1
ATOM 9437 N N . ALA B 1 484 ? -32.75 -37.625 -8.648 1 86.19 484 ALA B N 1
ATOM 9438 C CA . ALA B 1 484 ? -33.531 -38.844 -8.5 1 86.19 484 ALA B CA 1
ATOM 9439 C C . ALA B 1 484 ? -34.938 -38.656 -9.055 1 86.19 484 ALA B C 1
ATOM 9441 O O . ALA B 1 484 ? -35.594 -39.594 -9.5 1 86.19 484 ALA B O 1
ATOM 9442 N N . GLU B 1 485 ? -35.438 -37.375 -9.055 1 86 485 GLU B N 1
ATOM 9443 C CA . GLU B 1 485 ? -36.781 -37.031 -9.539 1 86 485 GLU B CA 1
ATOM 9444 C C . GLU B 1 485 ? -36.781 -36.812 -11.047 1 86 485 GLU B C 1
ATOM 9446 O O . GLU B 1 485 ? -37.844 -36.625 -11.648 1 86 485 GLU B O 1
ATOM 9451 N N . GLY B 1 486 ? -35.625 -36.906 -11.703 1 86.44 486 GLY B N 1
ATOM 9452 C CA . GLY B 1 486 ? -35.531 -36.781 -13.141 1 86.44 486 GLY B CA 1
ATOM 9453 C C . GLY B 1 486 ? -35.312 -35.344 -13.586 1 86.44 486 GLY B C 1
ATOM 9454 O O . GLY B 1 486 ? -35.312 -35.031 -14.781 1 86.44 486 GLY B O 1
ATOM 9455 N N . ASP B 1 487 ? -35.125 -34.469 -12.617 1 87.31 487 ASP B N 1
ATOM 9456 C CA . ASP B 1 487 ? -34.875 -33.062 -12.945 1 87.31 487 ASP B CA 1
ATOM 9457 C C . ASP B 1 487 ? -33.375 -32.812 -13.148 1 87.31 487 ASP B C 1
ATOM 9459 O O . ASP B 1 487 ? -32.531 -33.375 -12.445 1 87.31 487 ASP B O 1
ATOM 9463 N N . MET B 1 488 ? -33.125 -31.938 -14.109 1 87.94 488 MET B N 1
ATOM 9464 C CA . MET B 1 488 ? -31.75 -31.531 -14.328 1 87.94 488 MET B CA 1
ATOM 9465 C C . MET B 1 488 ? -31.312 -30.5 -13.297 1 87.94 488 MET B C 1
ATOM 9467 O O . MET B 1 488 ? -31.969 -29.469 -13.133 1 87.94 488 MET B O 1
ATOM 9471 N N . VAL B 1 489 ? -30.25 -30.812 -12.602 1 87 489 VAL B N 1
ATOM 9472 C CA . VAL B 1 489 ? -29.734 -29.938 -11.562 1 87 489 VAL B CA 1
ATOM 9473 C C . VAL B 1 489 ? -28.391 -29.344 -11.992 1 87 489 VAL B C 1
ATOM 9475 O O . VAL B 1 489 ? -27.578 -30.047 -12.602 1 87 489 VAL B O 1
ATOM 9478 N N . LEU B 1 490 ? -28.281 -28.125 -11.758 1 89.31 490 LEU B N 1
ATOM 9479 C CA . LEU B 1 490 ? -27.016 -27.422 -11.961 1 89.31 490 LEU B CA 1
ATOM 9480 C C . LEU B 1 490 ? -26.391 -27.031 -10.633 1 89.31 490 LEU B C 1
ATOM 9482 O O . LEU B 1 490 ? -26.844 -26.094 -9.977 1 89.31 490 LEU B O 1
ATOM 9486 N N . GLN B 1 491 ? -25.312 -27.688 -10.289 1 89 491 GLN B N 1
ATOM 9487 C CA . GLN B 1 491 ? -24.641 -27.422 -9.023 1 89 491 GLN B CA 1
ATOM 9488 C C . GLN B 1 491 ? -23.359 -26.625 -9.234 1 89 491 GLN B C 1
ATOM 9490 O O . GLN B 1 491 ? -22.391 -27.141 -9.82 1 89 491 GLN B O 1
ATOM 9495 N N . PRO B 1 492 ? -23.312 -25.469 -8.766 1 92 492 PRO B N 1
ATOM 9496 C CA . PRO B 1 492 ? -22.062 -24.719 -8.891 1 92 492 PRO B CA 1
ATOM 9497 C C . PRO B 1 492 ? -20.953 -25.266 -7.988 1 92 492 PRO B C 1
ATOM 9499 O O . PRO B 1 492 ? -21.203 -25.547 -6.812 1 92 492 PRO B O 1
ATOM 9502 N N . VAL B 1 493 ? -19.75 -25.406 -8.477 1 95.25 493 VAL B N 1
ATOM 9503 C CA . VAL B 1 493 ? -18.656 -25.953 -7.68 1 95.25 493 VAL B CA 1
ATOM 9504 C C . VAL B 1 493 ? -17.484 -24.969 -7.648 1 95.25 493 VAL B C 1
ATOM 9506 O O . VAL B 1 493 ? -16.578 -25.094 -6.828 1 95.25 493 VAL B O 1
ATOM 9509 N N . TRP B 1 494 ? -17.453 -24 -8.477 1 96.69 494 TRP B N 1
ATOM 9510 C CA . TRP B 1 494 ? -16.391 -23 -8.586 1 96.69 494 TRP B CA 1
ATOM 9511 C C . TRP B 1 494 ? -16.906 -21.734 -9.266 1 96.69 494 TRP B C 1
ATOM 9513 O O . TRP B 1 494 ? -17.641 -21.797 -10.25 1 96.69 494 TRP B O 1
ATOM 9523 N N . SER B 1 495 ? -16.625 -20.531 -8.711 1 95.38 495 SER B N 1
ATOM 9524 C CA . SER B 1 495 ? -17.125 -19.297 -9.305 1 95.38 495 SER B CA 1
ATOM 9525 C C . SER B 1 495 ? -16.188 -18.125 -9.023 1 95.38 495 SER B C 1
ATOM 9527 O O . SER B 1 495 ? -15.773 -17.922 -7.879 1 95.38 495 SER B O 1
ATOM 9529 N N . LEU B 1 496 ? -15.852 -17.391 -10.023 1 94.94 496 LEU B N 1
ATOM 9530 C CA . LEU B 1 496 ? -15.094 -16.141 -9.898 1 94.94 496 LEU B CA 1
ATOM 9531 C C . LEU B 1 496 ? -15.758 -15.023 -10.695 1 94.94 496 LEU B C 1
ATOM 9533 O O . LEU B 1 496 ? -16.297 -15.258 -11.773 1 94.94 496 LEU B O 1
ATOM 9537 N N . LYS B 1 497 ? -15.617 -13.836 -10.156 1 92.31 497 LYS B N 1
ATOM 9538 C CA . LYS B 1 497 ? -16.234 -12.703 -10.836 1 92.31 497 LYS B CA 1
ATOM 9539 C C . LYS B 1 497 ? -15.219 -11.609 -11.125 1 92.31 497 LYS B C 1
ATOM 9541 O O . LYS B 1 497 ? -14.32 -11.359 -10.32 1 92.31 497 LYS B O 1
ATOM 9546 N N . ASN B 1 498 ? -15.336 -11.094 -12.297 1 91.94 498 ASN B N 1
ATOM 9547 C CA . ASN B 1 498 ? -14.695 -9.852 -12.711 1 91.94 498 ASN B CA 1
ATOM 9548 C C . ASN B 1 498 ? -13.172 -9.984 -12.734 1 91.94 498 ASN B C 1
ATOM 9550 O O . ASN B 1 498 ? -12.648 -11.086 -12.898 1 91.94 498 ASN B O 1
ATOM 9554 N N . HIS B 1 499 ? -12.461 -8.906 -12.664 1 91.81 499 HIS B N 1
ATOM 9555 C CA . HIS B 1 499 ? -11.031 -8.766 -12.898 1 91.81 499 HIS B CA 1
ATOM 9556 C C . HIS B 1 499 ? -10.227 -9.531 -11.859 1 91.81 499 HIS B C 1
ATOM 9558 O O . HIS B 1 499 ? -10.461 -9.391 -10.656 1 91.81 499 HIS B O 1
ATOM 9564 N N . GLN B 1 500 ? -9.219 -10.383 -12.312 1 92.06 500 GLN B N 1
ATOM 9565 C CA . GLN B 1 500 ? -8.352 -11.133 -11.414 1 92.06 500 GLN B CA 1
ATOM 9566 C C . GLN B 1 500 ? -6.891 -10.734 -11.602 1 92.06 500 GLN B C 1
ATOM 9568 O O . GLN B 1 500 ? -6.055 -10.977 -10.727 1 92.06 500 GLN B O 1
ATOM 9573 N N . GLY B 1 501 ? -6.496 -10.148 -12.719 1 88.94 501 GLY B N 1
ATOM 9574 C CA . GLY B 1 501 ? -5.121 -9.773 -13.008 1 88.94 501 GLY B CA 1
ATOM 9575 C C . GLY B 1 501 ? -4.695 -10.125 -14.422 1 88.94 501 GLY B C 1
ATOM 9576 O O . GLY B 1 501 ? -5.422 -10.812 -15.141 1 88.94 501 GLY B O 1
ATOM 9577 N N . PRO B 1 502 ? -3.521 -9.727 -14.812 1 89.62 502 PRO B N 1
ATOM 9578 C CA . PRO B 1 502 ? -3.08 -9.891 -16.203 1 89.62 502 PRO B CA 1
ATOM 9579 C C . PRO B 1 502 ? -2.254 -11.156 -16.406 1 89.62 502 PRO B C 1
ATOM 9581 O O . PRO B 1 502 ? -1.276 -11.141 -17.172 1 89.62 502 PRO B O 1
ATOM 9584 N N . ASN B 1 503 ? -2.52 -12.219 -15.648 1 89.5 503 ASN B N 1
ATOM 9585 C CA . ASN B 1 503 ? -1.768 -13.461 -15.758 1 89.5 503 ASN B CA 1
ATOM 9586 C C . ASN B 1 503 ? -2.691 -14.68 -15.766 1 89.5 503 ASN B C 1
ATOM 9588 O O . ASN B 1 503 ? -3.846 -14.586 -15.344 1 89.5 503 ASN B O 1
ATOM 9592 N N . TRP B 1 504 ? -2.078 -15.719 -16.375 1 92.94 504 TRP B N 1
ATOM 9593 C CA . TRP B 1 504 ? -2.766 -17 -16.234 1 92.94 504 TRP B CA 1
ATOM 9594 C C . TRP B 1 504 ? -2.795 -17.422 -14.766 1 92.94 504 TRP B C 1
ATOM 9596 O O . TRP B 1 504 ? -1.769 -17.391 -14.086 1 92.94 504 TRP B O 1
ATOM 9606 N N . MET B 1 505 ? -3.98 -17.797 -14.367 1 94 505 MET B N 1
ATOM 9607 C CA . MET B 1 505 ? -4.137 -18.156 -12.953 1 94 505 MET B CA 1
ATOM 9608 C C . MET B 1 505 ? -4.602 -19.594 -12.805 1 94 505 MET B C 1
ATOM 9610 O O . MET B 1 505 ? -5.262 -20.141 -13.703 1 94 505 MET B O 1
ATOM 9614 N N . TYR B 1 506 ? -4.219 -20.141 -11.641 1 93.69 506 TYR B N 1
ATOM 9615 C CA . TYR B 1 506 ? -4.492 -21.531 -11.32 1 93.69 506 TYR B CA 1
ATOM 9616 C C . TYR B 1 506 ? -5.871 -21.688 -10.688 1 93.69 506 TYR B C 1
ATOM 9618 O O . TYR B 1 506 ? -6.215 -20.953 -9.75 1 93.69 506 TYR B O 1
ATOM 9626 N N . GLY B 1 507 ? -6.703 -22.578 -11.25 1 96.12 507 GLY B N 1
ATOM 9627 C CA . GLY B 1 507 ? -8 -22.922 -10.68 1 96.12 507 GLY B CA 1
ATOM 9628 C C . GLY B 1 507 ? -8.125 -24.391 -10.32 1 96.12 507 GLY B C 1
ATOM 9629 O O . GLY B 1 507 ? -7.566 -25.25 -11 1 96.12 507 GLY B O 1
ATOM 9630 N N . GLN B 1 508 ? -8.828 -24.656 -9.273 1 96.44 508 GLN B N 1
ATOM 9631 C CA . GLN B 1 508 ? -9.055 -26.016 -8.797 1 96.44 508 GLN B CA 1
ATOM 9632 C C . GLN B 1 508 ? -10.461 -26.172 -8.234 1 96.44 508 GLN B C 1
ATOM 9634 O O . GLN B 1 508 ? -10.922 -25.328 -7.453 1 96.44 508 GLN B O 1
ATOM 9639 N N . ALA B 1 509 ? -11.156 -27.219 -8.648 1 96.56 509 ALA B N 1
ATOM 9640 C CA . ALA B 1 509 ? -12.516 -27.484 -8.195 1 96.56 509 ALA B CA 1
ATOM 9641 C C . ALA B 1 509 ? -12.695 -28.953 -7.828 1 96.56 509 ALA B C 1
ATOM 9643 O O . ALA B 1 509 ? -12.219 -29.844 -8.547 1 96.56 509 ALA B O 1
ATOM 9644 N N . LYS B 1 510 ? -13.383 -29.172 -6.781 1 95.44 510 LYS B N 1
ATOM 9645 C CA . LYS B 1 510 ? -13.719 -30.531 -6.367 1 95.44 510 LYS B CA 1
ATOM 9646 C C . LYS B 1 510 ? -14.961 -31.031 -7.094 1 95.44 510 LYS B C 1
ATOM 9648 O O . LYS B 1 510 ? -15.969 -30.328 -7.18 1 95.44 510 LYS B O 1
ATOM 9653 N N . LEU B 1 511 ? -14.852 -32.219 -7.656 1 94.06 511 LEU B N 1
ATOM 9654 C CA . LEU B 1 511 ? -15.977 -32.875 -8.336 1 94.06 511 LEU B CA 1
ATOM 9655 C C . LEU B 1 511 ? -16.422 -34.125 -7.582 1 94.06 511 LEU B C 1
ATOM 9657 O O . LEU B 1 511 ? -15.664 -35.094 -7.484 1 94.06 511 LEU B O 1
ATOM 9661 N N . GLN B 1 512 ? -17.547 -34 -7.074 1 92.69 512 GLN B N 1
ATOM 9662 C CA . GLN B 1 512 ? -18.062 -35.188 -6.379 1 92.69 512 GLN B CA 1
ATOM 9663 C C . GLN B 1 512 ? -19.562 -35.312 -6.574 1 92.69 512 GLN B C 1
ATOM 9665 O O . GLN B 1 512 ? -20.328 -34.406 -6.234 1 92.69 512 GLN B O 1
ATOM 9670 N N . ASN B 1 513 ? -19.922 -36.344 -7.234 1 92.75 513 ASN B N 1
ATOM 9671 C CA . ASN B 1 513 ? -21.328 -36.688 -7.422 1 92.75 513 ASN B CA 1
ATOM 9672 C C . ASN B 1 513 ? -21.5 -38.188 -7.621 1 92.75 513 ASN B C 1
ATOM 9674 O O . ASN B 1 513 ? -20.688 -38.844 -8.281 1 92.75 513 ASN B O 1
ATOM 9678 N N . ASN B 1 514 ? -22.531 -38.781 -7.07 1 92.81 514 ASN B N 1
ATOM 9679 C CA . ASN B 1 514 ? -22.781 -40.219 -7.211 1 92.81 514 ASN B CA 1
ATOM 9680 C C . ASN B 1 514 ? -23.5 -40.531 -8.516 1 92.81 514 ASN B C 1
ATOM 9682 O O . ASN B 1 514 ? -23.5 -41.688 -8.961 1 92.81 514 ASN B O 1
ATOM 9686 N N . LYS B 1 515 ? -24.078 -39.531 -9.156 1 93.62 515 LYS B N 1
ATOM 9687 C CA . LYS B 1 515 ? -24.719 -39.688 -10.461 1 93.62 515 LYS B CA 1
ATOM 9688 C C . LYS B 1 515 ? -23.797 -39.25 -11.586 1 93.62 515 LYS B C 1
ATOM 9690 O O . LYS B 1 515 ? -22.859 -38.469 -11.359 1 93.62 515 LYS B O 1
ATOM 9695 N N . ASP B 1 516 ? -24.078 -39.844 -12.727 1 94.12 516 ASP B N 1
ATOM 9696 C CA . ASP B 1 516 ? -23.359 -39.344 -13.898 1 94.12 516 ASP B CA 1
ATOM 9697 C C . ASP B 1 516 ? -23.609 -37.844 -14.109 1 94.12 516 ASP B C 1
ATOM 9699 O O . ASP B 1 516 ? -24.719 -37.375 -13.922 1 94.12 516 ASP B O 1
ATOM 9703 N N . PHE B 1 517 ? -22.562 -37.188 -14.375 1 94.94 517 PHE B N 1
ATOM 9704 C CA . PHE B 1 517 ? -22.719 -35.75 -14.531 1 94.94 517 PHE B CA 1
ATOM 9705 C C . PHE B 1 517 ? -21.844 -35.219 -15.656 1 94.94 517 PHE B C 1
ATOM 9707 O O . PHE B 1 517 ? -21 -35.969 -16.188 1 94.94 517 PHE B O 1
ATOM 9714 N N . VAL B 1 518 ? -22.141 -34.031 -16.062 1 94.94 518 VAL B N 1
ATOM 9715 C CA . VAL B 1 518 ? -21.359 -33.25 -17.016 1 94.94 518 VAL B CA 1
ATOM 9716 C C . VAL B 1 518 ? -20.828 -31.984 -16.359 1 94.94 518 VAL B C 1
ATOM 9718 O O . VAL B 1 518 ? -21.516 -31.359 -15.562 1 94.94 518 VAL B O 1
ATOM 9721 N N . VAL B 1 519 ? -19.531 -31.781 -16.594 1 96.19 519 VAL B N 1
ATOM 9722 C CA . VAL B 1 519 ? -18.969 -30.531 -16.109 1 96.19 519 VAL B CA 1
ATOM 9723 C C . VAL B 1 519 ? -19.172 -29.422 -17.141 1 96.19 519 VAL B C 1
ATOM 9725 O O . VAL B 1 519 ? -18.922 -29.625 -18.328 1 96.19 519 VAL B O 1
ATOM 9728 N N . ALA B 1 520 ? -19.641 -28.312 -16.703 1 96.5 520 ALA B N 1
ATOM 9729 C CA . ALA B 1 520 ? -19.891 -27.188 -17.594 1 96.5 520 ALA B CA 1
ATOM 9730 C C . ALA B 1 520 ? -19.141 -25.938 -17.141 1 96.5 520 ALA B C 1
ATOM 9732 O O . ALA B 1 520 ? -19.328 -25.469 -16.016 1 96.5 520 ALA B O 1
ATOM 9733 N N . PHE B 1 521 ? -18.234 -25.453 -18.016 1 97.38 521 PHE B N 1
ATOM 9734 C CA . PHE B 1 521 ? -17.688 -24.109 -17.828 1 97.38 521 PHE B CA 1
ATOM 9735 C C . PHE B 1 521 ? -18.672 -23.047 -18.344 1 97.38 521 PHE B C 1
ATOM 9737 O O . PHE B 1 521 ? -19.109 -23.125 -19.5 1 97.38 521 PHE B O 1
ATOM 9744 N N . GLU B 1 522 ? -18.984 -22.172 -17.531 1 95.5 522 GLU B N 1
ATOM 9745 C CA . GLU B 1 522 ? -19.859 -21.078 -17.938 1 95.5 522 GLU B CA 1
ATOM 9746 C C . GLU B 1 522 ? -19.156 -19.734 -17.859 1 95.5 522 GLU B C 1
ATOM 9748 O O . GLU B 1 522 ? -18.672 -19.344 -16.797 1 95.5 522 GLU B O 1
ATOM 9753 N N . GLY B 1 523 ? -18.953 -19.109 -18.969 1 93.69 523 GLY B N 1
ATOM 9754 C CA . GLY B 1 523 ? -18.531 -17.719 -19.016 1 93.69 523 GLY B CA 1
ATOM 9755 C C . GLY B 1 523 ? -19.672 -16.75 -19.219 1 93.69 523 GLY B C 1
ATOM 9756 O O . GLY B 1 523 ? -20.562 -17 -20.047 1 93.69 523 GLY B O 1
ATOM 9757 N N . VAL B 1 524 ? -19.688 -15.719 -18.391 1 90.19 524 VAL B N 1
ATOM 9758 C CA . VAL B 1 524 ? -20.719 -14.688 -18.516 1 90.19 524 VAL B CA 1
ATOM 9759 C C . VAL B 1 524 ? -20.047 -13.328 -18.734 1 90.19 524 VAL B C 1
ATOM 9761 O O . VAL B 1 524 ? -19.141 -12.953 -18 1 90.19 524 VAL B O 1
ATOM 9764 N N . TRP B 1 525 ? -20.531 -12.664 -19.766 1 88.81 525 TRP B N 1
ATOM 9765 C CA . TRP B 1 525 ? -20.016 -11.312 -19.969 1 88.81 525 TRP B CA 1
ATOM 9766 C C . TRP B 1 525 ? -20.734 -10.32 -19.062 1 88.81 525 TRP B C 1
ATOM 9768 O O . TRP B 1 525 ? -21.953 -10.422 -18.844 1 88.81 525 TRP B O 1
ATOM 9778 N N . GLY B 1 526 ? -19.922 -9.398 -18.531 1 86 526 GLY B N 1
ATOM 9779 C CA . GLY B 1 526 ? -20.547 -8.258 -17.875 1 86 526 GLY B CA 1
ATOM 9780 C C . GLY B 1 526 ? -20.938 -7.152 -18.828 1 86 526 GLY B C 1
ATOM 9781 O O . GLY B 1 526 ? -21.156 -7.402 -20.031 1 86 526 GLY B O 1
ATOM 9782 N N . SER B 1 527 ? -21.141 -5.961 -18.281 1 77 527 SER B N 1
ATOM 9783 C CA . SER B 1 527 ? -21.578 -4.836 -19.109 1 77 527 SER B CA 1
ATOM 9784 C C . SER B 1 527 ? -20.391 -4.117 -19.734 1 77 527 SER B C 1
ATOM 9786 O O . SER B 1 527 ? -20.562 -3.178 -20.516 1 77 527 SER B O 1
ATOM 9788 N N . SER B 1 528 ? -19.141 -4.598 -19.406 1 67.88 528 SER B N 1
ATOM 9789 C CA . SER B 1 528 ? -17.953 -3.908 -19.906 1 67.88 528 SER B CA 1
ATOM 9790 C C . SER B 1 528 ? -17.828 -4.066 -21.406 1 67.88 528 SER B C 1
ATOM 9792 O O . SER B 1 528 ? -18 -5.164 -21.938 1 67.88 528 SER B O 1
ATOM 9794 N N . ARG B 1 529 ? -18.219 -2.992 -22.141 1 58.47 529 ARG B N 1
ATOM 9795 C CA . ARG B 1 529 ? -18.312 -2.975 -23.594 1 58.47 529 ARG B CA 1
ATOM 9796 C C . ARG B 1 529 ? -16.953 -3.303 -24.219 1 58.47 529 ARG B C 1
ATOM 9798 O O . ARG B 1 529 ? -16.234 -2.404 -24.672 1 58.47 529 ARG B O 1
ATOM 9805 N N . GLY B 1 530 ? -16.453 -4.527 -24.109 1 63.59 530 GLY B N 1
ATOM 9806 C CA . GLY B 1 530 ? -15.508 -4.938 -25.125 1 63.59 530 GLY B CA 1
ATOM 9807 C C . GLY B 1 530 ? -14.07 -4.934 -24.625 1 63.59 530 GLY B C 1
ATOM 9808 O O . GLY B 1 530 ? -13.148 -5.238 -25.391 1 63.59 530 GLY B O 1
ATOM 9809 N N . THR B 1 531 ? -13.844 -4.594 -23.359 1 74.94 531 THR B N 1
ATOM 9810 C CA . THR B 1 531 ? -12.422 -4.441 -23.078 1 74.94 531 THR B CA 1
ATOM 9811 C C . THR B 1 531 ? -11.922 -5.582 -22.203 1 74.94 531 THR B C 1
ATOM 9813 O O . THR B 1 531 ? -10.727 -5.664 -21.906 1 74.94 531 THR B O 1
ATOM 9816 N N . GLY B 1 532 ? -12.727 -6.512 -21.891 1 87.75 532 GLY B N 1
ATOM 9817 C CA . GLY B 1 532 ? -12.273 -7.547 -20.969 1 87.75 532 GLY B CA 1
ATOM 9818 C C . GLY B 1 532 ? -11.922 -8.852 -21.656 1 87.75 532 GLY B C 1
ATOM 9819 O O . GLY B 1 532 ? -12.234 -9.031 -22.844 1 87.75 532 GLY B O 1
ATOM 9820 N N . PHE B 1 533 ? -11.172 -9.695 -21 1 91.5 533 PHE B N 1
ATOM 9821 C CA . PHE B 1 533 ? -10.719 -10.969 -21.547 1 91.5 533 PHE B CA 1
ATOM 9822 C C . PHE B 1 533 ? -10.977 -12.102 -20.562 1 91.5 533 PHE B C 1
ATOM 9824 O O . PHE B 1 533 ? -10.672 -11.984 -19.375 1 91.5 533 PHE B O 1
ATOM 9831 N N . ILE B 1 534 ? -11.602 -13.117 -21.031 1 94.44 534 ILE B N 1
ATOM 9832 C CA . ILE B 1 534 ? -11.766 -14.352 -20.281 1 94.44 534 ILE B CA 1
ATOM 9833 C C . ILE B 1 534 ? -11.297 -15.539 -21.125 1 94.44 534 ILE B C 1
ATOM 9835 O O . ILE B 1 534 ? -11.68 -15.672 -22.281 1 94.44 534 ILE B O 1
ATOM 9839 N N . ALA B 1 535 ? -10.414 -16.312 -20.547 1 96.69 535 ALA B N 1
ATOM 9840 C CA . ALA B 1 535 ? -9.867 -17.438 -21.297 1 96.69 535 ALA B CA 1
ATOM 9841 C C . ALA B 1 535 ? -9.664 -18.656 -20.375 1 96.69 535 ALA B C 1
ATOM 9843 O O . ALA B 1 535 ? -9.609 -18.516 -19.156 1 96.69 535 ALA B O 1
ATOM 9844 N N . LEU B 1 536 ? -9.656 -19.859 -21.031 1 97.25 536 LEU B N 1
ATOM 9845 C CA . LEU B 1 536 ? -9.445 -21.125 -20.359 1 97.25 536 LEU B CA 1
ATOM 9846 C C . LEU B 1 536 ? -8.367 -21.953 -21.062 1 97.25 536 LEU B C 1
ATOM 9848 O O . LEU B 1 536 ? -8.312 -21.984 -22.297 1 97.25 536 LEU B O 1
ATOM 9852 N N . ASP B 1 537 ? -7.52 -22.547 -20.219 1 96.81 537 ASP B N 1
ATOM 9853 C CA . ASP B 1 537 ? -6.469 -23.391 -20.781 1 96.81 537 ASP B CA 1
ATOM 9854 C C . ASP B 1 537 ? -6.09 -24.516 -19.828 1 96.81 537 ASP B C 1
ATOM 9856 O O . ASP B 1 537 ? -6.359 -24.438 -18.625 1 96.81 537 ASP B O 1
ATOM 9860 N N . ASP B 1 538 ? -5.582 -25.594 -20.359 1 94.81 538 ASP B N 1
ATOM 9861 C CA . ASP B 1 538 ? -4.961 -26.688 -19.625 1 94.81 538 ASP B CA 1
ATOM 9862 C C . ASP B 1 538 ? -5.906 -27.266 -18.578 1 94.81 538 ASP B C 1
ATOM 9864 O O . ASP B 1 538 ? -5.66 -27.125 -17.375 1 94.81 538 ASP B O 1
ATOM 9868 N N . ILE B 1 539 ? -6.863 -28.031 -18.953 1 95.44 539 ILE B N 1
ATOM 9869 C CA . ILE B 1 539 ? -7.789 -28.703 -18.047 1 95.44 539 ILE B CA 1
ATOM 9870 C C . ILE B 1 539 ? -7.25 -30.094 -17.703 1 95.44 539 ILE B C 1
ATOM 9872 O O . ILE B 1 539 ? -6.84 -30.844 -18.594 1 95.44 539 ILE B O 1
ATOM 9876 N N . THR B 1 540 ? -7.164 -30.375 -16.453 1 93.62 540 THR B N 1
ATOM 9877 C CA . THR B 1 540 ? -6.742 -31.688 -15.977 1 93.62 540 THR B CA 1
ATOM 9878 C C . THR B 1 540 ? -7.734 -32.25 -14.953 1 93.62 540 THR B C 1
ATOM 9880 O O . THR B 1 540 ? -8.086 -31.547 -13.992 1 93.62 540 THR B O 1
ATOM 9883 N N . ILE B 1 541 ? -8.203 -33.438 -15.164 1 91.12 541 ILE B N 1
ATOM 9884 C CA . ILE B 1 541 ? -9.094 -34.094 -14.211 1 91.12 541 ILE B CA 1
ATOM 9885 C C . ILE B 1 541 ? -8.445 -35.375 -13.688 1 91.12 541 ILE B C 1
ATOM 9887 O O . ILE B 1 541 ? -7.98 -36.188 -14.477 1 91.12 541 ILE B O 1
ATOM 9891 N N . PHE B 1 542 ? -8.383 -35.531 -12.422 1 87.19 542 PHE B N 1
ATOM 9892 C CA . PHE B 1 542 ? -7.785 -36.719 -11.844 1 87.19 542 PHE B CA 1
ATOM 9893 C C . PHE B 1 542 ? -8.57 -37.156 -10.617 1 87.19 542 PHE B C 1
ATOM 9895 O O . PHE B 1 542 ? -9.336 -36.406 -10.039 1 87.19 542 PHE B O 1
ATOM 9902 N N . SER B 1 543 ? -8.344 -38.375 -10.297 1 83.75 543 SER B N 1
ATOM 9903 C CA . SER B 1 543 ? -9.023 -38.906 -9.117 1 83.75 543 SER B CA 1
ATOM 9904 C C . SER B 1 543 ? -8.367 -38.406 -7.832 1 83.75 543 SER B C 1
ATOM 9906 O O . SER B 1 543 ? -7.145 -38.312 -7.746 1 83.75 543 SER B O 1
ATOM 9908 N N . GLY B 1 544 ? -9.141 -38 -6.898 1 85.5 544 GLY B N 1
ATOM 9909 C CA . GLY B 1 544 ? -8.648 -37.531 -5.613 1 85.5 544 GLY B CA 1
ATOM 9910 C C . GLY B 1 544 ? -9.367 -36.312 -5.117 1 85.5 544 GLY B C 1
ATOM 9911 O O . GLY B 1 544 ? -9.961 -35.562 -5.906 1 85.5 544 GLY B O 1
ATOM 9912 N N . ASP B 1 545 ? -9.281 -36.125 -3.822 1 89.62 545 ASP B N 1
ATOM 9913 C CA . ASP B 1 545 ? -9.875 -34.938 -3.199 1 89.62 545 ASP B CA 1
ATOM 9914 C C . ASP B 1 545 ? -8.977 -33.719 -3.359 1 89.62 545 ASP B C 1
ATOM 9916 O O . ASP B 1 545 ? -7.781 -33.875 -3.635 1 89.62 545 ASP B O 1
ATOM 9920 N N . CYS B 1 546 ? -9.586 -32.594 -3.361 1 93.5 546 CYS B N 1
ATOM 9921 C CA . CYS B 1 546 ? -8.797 -31.359 -3.406 1 93.5 546 CYS B CA 1
ATOM 9922 C C . CYS B 1 546 ? -9.586 -30.188 -2.83 1 93.5 546 CYS B C 1
ATOM 9924 O O . CYS B 1 546 ? -10.805 -30.266 -2.672 1 93.5 546 CYS B O 1
ATOM 9926 N N . SER B 1 547 ? -8.867 -29.219 -2.451 1 93.94 547 SER B N 1
ATOM 9927 C CA . SER B 1 547 ? -9.508 -27.984 -2.01 1 93.94 547 SER B CA 1
ATOM 9928 C C . SER B 1 547 ? -9.805 -27.062 -3.189 1 93.94 547 SER B C 1
ATOM 9930 O O . SER B 1 547 ? -9.227 -27.219 -4.266 1 93.94 547 SER B O 1
ATOM 9932 N N . THR B 1 548 ? -10.719 -26.172 -2.98 1 94.94 548 THR B N 1
ATOM 9933 C CA . THR B 1 548 ? -11.031 -25.188 -4.004 1 94.94 548 THR B CA 1
ATOM 9934 C C . THR B 1 548 ? -9.969 -24.094 -4.035 1 94.94 548 THR B C 1
ATOM 9936 O O . THR B 1 548 ? -9.617 -23.531 -2.994 1 94.94 548 THR B O 1
ATOM 9939 N N . LYS B 1 549 ? -9.438 -23.875 -5.242 1 94.88 549 LYS B N 1
ATOM 9940 C CA . LYS B 1 549 ? -8.484 -22.797 -5.438 1 94.88 549 LYS B CA 1
ATOM 9941 C C . LYS B 1 549 ? -8.891 -21.906 -6.605 1 94.88 549 LYS B C 1
ATOM 9943 O O . LYS B 1 549 ? -9.32 -22.406 -7.652 1 94.88 549 LYS B O 1
ATOM 9948 N N . PRO B 1 550 ? -8.719 -20.609 -6.477 1 94.19 550 PRO B N 1
ATOM 9949 C CA . PRO B 1 550 ? -8.414 -19.906 -5.23 1 94.19 550 PRO B CA 1
ATOM 9950 C C . PRO B 1 550 ? -9.555 -19.984 -4.215 1 94.19 550 PRO B C 1
ATOM 9952 O O . PRO B 1 550 ? -10.68 -20.344 -4.566 1 94.19 550 PRO B O 1
ATOM 9955 N N . GLN B 1 551 ? -9.32 -19.609 -3.016 1 92.12 551 GLN B N 1
ATOM 9956 C CA . GLN B 1 551 ? -10.32 -19.734 -1.964 1 92.12 551 GLN B CA 1
ATOM 9957 C C . GLN B 1 551 ? -11.531 -18.859 -2.252 1 92.12 551 GLN B C 1
ATOM 9959 O O . GLN B 1 551 ? -12.664 -19.219 -1.892 1 92.12 551 GLN B O 1
ATOM 9964 N N . LYS B 1 552 ? -11.312 -17.781 -2.891 1 92.44 552 LYS B N 1
ATOM 9965 C CA . LYS B 1 552 ? -12.406 -16.859 -3.188 1 92.44 552 LYS B CA 1
ATOM 9966 C C . LYS B 1 552 ? -13.391 -17.484 -4.172 1 92.44 552 LYS B C 1
ATOM 9968 O O . LYS B 1 552 ? -14.492 -16.969 -4.359 1 92.44 552 LYS B O 1
ATOM 9973 N N . ALA B 1 553 ? -13.047 -18.562 -4.785 1 95.69 553 ALA B N 1
ATOM 9974 C CA . ALA B 1 553 ? -13.891 -19.203 -5.789 1 95.69 553 ALA B CA 1
ATOM 9975 C C . ALA B 1 553 ? -14.836 -20.203 -5.148 1 95.69 553 ALA B C 1
ATOM 9977 O O . ALA B 1 553 ? -15.672 -20.797 -5.836 1 95.69 553 ALA B O 1
ATOM 9978 N N . ILE B 1 554 ? -14.797 -20.344 -3.828 1 92.56 554 ILE B N 1
ATOM 9979 C CA . ILE B 1 554 ? -15.656 -21.281 -3.127 1 92.56 554 ILE B CA 1
ATOM 9980 C C . ILE B 1 554 ? -17.125 -20.875 -3.289 1 92.56 554 ILE B C 1
ATOM 9982 O O . ILE B 1 554 ? -17.438 -19.688 -3.223 1 92.56 554 ILE B O 1
ATOM 9986 N N . THR B 1 555 ? -17.906 -21.781 -3.539 1 91 555 THR B N 1
ATOM 9987 C CA . THR B 1 555 ? -19.344 -21.547 -3.688 1 91 555 THR B CA 1
ATOM 9988 C C . THR B 1 555 ? -20.125 -22.234 -2.578 1 91 555 THR B C 1
ATOM 9990 O O . THR B 1 555 ? -19.703 -23.281 -2.07 1 91 555 THR B O 1
ATOM 9993 N N . SER B 1 556 ? -21.141 -21.531 -2.174 1 87.56 556 SER B N 1
ATOM 9994 C CA . SER B 1 556 ? -22.094 -22.109 -1.235 1 87.56 556 SER B CA 1
ATOM 9995 C C . SER B 1 556 ? -23.5 -22.172 -1.845 1 87.56 556 SER B C 1
ATOM 9997 O O . SER B 1 556 ? -23.797 -21.469 -2.809 1 87.56 556 SER B O 1
ATOM 9999 N N . GLY B 1 557 ? -24.266 -23.062 -1.352 1 83.5 557 GLY B N 1
ATOM 10000 C CA . GLY B 1 557 ? -25.625 -23.203 -1.861 1 83.5 557 GLY B CA 1
ATOM 10001 C C . GLY B 1 557 ? -26.453 -21.938 -1.722 1 83.5 557 GLY B C 1
ATOM 10002 O O . GLY B 1 557 ? -27.391 -21.719 -2.484 1 83.5 557 GLY B O 1
ATOM 10003 N N . GLY B 1 558 ? -26.047 -21.125 -0.839 1 88.44 558 GLY B N 1
ATOM 10004 C CA . GLY B 1 558 ? -26.812 -19.906 -0.593 1 88.44 558 GLY B CA 1
ATOM 10005 C C . GLY B 1 558 ? -26.344 -18.734 -1.422 1 88.44 558 GLY B C 1
ATOM 10006 O O . GLY B 1 558 ? -27 -17.688 -1.455 1 88.44 558 GLY B O 1
ATOM 10007 N N . ASP B 1 559 ? -25.266 -18.875 -2.109 1 93 559 ASP B N 1
ATOM 10008 C CA . ASP B 1 559 ? -24.75 -17.781 -2.922 1 93 559 ASP B CA 1
ATOM 10009 C C . ASP B 1 559 ? -25.625 -17.531 -4.141 1 93 559 ASP B C 1
ATOM 10011 O O . ASP B 1 559 ? -26.125 -18.484 -4.762 1 93 559 ASP B O 1
ATOM 10015 N N . CYS B 1 560 ? -25.891 -16.203 -4.387 1 93.5 560 CYS B N 1
ATOM 10016 C CA . CYS B 1 560 ? -26.703 -15.906 -5.559 1 93.5 560 CYS B CA 1
ATOM 10017 C C . CYS B 1 560 ? -26.469 -14.484 -6.043 1 93.5 560 CYS B C 1
ATOM 10019 O O . CYS B 1 560 ? -26.516 -13.539 -5.254 1 93.5 560 CYS B O 1
ATOM 10021 N N . ASP B 1 561 ? -26.188 -14.312 -7.297 1 91.06 561 ASP B N 1
ATOM 10022 C CA . ASP B 1 561 ? -26.031 -12.992 -7.883 1 91.06 561 ASP B CA 1
ATOM 10023 C C . ASP B 1 561 ? -27.234 -12.625 -8.758 1 91.06 561 ASP B C 1
ATOM 10025 O O . ASP B 1 561 ? -27.297 -11.523 -9.297 1 91.06 561 ASP B O 1
ATOM 10029 N N . PHE B 1 562 ? -28.203 -13.555 -8.961 1 91.5 562 PHE B N 1
ATOM 10030 C CA . PHE B 1 562 ? -29.516 -13.383 -9.602 1 91.5 562 PHE B CA 1
ATOM 10031 C C . PHE B 1 562 ? -29.344 -13.016 -11.07 1 91.5 562 PHE B C 1
ATOM 10033 O O . PHE B 1 562 ? -30.234 -12.406 -11.664 1 91.5 562 PHE B O 1
ATOM 10040 N N . GLN B 1 563 ? -28.172 -13.336 -11.609 1 83.88 563 GLN B N 1
ATOM 10041 C CA . GLN B 1 563 ? -27.938 -12.984 -13 1 83.88 563 GLN B CA 1
ATOM 10042 C C . GLN B 1 563 ? -28.781 -13.844 -13.938 1 83.88 563 GLN B C 1
ATOM 10044 O O . GLN B 1 563 ? -29.297 -13.352 -14.945 1 83.88 563 GLN B O 1
ATOM 10049 N N . ARG B 1 564 ? -28.812 -15.039 -13.609 1 79.12 564 ARG B N 1
ATOM 10050 C CA . ARG B 1 564 ? -29.547 -15.992 -14.445 1 79.12 564 ARG B CA 1
ATOM 10051 C C . ARG B 1 564 ? -30.953 -16.203 -13.93 1 79.12 564 ARG B C 1
ATOM 10053 O O . ARG B 1 564 ? -31.922 -16.172 -14.703 1 79.12 564 ARG B O 1
ATOM 10060 N N . ASP B 1 565 ? -31.016 -16.484 -12.766 1 86.25 565 ASP B N 1
ATOM 10061 C CA . ASP B 1 565 ? -32.25 -16.766 -12.07 1 86.25 565 ASP B CA 1
ATOM 10062 C C . ASP B 1 565 ? -32.094 -16.547 -10.562 1 86.25 565 ASP B C 1
ATOM 10064 O O . ASP B 1 565 ? -31.219 -15.812 -10.117 1 86.25 565 ASP B O 1
ATOM 10068 N N . ALA B 1 566 ? -33.062 -16.984 -9.812 1 91.44 566 ALA B N 1
ATOM 10069 C CA . ALA B 1 566 ? -33.031 -16.844 -8.359 1 91.44 566 ALA B CA 1
ATOM 10070 C C . ALA B 1 566 ? -32.219 -17.969 -7.719 1 91.44 566 ALA B C 1
ATOM 10072 O O . ALA B 1 566 ? -32.438 -18.297 -6.547 1 91.44 566 ALA B O 1
ATOM 10073 N N . CYS B 1 567 ? -31.391 -18.578 -8.523 1 88.69 567 CYS B N 1
ATOM 10074 C CA . CYS B 1 567 ? -30.594 -19.703 -8.039 1 88.69 567 CYS B CA 1
ATOM 10075 C C . CYS B 1 567 ? -31.469 -20.75 -7.359 1 88.69 567 CYS B C 1
ATOM 10077 O O . CYS B 1 567 ? -32.469 -21.203 -7.934 1 88.69 567 CYS B O 1
ATOM 10079 N N . GLN B 1 568 ? -31.188 -21.062 -6.129 1 86.5 568 GLN B N 1
ATOM 10080 C CA . GLN B 1 568 ? -32 -22.047 -5.426 1 86.5 568 GLN B CA 1
ATOM 10081 C C . GLN B 1 568 ? -32.906 -21.375 -4.41 1 86.5 568 GLN B C 1
ATOM 10083 O O . GLN B 1 568 ? -33.531 -22.047 -3.592 1 86.5 568 GLN B O 1
ATOM 10088 N N . TRP B 1 569 ? -32.969 -20.062 -4.492 1 92.69 569 TRP B N 1
ATOM 10089 C CA . TRP B 1 569 ? -33.844 -19.328 -3.607 1 92.69 569 TRP B CA 1
ATOM 10090 C C . TRP B 1 569 ? -35.281 -19.406 -4.105 1 92.69 569 TRP B C 1
ATOM 10092 O O . TRP B 1 569 ? -35.562 -19.359 -5.309 1 92.69 569 TRP B O 1
ATOM 10102 N N . LYS B 1 570 ? -36.219 -19.484 -3.135 1 91.12 570 LYS B N 1
ATOM 10103 C CA . LYS B 1 570 ? -37.625 -19.672 -3.498 1 91.12 570 LYS B CA 1
ATOM 10104 C C . LYS B 1 570 ? -38.469 -18.547 -2.91 1 91.12 570 LYS B C 1
ATOM 10106 O O . LYS B 1 570 ? -38.25 -18.125 -1.776 1 91.12 570 LYS B O 1
ATOM 10111 N N . ASN B 1 571 ? -39.375 -18.109 -3.766 1 91.5 571 ASN B N 1
ATOM 10112 C CA . ASN B 1 571 ? -40.375 -17.172 -3.275 1 91.5 571 ASN B CA 1
ATOM 10113 C C . ASN B 1 571 ? -41.469 -17.875 -2.508 1 91.5 571 ASN B C 1
ATOM 10115 O O . ASN B 1 571 ? -42.188 -18.719 -3.068 1 91.5 571 ASN B O 1
ATOM 10119 N N . MET B 1 572 ? -41.656 -17.484 -1.306 1 87.56 572 MET B N 1
ATOM 10120 C CA . MET B 1 572 ? -42.656 -18.141 -0.46 1 87.56 572 MET B CA 1
ATOM 10121 C C . MET B 1 572 ? -43.844 -17.219 -0.217 1 87.56 572 MET B C 1
ATOM 10123 O O . MET B 1 572 ? -44.719 -17.531 0.596 1 87.56 572 MET B O 1
ATOM 10127 N N . THR B 1 573 ? -43.781 -16.188 -0.931 1 84.25 573 THR B N 1
ATOM 10128 C CA . THR B 1 573 ? -44.875 -15.242 -0.735 1 84.25 573 THR B CA 1
ATOM 10129 C C . THR B 1 573 ? -46.188 -15.812 -1.248 1 84.25 573 THR B C 1
ATOM 10131 O O . THR B 1 573 ? -46.25 -16.391 -2.338 1 84.25 573 THR B O 1
ATOM 10134 N N . THR B 1 574 ? -47.281 -15.719 -0.446 1 77.12 574 THR B N 1
ATOM 10135 C CA . THR B 1 574 ? -48.594 -16.266 -0.802 1 77.12 574 THR B CA 1
ATOM 10136 C C . THR B 1 574 ? -49.438 -15.227 -1.518 1 77.12 574 THR B C 1
ATOM 10138 O O . THR B 1 574 ? -50.406 -15.562 -2.195 1 77.12 574 THR B O 1
ATOM 10141 N N . ASP B 1 575 ? -49 -14.016 -1.437 1 75.62 575 ASP B N 1
ATOM 10142 C CA . ASP B 1 575 ? -49.781 -12.953 -2.07 1 75.62 575 ASP B CA 1
ATOM 10143 C C . ASP B 1 575 ? -49.688 -13.047 -3.592 1 75.62 575 ASP B C 1
ATOM 10145 O O . ASP B 1 575 ? -48.625 -13.32 -4.148 1 75.62 575 ASP B O 1
ATOM 10149 N N . SER B 1 576 ? -50.875 -12.914 -4.258 1 72.62 576 SER B N 1
ATOM 10150 C CA . SER B 1 576 ? -50.938 -13.094 -5.703 1 72.62 576 SER B CA 1
ATOM 10151 C C . SER B 1 576 ? -50.406 -11.867 -6.438 1 72.62 576 SER B C 1
ATOM 10153 O O . SER B 1 576 ? -49.938 -11.977 -7.574 1 72.62 576 SER B O 1
ATOM 10155 N N . ASP B 1 577 ? -50.469 -10.758 -5.781 1 77.06 577 ASP B N 1
ATOM 10156 C CA . ASP B 1 577 ? -50.188 -9.531 -6.516 1 77.06 577 ASP B CA 1
ATOM 10157 C C . ASP B 1 577 ? -48.719 -9.109 -6.328 1 77.06 577 ASP B C 1
ATOM 10159 O O . ASP B 1 577 ? -48.125 -8.492 -7.215 1 77.06 577 ASP B O 1
ATOM 10163 N N . PHE B 1 578 ? -48.281 -9.438 -5.129 1 84.88 578 PHE B N 1
ATOM 10164 C CA . PHE B 1 578 ? -46.938 -8.961 -4.812 1 84.88 578 PHE B CA 1
ATOM 10165 C C . PHE B 1 578 ? -46 -10.117 -4.438 1 84.88 578 PHE B C 1
ATOM 10167 O O . PHE B 1 578 ? -46.406 -11.023 -3.705 1 84.88 578 PHE B O 1
ATOM 10174 N N . ARG B 1 579 ? -44.75 -10.117 -5 1 88.62 579 ARG B N 1
ATOM 10175 C CA . ARG B 1 579 ? -43.781 -11.172 -4.715 1 88.62 579 ARG B CA 1
ATOM 10176 C C . ARG B 1 579 ? -42.375 -10.719 -5.027 1 88.62 579 ARG B C 1
ATOM 10178 O O . ARG B 1 579 ? -42.156 -9.711 -5.711 1 88.62 579 ARG B O 1
ATOM 10185 N N . TRP B 1 580 ? -41.469 -11.469 -4.41 1 93.19 580 TRP B N 1
ATOM 10186 C CA . TRP B 1 580 ? -40.094 -11.312 -4.879 1 93.19 580 TRP B CA 1
ATOM 10187 C C . TRP B 1 580 ? -39.969 -11.828 -6.305 1 93.19 580 TRP B C 1
ATOM 10189 O O . TRP B 1 580 ? -40.438 -12.922 -6.629 1 93.19 580 TRP B O 1
ATOM 10199 N N . THR B 1 581 ? -39.406 -11 -7.203 1 91.69 581 THR B N 1
ATOM 10200 C CA . THR B 1 581 ? -39.125 -11.406 -8.578 1 91.69 581 THR B CA 1
ATOM 10201 C C . THR B 1 581 ? -37.781 -10.93 -9.039 1 91.69 581 THR B C 1
ATOM 10203 O O . THR B 1 581 ? -37.188 -10.039 -8.43 1 91.69 581 THR B O 1
ATOM 10206 N N . THR B 1 582 ? -37.25 -11.625 -9.977 1 93.44 582 THR B N 1
ATOM 10207 C CA . THR B 1 582 ? -36 -11.18 -10.57 1 93.44 582 THR B CA 1
ATOM 10208 C C . THR B 1 582 ? -36.25 -10.062 -11.578 1 93.44 582 THR B C 1
ATOM 10210 O O . THR B 1 582 ? -37.25 -10.07 -12.289 1 93.44 582 THR B O 1
ATOM 10213 N N . ALA B 1 583 ? -35.344 -9.156 -11.633 1 92.12 583 ALA B N 1
ATOM 10214 C CA . ALA B 1 583 ? -35.469 -8.023 -12.539 1 92.12 583 ALA B CA 1
ATOM 10215 C C . ALA B 1 583 ? -35.406 -8.477 -14 1 92.12 583 ALA B C 1
ATOM 10217 O O . ALA B 1 583 ? -34.625 -9.367 -14.336 1 92.12 583 ALA B O 1
ATOM 10218 N N . SER B 1 584 ? -36.312 -7.91 -14.789 1 88.88 584 SER B N 1
ATOM 10219 C CA . SER B 1 584 ? -36.344 -8.133 -16.234 1 88.88 584 SER B CA 1
ATOM 10220 C C . SER B 1 584 ? -36.312 -6.812 -17 1 88.88 584 SER B C 1
ATOM 10222 O O . SER B 1 584 ? -36.5 -5.746 -16.406 1 88.88 584 SER B O 1
ATOM 10224 N N . ILE B 1 585 ? -36.031 -6.953 -18.297 1 85.25 585 ILE B N 1
ATOM 10225 C CA . ILE B 1 585 ? -35.969 -5.742 -19.109 1 85.25 585 ILE B CA 1
ATOM 10226 C C . ILE B 1 585 ? -37.312 -5.012 -19.078 1 85.25 585 ILE B C 1
ATOM 10228 O O . ILE B 1 585 ? -37.344 -3.777 -19.062 1 85.25 585 ILE B O 1
ATOM 10232 N N . SER B 1 586 ? -38.312 -5.75 -18.984 1 87 586 SER B N 1
ATOM 10233 C CA . SER B 1 586 ? -39.625 -5.172 -19.047 1 87 586 SER B CA 1
ATOM 10234 C C . SER B 1 586 ? -40.094 -4.734 -17.656 1 87 586 SER B C 1
ATOM 10236 O O . SER B 1 586 ? -40.906 -3.811 -17.531 1 87 586 SER B O 1
ATOM 10238 N N . ARG B 1 587 ? -39.656 -5.395 -16.641 1 88.69 587 ARG B N 1
ATOM 10239 C CA . ARG B 1 587 ? -40.094 -5.117 -15.281 1 88.69 587 ARG B CA 1
ATOM 10240 C C . ARG B 1 587 ? -38.938 -4.98 -14.32 1 88.69 587 ARG B C 1
ATOM 10242 O O . ARG B 1 587 ? -38.312 -5.977 -13.953 1 88.69 587 ARG B O 1
ATOM 10249 N N . ARG B 1 588 ? -38.688 -3.797 -13.867 1 88.56 588 ARG B N 1
ATOM 10250 C CA . ARG B 1 588 ? -37.594 -3.498 -12.93 1 88.56 588 ARG B CA 1
ATOM 10251 C C . ARG B 1 588 ? -37.781 -2.107 -12.328 1 88.56 588 ARG B C 1
ATOM 10253 O O . ARG B 1 588 ? -38.438 -1.243 -12.922 1 88.56 588 ARG B O 1
ATOM 10260 N N . PRO B 1 589 ? -37.188 -1.929 -11.148 1 86.06 589 PRO B N 1
ATOM 10261 C CA . PRO B 1 589 ? -37.188 -0.567 -10.609 1 86.06 589 PRO B CA 1
ATOM 10262 C C . PRO B 1 589 ? -36.438 0.414 -11.492 1 86.06 589 PRO B C 1
ATOM 10264 O O . PRO B 1 589 ? -35.438 0.036 -12.125 1 86.06 589 PRO B O 1
ATOM 10267 N N . ALA B 1 590 ? -36.875 1.669 -11.508 1 82.31 590 ALA B N 1
ATOM 10268 C CA . ALA B 1 590 ? -36.219 2.686 -12.344 1 82.31 590 ALA B CA 1
ATOM 10269 C C . ALA B 1 590 ? -34.844 3.037 -11.828 1 82.31 590 ALA B C 1
ATOM 10271 O O . ALA B 1 590 ? -34.625 3.123 -10.617 1 82.31 590 ALA B O 1
ATOM 10272 N N . ASN B 1 591 ? -33.906 3.135 -12.695 1 82.19 591 ASN B N 1
ATOM 10273 C CA . ASN B 1 591 ? -32.562 3.688 -12.484 1 82.19 591 ASN B CA 1
ATOM 10274 C C . ASN B 1 591 ? -31.781 2.859 -11.477 1 82.19 591 ASN B C 1
ATOM 10276 O O . ASN B 1 591 ? -31.109 3.412 -10.602 1 82.19 591 ASN B O 1
ATOM 10280 N N . LEU B 1 592 ? -31.969 1.572 -11.398 1 88.44 592 LEU B N 1
ATOM 10281 C CA . LEU B 1 592 ? -31.156 0.72 -10.523 1 88.44 592 LEU B CA 1
ATOM 10282 C C . LEU B 1 592 ? -30.391 -0.313 -11.336 1 88.44 592 LEU B C 1
ATOM 10284 O O . LEU B 1 592 ? -30.938 -1.359 -11.703 1 88.44 592 LEU B O 1
ATOM 10288 N N . PRO B 1 593 ? -29.141 -0.017 -11.555 1 86.38 593 PRO B N 1
ATOM 10289 C CA . PRO B 1 593 ? -28.328 -1.033 -12.227 1 86.38 593 PRO B CA 1
ATOM 10290 C C . PRO B 1 593 ? -27.922 -2.176 -11.297 1 86.38 593 PRO B C 1
ATOM 10292 O O . PRO B 1 593 ? -27.844 -1.989 -10.078 1 86.38 593 PRO B O 1
ATOM 10295 N N . ASP B 1 594 ? -27.734 -3.27 -11.844 1 89.31 594 ASP B N 1
ATOM 10296 C CA . ASP B 1 594 ? -27.297 -4.426 -11.062 1 89.31 594 ASP B CA 1
ATOM 10297 C C . ASP B 1 594 ? -25.969 -4.145 -10.352 1 89.31 594 ASP B C 1
ATOM 10299 O O . ASP B 1 594 ? -25.125 -3.41 -10.875 1 89.31 594 ASP B O 1
ATOM 10303 N N . HIS B 1 595 ? -25.844 -4.684 -9.188 1 89.44 595 HIS B N 1
ATOM 10304 C CA . HIS B 1 595 ? -24.641 -4.445 -8.414 1 89.44 595 HIS B CA 1
ATOM 10305 C C . HIS B 1 595 ? -23.469 -5.27 -8.953 1 89.44 595 HIS B C 1
ATOM 10307 O O . HIS B 1 595 ? -22.312 -4.871 -8.82 1 89.44 595 HIS B O 1
ATOM 10313 N N . THR B 1 596 ? -23.719 -6.426 -9.516 1 88.06 596 THR B N 1
ATOM 10314 C CA . THR B 1 596 ? -22.688 -7.375 -9.93 1 88.06 596 THR B CA 1
ATOM 10315 C C . THR B 1 596 ? -21.922 -6.848 -11.133 1 88.06 596 THR B C 1
ATOM 10317 O O . THR B 1 596 ? -20.688 -6.742 -11.094 1 88.06 596 THR B O 1
ATOM 10320 N N . PHE B 1 597 ? -22.703 -6.477 -12.297 1 84 597 PHE B N 1
ATOM 10321 C CA . PHE B 1 597 ? -22.047 -6.117 -13.547 1 84 597 PHE B CA 1
ATOM 10322 C C . PHE B 1 597 ? -22.516 -4.75 -14.031 1 84 597 PHE B C 1
ATOM 10324 O O . PHE B 1 597 ? -22.078 -4.27 -15.078 1 84 597 PHE B O 1
ATOM 10331 N N . GLY B 1 598 ? -23.375 -4.141 -13.336 1 80.19 598 GLY B N 1
ATOM 10332 C CA . GLY B 1 598 ? -23.859 -2.818 -13.703 1 80.19 598 GLY B CA 1
ATOM 10333 C C . GLY B 1 598 ? -24.891 -2.848 -14.82 1 80.19 598 GLY B C 1
ATOM 10334 O O . GLY B 1 598 ? -25.156 -1.822 -15.453 1 80.19 598 GLY B O 1
ATOM 10335 N N . GLY B 1 599 ? -25.391 -3.969 -15.125 1 79.06 599 GLY B N 1
ATOM 10336 C CA . GLY B 1 599 ? -26.406 -4.113 -16.156 1 79.06 599 GLY B CA 1
ATOM 10337 C C . GLY B 1 599 ? -27.812 -3.797 -15.664 1 79.06 599 GLY B C 1
ATOM 10338 O O . GLY B 1 599 ? -28.016 -3.523 -14.484 1 79.06 599 GLY B O 1
ATOM 10339 N N . PRO B 1 600 ? -28.75 -3.846 -16.594 1 82.88 600 PRO B N 1
ATOM 10340 C CA . PRO B 1 600 ? -30.125 -3.502 -16.203 1 82.88 600 PRO B CA 1
ATOM 10341 C C . PRO B 1 600 ? -30.812 -4.625 -15.445 1 82.88 600 PRO B C 1
ATOM 10343 O O . PRO B 1 600 ? -31.812 -4.383 -14.766 1 82.88 600 PRO B O 1
ATOM 10346 N N . ILE B 1 601 ? -30.328 -5.855 -15.617 1 86.31 601 ILE B N 1
ATOM 10347 C CA . ILE B 1 601 ? -30.938 -6.996 -14.945 1 86.31 601 ILE B CA 1
ATOM 10348 C C . ILE B 1 601 ? -29.906 -7.691 -14.062 1 86.31 601 ILE B C 1
ATOM 10350 O O . ILE B 1 601 ? -28.719 -7.375 -14.117 1 86.31 601 ILE B O 1
ATOM 10354 N N . GLY B 1 602 ? -30.406 -8.57 -13.172 1 89.81 602 GLY B N 1
ATOM 10355 C CA . GLY B 1 602 ? -29.438 -9.336 -12.391 1 89.81 602 GLY B CA 1
ATOM 10356 C C . GLY B 1 602 ? -29.609 -9.156 -10.891 1 89.81 602 GLY B C 1
ATOM 10357 O O . GLY B 1 602 ? -28.641 -9.195 -10.141 1 89.81 602 GLY B O 1
ATOM 10358 N N . TYR B 1 603 ? -30.734 -8.789 -10.477 1 94.12 603 TYR B N 1
ATOM 10359 C CA . TYR B 1 603 ? -31.062 -8.695 -9.055 1 94.12 603 TYR B CA 1
ATOM 10360 C C . TYR B 1 603 ? -32.5 -9.07 -8.789 1 94.12 603 TYR B C 1
ATOM 10362 O O . TYR B 1 603 ? -33.312 -9.18 -9.727 1 94.12 603 TYR B O 1
ATOM 10370 N N . ALA B 1 604 ? -32.844 -9.336 -7.555 1 95.5 604 ALA B N 1
ATOM 10371 C CA . ALA B 1 604 ? -34.219 -9.609 -7.145 1 95.5 604 ALA B CA 1
ATOM 10372 C C . ALA B 1 604 ? -34.844 -8.398 -6.453 1 95.5 604 ALA B C 1
ATOM 10374 O O . ALA B 1 604 ? -34.156 -7.605 -5.824 1 95.5 604 ALA B O 1
ATOM 10375 N N . TYR B 1 605 ? -36.125 -8.25 -6.684 1 93.81 605 TYR B N 1
ATOM 10376 C CA . TYR B 1 605 ? -36.781 -7.105 -6.059 1 93.81 605 TYR B CA 1
ATOM 10377 C C . TYR B 1 605 ? -38.25 -7.379 -5.84 1 93.81 605 TYR B C 1
ATOM 10379 O O . TYR B 1 605 ? -38.781 -8.359 -6.355 1 93.81 605 TYR B O 1
ATOM 10387 N N . PHE B 1 606 ? -38.906 -6.621 -5.012 1 90.44 606 PHE B N 1
ATOM 10388 C CA . PHE B 1 606 ? -40.344 -6.516 -4.91 1 90.44 606 PHE B CA 1
ATOM 10389 C C . PHE B 1 606 ? -40.781 -5.059 -4.836 1 90.44 606 PHE B C 1
ATOM 10391 O O . PHE B 1 606 ? -40 -4.195 -4.398 1 90.44 606 PHE B O 1
ATOM 10398 N N . ASP B 1 607 ? -41.781 -4.777 -5.449 1 85.94 607 ASP B N 1
ATOM 10399 C CA . ASP B 1 607 ? -42.375 -3.436 -5.449 1 85.94 607 ASP B CA 1
ATOM 10400 C C . ASP B 1 607 ? -43.875 -3.479 -5.129 1 85.94 607 ASP B C 1
ATOM 10402 O O . ASP B 1 607 ? -44.625 -4.113 -5.844 1 85.94 607 ASP B O 1
ATOM 10406 N N . VAL B 1 608 ? -44.219 -2.83 -4.043 1 79.75 608 VAL B N 1
ATOM 10407 C CA . VAL B 1 608 ? -45.625 -2.814 -3.617 1 79.75 608 VAL B CA 1
ATOM 10408 C C . VAL B 1 608 ? -46.188 -1.407 -3.77 1 79.75 608 VAL B C 1
ATOM 10410 O O . VAL B 1 608 ? -45.562 -0.427 -3.375 1 79.75 608 VAL B O 1
ATOM 10413 N N . PHE B 1 609 ? -47.125 -1.204 -4.664 1 72.56 609 PHE B N 1
ATOM 10414 C CA . PHE B 1 609 ? -47.875 0.049 -4.754 1 72.56 609 PHE B CA 1
ATOM 10415 C C . PHE B 1 609 ? -49.312 -0.128 -4.262 1 72.56 609 PHE B C 1
ATOM 10417 O O . PHE B 1 609 ? -50.188 -0.465 -5.043 1 72.56 609 PHE B O 1
ATOM 10424 N N . ASN B 1 610 ? -49.531 -0.325 -2.998 1 64.56 610 ASN B N 1
ATOM 10425 C CA . ASN B 1 610 ? -50.906 -0.475 -2.482 1 64.56 610 ASN B CA 1
ATOM 10426 C C . ASN B 1 610 ? -51.219 0.573 -1.418 1 64.56 610 ASN B C 1
ATOM 10428 O O . ASN B 1 610 ? -50.812 0.434 -0.264 1 64.56 610 ASN B O 1
ATOM 10432 N N . GLN B 1 611 ? -51.781 1.813 -1.788 1 55.53 611 GLN B N 1
ATOM 10433 C CA . GLN B 1 611 ? -52.094 2.92 -0.892 1 55.53 611 GLN B CA 1
ATOM 10434 C C . GLN B 1 611 ? -53 2.457 0.257 1 55.53 611 GLN B C 1
ATOM 10436 O O . GLN B 1 611 ? -52.938 3.016 1.354 1 55.53 611 GLN B O 1
ATOM 10441 N N . ASN B 1 612 ? -53.938 1.668 0.133 1 55.59 612 ASN B N 1
ATOM 10442 C CA . ASN B 1 612 ? -54.969 1.396 1.125 1 55.59 612 ASN B CA 1
ATOM 10443 C C . ASN B 1 612 ? -54.719 0.073 1.845 1 55.59 612 ASN B C 1
ATOM 10445 O O . ASN B 1 612 ? -55.562 -0.364 2.648 1 55.59 612 ASN B O 1
ATOM 10449 N N . ALA B 1 613 ? -53.562 -0.65 1.652 1 58.44 613 ALA B N 1
ATOM 10450 C CA . ALA B 1 613 ? -53.594 -2.033 2.121 1 58.44 613 ALA B CA 1
ATOM 10451 C C . ALA B 1 613 ? -52.562 -2.254 3.225 1 58.44 613 ALA B C 1
ATOM 10453 O O . ALA B 1 613 ? -51.625 -1.462 3.379 1 58.44 613 ALA B O 1
ATOM 10454 N N . ARG B 1 614 ? -52.875 -3.227 4.246 1 62.5 614 ARG B N 1
ATOM 10455 C CA . ARG B 1 614 ? -52 -3.754 5.297 1 62.5 614 ARG B CA 1
ATOM 10456 C C . ARG B 1 614 ? -50.656 -4.176 4.734 1 62.5 614 ARG B C 1
ATOM 10458 O O . ARG B 1 614 ? -50.594 -4.758 3.648 1 62.5 614 ARG B O 1
ATOM 10465 N N . PRO B 1 615 ? -49.594 -3.773 5.43 1 70.81 615 PRO B N 1
ATOM 10466 C CA . PRO B 1 615 ? -48.25 -4.164 4.961 1 70.81 615 PRO B CA 1
ATOM 10467 C C . PRO B 1 615 ? -48.156 -5.66 4.676 1 70.81 615 PRO B C 1
ATOM 10469 O O . PRO B 1 615 ? -48.625 -6.48 5.469 1 70.81 615 PRO B O 1
ATOM 10472 N N . GLN B 1 616 ? -47.844 -5.992 3.486 1 75.12 616 GLN B N 1
ATOM 10473 C CA . GLN B 1 616 ? -47.688 -7.383 3.07 1 75.12 616 GLN B CA 1
ATOM 10474 C C . GLN B 1 616 ? -46.25 -7.867 3.326 1 75.12 616 GLN B C 1
ATOM 10476 O O . GLN B 1 616 ? -45.281 -7.117 3.127 1 75.12 616 GLN B O 1
ATOM 10481 N N . SER B 1 617 ? -46.125 -9.023 3.961 1 84.75 617 SER B N 1
ATOM 10482 C CA . SER B 1 617 ? -44.844 -9.664 4.176 1 84.75 617 SER B CA 1
ATOM 10483 C C . SER B 1 617 ? -44.469 -10.57 3.008 1 84.75 617 SER B C 1
ATOM 10485 O O . SER B 1 617 ? -45.219 -11.5 2.676 1 84.75 617 SER B O 1
ATOM 10487 N N . LEU B 1 618 ? -43.469 -10.242 2.277 1 92 618 LEU B N 1
ATOM 10488 C CA . LEU B 1 618 ? -42.969 -11.016 1.153 1 92 618 LEU B CA 1
ATOM 10489 C C . LEU B 1 618 ? -41.656 -11.742 1.536 1 92 618 LEU B C 1
ATOM 10491 O O . LEU B 1 618 ? -40.719 -11.125 2.051 1 92 618 LEU B O 1
ATOM 10495 N N . THR B 1 619 ? -41.625 -13.039 1.276 1 93.88 619 THR B N 1
ATOM 10496 C CA . THR B 1 619 ? -40.5 -13.82 1.803 1 93.88 619 THR B CA 1
ATOM 10497 C C . THR B 1 619 ? -39.75 -14.508 0.672 1 93.88 619 THR B C 1
ATOM 10499 O O . THR B 1 619 ? -40.344 -15.117 -0.214 1 93.88 619 THR B O 1
ATOM 10502 N N . LEU B 1 620 ? -38.469 -14.367 0.657 1 94.69 620 LEU B N 1
ATOM 10503 C CA . LEU B 1 620 ? -37.531 -15.109 -0.161 1 94.69 620 LEU B CA 1
ATOM 10504 C C . LEU B 1 620 ? -36.719 -16.094 0.691 1 94.69 620 LEU B C 1
ATOM 10506 O O . LEU B 1 620 ? -36 -15.688 1.591 1 94.69 620 LEU B O 1
ATOM 10510 N N . LEU B 1 621 ? -36.844 -17.344 0.428 1 94.31 621 LEU B N 1
ATOM 10511 C CA . LEU B 1 621 ? -36.281 -18.391 1.277 1 94.31 621 LEU B CA 1
ATOM 10512 C C . LEU B 1 621 ? -35.062 -19.047 0.618 1 94.31 621 LEU B C 1
ATOM 10514 O O . LEU B 1 621 ? -35.125 -19.391 -0.565 1 94.31 621 LEU B O 1
ATOM 10518 N N . SER B 1 622 ? -34.031 -19.297 1.399 1 93.88 622 SER B N 1
ATOM 10519 C CA . SER B 1 622 ? -32.812 -19.938 0.912 1 93.88 622 SER B CA 1
ATOM 10520 C C . SER B 1 622 ? -33 -21.453 0.777 1 93.88 622 SER B C 1
ATOM 10522 O O . SER B 1 622 ? -33.938 -22.016 1.33 1 93.88 622 SER B O 1
ATOM 10524 N N . PRO B 1 623 ? -32.094 -22.047 -0.047 1 89.69 623 PRO B N 1
ATOM 10525 C CA . PRO B 1 623 ? -32.062 -23.516 0.045 1 89.69 623 PRO B CA 1
ATOM 10526 C C . PRO B 1 623 ? -31.531 -24 1.393 1 89.69 623 PRO B C 1
ATOM 10528 O O . PRO B 1 623 ? -30.984 -23.219 2.174 1 89.69 623 PRO B O 1
ATOM 10531 N N . PRO B 1 624 ? -31.797 -25.266 1.674 1 90.19 624 PRO B N 1
ATOM 10532 C CA . PRO B 1 624 ? -31.219 -25.766 2.924 1 90.19 624 PRO B CA 1
ATOM 10533 C C . PRO B 1 624 ? -29.703 -25.656 2.959 1 90.19 624 PRO B C 1
ATOM 10535 O O . PRO B 1 624 ? -29.031 -26.031 1.995 1 90.19 624 PRO B O 1
ATOM 10538 N N . MET B 1 625 ? -29.219 -25.141 4.004 1 90.94 625 MET B N 1
ATOM 10539 C CA . MET B 1 625 ? -27.781 -24.953 4.191 1 90.94 625 MET B CA 1
ATOM 10540 C C . MET B 1 625 ? -27.234 -25.922 5.238 1 90.94 625 MET B C 1
ATOM 10542 O O . MET B 1 625 ? -27.891 -26.188 6.242 1 90.94 625 MET B O 1
ATOM 10546 N N . ASP B 1 626 ? -26.062 -26.375 4.977 1 87.88 626 ASP B N 1
ATOM 10547 C CA . ASP B 1 626 ? -25.453 -27.344 5.883 1 87.88 626 ASP B CA 1
ATOM 10548 C C . ASP B 1 626 ? -24.812 -26.641 7.086 1 87.88 626 ASP B C 1
ATOM 10550 O O . ASP B 1 626 ? -24.344 -25.516 6.977 1 87.88 626 ASP B O 1
ATOM 10554 N N . LYS B 1 627 ? -24.766 -27.359 8.188 1 90.06 627 LYS B N 1
ATOM 10555 C CA . LYS B 1 627 ? -24.078 -26.859 9.367 1 90.06 627 LYS B CA 1
ATOM 10556 C C . LYS B 1 627 ? -22.578 -26.703 9.109 1 90.06 627 LYS B C 1
ATOM 10558 O O . LYS B 1 627 ? -22.016 -27.391 8.266 1 90.06 627 LYS B O 1
ATOM 10563 N N . SER B 1 628 ? -21.969 -25.812 9.859 1 89.38 628 SER B N 1
ATOM 10564 C CA . SER B 1 628 ? -20.516 -25.641 9.742 1 89.38 628 SER B CA 1
ATOM 10565 C C . SER B 1 628 ? -19.766 -26.766 10.43 1 89.38 628 SER B C 1
ATOM 10567 O O . SER B 1 628 ? -20.266 -27.359 11.391 1 89.38 628 SER B O 1
ATOM 10569 N N . LYS B 1 629 ? -18.609 -27.094 9.992 1 84.62 629 LYS B N 1
ATOM 10570 C CA . LYS B 1 629 ? -17.828 -28.203 10.516 1 84.62 629 LYS B CA 1
ATOM 10571 C C . LYS B 1 629 ? -17.422 -27.953 11.961 1 84.62 629 LYS B C 1
ATOM 10573 O O . LYS B 1 629 ? -17.422 -28.875 12.781 1 84.62 629 LYS B O 1
ATOM 10578 N N . ASP B 1 630 ? -17.109 -26.781 12.312 1 88.69 630 ASP B N 1
ATOM 10579 C CA . ASP B 1 630 ? -16.594 -26.453 13.641 1 88.69 630 ASP B CA 1
ATOM 10580 C C . ASP B 1 630 ? -17.656 -25.734 14.469 1 88.69 630 ASP B C 1
ATOM 10582 O O . ASP B 1 630 ? -17.344 -25.125 15.5 1 88.69 630 ASP B O 1
ATOM 10586 N N . ASN B 1 631 ? -18.859 -25.719 14 1 88.31 631 ASN B N 1
ATOM 10587 C CA . ASN B 1 631 ? -19.969 -25.078 14.688 1 88.31 631 ASN B CA 1
ATOM 10588 C C . ASN B 1 631 ? -19.781 -23.562 14.781 1 88.31 631 ASN B C 1
ATOM 10590 O O . ASN B 1 631 ? -20.359 -22.922 15.656 1 88.31 631 ASN B O 1
ATOM 10594 N N . SER B 1 632 ? -18.906 -23.141 13.938 1 91.31 632 SER B N 1
ATOM 10595 C CA . SER B 1 632 ? -18.688 -21.703 13.891 1 91.31 632 SER B CA 1
ATOM 10596 C C . SER B 1 632 ? -19.812 -21 13.141 1 91.31 632 SER B C 1
ATOM 10598 O O . SER B 1 632 ? -20.453 -21.594 12.266 1 91.31 632 SER B O 1
ATOM 10600 N N . PRO B 1 633 ? -20.047 -19.75 13.531 1 93.56 633 PRO B N 1
ATOM 10601 C CA . PRO B 1 633 ? -21.062 -19.016 12.773 1 93.56 633 PRO B CA 1
ATOM 10602 C C . PRO B 1 633 ? -20.609 -18.641 11.367 1 93.56 633 PRO B C 1
ATOM 10604 O O . PRO B 1 633 ? -19.422 -18.797 11.039 1 93.56 633 PRO B O 1
ATOM 10607 N N . ILE B 1 634 ? -21.625 -18.359 10.562 1 92.69 634 ILE B N 1
ATOM 10608 C CA . ILE B 1 634 ? -21.312 -17.875 9.219 1 92.69 634 ILE B CA 1
ATOM 10609 C C . ILE B 1 634 ? -21.766 -16.438 9.07 1 92.69 634 ILE B C 1
ATOM 10611 O O . ILE B 1 634 ? -22.672 -15.984 9.773 1 92.69 634 ILE B O 1
ATOM 10615 N N . CYS B 1 635 ? -21.078 -15.766 8.242 1 93.31 635 CYS B N 1
ATOM 10616 C CA . CYS B 1 635 ? -21.469 -14.391 7.941 1 93.31 635 CYS B CA 1
ATOM 10617 C C . CYS B 1 635 ? -22.234 -14.32 6.633 1 93.31 635 CYS B C 1
ATOM 10619 O O . CYS B 1 635 ? -21.688 -14.586 5.562 1 93.31 635 CYS B O 1
ATOM 10621 N N . PHE B 1 636 ? -23.516 -14.039 6.746 1 94.88 636 PHE B N 1
ATOM 10622 C CA . PHE B 1 636 ? -24.391 -13.859 5.598 1 94.88 636 PHE B CA 1
ATOM 10623 C C . PHE B 1 636 ? -24.359 -12.414 5.105 1 94.88 636 PHE B C 1
ATOM 10625 O O . PHE B 1 636 ? -24.703 -11.492 5.844 1 94.88 636 PHE B O 1
ATOM 10632 N N . THR B 1 637 ? -23.891 -12.242 3.824 1 95.19 637 THR B N 1
ATOM 10633 C CA . THR B 1 637 ? -23.75 -10.891 3.285 1 95.19 637 THR B CA 1
ATOM 10634 C C . THR B 1 637 ? -24.641 -10.719 2.051 1 95.19 637 THR B C 1
ATOM 10636 O O . THR B 1 637 ? -24.938 -11.688 1.35 1 95.19 637 THR B O 1
ATOM 10639 N N . PHE B 1 638 ? -25.109 -9.477 1.837 1 95.88 638 PHE B N 1
ATOM 10640 C CA . PHE B 1 638 ? -25.938 -9.156 0.686 1 95.88 638 PHE B CA 1
ATOM 10641 C C . PHE B 1 638 ? -25.906 -7.656 0.404 1 95.88 638 PHE B C 1
ATOM 10643 O O . PHE B 1 638 ? -25.516 -6.867 1.26 1 95.88 638 PHE B O 1
ATOM 10650 N N . TRP B 1 639 ? -26.25 -7.324 -0.775 1 95.81 639 TRP B N 1
ATOM 10651 C CA . TRP B 1 639 ? -26.453 -5.926 -1.141 1 95.81 639 TRP B CA 1
ATOM 10652 C C . TRP B 1 639 ? -27.938 -5.609 -1.278 1 95.81 639 TRP B C 1
ATOM 10654 O O . TRP B 1 639 ? -28.703 -6.414 -1.813 1 95.81 639 TRP B O 1
ATOM 10664 N N . TYR B 1 640 ? -28.344 -4.453 -0.748 1 94.44 640 TYR B N 1
ATOM 10665 C CA . TYR B 1 640 ? -29.75 -4.098 -0.82 1 94.44 640 TYR B CA 1
ATOM 10666 C C . TYR B 1 640 ? -29.922 -2.646 -1.248 1 94.44 640 TYR B C 1
ATOM 10668 O O . TYR B 1 640 ? -29.016 -1.833 -1.092 1 94.44 640 TYR B O 1
ATOM 10676 N N . ALA B 1 641 ? -31 -2.361 -1.864 1 91.69 641 ALA B N 1
ATOM 10677 C CA . ALA B 1 641 ? -31.422 -1.011 -2.236 1 91.69 641 ALA B CA 1
ATOM 10678 C C . ALA B 1 641 ? -32.906 -0.792 -1.94 1 91.69 641 ALA B C 1
ATOM 10680 O O . ALA B 1 641 ? -33.719 -1.718 -2.059 1 91.69 641 ALA B O 1
ATOM 10681 N N . TYR B 1 642 ? -33.219 0.417 -1.461 1 88.31 642 TYR B N 1
ATOM 10682 C CA . TYR B 1 642 ? -34.594 0.735 -1.156 1 88.31 642 TYR B CA 1
ATOM 10683 C C . TYR B 1 642 ? -35.156 1.753 -2.145 1 88.31 642 TYR B C 1
ATOM 10685 O O . TYR B 1 642 ? -34.406 2.594 -2.66 1 88.31 642 TYR B O 1
ATOM 10693 N N . PHE B 1 643 ? -36.25 1.543 -2.506 1 80.38 643 PHE B N 1
ATOM 10694 C CA . PHE B 1 643 ? -36.906 2.525 -3.369 1 80.38 643 PHE B CA 1
ATOM 10695 C C . PHE B 1 643 ? -38.344 2.768 -2.932 1 80.38 643 PHE B C 1
ATOM 10697 O O . PHE B 1 643 ? -39.031 1.841 -2.494 1 80.38 643 PHE B O 1
ATOM 10704 N N . GLY B 1 644 ? -38.781 4.043 -2.852 1 73.31 644 GLY B N 1
ATOM 10705 C CA . GLY B 1 644 ? -40.094 4.492 -2.484 1 73.31 644 GLY B CA 1
ATOM 10706 C C . GLY B 1 644 ? -40.156 5.121 -1.107 1 73.31 644 GLY B C 1
ATOM 10707 O O . GLY B 1 644 ? -39.188 5.109 -0.369 1 73.31 644 GLY B O 1
ATOM 10708 N N . ALA B 1 645 ? -41.188 6 -0.74 1 62.34 645 ALA B N 1
ATOM 10709 C CA . ALA B 1 645 ? -41.281 7.02 0.303 1 62.34 645 ALA B CA 1
ATOM 10710 C C . ALA B 1 645 ? -42.094 6.523 1.495 1 62.34 645 ALA B C 1
ATOM 10712 O O . ALA B 1 645 ? -42.438 7.305 2.379 1 62.34 645 ALA B O 1
ATOM 10713 N N . SER B 1 646 ? -42.25 5.184 1.685 1 62.72 646 SER B N 1
ATOM 10714 C CA . SER B 1 646 ? -43.219 5.012 2.77 1 62.72 646 SER B CA 1
ATOM 10715 C C . SER B 1 646 ? -42.5 4.645 4.074 1 62.72 646 SER B C 1
ATOM 10717 O O . SER B 1 646 ? -41.438 4.035 4.059 1 62.72 646 SER B O 1
ATOM 10719 N N . GLU B 1 647 ? -42.969 5.07 5.25 1 63.38 647 GLU B N 1
ATOM 10720 C CA . GLU B 1 647 ? -42.5 4.848 6.613 1 63.38 647 GLU B CA 1
ATOM 10721 C C . GLU B 1 647 ? -42.562 3.373 6.992 1 63.38 647 GLU B C 1
ATOM 10723 O O . GLU B 1 647 ? -41.875 2.92 7.898 1 63.38 647 GLU B O 1
ATOM 10728 N N . SER B 1 648 ? -43.312 2.549 6.25 1 70.5 648 SER B N 1
ATOM 10729 C CA . SER B 1 648 ? -43.562 1.175 6.66 1 70.5 648 SER B CA 1
ATOM 10730 C C . SER B 1 648 ? -42.656 0.193 5.922 1 70.5 648 SER B C 1
ATOM 10732 O O . SER B 1 648 ? -42.75 -1.021 6.117 1 70.5 648 SER B O 1
ATOM 10734 N N . THR B 1 649 ? -41.75 0.605 5.23 1 80.44 649 THR B N 1
ATOM 10735 C CA . THR B 1 649 ? -40.906 -0.272 4.43 1 80.44 649 THR B CA 1
ATOM 10736 C C . THR B 1 649 ? -39.75 -0.845 5.27 1 80.44 649 THR B C 1
ATOM 10738 O O . THR B 1 649 ? -39 -0.095 5.867 1 80.44 649 THR B O 1
ATOM 10741 N N . LYS B 1 650 ? -39.844 -2.213 5.441 1 88.88 650 LYS B N 1
ATOM 10742 C CA . LYS B 1 650 ? -38.844 -2.902 6.266 1 88.88 650 LYS B CA 1
ATOM 10743 C C . LYS B 1 650 ? -38.219 -4.078 5.516 1 88.88 650 LYS B C 1
ATOM 10745 O O . LYS B 1 650 ? -38.875 -4.676 4.648 1 88.88 650 LYS B O 1
ATOM 10750 N N . LEU B 1 651 ? -37 -4.398 5.758 1 92.44 651 LEU B N 1
ATOM 10751 C CA . LEU B 1 651 ? -36.312 -5.586 5.301 1 92.44 651 LEU B CA 1
ATOM 10752 C C . LEU B 1 651 ? -35.75 -6.375 6.48 1 92.44 651 LEU B C 1
ATOM 10754 O O . LEU B 1 651 ? -35.094 -5.805 7.355 1 92.44 651 LEU B O 1
ATOM 10758 N N . LYS B 1 652 ? -36.062 -7.648 6.527 1 94.88 652 LYS B N 1
ATOM 10759 C CA . LYS B 1 652 ? -35.625 -8.492 7.637 1 94.88 652 LYS B CA 1
ATOM 10760 C C . LYS B 1 652 ? -34.938 -9.758 7.121 1 94.88 652 LYS B C 1
ATOM 10762 O O . LYS B 1 652 ? -35.25 -10.242 6.035 1 94.88 652 LYS B O 1
ATOM 10767 N N . VAL B 1 653 ? -33.969 -10.219 7.895 1 96.12 653 VAL B N 1
ATOM 10768 C CA . VAL B 1 653 ? -33.344 -11.516 7.66 1 96.12 653 VAL B CA 1
ATOM 10769 C C . VAL B 1 653 ? -33.625 -12.438 8.844 1 96.12 653 VAL B C 1
ATOM 10771 O O . VAL B 1 653 ? -33.375 -12.07 10 1 96.12 653 VAL B O 1
ATOM 10774 N N . THR B 1 654 ? -34.188 -13.547 8.57 1 96 654 THR B N 1
ATOM 10775 C CA . THR B 1 654 ? -34.531 -14.5 9.625 1 96 654 THR B CA 1
ATOM 10776 C C . THR B 1 654 ? -33.844 -15.852 9.352 1 96 654 THR B C 1
ATOM 10778 O O . THR B 1 654 ? -33.5 -16.141 8.219 1 96 654 THR B O 1
ATOM 10781 N N . ARG B 1 655 ? -33.688 -16.578 10.422 1 95.5 655 ARG B N 1
ATOM 10782 C CA . ARG B 1 655 ? -33.094 -17.922 10.344 1 95.5 655 ARG B CA 1
ATOM 10783 C C . ARG B 1 655 ? -34.031 -18.953 10.961 1 95.5 655 ARG B C 1
ATOM 10785 O O . ARG B 1 655 ? -34.656 -18.703 11.984 1 95.5 655 ARG B O 1
ATOM 10792 N N . GLU B 1 656 ? -34.062 -20.094 10.297 1 93.12 656 GLU B N 1
ATOM 10793 C CA . GLU B 1 656 ? -34.812 -21.219 10.836 1 93.12 656 GLU B CA 1
ATOM 10794 C C . GLU B 1 656 ? -34.031 -22.516 10.742 1 93.12 656 GLU B C 1
ATOM 10796 O O . GLU B 1 656 ? -33.219 -22.688 9.828 1 93.12 656 GLU B O 1
ATOM 10801 N N . LEU B 1 657 ? -34.219 -23.344 11.703 1 90.81 657 LEU B N 1
ATOM 10802 C CA . LEU B 1 657 ? -33.562 -24.641 11.695 1 90.81 657 LEU B CA 1
ATOM 10803 C C . LEU B 1 657 ? -34.156 -25.547 10.625 1 90.81 657 LEU B C 1
ATOM 10805 O O . LEU B 1 657 ? -35.375 -25.453 10.328 1 90.81 657 LEU B O 1
ATOM 10809 N N . TYR B 1 658 ? -33.312 -26.25 10.023 1 87.31 658 TYR B N 1
ATOM 10810 C CA . TYR B 1 658 ? -33.781 -27.172 8.984 1 87.31 658 TYR B CA 1
ATOM 10811 C C . TYR B 1 658 ? -33.406 -28.609 9.328 1 87.31 658 TYR B C 1
ATOM 10813 O O . TYR B 1 658 ? -32.25 -28.891 9.719 1 87.31 658 TYR B O 1
ATOM 10821 N N . ASN B 1 659 ? -34.344 -29.516 9.344 1 80.44 659 ASN B N 1
ATOM 10822 C CA . ASN B 1 659 ? -34.125 -30.953 9.531 1 80.44 659 ASN B CA 1
ATOM 10823 C C . ASN B 1 659 ? -34.219 -31.719 8.219 1 80.44 659 ASN B C 1
ATOM 10825 O O . ASN B 1 659 ? -35.312 -31.812 7.641 1 80.44 659 ASN B O 1
ATOM 10829 N N . LYS B 1 660 ? -33.125 -32.281 7.766 1 73.5 660 LYS B N 1
ATOM 10830 C CA . LYS B 1 660 ? -33.031 -32.969 6.48 1 73.5 660 LYS B CA 1
ATOM 10831 C C . LYS B 1 660 ? -33.938 -34.188 6.449 1 73.5 660 LYS B C 1
ATOM 10833 O O . LYS B 1 660 ? -34.438 -34.562 5.391 1 73.5 660 LYS B O 1
ATOM 10838 N N . ASP B 1 661 ? -34.062 -34.938 7.594 1 65.56 661 ASP B N 1
ATOM 10839 C CA . ASP B 1 661 ? -34.844 -36.156 7.676 1 65.56 661 ASP B CA 1
ATOM 10840 C C . ASP B 1 661 ? -36.344 -35.875 7.781 1 65.56 661 ASP B C 1
ATOM 10842 O O . ASP B 1 661 ? -37.156 -36.812 7.703 1 65.56 661 ASP B O 1
ATOM 10846 N N . ALA B 1 662 ? -36.656 -34.656 8.117 1 59.16 662 ALA B N 1
ATOM 10847 C CA . ALA B 1 662 ? -38.094 -34.375 8.305 1 59.16 662 ALA B CA 1
ATOM 10848 C C . ALA B 1 662 ? -38.781 -34.188 6.957 1 59.16 662 ALA B C 1
ATOM 10850 O O . ALA B 1 662 ? -38.188 -33.75 5.984 1 59.16 662 ALA B O 1
ATOM 10851 N N . THR B 1 663 ? -39.812 -34.844 6.645 1 50.38 663 THR B N 1
ATOM 10852 C CA . THR B 1 663 ? -40.656 -34.75 5.453 1 50.38 663 THR B CA 1
ATOM 10853 C C . THR B 1 663 ? -40.812 -33.281 5.027 1 50.38 663 THR B C 1
ATOM 10855 O O . THR B 1 663 ? -40.938 -32.406 5.871 1 50.38 663 THR B O 1
ATOM 10858 N N . GLU B 1 664 ? -40.625 -32.906 3.836 1 47.34 664 GLU B N 1
ATOM 10859 C CA . GLU B 1 664 ? -40.844 -31.641 3.139 1 47.34 664 GLU B CA 1
ATOM 10860 C C . GLU B 1 664 ? -42.156 -30.984 3.572 1 47.34 664 GLU B C 1
ATOM 10862 O O . GLU B 1 664 ? -43.188 -31.641 3.578 1 47.34 664 GLU B O 1
ATOM 10867 N N . GLY B 1 665 ? -42.25 -29.953 4.363 1 50.94 665 GLY B N 1
ATOM 10868 C CA . GLY B 1 665 ? -43.406 -29.203 4.816 1 50.94 665 GLY B CA 1
ATOM 10869 C C . GLY B 1 665 ? -43.312 -28.797 6.281 1 50.94 665 GLY B C 1
ATOM 10870 O O . GLY B 1 665 ? -44.094 -27.969 6.75 1 50.94 665 GLY B O 1
ATOM 10871 N N . ASN B 1 666 ? -42.719 -29.609 7.07 1 48.44 666 ASN B N 1
ATOM 10872 C CA . ASN B 1 666 ? -42.781 -29.297 8.492 1 48.44 666 ASN B CA 1
ATOM 10873 C C . ASN B 1 666 ? -41.656 -28.359 8.922 1 48.44 666 ASN B C 1
ATOM 10875 O O . ASN B 1 666 ? -40.5 -28.781 8.969 1 48.44 666 ASN B O 1
ATOM 10879 N N . SER B 1 667 ? -41.75 -27.234 8.68 1 53.5 667 SER B N 1
ATOM 10880 C CA . SER B 1 667 ? -40.844 -26.203 9.234 1 53.5 667 SER B CA 1
ATOM 10881 C C . SER B 1 667 ? -40.75 -26.328 10.75 1 53.5 667 SER B C 1
ATOM 10883 O O . SER B 1 667 ? -41.719 -26.172 11.461 1 53.5 667 SER B O 1
ATOM 10885 N N . THR B 1 668 ? -39.875 -27.172 11.32 1 54.34 668 THR B N 1
ATOM 10886 C CA . THR B 1 668 ? -39.844 -27.547 12.734 1 54.34 668 THR B CA 1
ATOM 10887 C C . THR B 1 668 ? -39.469 -26.344 13.602 1 54.34 668 THR B C 1
ATOM 10889 O O . THR B 1 668 ? -39.75 -26.328 14.797 1 54.34 668 THR B O 1
ATOM 10892 N N . GLY B 1 669 ? -38.75 -25.281 13.133 1 62.91 669 GLY B N 1
ATOM 10893 C CA . GLY B 1 669 ? -38.375 -24.328 14.172 1 62.91 669 GLY B CA 1
ATOM 10894 C C . GLY B 1 669 ? -38.844 -22.922 13.883 1 62.91 669 GLY B C 1
ATOM 10895 O O . GLY B 1 669 ? -39.219 -22.594 12.742 1 62.91 669 GLY B O 1
ATOM 10896 N N . SER B 1 670 ? -39.25 -22.094 14.852 1 80.12 670 SER B N 1
ATOM 10897 C CA . SER B 1 670 ? -39.656 -20.688 14.773 1 80.12 670 SER B CA 1
ATOM 10898 C C . SER B 1 670 ? -38.562 -19.812 14.211 1 80.12 670 SER B C 1
ATOM 10900 O O . SER B 1 670 ? -37.406 -19.938 14.617 1 80.12 670 SER B O 1
ATOM 10902 N N . PRO B 1 671 ? -38.906 -19.047 13.117 1 89.06 671 PRO B N 1
ATOM 10903 C CA . PRO B 1 671 ? -37.906 -18.141 12.555 1 89.06 671 PRO B CA 1
ATOM 10904 C C . PRO B 1 671 ? -37.344 -17.156 13.594 1 89.06 671 PRO B C 1
ATOM 10906 O O . PRO B 1 671 ? -38.125 -16.641 14.414 1 89.06 671 PRO B O 1
ATOM 10909 N N . VAL B 1 672 ? -36.125 -17.094 13.68 1 93.5 672 VAL B N 1
ATOM 10910 C CA . VAL B 1 672 ? -35.469 -16.141 14.555 1 93.5 672 VAL B CA 1
ATOM 10911 C C . VAL B 1 672 ? -35 -14.93 13.742 1 93.5 672 VAL B C 1
ATOM 10913 O O . VAL B 1 672 ? -34.344 -15.07 12.719 1 93.5 672 VAL B O 1
ATOM 10916 N N . GLU B 1 673 ? -35.375 -13.773 14.172 1 94.06 673 GLU B N 1
ATOM 10917 C CA . GLU B 1 673 ? -35 -12.539 13.508 1 94.06 673 GLU B CA 1
ATOM 10918 C C . GLU B 1 673 ? -33.531 -12.203 13.805 1 94.06 673 GLU B C 1
ATOM 10920 O O . GLU B 1 673 ? -33.125 -12.102 14.969 1 94.06 673 GLU B O 1
ATOM 10925 N N . LEU B 1 674 ? -32.781 -12.016 12.797 1 94.94 674 LEU B N 1
ATOM 10926 C CA . LEU B 1 674 ? -31.359 -11.742 12.977 1 94.94 674 LEU B CA 1
ATOM 10927 C C . LEU B 1 674 ? -31.047 -10.281 12.695 1 94.94 674 LEU B C 1
ATOM 10929 O O . LEU B 1 674 ? -30.078 -9.734 13.242 1 94.94 674 LEU B O 1
ATOM 10933 N N . TRP B 1 675 ? -31.688 -9.672 11.797 1 94 675 TRP B N 1
ATOM 10934 C CA . TRP B 1 675 ? -31.406 -8.32 11.305 1 94 675 TRP B CA 1
ATOM 10935 C C . TRP B 1 675 ? -32.688 -7.652 10.797 1 94 675 TRP B C 1
ATOM 10937 O O . TRP B 1 675 ? -33.531 -8.297 10.172 1 94 675 TRP B O 1
ATOM 10947 N N . VAL B 1 676 ? -32.844 -6.305 11.125 1 92.94 676 VAL B N 1
ATOM 10948 C CA . VAL B 1 676 ? -34 -5.555 10.672 1 92.94 676 VAL B CA 1
ATOM 10949 C C . VAL B 1 676 ? -33.594 -4.156 10.227 1 92.94 676 VAL B C 1
ATOM 10951 O O . VAL B 1 676 ? -32.75 -3.516 10.875 1 92.94 676 VAL B O 1
ATOM 10954 N N . LEU B 1 677 ? -34 -3.727 9.07 1 89.5 677 LEU B N 1
ATOM 10955 C CA . LEU B 1 677 ? -33.781 -2.383 8.547 1 89.5 677 LEU B CA 1
ATOM 10956 C C . LEU B 1 677 ? -35.094 -1.685 8.273 1 89.5 677 LEU B C 1
ATOM 10958 O O . LEU B 1 677 ? -35.969 -2.225 7.57 1 89.5 677 LEU B O 1
ATOM 10962 N N . GLU B 1 678 ? -35.219 -0.459 8.891 1 82.19 678 GLU B N 1
ATOM 10963 C CA . GLU B 1 678 ? -36.406 0.342 8.641 1 82.19 678 GLU B CA 1
ATOM 10964 C C . GLU B 1 678 ? -36.094 1.543 7.754 1 82.19 678 GLU B C 1
ATOM 10966 O O . GLU B 1 678 ? -35.125 2.25 7.988 1 82.19 678 GLU B O 1
ATOM 10971 N N . ALA B 1 679 ? -36.719 1.755 6.633 1 68.06 679 ALA B N 1
ATOM 10972 C CA . ALA B 1 679 ? -36.438 2.736 5.59 1 68.06 679 ALA B CA 1
ATOM 10973 C C . ALA B 1 679 ? -36.656 4.156 6.09 1 68.06 679 ALA B C 1
ATOM 10975 O O . ALA B 1 679 ? -36.25 5.129 5.453 1 68.06 679 ALA B O 1
ATOM 10976 N N . THR B 1 680 ? -37.625 4.508 6.992 1 60.75 680 THR B N 1
ATOM 10977 C CA . THR B 1 680 ? -37.844 5.895 7.402 1 60.75 680 THR B CA 1
ATOM 10978 C C . THR B 1 680 ? -36.5 6.621 7.504 1 60.75 680 THR B C 1
ATOM 10980 O O . THR B 1 680 ? -36.438 7.844 7.352 1 60.75 680 THR B O 1
ATOM 10983 N N . THR B 1 681 ? -35.562 6.008 7.578 1 54.16 681 THR B N 1
ATOM 10984 C CA . THR B 1 681 ? -34.25 6.598 7.891 1 54.16 681 THR B CA 1
ATOM 10985 C C . THR B 1 681 ? -33.469 6.871 6.617 1 54.16 681 THR B C 1
ATOM 10987 O O . THR B 1 681 ? -32.406 7.484 6.66 1 54.16 681 THR B O 1
ATOM 10990 N N . ILE B 1 682 ? -34 6.363 5.441 1 55.88 682 ILE B N 1
ATOM 10991 C CA . ILE B 1 682 ? -33.094 6.422 4.297 1 55.88 682 ILE B CA 1
ATOM 10992 C C . ILE B 1 682 ? -33.625 7.449 3.289 1 55.88 682 ILE B C 1
ATOM 10994 O O . ILE B 1 682 ? -34.719 7.32 2.764 1 55.88 682 ILE B O 1
ATOM 10998 N N . GLY B 1 683 ? -33.938 8.641 3.529 1 51.66 683 GLY B N 1
ATOM 10999 C CA . GLY B 1 683 ? -34.438 9.766 2.764 1 51.66 683 GLY B CA 1
ATOM 11000 C C . GLY B 1 683 ? -33.844 9.859 1.367 1 51.66 683 GLY B C 1
ATOM 11001 O O . GLY B 1 683 ? -33.812 10.938 0.78 1 51.66 683 GLY B O 1
ATOM 11002 N N . THR B 1 684 ? -33.5 8.766 0.586 1 56.91 684 THR B N 1
ATOM 11003 C CA . THR B 1 684 ? -32.719 9.211 -0.557 1 56.91 684 THR B CA 1
ATOM 11004 C C . THR B 1 684 ? -33.531 9.133 -1.841 1 56.91 684 THR B C 1
ATOM 11006 O O . THR B 1 684 ? -34.375 8.25 -1.989 1 56.91 684 THR B O 1
ATOM 11009 N N . GLN B 1 685 ? -33.562 10.133 -2.656 1 61 685 GLN B N 1
ATOM 11010 C CA . GLN B 1 685 ? -34.188 10.305 -3.975 1 61 685 GLN B CA 1
ATOM 11011 C C . GLN B 1 685 ? -33.688 9.227 -4.941 1 61 685 GLN B C 1
ATOM 11013 O O . GLN B 1 685 ? -34.469 8.766 -5.797 1 61 685 GLN B O 1
ATOM 11018 N N . ARG B 1 686 ? -32.406 8.695 -4.895 1 72.31 686 ARG B N 1
ATOM 11019 C CA . ARG B 1 686 ? -31.906 7.672 -5.809 1 72.31 686 ARG B CA 1
ATOM 11020 C C . ARG B 1 686 ? -31.469 6.43 -5.047 1 72.31 686 ARG B C 1
ATOM 11022 O O . ARG B 1 686 ? -30.734 6.527 -4.055 1 72.31 686 ARG B O 1
ATOM 11029 N N . PRO B 1 687 ? -32.094 5.258 -5.594 1 82.38 687 PRO B N 1
ATOM 11030 C CA . PRO B 1 687 ? -31.688 4.02 -4.918 1 82.38 687 PRO B CA 1
ATOM 11031 C C . PRO B 1 687 ? -30.203 3.729 -5.062 1 82.38 687 PRO B C 1
ATOM 11033 O O . PRO B 1 687 ? -29.656 3.787 -6.172 1 82.38 687 PRO B O 1
ATOM 11036 N N . GLU B 1 688 ? -29.562 3.568 -3.979 1 86.38 688 GLU B N 1
ATOM 11037 C CA . GLU B 1 688 ? -28.141 3.201 -3.957 1 86.38 688 GLU B CA 1
ATOM 11038 C C . GLU B 1 688 ? -27.922 1.881 -3.225 1 86.38 688 GLU B C 1
ATOM 11040 O O . GLU B 1 688 ? -28.594 1.605 -2.223 1 86.38 688 GLU B O 1
ATOM 11045 N N . TRP B 1 689 ? -27.094 1.092 -3.824 1 91.69 689 TRP B N 1
ATOM 11046 C CA . TRP B 1 689 ? -26.797 -0.196 -3.207 1 91.69 689 TRP B CA 1
ATOM 11047 C C . TRP B 1 689 ? -26.047 -0.008 -1.89 1 91.69 689 TRP B C 1
ATOM 11049 O O . TRP B 1 689 ? -25.094 0.775 -1.812 1 91.69 689 TRP B O 1
ATOM 11059 N N . GLN B 1 690 ? -26.531 -0.63 -0.894 1 92 690 GLN B N 1
ATOM 11060 C CA . GLN B 1 690 ? -25.906 -0.64 0.426 1 92 690 GLN B CA 1
ATOM 11061 C C . GLN B 1 690 ? -25.516 -2.057 0.84 1 92 690 GLN B C 1
ATOM 11063 O O . GLN B 1 690 ? -26.156 -3.027 0.423 1 92 690 GLN B O 1
ATOM 11068 N N . TYR B 1 691 ? -24.453 -2.111 1.572 1 93.62 691 TYR B N 1
ATOM 11069 C CA . TYR B 1 691 ? -23.922 -3.404 1.977 1 93.62 691 TYR B CA 1
ATOM 11070 C C . TYR B 1 691 ? -24.5 -3.842 3.316 1 93.62 691 TYR B C 1
ATOM 11072 O O . TYR B 1 691 ? -24.531 -3.061 4.27 1 93.62 691 TYR B O 1
ATOM 11080 N N . GLY B 1 692 ? -24.953 -5.059 3.367 1 94 692 GLY B N 1
ATOM 11081 C CA . GLY B 1 692 ? -25.453 -5.648 4.598 1 94 692 GLY B CA 1
ATOM 11082 C C . GLY B 1 692 ? -24.734 -6.926 4.984 1 94 692 GLY B C 1
ATOM 11083 O O . GLY B 1 692 ? -24.328 -7.699 4.117 1 94 692 GLY B O 1
ATOM 11084 N N . GLN B 1 693 ? -24.547 -7.172 6.227 1 93.88 693 GLN B N 1
ATOM 11085 C CA . GLN B 1 693 ? -23.984 -8.422 6.734 1 93.88 693 GLN B CA 1
ATOM 11086 C C . GLN B 1 693 ? -24.672 -8.844 8.031 1 93.88 693 GLN B C 1
ATOM 11088 O O . GLN B 1 693 ? -25.016 -8 8.859 1 93.88 693 GLN B O 1
ATOM 11093 N N . VAL B 1 694 ? -24.922 -10.117 8.18 1 94.5 694 VAL B N 1
ATOM 11094 C CA . VAL B 1 694 ? -25.609 -10.664 9.336 1 94.5 694 VAL B CA 1
ATOM 11095 C C . VAL B 1 694 ? -24.922 -11.961 9.781 1 94.5 694 VAL B C 1
ATOM 11097 O O . VAL B 1 694 ? -24.641 -12.836 8.961 1 94.5 694 VAL B O 1
ATOM 11100 N N . GLU B 1 695 ? -24.688 -12.07 11.078 1 94.81 695 GLU B N 1
ATOM 11101 C CA . GLU B 1 695 ? -24.125 -13.312 11.617 1 94.81 695 GLU B CA 1
ATOM 11102 C C . GLU B 1 695 ? -25.219 -14.367 11.789 1 94.81 695 GLU B C 1
ATOM 11104 O O . GLU B 1 695 ? -26.266 -14.102 12.375 1 94.81 695 GLU B O 1
ATOM 11109 N N . VAL B 1 696 ? -24.984 -15.508 11.242 1 94.62 696 VAL B N 1
ATOM 11110 C CA . VAL B 1 696 ? -25.938 -16.609 11.312 1 94.62 696 VAL B CA 1
ATOM 11111 C C . VAL B 1 696 ? -25.344 -17.781 12.078 1 94.62 696 VAL B C 1
ATOM 11113 O O . VAL B 1 696 ? -24.234 -18.234 11.758 1 94.62 696 VAL B O 1
ATOM 11116 N N . ASP B 1 697 ? -26.078 -18.266 13.023 1 93.56 697 ASP B N 1
ATOM 11117 C CA . ASP B 1 697 ? -25.672 -19.469 13.742 1 93.56 697 ASP B CA 1
ATOM 11118 C C . ASP B 1 697 ? -25.766 -20.703 12.852 1 93.56 697 ASP B C 1
ATOM 11120 O O . ASP B 1 697 ? -26.844 -21.047 12.391 1 93.56 697 ASP B O 1
ATOM 11124 N N . ALA B 1 698 ? -24.656 -21.344 12.586 1 93.19 698 ALA B N 1
ATOM 11125 C CA . ALA B 1 698 ? -24.609 -22.5 11.703 1 93.19 698 ALA B CA 1
ATOM 11126 C C . ALA B 1 698 ? -24.219 -23.766 12.461 1 93.19 698 ALA B C 1
ATOM 11128 O O . ALA B 1 698 ? -23.516 -24.625 11.938 1 93.19 698 ALA B O 1
ATOM 11129 N N . SER B 1 699 ? -24.641 -23.891 13.711 1 92.69 699 SER B N 1
ATOM 11130 C CA . SER B 1 699 ? -24.359 -25.078 14.516 1 92.69 699 SER B CA 1
ATOM 11131 C C . SER B 1 699 ? -25.234 -26.25 14.094 1 92.69 699 SER B C 1
ATOM 11133 O O . SER B 1 699 ? -24.953 -27.391 14.438 1 92.69 699 SER B O 1
ATOM 11135 N N . ALA B 1 700 ? -26.297 -25.969 13.414 1 90.88 700 ALA B N 1
ATOM 11136 C CA . ALA B 1 700 ? -27.188 -26.953 12.797 1 90.88 700 ALA B CA 1
ATOM 11137 C C . ALA B 1 700 ? -27.578 -26.531 11.383 1 90.88 700 ALA B C 1
ATOM 11139 O O . ALA B 1 700 ? -27.359 -25.391 10.984 1 90.88 700 ALA B O 1
ATOM 11140 N N . ASP B 1 701 ? -28.156 -27.5 10.711 1 92.44 701 ASP B N 1
ATOM 11141 C CA . ASP B 1 701 ? -28.656 -27.141 9.391 1 92.44 701 ASP B CA 1
ATOM 11142 C C . ASP B 1 701 ? -29.734 -26.062 9.477 1 92.44 701 ASP B C 1
ATOM 11144 O O . ASP B 1 701 ? -30.547 -26.062 10.406 1 92.44 701 ASP B O 1
ATOM 11148 N N . TYR B 1 702 ? -29.688 -25.203 8.516 1 92.81 702 TYR B N 1
ATOM 11149 C CA . TYR B 1 702 ? -30.578 -24.047 8.656 1 92.81 702 TYR B CA 1
ATOM 11150 C C . TYR B 1 702 ? -31.016 -23.531 7.289 1 92.81 702 TYR B C 1
ATOM 11152 O O . TYR B 1 702 ? -30.578 -24.047 6.258 1 92.81 702 TYR B O 1
ATOM 11160 N N . ARG B 1 703 ? -31.969 -22.625 7.359 1 94.12 703 ARG B N 1
ATOM 11161 C CA . ARG B 1 703 ? -32.406 -21.812 6.223 1 94.12 703 ARG B CA 1
ATOM 11162 C C . ARG B 1 703 ? -32.5 -20.344 6.605 1 94.12 703 ARG B C 1
ATOM 11164 O O . ARG B 1 703 ? -32.688 -20 7.777 1 94.12 703 ARG B O 1
ATOM 11171 N N . VAL B 1 704 ? -32.25 -19.531 5.664 1 94.81 704 VAL B N 1
ATOM 11172 C CA . VAL B 1 704 ? -32.312 -18.094 5.863 1 94.81 704 VAL B CA 1
ATOM 11173 C C . VAL B 1 704 ? -33.438 -17.516 5.004 1 94.81 704 VAL B C 1
ATOM 11175 O O . VAL B 1 704 ? -33.625 -17.906 3.852 1 94.81 704 VAL B O 1
ATOM 11178 N N . SER B 1 705 ? -34.219 -16.609 5.562 1 95.38 705 SER B N 1
ATOM 11179 C CA . SER B 1 705 ? -35.281 -15.922 4.828 1 95.38 705 SER B CA 1
ATOM 11180 C C . SER B 1 705 ? -35.031 -14.422 4.785 1 95.38 705 SER B C 1
ATOM 11182 O O . SER B 1 705 ? -34.625 -13.82 5.781 1 95.38 705 SER B O 1
ATOM 11184 N N . VAL B 1 706 ? -35.156 -13.891 3.65 1 95.69 706 VAL B N 1
ATOM 11185 C CA . VAL B 1 706 ? -35.188 -12.438 3.492 1 95.69 706 VAL B CA 1
ATOM 11186 C C . VAL B 1 706 ? -36.625 -11.969 3.357 1 95.69 706 VAL B C 1
ATOM 11188 O O . VAL B 1 706 ? -37.312 -12.289 2.377 1 95.69 706 VAL B O 1
ATOM 11191 N N . VAL B 1 707 ? -37.062 -11.211 4.32 1 93.81 707 VAL B N 1
ATOM 11192 C CA . VAL B 1 707 ? -38.469 -10.812 4.387 1 93.81 707 VAL B CA 1
ATOM 11193 C C . VAL B 1 707 ? -38.594 -9.312 4.152 1 93.81 707 VAL B C 1
ATOM 11195 O O . VAL B 1 707 ? -37.969 -8.508 4.859 1 93.81 707 VAL B O 1
ATOM 11198 N N . GLY B 1 708 ? -39.312 -9.031 3.137 1 91.06 708 GLY B N 1
ATOM 11199 C CA . GLY B 1 708 ? -39.625 -7.633 2.857 1 91.06 708 GLY B CA 1
ATOM 11200 C C . GLY B 1 708 ? -41.062 -7.258 3.172 1 91.06 708 GLY B C 1
ATOM 11201 O O . GLY B 1 708 ? -41.969 -8.055 2.955 1 91.06 708 GLY B O 1
ATOM 11202 N N . MET B 1 709 ? -41.125 -6.059 3.793 1 86.38 709 MET B N 1
ATOM 11203 C CA . MET B 1 709 ? -42.469 -5.504 4.066 1 86.38 709 MET B CA 1
ATOM 11204 C C . MET B 1 709 ? -42.562 -4.078 3.537 1 86.38 709 MET B C 1
ATOM 11206 O O . MET B 1 709 ? -41.625 -3.293 3.652 1 86.38 709 MET B O 1
ATOM 11210 N N . ALA B 1 710 ? -43.594 -3.834 2.766 1 82.56 710 ALA B N 1
ATOM 11211 C CA . ALA B 1 710 ? -43.812 -2.471 2.283 1 82.56 710 ALA B CA 1
ATOM 11212 C C . ALA B 1 710 ? -45.281 -2.205 2 1 82.56 710 ALA B C 1
ATOM 11214 O O . ALA B 1 710 ? -46.031 -3.129 1.69 1 82.56 710 ALA B O 1
ATOM 11215 N N . THR B 1 711 ? -45.781 -0.967 2.236 1 78.25 711 THR B N 1
ATOM 11216 C CA . THR B 1 711 ? -47.094 -0.534 1.777 1 78.25 711 THR B CA 1
ATOM 11217 C C . THR B 1 711 ? -46.969 0.224 0.457 1 78.25 711 THR B C 1
ATOM 11219 O O . THR B 1 711 ? -47.781 0.014 -0.454 1 78.25 711 THR B O 1
ATOM 11222 N N . ASN B 1 712 ? -46.031 1.059 0.395 1 78.69 712 ASN B N 1
ATOM 11223 C CA . ASN B 1 712 ? -45.688 1.808 -0.813 1 78.69 712 ASN B CA 1
ATOM 11224 C C . ASN B 1 712 ? -44.188 1.879 -1.036 1 78.69 712 ASN B C 1
ATOM 11226 O O . ASN B 1 712 ? -43.5 2.756 -0.491 1 78.69 712 ASN B O 1
ATOM 11230 N N . GLY B 1 713 ? -43.656 0.988 -1.816 1 81.88 713 GLY B N 1
ATOM 11231 C CA . GLY B 1 713 ? -42.25 0.904 -2.08 1 81.88 713 GLY B CA 1
ATOM 11232 C C . GLY B 1 713 ? -41.75 -0.522 -2.217 1 81.88 713 GLY B C 1
ATOM 11233 O O . GLY B 1 713 ? -42.5 -1.421 -2.576 1 81.88 713 GLY B O 1
ATOM 11234 N N . GLY B 1 714 ? -40.406 -0.678 -2.043 1 88.38 714 GLY B N 1
ATOM 11235 C CA . GLY B 1 714 ? -39.844 -2.01 -2.189 1 88.38 714 GLY B CA 1
ATOM 11236 C C . GLY B 1 714 ? -38.344 -2.055 -1.94 1 88.38 714 GLY B C 1
ATOM 11237 O O . GLY B 1 714 ? -37.719 -1.041 -1.583 1 88.38 714 GLY B O 1
ATOM 11238 N N . PHE B 1 715 ? -37.875 -3.232 -1.939 1 91.44 715 PHE B N 1
ATOM 11239 C CA . PHE B 1 715 ? -36.438 -3.482 -1.792 1 91.44 715 PHE B CA 1
ATOM 11240 C C . PHE B 1 715 ? -35.906 -4.328 -2.947 1 91.44 715 PHE B C 1
ATOM 11242 O O . PHE B 1 715 ? -36.656 -5.094 -3.553 1 91.44 715 PHE B O 1
ATOM 11249 N N . ALA B 1 716 ? -34.656 -4.09 -3.268 1 93.81 716 ALA B N 1
ATOM 11250 C CA . ALA B 1 716 ? -33.906 -4.965 -4.152 1 93.81 716 ALA B CA 1
ATOM 11251 C C . ALA B 1 716 ? -32.719 -5.609 -3.416 1 93.81 716 ALA B C 1
ATOM 11253 O O . ALA B 1 716 ? -32.156 -5.004 -2.512 1 93.81 716 ALA B O 1
ATOM 11254 N N . ILE B 1 717 ? -32.469 -6.855 -3.719 1 95.56 717 ILE B N 1
ATOM 11255 C CA . ILE B 1 717 ? -31.328 -7.551 -3.133 1 95.56 717 ILE B CA 1
ATOM 11256 C C . ILE B 1 717 ? -30.469 -8.156 -4.242 1 95.56 717 ILE B C 1
ATOM 11258 O O . ILE B 1 717 ? -30.984 -8.555 -5.285 1 95.56 717 ILE B O 1
ATOM 11262 N N . ASP B 1 718 ? -29.172 -8.148 -4.004 1 95.44 718 ASP B N 1
ATOM 11263 C CA . ASP B 1 718 ? -28.219 -8.695 -4.98 1 95.44 718 ASP B CA 1
ATOM 11264 C C . ASP B 1 718 ? -26.969 -9.219 -4.293 1 95.44 718 ASP B C 1
ATOM 11266 O O . ASP B 1 718 ? -26.703 -8.898 -3.133 1 95.44 718 ASP B O 1
ATOM 11270 N N . ASP B 1 719 ? -26.25 -10.117 -4.957 1 94.12 719 ASP B N 1
ATOM 11271 C CA . ASP B 1 719 ? -24.938 -10.609 -4.578 1 94.12 719 ASP B CA 1
ATOM 11272 C C . ASP B 1 719 ? -24.938 -11.18 -3.164 1 94.12 719 ASP B C 1
ATOM 11274 O O . ASP B 1 719 ? -24.141 -10.766 -2.316 1 94.12 719 ASP B O 1
ATOM 11278 N N . ILE B 1 720 ? -25.75 -12.164 -2.932 1 95.31 720 ILE B N 1
ATOM 11279 C CA . ILE B 1 720 ? -25.75 -12.891 -1.667 1 95.31 720 ILE B CA 1
ATOM 11280 C C . ILE B 1 720 ? -24.531 -13.789 -1.586 1 95.31 720 ILE B C 1
ATOM 11282 O O . ILE B 1 720 ? -24.266 -14.57 -2.5 1 95.31 720 ILE B O 1
ATOM 11286 N N . LYS B 1 721 ? -23.75 -13.633 -0.569 1 93.38 721 LYS B N 1
ATOM 11287 C CA . LYS B 1 721 ? -22.547 -14.43 -0.362 1 93.38 721 LYS B CA 1
ATOM 11288 C C . LYS B 1 721 ? -22.391 -14.812 1.108 1 93.38 721 LYS B C 1
ATOM 11290 O O . LYS B 1 721 ? -22.672 -14 1.996 1 93.38 721 LYS B O 1
ATOM 11295 N N . THR B 1 722 ? -21.938 -15.961 1.354 1 91.5 722 THR B N 1
ATOM 11296 C CA . THR B 1 722 ? -21.703 -16.422 2.719 1 91.5 722 THR B CA 1
ATOM 11297 C C . THR B 1 722 ? -20.219 -16.594 2.988 1 91.5 722 THR B C 1
ATOM 11299 O O . THR B 1 722 ? -19.484 -17.094 2.135 1 91.5 722 THR B O 1
ATOM 11302 N N . TYR B 1 723 ? -19.812 -16.141 4.09 1 88.56 723 TYR B N 1
ATOM 11303 C CA . TYR B 1 723 ? -18.422 -16.266 4.531 1 88.56 723 TYR B CA 1
ATOM 11304 C C . TYR B 1 723 ? -18.328 -17.094 5.812 1 88.56 723 TYR B C 1
ATOM 11306 O O . TYR B 1 723 ? -19.234 -17.031 6.66 1 88.56 723 TYR B O 1
ATOM 11314 N N . ASN B 1 724 ? -17.234 -17.766 5.883 1 86.12 724 ASN B N 1
ATOM 11315 C CA . ASN B 1 724 ? -17.016 -18.5 7.129 1 86.12 724 ASN B CA 1
ATOM 11316 C C . ASN B 1 724 ? -16.578 -17.562 8.25 1 86.12 724 ASN B C 1
ATOM 11318 O O . ASN B 1 724 ? -15.805 -16.625 8.016 1 86.12 724 ASN B O 1
ATOM 11322 N N . GLY B 1 725 ? -17.125 -17.812 9.398 1 85.19 725 GLY B N 1
ATOM 11323 C CA . GLY B 1 725 ? -16.719 -17.047 10.555 1 85.19 725 GLY B CA 1
ATOM 11324 C C . GLY B 1 725 ? -17.703 -15.953 10.922 1 85.19 725 GLY B C 1
ATOM 11325 O O . GLY B 1 725 ? -18.812 -15.891 10.375 1 85.19 725 GLY B O 1
ATOM 11326 N N . SER B 1 726 ? -17.328 -15.086 11.867 1 86.88 726 SER B N 1
ATOM 11327 C CA . SER B 1 726 ? -18.203 -14.047 12.406 1 86.88 726 SER B CA 1
ATOM 11328 C C . SER B 1 726 ? -18.234 -12.82 11.5 1 86.88 726 SER B C 1
ATOM 11330 O O . SER B 1 726 ? -17.312 -12.617 10.695 1 86.88 726 SER B O 1
ATOM 11332 N N . CYS B 1 727 ? -19.406 -12.156 11.664 1 86.94 727 CYS B N 1
ATOM 11333 C CA . CYS B 1 727 ? -19.531 -10.883 10.969 1 86.94 727 CYS B CA 1
ATOM 11334 C C . CYS B 1 727 ? -19.016 -9.742 11.844 1 86.94 727 CYS B C 1
ATOM 11336 O O . CYS B 1 727 ? -18.688 -9.945 13.008 1 86.94 727 CYS B O 1
ATOM 11338 N N . ARG B 1 728 ? -18.875 -8.477 11.352 1 75.94 728 ARG B N 1
ATOM 11339 C CA . ARG B 1 728 ? -18.516 -7.281 12.102 1 75.94 728 ARG B CA 1
ATOM 11340 C C . ARG B 1 728 ? -19.672 -6.809 12.977 1 75.94 728 ARG B C 1
ATOM 11342 O O . ARG B 1 728 ? -20.844 -6.973 12.609 1 75.94 728 ARG B O 1
#

Sequence (1456 aa):
DTCDFGTSPTISLCKWTNLKVTQLQWQASSGQNAFWLGGPQEDVSYGDTLGGYSVFETSQIPERKIGQPAFESAMLMSPTRNSTGPKGMCIKFWYSMAGLSPDRLRVLLHPMMGNVSSGGSVDDMMRNYDGSGDEVLWEERDMTAGDWKEGQIAYAYGNTHSLIFEGIPVDTSDLSRRFRGYIALDELSFADPTQCSVFCNFEGGTCSWTQDTNDDFDWTLSRGSLNPSTGPPRDRSSFAKDEMMGGYAFIDSGYPRRPGDRARLMSPEFQNTNPDSPICMRFWTHMFGNGIGTLRVIIYDVNTGKDNVIWKISGEAGNAWYQGQVPISSSSPFKIVFEGVVGNNNLGDIAIDEITIKQGACPSAPQVAAAKSGDCTFEVDECGWTNPGPRDRMDEMDWVRTVAADSRVPIRDHSMGTQQGYYMTMPRGTVQRGGDRAWLLSRTIEGSDQPMCMIFWYFMYEPFIDPSGPSLGSLLVHMRYENAEGDMVLQPVWSLKNHQGPNWMYGQAKLQNNKDFVVAFEGVWGSSRGTGFIALDDITIFSGDCSTKPQKAITSGGDCDFQRDACQWKNMTTDSDFRWTTASISRRPANLPDHTFGGPIGYAYFDVFNQNARPQSLTLLSPPMDKSKDNSPICFTFWYAYFGASESTKLKVTRELYNKDATEGNSTGSPVELWVLEATTIGTQRPEWQYGQVEVDASADYRVSVVGMATNGGFAIDDIKTYNGSCRDTCDFGTSPTISLCKWTNLKVTQLQWQASSGQNAFWLGGPQEDVSYGDTLGGYSVFETSQIPERKIGQPAFESAMLMSPTRNSTGPKGMCIKFWYSMAGLSPDRLRVLLHPMMGNVSSGGSVDDMMRNYDGSGDEVLWEERDMTAGDWKEGQIAYAYGNTHSLIFEGIPVDTSDLSRRFRGYIALDELSFADPTQCSVFCNFEGGTCSWTQDTNDDFDWTLSRGSLNPSTGPPRDRSSFAKDEMMGGYAFIDSGYPRRPGDRARLMSPEFQNTNPDSPICMRFWTHMFGNGIGTLRVIIYDVNTGKDNVIWKISGEAGNAWYQGQVPISSSSPFKIVFEGVVGNNNLGDIAIDEITIKQGACPSAPQVAAAKSGDCTFEVDECGWTNPGPRDRMDEMDWVRTVAADSRVPIRDHSMGTQQGYYMTMPRGTVQRGGDRAWLLSRTIEGSDQPMCMIFWYFMYEPFIDPSGPSLGSLLVHMRYENAEGDMVLQPVWSLKNHQGPNWMYGQAKLQNNKDFVVAFEGVWGSSRGTGFIALDDITIFSGDCSTKPQKAITSGGDCDFQRDACQWKNMTTDSDFRWTTASISRRPANLPDHTFGGPIGYAYFDVFNQNARPQSLTLLSPPMDKSKDNSPICFTFWYAYFGASESTKLKVTRELYNKDATEGNSTGSPVELWVLEATTIGTQRPEWQYGQVEVDASADYRVSVVGMATNGGFAIDDIKTYNGSCR

Secondary structure (DSSP, 8-state):
-EE--EETTEE--TT-EE-TTEEE--EEEEGGGTTTT-S-SS-SSS-SSSBEEEEEETT------TT--SEEEEEEEPPPB----TT-EEEEEEEEEEESSEEEEEEEEEE--TT--TT--HHHHTTT--STT-EEEEEE-S--TT--EEEEEEE--SS-EEEEEEEEEPPTTSGGGGS-EEEEEEEEEEE-GGGGTTSB-SSSSSTT-EE-SSSSB--EEESS-S-TTSS-SS-HHHHHH--S---EEEE--STT--TT-EEEEEPPPBPPPBTTB-EEEEEEEE--STTEEEEEEEEEETTT--EEEEEEEES---SSEEEEEEEE--SS-EEEEEEEEE-SSS---EEEEEEEEEES----BSGGGGTTS--B--SSS-TT-BPPPGGG-S-SEE-EEEEGGG-SSSSS-SSS-STT-EEEE----TTPPTT-EEEEEPPPBPPEEEEEEEEEEEEEE-SS-BTTB---EEEEEEEEEE-TTS-EEEEEEEEEES---SS-EEEEEEEEESS-EEEEEEEEE-S--S--EEEEEEEEEEES----BSGGG---TT-B--SSS-TT-EE----SS---EE--SSS--TT---TTTS-S---EEEEEE-TTS--EEEEEEPPPBPPPTT---EEEEEEEEEES--TT-EEEEEEEE--TTS-TT---SPPEEEEEEEGGG---SS---EEEEEEE--SS-EEEEEEEEESEEEEEEEEEEEEES---/-EE--EETTEE--TT-EE-TTEEE--EEEEGGGTTTT-S-SS-SSS-SSSBEEEEEETT------TT--SEEEEEEEPPPB----TT-EEEEEEEEEEESSEEEEEEEEEE--S---TT--HHHHTTT--STT-EEEEEE-S--TT--EEEEEEE--SS-EEEEEEEEEPPTTSGGGGS-EEEEEEEEEEE-GGGGTTSB-SSSSSTT-EE-SSSSB--EEESS-S-TTSS-SS-HHHHHHT-S---EEEE--STT--TT-EEEEEPPPBPPPBTTB-EEEEEEEEE-STTEEEEEEEEEETTT--EEEEEEEES---SS-EEEEEEE--SS-EEEEEEEEE-SSS---EEEEEEEEEES----BSGGGGTTS--B-SSSS-TT-BPPPGGG-S-SEE-EEEEGGG-SSSSS-SSS-STT-EEEE----TTPPTT-EEEEEPPPBPPEEEEEEEEEEEEEE-SS-BTTB---EEEEEEEEEE-TTS-EEEEEEEEEES---SS-EEEEEEEEESS-EEEEEEEEE-S--S--EEEEEEEEEEES----BSGGG---TT-B--SSS-TT-EE----SS---EE--SSS--TT---TTTS-S---EEEEEE-TTSPPEEEEEEPPPBPPPTT---EEEEEEEEEES--TT-EEEEEEEE--TTS-TT---SPPEEEEEEEGGG---SS---EEEEEEE--SS-EEEEEEEEESEEEEEEEEEEEEES---

Nearest PDB structures (foldseek):
  8h3u-assembly1_A  TM=3.798E-01  e=7.196E-20  Homo sapiens
  4xup-assembly1_A  TM=3.446E-01  e=3.412E-12  Paenibacillus barcinonensis
  4gwm-assembly1_B  TM=4.197E-01  e=1.596E-09  Homo sapiens
  2c9a-assembly1_A  TM=5.334E-01  e=4.024E-08  Homo sapiens
  2v5y-assembly1_A  TM=2.824E-01  e=2.404E-09  Homo sapiens

Organism: Cherax quadricarinatus (NCBI:txid27406)

Solvent-accessible surface area (backbone atoms only — not comparable to full-atom values): 74709 Å² total; per-residue (Å²): 104,70,41,47,23,45,39,67,90,59,49,38,61,69,77,44,40,68,44,77,56,27,65,36,59,64,39,58,43,33,14,75,34,19,86,76,67,47,55,46,56,46,24,80,88,70,62,31,42,48,18,11,25,39,32,27,58,30,39,69,75,74,79,86,48,93,90,52,50,88,39,82,27,20,32,41,29,46,61,81,36,66,49,42,49,40,69,23,36,15,40,36,32,31,37,29,24,32,64,57,2,46,42,37,42,35,36,29,41,36,72,48,71,82,80,61,62,94,76,64,54,70,66,66,75,47,70,81,66,77,66,80,73,47,40,81,76,44,74,48,60,77,68,44,78,55,41,79,42,77,46,71,45,66,51,67,43,85,48,38,26,30,44,28,44,33,45,32,38,45,52,85,86,38,76,43,21,78,34,63,22,20,43,32,41,33,44,42,25,62,43,60,33,75,81,35,25,82,33,34,52,30,20,55,43,62,63,54,41,41,75,50,81,90,50,72,48,63,66,42,78,41,44,38,35,78,32,95,66,20,38,52,38,43,20,68,73,15,61,73,67,73,48,81,50,34,9,19,37,28,39,75,22,38,80,88,54,47,66,64,40,33,24,28,41,28,45,59,82,38,71,47,41,52,58,82,44,27,29,21,38,35,30,30,35,28,32,16,22,80,6,24,25,37,43,33,37,26,43,34,31,67,86,79,68,45,80,42,80,68,34,42,49,69,48,56,64,47,95,48,75,43,70,38,31,36,52,45,57,38,91,47,40,27,26,48,32,43,34,42,28,25,14,85,42,57,30,11,19,41,32,42,33,48,35,42,70,42,82,35,74,41,44,41,32,52,56,74,28,29,66,86,37,74,26,30,49,40,71,88,50,60,62,70,47,39,58,76,56,81,88,67,67,81,48,76,47,52,61,39,82,41,48,11,67,81,35,86,67,60,54,43,20,78,81,73,59,32,41,82,19,24,26,35,28,61,76,83,58,95,78,68,51,52,64,41,26,25,36,41,29,48,59,81,40,79,40,34,90,61,40,23,26,38,35,33,32,34,30,32,28,42,88,75,67,51,97,93,41,64,18,42,25,35,45,34,33,29,42,36,32,60,46,98,87,67,46,81,42,76,43,68,44,30,39,48,66,33,62,76,44,95,49,84,36,74,36,30,29,49,43,72,44,70,49,51,28,28,46,33,40,36,39,30,38,16,46,53,80,83,62,50,39,52,36,43,32,45,24,26,52,46,59,33,50,45,64,52,34,49,68,82,21,61,60,58,75,66,43,37,49,30,68,87,45,60,68,62,46,40,68,68,36,81,55,86,85,46,49,65,41,66,37,36,94,88,50,62,73,84,85,49,59,19,82,75,35,58,27,76,45,20,24,34,32,34,69,33,86,39,92,89,51,78,66,47,77,28,34,38,33,46,38,82,39,75,42,40,94,80,50,42,35,27,16,41,33,32,30,36,28,54,45,70,87,34,72,62,26,31,41,33,36,30,37,27,58,46,62,89,86,52,67,94,82,69,74,82,46,78,70,41,80,68,46,78,44,66,40,65,74,58,82,68,94,66,57,54,83,40,84,46,73,40,63,39,81,19,68,45,31,24,32,45,33,44,35,38,28,22,28,38,18,32,44,32,41,34,53,30,40,73,41,85,36,77,50,136,107,70,40,43,24,46,39,68,91,58,48,38,60,68,79,42,41,68,45,79,56,27,65,36,58,63,40,58,43,32,14,59,31,20,32,18,58,43,49,45,53,45,26,80,86,70,62,33,42,48,18,11,25,38,31,30,57,29,40,68,75,75,80,86,48,93,88,54,49,88,38,80,27,20,34,39,30,46,61,80,37,64,49,42,49,52,70,23,36,13,38,37,34,31,37,27,26,28,60,53,2,47,42,38,42,35,34,31,40,35,72,50,73,84,83,59,63,95,76,65,53,73,65,66,76,45,72,79,66,79,67,79,75,46,41,82,76,44,75,47,61,76,69,45,78,55,41,78,44,77,45,71,46,64,50,67,44,83,49,39,25,28,44,29,44,34,44,33,37,45,56,86,86,40,75,42,23,65,16,34,23,20,42,30,41,30,45,41,27,63,43,59,32,76,79,35,24,82,32,34,52,31,52,58,42,61,62,53,42,41,73,50,81,93,52,71,48,63,67,42,78,41,54,46,43,93,40,95,65,19,37,52,67,44,19,67,71,16,61,73,66,72,46,92,63,53,18,19,36,29,39,74,23,39,88,89,53,48,67,66,39,34,23,28,40,27,44,59,82,38,71,46,39,53,58,82,47,27,29,21,39,35,31,31,34,27,33,18,24,92,6,27,26,36,44,35,38,26,42,33,31,65,87,80,68,43,79,43,79,68,33,40,48,68,47,55,68,48,96,49,76,41,70,36,31,36,53,44,58,38,91,47,39,28,26,47,30,44,35,42,27,27,16,85,42,59,31,10,20,41,32,43,33,47,33,42,69,42,82,35,74,41,42,40,30,52,54,74,29,27,66,86,36,74,26,30,50,39,69,88,48,62,64,69,45,39,58,75,56,82,88,66,69,80,47,78,47,54,63,38,83,40,48,12,67,81,36,88,66,59,51,42,21,78,82,71,58,33,41,82,20,24,27,35,28,61,74,82,58,97,77,69,51,54,65,41,27,24,36,40,29,44,59,81,39,80,38,34,89,61,39,23,25,38,35,33,31,36,31,32,29,43,86,73,67,49,93,92,35,62,18,42,25,35,46,34,33,29,42,35,31,60,45,97,88,67,46,80,42,77,44,71,47,31,39,47,66,32,62,76,28,95,51,83,36,74,37,31,29,48,44,70,42,70,48,52,28,26,47,31,40,36,40,29,38,16,46,51,84,72,64,50,37,52,37,42,32,43,25,28,53,46,61,35,52,42,63,53,34,49,68,74,22,60,63,56,79,69,41,36,48,29,66,87,44,62,70,62,46,40,68,66,35,82,55,88,88,46,47,66,41,66,38,35,97,87,49,62,73,83,84,50,57,18,82,75,33,58,25,77,44,19,23,33,33,34,71,34,86,37,92,88,52,79,68,47,76,28,34,39,33,44,39,84,37,76,42,41,93,81,48,42,35,27,18,44,31,34,32,35,28,55,48,71,86,35,72,63,27,32,42,34,37,29,37,26,55,46,63,88,86,52,66,93,80,67,75,81,42,76,72,40,80,71,48,78,47,66,41,66,76,61,82,65,94,66,58,52,82,40,84,46,75,41,63,39,83,19,68,45,31,26,32,45,32,43,36,37,29,25,28,40,21,34,46,34,42,33,53,30,41,72,40,87,35,77,54,136